Protein AF-0000000067801238 (afdb_homodimer)

Structure (mmCIF, N/CA/C/O backbone):
data_AF-0000000067801238-model_v1
#
loop_
_entity.id
_entity.type
_entity.pdbx_description
1 polymer 'Carboxylic ester hydrolase'
#
loop_
_atom_site.group_PDB
_atom_site.id
_atom_site.type_symbol
_atom_site.label_atom_id
_atom_site.label_alt_id
_atom_site.label_comp_id
_atom_site.label_asym_id
_atom_site.label_entity_id
_atom_site.label_seq_id
_atom_site.pdbx_PDB_ins_code
_atom_site.Cartn_x
_atom_site.Cartn_y
_atom_site.Cartn_z
_atom_site.occupancy
_atom_site.B_iso_or_equiv
_atom_site.auth_seq_id
_atom_site.auth_comp_id
_atom_site.auth_asym_id
_atom_site.auth_atom_id
_atom_site.pdbx_PDB_model_num
ATOM 1 N N . MET A 1 1 ? 82.5 -64.062 -6.27 1 19.23 1 MET A N 1
ATOM 2 C CA . MET A 1 1 ? 81.312 -64.812 -6.281 1 19.23 1 MET A CA 1
ATOM 3 C C . MET A 1 1 ? 80.125 -64 -6.797 1 19.23 1 MET A C 1
ATOM 5 O O . MET A 1 1 ? 80.188 -62.75 -6.797 1 19.23 1 MET A O 1
ATOM 9 N N . LEU A 1 2 ? 78.812 -64.688 -6.824 1 16.67 2 LEU A N 1
ATOM 10 C CA . LEU A 1 2 ? 77.562 -64.688 -7.535 1 16.67 2 LEU A CA 1
ATOM 11 C C . LEU A 1 2 ? 76.75 -63.438 -7.207 1 16.67 2 LEU A C 1
ATOM 13 O O . LEU A 1 2 ? 76.25 -63.281 -6.082 1 16.67 2 LEU A O 1
ATOM 17 N N . LYS A 1 3 ? 77.5 -62.25 -7.547 1 30.75 3 LYS A N 1
ATOM 18 C CA . LYS A 1 3 ? 77.062 -60.906 -7.906 1 30.75 3 LYS A CA 1
ATOM 19 C C . LYS A 1 3 ? 75.812 -60.938 -8.781 1 30.75 3 LYS A C 1
ATOM 21 O O . LYS A 1 3 ? 75.938 -60.969 -10.016 1 30.75 3 LYS A O 1
ATOM 26 N N . ASN A 1 4 ? 74.75 -62.094 -8.312 1 19.59 4 ASN A N 1
ATOM 27 C CA . ASN A 1 4 ? 73.562 -62.594 -9.023 1 19.59 4 ASN A CA 1
ATOM 28 C C . ASN A 1 4 ? 72.562 -61.469 -9.281 1 19.59 4 ASN A C 1
ATOM 30 O O . ASN A 1 4 ? 72.062 -60.875 -8.336 1 19.59 4 ASN A O 1
ATOM 34 N N . LEU A 1 5 ? 72.625 -60.719 -10.375 1 23.97 5 LEU A N 1
ATOM 35 C CA . LEU A 1 5 ? 71.875 -59.75 -11.156 1 23.97 5 LEU A CA 1
ATOM 36 C C . LEU A 1 5 ? 70.438 -60.219 -11.422 1 23.97 5 LEU A C 1
ATOM 38 O O . LEU A 1 5 ? 70.188 -60.844 -12.445 1 23.97 5 LEU A O 1
ATOM 42 N N . ASP A 1 6 ? 69.812 -61.156 -10.578 1 24.3 6 ASP A N 1
ATOM 43 C CA . ASP A 1 6 ? 68.562 -61.656 -11.102 1 24.3 6 ASP A CA 1
ATOM 44 C C . ASP A 1 6 ? 67.562 -60.5 -11.367 1 24.3 6 ASP A C 1
ATOM 46 O O . ASP A 1 6 ? 67.312 -59.688 -10.477 1 24.3 6 ASP A O 1
ATOM 50 N N . MET A 1 7 ? 67.5 -60.031 -12.633 1 26.06 7 MET A N 1
ATOM 51 C CA . MET A 1 7 ? 66.75 -59.062 -13.438 1 26.06 7 MET A CA 1
ATOM 52 C C . MET A 1 7 ? 65.25 -59.281 -13.258 1 26.06 7 MET A C 1
ATOM 54 O O . MET A 1 7 ? 64.688 -60.312 -13.633 1 26.06 7 MET A O 1
ATOM 58 N N . LEU A 1 8 ? 64.562 -58.875 -12.102 1 28.95 8 LEU A N 1
ATOM 59 C CA . LEU A 1 8 ? 63.156 -58.844 -11.789 1 28.95 8 LEU A CA 1
ATOM 60 C C . LEU A 1 8 ? 62.375 -58.219 -12.914 1 28.95 8 LEU A C 1
ATOM 62 O O . LEU A 1 8 ? 62.625 -57.062 -13.273 1 28.95 8 LEU A O 1
ATOM 66 N N . SER A 1 9 ? 61.844 -58.969 -13.938 1 27.66 9 SER A N 1
ATOM 67 C CA . SER A 1 9 ? 60.875 -58.656 -15.008 1 27.66 9 SER A CA 1
ATOM 68 C C . SER A 1 9 ? 59.625 -57.969 -14.469 1 27.66 9 SER A C 1
ATOM 70 O O . SER A 1 9 ? 58.875 -58.562 -13.688 1 27.66 9 SER A O 1
ATOM 72 N N . VAL A 1 10 ? 59.688 -56.719 -14.086 1 30.02 10 VAL A N 1
ATOM 73 C CA . VAL A 1 10 ? 58.531 -55.938 -13.711 1 30.02 10 VAL A CA 1
ATOM 74 C C . VAL A 1 10 ? 57.5 -55.969 -14.836 1 30.02 10 VAL A C 1
ATOM 76 O O . VAL A 1 10 ? 57.75 -55.5 -15.953 1 30.02 10 VAL A O 1
ATOM 79 N N . LEU A 1 11 ? 56.656 -57.031 -14.977 1 28.66 11 LEU A N 1
ATOM 80 C CA . LEU A 1 11 ? 55.438 -57.094 -15.805 1 28.66 11 LEU A CA 1
ATOM 81 C C . LEU A 1 11 ? 54.594 -55.844 -15.633 1 28.66 11 LEU A C 1
ATOM 83 O O . LEU A 1 11 ? 54.125 -55.531 -14.531 1 28.66 11 LEU A O 1
ATOM 87 N N . LEU A 1 12 ? 54.875 -54.781 -16.391 1 29.22 12 LEU A N 1
ATOM 88 C CA . LEU A 1 12 ? 54 -53.625 -16.578 1 29.22 12 LEU A CA 1
ATOM 89 C C . LEU A 1 12 ? 52.562 -54.062 -16.922 1 29.22 12 LEU A C 1
ATOM 91 O O . LEU A 1 12 ? 52.344 -54.625 -18 1 29.22 12 LEU A O 1
ATOM 95 N N . LEU A 1 13 ? 51.812 -54.594 -15.961 1 32.09 13 LEU A N 1
ATOM 96 C CA . LEU A 1 13 ? 50.406 -54.75 -16.156 1 32.09 13 LEU A CA 1
ATOM 97 C C . LEU A 1 13 ? 49.781 -53.469 -16.688 1 32.09 13 LEU A C 1
ATOM 99 O O . LEU A 1 13 ? 49.75 -52.469 -15.992 1 32.09 13 LEU A O 1
ATOM 103 N N . VAL A 1 14 ? 49.906 -53.188 -18.031 1 33.5 14 VAL A N 1
ATOM 104 C CA . VAL A 1 14 ? 49.062 -52.219 -18.734 1 33.5 14 VAL A CA 1
ATOM 105 C C . VAL A 1 14 ? 47.594 -52.375 -18.344 1 33.5 14 VAL A C 1
ATOM 107 O O . VAL A 1 14 ? 47 -53.438 -18.609 1 33.5 14 VAL A O 1
ATOM 110 N N . SER A 1 15 ? 47.219 -51.875 -17.219 1 32.03 15 SER A N 1
ATOM 111 C CA . SER A 1 15 ? 45.812 -51.688 -16.891 1 32.03 15 SER A CA 1
ATOM 112 C C . SER A 1 15 ? 45.031 -51.125 -18.078 1 32.03 15 SER A C 1
ATOM 114 O O . SER A 1 15 ? 45.312 -50.031 -18.531 1 32.03 15 SER A O 1
ATOM 116 N N . LEU A 1 16 ? 44.625 -51.969 -19.062 1 32.84 16 LEU A N 1
ATOM 117 C CA . LEU A 1 16 ? 43.625 -51.562 -20.016 1 32.84 16 LEU A CA 1
ATOM 118 C C . LEU A 1 16 ? 42.469 -50.844 -19.312 1 32.84 16 LEU A C 1
ATOM 120 O O . LEU A 1 16 ? 41.688 -51.469 -18.594 1 32.84 16 LEU A O 1
ATOM 124 N N . CYS A 1 17 ? 42.688 -49.688 -18.844 1 35.16 17 CYS A N 1
ATOM 125 C CA . CYS A 1 17 ? 41.531 -48.812 -18.578 1 35.16 17 CYS A CA 1
ATOM 126 C C . CYS A 1 17 ? 40.531 -48.875 -19.719 1 35.16 17 CYS A C 1
ATOM 128 O O . CYS A 1 17 ? 40.781 -48.344 -20.797 1 35.16 17 CYS A O 1
ATOM 130 N N . GLY A 1 18 ? 39.812 -49.969 -19.891 1 33.16 18 GLY A N 1
ATOM 131 C CA . GLY A 1 18 ? 38.625 -49.938 -20.75 1 33.16 18 GLY A CA 1
ATOM 132 C C . GLY A 1 18 ? 37.844 -48.656 -20.656 1 33.16 18 GLY A C 1
ATOM 133 O O . GLY A 1 18 ? 37.281 -48.344 -19.609 1 33.16 18 GLY A O 1
ATOM 134 N N . VAL A 1 19 ? 38.312 -47.625 -21.297 1 37.31 19 VAL A N 1
ATOM 135 C CA . VAL A 1 19 ? 37.406 -46.531 -21.594 1 37.31 19 VAL A CA 1
ATOM 136 C C . VAL A 1 19 ? 36.031 -47.094 -22.047 1 37.31 19 VAL A C 1
ATOM 138 O O . VAL A 1 19 ? 35.938 -47.688 -23.125 1 37.31 19 VAL A O 1
ATOM 141 N N . VAL A 1 20 ? 35.281 -47.594 -21.156 1 35.72 20 VAL A N 1
ATOM 142 C CA . VAL A 1 20 ? 33.875 -47.719 -21.516 1 35.72 20 VAL A CA 1
ATOM 143 C C . VAL A 1 20 ? 33.406 -46.438 -22.219 1 35.72 20 VAL A C 1
ATOM 145 O O . VAL A 1 20 ? 33.219 -45.406 -21.594 1 35.72 20 VAL A O 1
ATOM 148 N N . LEU A 1 21 ? 33.969 -46.188 -23.375 1 36 21 LEU A N 1
ATOM 149 C CA . LEU A 1 21 ? 33.219 -45.25 -24.219 1 36 21 LEU A CA 1
ATOM 150 C C . LEU A 1 21 ? 31.719 -45.469 -24.062 1 36 21 LEU A C 1
ATOM 152 O O . LEU A 1 21 ? 31.234 -46.594 -24.156 1 36 21 LEU A O 1
ATOM 156 N N . GLY A 1 22 ? 31.062 -44.75 -23.25 1 39.97 22 GLY A N 1
ATOM 157 C CA . GLY A 1 22 ? 29.609 -44.688 -23.266 1 39.97 22 GLY A CA 1
ATOM 158 C C . GLY A 1 22 ? 29 -45 -24.625 1 39.97 22 GLY A C 1
ATOM 159 O O . GLY A 1 22 ? 29.266 -44.312 -25.594 1 39.97 22 GLY A O 1
ATOM 160 N N . GLN A 1 23 ? 28.922 -46.25 -24.984 1 40.56 23 GLN A N 1
ATOM 161 C CA . GLN A 1 23 ? 28.219 -46.656 -26.203 1 40.56 23 GLN A CA 1
ATOM 162 C C . GLN A 1 23 ? 27 -45.75 -26.438 1 40.56 23 GLN A C 1
ATOM 164 O O . GLN A 1 23 ? 26.125 -45.656 -25.578 1 40.56 23 GLN A O 1
ATOM 169 N N . TYR A 1 24 ? 27.094 -44.781 -27.297 1 49.38 24 TYR A N 1
ATOM 170 C CA . TYR A 1 24 ? 25.953 -44.094 -27.859 1 49.38 24 TYR A CA 1
ATOM 171 C C . TYR A 1 24 ? 24.781 -45.031 -28.062 1 49.38 24 TYR A C 1
ATOM 173 O O . TYR A 1 24 ? 24.969 -46.188 -28.484 1 49.38 24 TYR A O 1
ATOM 181 N N . ARG A 1 25 ? 23.703 -44.844 -27.25 1 54.94 25 ARG A N 1
ATOM 182 C CA . ARG A 1 25 ? 22.484 -45.625 -27.484 1 54.94 25 ARG A CA 1
ATOM 183 C C . ARG A 1 25 ? 22.156 -45.688 -28.984 1 54.94 25 ARG A C 1
ATOM 185 O O . ARG A 1 25 ? 21.625 -44.719 -29.547 1 54.94 25 ARG A O 1
ATOM 192 N N . VAL A 1 26 ? 22.734 -46.469 -29.891 1 57.53 26 VAL A N 1
ATOM 193 C CA . VAL A 1 26 ? 22.453 -46.625 -31.312 1 57.53 26 VAL A CA 1
ATOM 194 C C . VAL A 1 26 ? 20.984 -47 -31.516 1 57.53 26 VAL A C 1
ATOM 196 O O . VAL A 1 26 ? 20.297 -46.438 -32.375 1 57.53 26 VAL A O 1
ATOM 199 N N . ASP A 1 27 ? 20.359 -47.969 -30.656 1 74.56 27 ASP A N 1
ATOM 200 C CA . ASP A 1 27 ? 18.953 -48.375 -30.703 1 74.56 27 ASP A CA 1
ATOM 201 C C . ASP A 1 27 ? 18.281 -48.156 -29.344 1 74.56 27 ASP A C 1
ATOM 203 O O . ASP A 1 27 ? 18.5 -48.938 -28.406 1 74.56 27 ASP A O 1
ATOM 207 N N . PRO A 1 28 ? 17.453 -46.906 -29.281 1 89.81 28 PRO A N 1
ATOM 208 C CA . PRO A 1 28 ? 16.875 -46.656 -27.969 1 89.81 28 PRO A CA 1
ATOM 209 C C . PRO A 1 28 ? 15.82 -47.688 -27.578 1 89.81 28 PRO A C 1
ATOM 211 O O . PRO A 1 28 ? 14.633 -47.5 -27.844 1 89.81 28 PRO A O 1
ATOM 214 N N . LEU A 1 29 ? 16.203 -48.844 -27.125 1 93.88 29 LEU A N 1
ATOM 215 C CA . LEU A 1 29 ? 15.359 -49.906 -26.578 1 93.88 29 LEU A CA 1
ATOM 216 C C . LEU A 1 29 ? 15.609 -50.062 -25.078 1 93.88 29 LEU A C 1
ATOM 218 O O . LEU A 1 29 ? 16.75 -50.219 -24.656 1 93.88 29 LEU A O 1
ATOM 222 N N . VAL A 1 30 ? 14.555 -49.969 -24.344 1 95.06 30 VAL A N 1
ATOM 223 C CA . VAL A 1 30 ? 14.703 -50.094 -22.891 1 95.06 30 VAL A CA 1
ATOM 224 C C . VAL A 1 30 ? 13.789 -51.188 -22.375 1 95.06 30 VAL A C 1
ATOM 226 O O . VAL A 1 30 ? 12.734 -51.469 -22.969 1 95.06 30 VAL A O 1
ATOM 229 N N . SER A 1 31 ? 14.172 -51.844 -21.312 1 94.75 31 SER A N 1
ATOM 230 C CA . SER A 1 31 ? 13.383 -52.844 -20.641 1 94.75 31 SER A CA 1
ATOM 231 C C . SER A 1 31 ? 12.805 -52.312 -19.328 1 94.75 31 SER A C 1
ATOM 233 O O . SER A 1 31 ? 13.516 -52.219 -18.328 1 94.75 31 SER A O 1
ATOM 235 N N . THR A 1 32 ? 11.492 -52.062 -19.375 1 95.25 32 THR A N 1
ATOM 236 C CA . THR A 1 32 ? 10.82 -51.562 -18.188 1 95.25 32 THR A CA 1
ATOM 237 C C . THR A 1 32 ? 10.07 -52.688 -17.469 1 95.25 32 THR A C 1
ATOM 239 O O . THR A 1 32 ? 10.047 -53.812 -17.922 1 95.25 32 THR A O 1
ATOM 242 N N . ASN A 1 33 ? 9.484 -52.312 -16.266 1 93 33 ASN A N 1
ATOM 243 C CA . ASN A 1 33 ? 8.617 -53.25 -15.555 1 93 33 ASN A CA 1
ATOM 244 C C . ASN A 1 33 ? 7.328 -53.531 -16.328 1 93 33 ASN A C 1
ATOM 246 O O . ASN A 1 33 ? 6.609 -54.469 -16.016 1 93 33 ASN A O 1
ATOM 250 N N . ARG A 1 34 ? 7.133 -52.75 -17.359 1 94 34 ARG A N 1
ATOM 251 C CA . ARG A 1 34 ? 5.891 -52.844 -18.109 1 94 34 ARG A CA 1
ATOM 252 C C . ARG A 1 34 ? 6.148 -53.406 -19.516 1 94 34 ARG A C 1
ATOM 254 O O . ARG A 1 34 ? 5.254 -53.406 -20.359 1 94 34 ARG A O 1
ATOM 261 N N . GLY A 1 35 ? 7.379 -53.781 -19.734 1 96.12 35 GLY A N 1
ATOM 262 C CA . GLY A 1 35 ? 7.719 -54.344 -21.047 1 96.12 35 GLY A CA 1
ATOM 263 C C . GLY A 1 35 ? 8.781 -53.531 -21.766 1 96.12 35 GLY A C 1
ATOM 264 O O . GLY A 1 35 ? 9.359 -52.594 -21.188 1 96.12 35 GLY A O 1
ATOM 265 N N . LEU A 1 36 ? 8.992 -53.969 -23.016 1 97.19 36 LEU A N 1
ATOM 266 C CA . LEU A 1 36 ? 10.008 -53.312 -23.844 1 97.19 36 LEU A CA 1
ATOM 267 C C . LEU A 1 36 ? 9.43 -52.094 -24.547 1 97.19 36 LEU A C 1
ATOM 269 O O . LEU A 1 36 ? 8.312 -52.125 -25.062 1 97.19 36 LEU A O 1
ATOM 273 N N . ILE A 1 37 ? 10.25 -51.031 -24.516 1 97.75 37 ILE A N 1
ATOM 274 C CA . ILE A 1 37 ? 9.844 -49.781 -25.156 1 97.75 37 ILE A CA 1
ATOM 275 C C . ILE A 1 37 ? 10.961 -49.312 -26.078 1 97.75 37 ILE A C 1
ATOM 277 O O . ILE A 1 37 ? 12.109 -49.188 -25.672 1 97.75 37 ILE A O 1
ATOM 281 N N . ARG A 1 38 ? 10.609 -49.125 -27.359 1 97.62 38 ARG A N 1
ATOM 282 C CA . ARG A 1 38 ? 11.555 -48.594 -28.328 1 97.62 38 ARG A CA 1
ATOM 283 C C . ARG A 1 38 ? 11.281 -47.125 -28.625 1 97.62 38 ARG A C 1
ATOM 285 O O . ARG A 1 38 ? 10.141 -46.75 -28.875 1 97.62 38 ARG A O 1
ATOM 292 N N . GLY A 1 39 ? 12.359 -46.344 -28.5 1 97.19 39 GLY A N 1
ATOM 293 C CA . GLY A 1 39 ? 12.242 -44.938 -28.781 1 97.19 39 GLY A CA 1
ATOM 294 C C . GLY A 1 39 ? 12.906 -44.531 -30.078 1 97.19 39 GLY A C 1
ATOM 295 O O . GLY A 1 39 ? 13.117 -45.344 -30.969 1 97.19 39 GLY A O 1
ATOM 296 N N . LEU A 1 40 ? 13.047 -43.188 -30.234 1 96.06 40 LEU A N 1
ATOM 297 C CA . LEU A 1 40 ? 13.688 -42.562 -31.391 1 96.06 40 LEU A CA 1
ATOM 298 C C . LEU A 1 40 ? 14.961 -41.844 -30.969 1 96.06 40 LEU A C 1
ATOM 300 O O . LEU A 1 40 ? 15.055 -41.375 -29.828 1 96.06 40 LEU A O 1
ATOM 304 N N . LEU A 1 41 ? 15.883 -41.812 -31.875 1 94.69 41 LEU A N 1
ATOM 305 C CA . LEU A 1 41 ? 17.062 -40.969 -31.672 1 94.69 41 LEU A CA 1
ATOM 306 C C . LEU A 1 41 ? 16.859 -39.594 -32.312 1 94.69 41 LEU A C 1
ATOM 308 O O . LEU A 1 41 ? 16.484 -39.5 -33.5 1 94.69 41 LEU A O 1
ATOM 312 N N . SER A 1 42 ? 17.047 -38.625 -31.516 1 92.19 42 SER A N 1
ATOM 313 C CA . SER A 1 42 ? 16.922 -37.281 -32.031 1 92.19 42 SER A CA 1
ATOM 314 C C . SER A 1 42 ? 18.141 -36.875 -32.875 1 92.19 42 SER A C 1
ATOM 316 O O . SER A 1 42 ? 19.188 -37.5 -32.781 1 92.19 42 SER A O 1
ATOM 318 N N . ASN A 1 43 ? 17.969 -35.781 -33.688 1 88.69 43 ASN A N 1
ATOM 319 C CA . ASN A 1 43 ? 19.094 -35.25 -34.469 1 88.69 43 ASN A CA 1
ATOM 320 C C . ASN A 1 43 ? 20.172 -34.688 -33.562 1 88.69 43 ASN A C 1
ATOM 322 O O . ASN A 1 43 ? 21.344 -34.656 -33.938 1 88.69 43 ASN A O 1
ATOM 326 N N . GLU A 1 44 ? 19.797 -34.281 -32.406 1 88.25 44 GLU A N 1
ATOM 327 C CA . GLU A 1 44 ? 20.719 -33.656 -31.453 1 88.25 44 GLU A CA 1
ATOM 328 C C . GLU A 1 44 ? 21.422 -34.688 -30.594 1 88.25 44 GLU A C 1
ATOM 330 O O . GLU A 1 44 ? 22.312 -34.375 -29.812 1 88.25 44 GLU A O 1
ATOM 335 N N . GLY A 1 45 ? 21.047 -35.969 -30.656 1 90.5 45 GLY A N 1
ATOM 336 C CA . GLY A 1 45 ? 21.828 -37.031 -30.047 1 90.5 45 GLY A CA 1
ATOM 337 C C . GLY A 1 45 ? 21.172 -37.594 -28.797 1 90.5 45 GLY A C 1
ATOM 338 O O . GLY A 1 45 ? 21.734 -38.469 -28.141 1 90.5 45 GLY A O 1
ATOM 339 N N . TYR A 1 46 ? 20.016 -37.125 -28.438 1 94.81 46 TYR A N 1
ATOM 340 C CA . TYR A 1 46 ? 19.328 -37.688 -27.281 1 94.81 46 TYR A CA 1
ATOM 341 C C . TYR A 1 46 ? 18.219 -38.625 -27.719 1 94.81 46 TYR A C 1
ATOM 343 O O . TYR A 1 46 ? 17.75 -38.531 -28.859 1 94.81 46 TYR A O 1
ATOM 351 N N . ALA A 1 47 ? 17.812 -39.594 -26.891 1 96.81 47 ALA A N 1
ATOM 352 C CA . ALA A 1 47 ? 16.719 -40.5 -27.172 1 96.81 47 ALA A CA 1
ATOM 353 C C . ALA A 1 47 ? 15.383 -39.906 -26.734 1 96.81 47 ALA A C 1
ATOM 355 O O . ALA A 1 47 ? 15.312 -39.219 -25.719 1 96.81 47 ALA A O 1
ATOM 356 N N . LYS A 1 48 ? 14.398 -40.125 -27.516 1 97.06 48 LYS A N 1
ATOM 357 C CA . LYS A 1 48 ? 13.039 -39.719 -27.172 1 97.06 48 LYS A CA 1
ATOM 358 C C . LYS A 1 48 ? 12.086 -40.906 -27.219 1 97.06 48 LYS A C 1
ATOM 360 O O . LYS A 1 48 ? 12.094 -41.688 -28.172 1 97.06 48 LYS A O 1
ATOM 365 N N . PHE A 1 49 ? 11.375 -41.156 -26.156 1 98 49 PHE A N 1
ATOM 366 C CA . PHE A 1 49 ? 10.281 -42.125 -26.062 1 98 49 PHE A CA 1
ATOM 367 C C . PHE A 1 49 ? 8.945 -41.406 -25.906 1 98 49 PHE A C 1
ATOM 369 O O . PHE A 1 49 ? 8.664 -40.812 -24.875 1 98 49 PHE A O 1
ATOM 376 N N . LEU A 1 50 ? 8.117 -41.469 -26.984 1 97.94 50 LEU A N 1
ATOM 377 C CA . LEU A 1 50 ? 6.93 -40.625 -27.047 1 97.94 50 LEU A CA 1
ATOM 378 C C . LEU A 1 50 ? 5.664 -41.469 -26.906 1 97.94 50 LEU A C 1
ATOM 380 O O . LEU A 1 50 ? 5.578 -42.562 -27.438 1 97.94 50 LEU A O 1
ATOM 384 N N . GLY A 1 51 ? 4.707 -40.906 -26.094 1 98.19 51 GLY A N 1
ATOM 385 C CA . GLY A 1 51 ? 3.363 -41.469 -26.047 1 98.19 51 GLY A CA 1
ATOM 386 C C . GLY A 1 51 ? 3.285 -42.781 -25.281 1 98.19 51 GLY A C 1
ATOM 387 O O . GLY A 1 51 ? 2.475 -43.656 -25.625 1 98.19 51 GLY A O 1
ATOM 388 N N . ILE A 1 52 ? 4.105 -43 -24.297 1 98.56 52 ILE A N 1
ATOM 389 C CA . ILE A 1 52 ? 4.07 -44.219 -23.5 1 98.56 52 ILE A CA 1
ATOM 390 C C . ILE A 1 52 ? 2.826 -44.219 -22.625 1 98.56 52 ILE A C 1
ATOM 392 O O . ILE A 1 52 ? 2.674 -43.375 -21.75 1 98.56 52 ILE A O 1
ATOM 396 N N . PRO A 1 53 ? 1.912 -45.156 -22.781 1 98.44 53 PRO A N 1
ATOM 397 C CA . PRO A 1 53 ? 0.734 -45.188 -21.906 1 98.44 53 PRO A CA 1
ATOM 398 C C . PRO A 1 53 ? 1.072 -45.562 -20.469 1 98.44 53 PRO A C 1
ATOM 400 O O . PRO A 1 53 ? 1.693 -46.625 -20.234 1 98.44 53 PRO A O 1
ATOM 403 N N . TYR A 1 54 ? 0.719 -44.812 -19.516 1 98.44 54 TYR A N 1
ATOM 404 C CA . TYR A 1 54 ? 0.972 -45.125 -18.125 1 98.44 54 TYR A CA 1
ATOM 405 C C . TYR A 1 54 ? -0.302 -45.594 -17.422 1 98.44 54 TYR A C 1
ATOM 407 O O . TYR A 1 54 ? -0.244 -46.188 -16.359 1 98.44 54 TYR A O 1
ATOM 415 N N . ALA A 1 55 ? -1.462 -45.25 -17.969 1 98.62 55 ALA A N 1
ATOM 416 C CA . ALA A 1 55 ? -2.758 -45.625 -17.391 1 98.62 55 ALA A CA 1
ATOM 417 C C . ALA A 1 55 ? -3.811 -45.781 -18.484 1 98.62 55 ALA A C 1
ATOM 419 O O . ALA A 1 55 ? -3.561 -45.469 -19.656 1 98.62 55 ALA A O 1
ATOM 420 N N . VAL A 1 56 ? -4.961 -46.344 -18.078 1 98.31 56 VAL A N 1
ATOM 421 C CA . VAL A 1 56 ? -6.074 -46.562 -18.984 1 98.31 56 VAL A CA 1
ATOM 422 C C . VAL A 1 56 ? -7.348 -45.938 -18.406 1 98.31 56 VAL A C 1
ATOM 424 O O . VAL A 1 56 ? -7.625 -46.094 -17.219 1 98.31 56 VAL A O 1
ATOM 427 N N . VAL A 1 57 ? -8.008 -45.25 -19.266 1 98.06 57 VAL A N 1
ATOM 428 C CA . VAL A 1 57 ? -9.297 -44.688 -18.891 1 98.06 57 VAL A CA 1
ATOM 429 C C . VAL A 1 57 ? -10.383 -45.75 -19.031 1 98.06 57 VAL A C 1
ATOM 431 O O . VAL A 1 57 ? -10.398 -46.531 -20 1 98.06 57 VAL A O 1
ATOM 434 N N . ASP A 1 58 ? -11.227 -45.875 -18.016 1 96.31 58 ASP A N 1
ATOM 435 C CA . ASP A 1 58 ? -12.406 -46.75 -18.141 1 96.31 58 ASP A CA 1
ATOM 436 C C . ASP A 1 58 ? -13.422 -46.125 -19.125 1 96.31 58 ASP A C 1
ATOM 438 O O . ASP A 1 58 ? -14.055 -45.125 -18.812 1 96.31 58 ASP A O 1
ATOM 442 N N . LYS A 1 59 ? -13.664 -46.781 -20.188 1 93.94 59 LYS A N 1
ATOM 443 C CA . LYS A 1 59 ? -14.523 -46.219 -21.219 1 93.94 59 LYS A CA 1
ATOM 444 C C . LYS A 1 59 ? -15.977 -46.156 -20.766 1 93.94 59 LYS A C 1
ATOM 446 O O . LYS A 1 59 ? -16.766 -45.375 -21.281 1 93.94 59 LYS A O 1
ATOM 451 N N . ASN A 1 60 ? -16.312 -47 -19.812 1 94.19 60 ASN A N 1
ATOM 452 C CA . ASN A 1 60 ? -17.672 -47 -19.297 1 94.19 60 ASN A CA 1
ATOM 453 C C . ASN A 1 60 ? -17.875 -45.844 -18.312 1 94.19 60 ASN A C 1
ATOM 455 O O . ASN A 1 60 ? -19.016 -45.5 -18.016 1 94.19 60 ASN A O 1
ATOM 459 N N . ASN A 1 61 ? -16.875 -45.312 -17.844 1 95.5 61 ASN A N 1
ATOM 460 C CA . ASN A 1 61 ? -16.891 -44.156 -16.984 1 95.5 61 ASN A CA 1
ATOM 461 C C . ASN A 1 61 ? -15.648 -43.281 -17.172 1 95.5 61 ASN A C 1
ATOM 463 O O . ASN A 1 61 ? -14.82 -43.188 -16.266 1 95.5 61 ASN A O 1
ATOM 467 N N . PRO A 1 62 ? -15.57 -42.562 -18.266 1 97.81 62 PRO A N 1
ATOM 468 C CA . PRO A 1 62 ? -14.367 -41.781 -18.562 1 97.81 62 PRO A CA 1
ATOM 469 C C . PRO A 1 62 ? -14.188 -40.625 -17.594 1 97.81 62 PRO A C 1
ATOM 471 O O . PRO A 1 62 ? -13.133 -39.969 -17.594 1 97.81 62 PRO A O 1
ATOM 474 N N . PHE A 1 63 ? -15.156 -40.344 -16.75 1 97.62 63 PHE A N 1
ATOM 475 C CA . PHE A 1 63 ? -15.125 -39.25 -15.789 1 97.62 63 PHE A CA 1
ATOM 476 C C . PHE A 1 63 ? -14.617 -39.719 -14.438 1 97.62 63 PHE A C 1
ATOM 478 O O . PHE A 1 63 ? -14.398 -38.906 -13.531 1 97.62 63 PHE A O 1
ATOM 485 N N . GLY A 1 64 ? -14.422 -40.969 -14.266 1 96.56 64 GLY A N 1
ATOM 486 C CA . GLY A 1 64 ? -14.031 -41.594 -13.008 1 96.56 64 GLY A CA 1
ATOM 487 C C . GLY A 1 64 ? -12.578 -42.031 -12.969 1 96.56 64 GLY A C 1
ATOM 488 O O . GLY A 1 64 ? -11.789 -41.625 -13.836 1 96.56 64 GLY A O 1
ATOM 489 N N . PRO A 1 65 ? -12.234 -42.781 -12 1 96.62 65 PRO A N 1
ATOM 490 C CA . PRO A 1 65 ? -10.828 -43.156 -11.812 1 96.62 65 PRO A CA 1
ATOM 491 C C . PRO A 1 65 ? -10.266 -43.969 -12.969 1 96.62 65 PRO A C 1
ATOM 493 O O . PRO A 1 65 ? -10.969 -44.844 -13.516 1 96.62 65 PRO A O 1
ATOM 496 N N . SER A 1 66 ? -9.07 -43.688 -13.336 1 97.94 66 SER A N 1
ATOM 497 C CA . SER A 1 66 ? -8.305 -44.531 -14.25 1 97.94 66 SER A CA 1
ATOM 498 C C . SER A 1 66 ? -7.508 -45.594 -13.5 1 97.94 66 SER A C 1
ATOM 500 O O . SER A 1 66 ? -7.453 -45.562 -12.266 1 97.94 66 SER A O 1
ATOM 502 N N . VAL A 1 67 ? -6.969 -46.531 -14.266 1 97.38 67 VAL A N 1
ATOM 503 C CA . VAL A 1 67 ? -6.176 -47.594 -13.656 1 97.38 67 VAL A CA 1
ATOM 504 C C . VAL A 1 67 ? -4.82 -47.688 -14.352 1 97.38 67 VAL A C 1
ATOM 506 O O . VAL A 1 67 ? -4.691 -47.312 -15.523 1 97.38 67 VAL A O 1
ATOM 509 N N . PRO A 1 68 ? -3.779 -48.188 -13.664 1 98.06 68 PRO A N 1
ATOM 510 C CA . PRO A 1 68 ? -2.467 -48.344 -14.297 1 98.06 68 PRO A CA 1
ATOM 511 C C . PRO A 1 68 ? -2.518 -49.188 -15.57 1 98.06 68 PRO A C 1
ATOM 513 O O . PRO A 1 68 ? -3.262 -50.156 -15.633 1 98.06 68 PRO A O 1
ATOM 516 N N . HIS A 1 69 ? -1.785 -48.75 -16.547 1 97.94 69 HIS A N 1
ATOM 517 C CA . HIS A 1 69 ? -1.666 -49.562 -17.766 1 97.94 69 HIS A CA 1
ATOM 518 C C . HIS A 1 69 ? -1.069 -50.938 -17.453 1 97.94 69 HIS A C 1
ATOM 520 O O . HIS A 1 69 ? -0.121 -51.031 -16.672 1 97.94 69 HIS A O 1
ATOM 526 N N . PRO A 1 70 ? -1.536 -51.969 -18.078 1 95.81 70 PRO A N 1
ATOM 527 C CA . PRO A 1 70 ? -1.1 -53.344 -17.719 1 95.81 70 PRO A CA 1
ATOM 528 C C . PRO A 1 70 ? 0.288 -53.656 -18.266 1 95.81 70 PRO A C 1
ATOM 530 O O . PRO A 1 70 ? 0.905 -54.656 -17.828 1 95.81 70 PRO A O 1
ATOM 533 N N . GLY A 1 71 ? 0.817 -52.938 -19.172 1 96.56 71 GLY A N 1
ATOM 534 C CA . GLY A 1 71 ? 2.115 -53.219 -19.766 1 96.56 71 GLY A CA 1
ATOM 535 C C . GLY A 1 71 ? 2.021 -53.719 -21.188 1 96.56 71 GLY A C 1
ATOM 536 O O . GLY A 1 71 ? 0.958 -53.656 -21.797 1 96.56 71 GLY A O 1
ATOM 537 N N . PHE A 1 72 ? 3.225 -54.125 -21.688 1 96.94 72 PHE A N 1
ATOM 538 C CA . PHE A 1 72 ? 3.32 -54.531 -23.078 1 96.94 72 PHE A CA 1
ATOM 539 C C . PHE A 1 72 ? 3.832 -55.938 -23.203 1 96.94 72 PHE A C 1
ATOM 541 O O . PHE A 1 72 ? 4.855 -56.312 -22.625 1 96.94 72 PHE A O 1
ATOM 548 N N . ASP A 1 73 ? 3.188 -56.75 -23.969 1 95.12 73 ASP A N 1
ATOM 549 C CA . ASP A 1 73 ? 3.678 -58.062 -24.297 1 95.12 73 ASP A CA 1
ATOM 550 C C . ASP A 1 73 ? 4.738 -58.031 -25.391 1 95.12 73 ASP A C 1
ATOM 552 O O . ASP A 1 73 ? 5.691 -58.812 -25.375 1 95.12 73 ASP A O 1
ATOM 556 N N . GLU A 1 74 ? 4.512 -57.125 -26.344 1 96.44 74 GLU A N 1
ATOM 557 C CA . GLU A 1 74 ? 5.457 -56.844 -27.422 1 96.44 74 GLU A CA 1
ATOM 558 C C . GLU A 1 74 ? 6.133 -55.5 -27.25 1 96.44 74 GLU A C 1
ATOM 560 O O . GLU A 1 74 ? 5.793 -54.75 -26.328 1 96.44 74 GLU A O 1
ATOM 565 N N . ILE A 1 75 ? 7.125 -55.344 -28.109 1 96.88 75 ILE A N 1
ATOM 566 C CA . ILE A 1 75 ? 7.832 -54.062 -28.062 1 96.88 75 ILE A CA 1
ATOM 567 C C . ILE A 1 75 ? 6.863 -52.906 -28.359 1 96.88 75 ILE A C 1
ATOM 569 O O . ILE A 1 75 ? 6.18 -52.938 -29.391 1 96.88 75 ILE A O 1
ATOM 573 N N . PHE A 1 76 ? 6.711 -52 -27.438 1 97.69 76 PHE A N 1
ATOM 574 C CA . PHE A 1 76 ? 5.93 -50.781 -27.688 1 97.69 76 PHE A CA 1
ATOM 575 C C . PHE A 1 76 ? 6.762 -49.75 -28.438 1 97.69 76 PHE A C 1
ATOM 577 O O . PHE A 1 76 ? 7.809 -49.312 -27.953 1 97.69 76 PHE A O 1
ATOM 584 N N . GLU A 1 77 ? 6.32 -49.312 -29.625 1 97.56 77 GLU A N 1
ATOM 585 C CA . GLU A 1 77 ? 6.984 -48.281 -30.391 1 97.56 77 GLU A CA 1
ATOM 586 C C . GLU A 1 77 ? 6.551 -46.875 -29.922 1 97.56 77 GLU A C 1
ATOM 588 O O . GLU A 1 77 ? 5.488 -46.406 -30.312 1 97.56 77 GLU A O 1
ATOM 593 N N . ALA A 1 78 ? 7.375 -46.281 -29.172 1 97.75 78 ALA A N 1
ATOM 594 C CA . ALA A 1 78 ? 7.105 -44.969 -28.578 1 97.75 78 ALA A CA 1
ATOM 595 C C . ALA A 1 78 ? 7.531 -43.844 -29.516 1 97.75 78 ALA A C 1
ATOM 597 O O . ALA A 1 78 ? 8.445 -43.094 -29.203 1 97.75 78 ALA A O 1
ATOM 598 N N . TYR A 1 79 ? 6.734 -43.594 -30.578 1 96.81 79 TYR A N 1
ATOM 599 C CA . TYR A 1 79 ? 7.188 -42.719 -31.656 1 96.81 79 TYR A CA 1
ATOM 600 C C . TYR A 1 79 ? 6.336 -41.469 -31.75 1 96.81 79 TYR A C 1
ATOM 602 O O . TYR A 1 79 ? 6.73 -40.5 -32.406 1 96.81 79 TYR A O 1
ATOM 610 N N . GLU A 1 80 ? 5.152 -41.562 -31.156 1 96.12 80 GLU A N 1
ATOM 611 C CA . GLU A 1 80 ? 4.234 -40.438 -31.328 1 96.12 80 GLU A CA 1
ATOM 612 C C . GLU A 1 80 ? 3.537 -40.094 -30.016 1 96.12 80 GLU A C 1
ATOM 614 O O . GLU A 1 80 ? 3.1 -41 -29.281 1 96.12 80 GLU A O 1
ATOM 619 N N . SER A 1 81 ? 3.523 -38.781 -29.797 1 95.62 81 SER A N 1
ATOM 620 C CA . SER A 1 81 ? 2.773 -38.281 -28.656 1 95.62 81 SER A CA 1
ATOM 621 C C . SER A 1 81 ? 1.313 -38.031 -29.016 1 95.62 81 SER A C 1
ATOM 623 O O . SER A 1 81 ? 0.943 -38.094 -30.188 1 95.62 81 SER A O 1
ATOM 625 N N . ASN A 1 82 ? 0.46 -37.812 -28.031 1 96.31 82 ASN A N 1
ATOM 626 C CA . ASN A 1 82 ? -0.944 -37.469 -28.234 1 96.31 82 ASN A CA 1
ATOM 627 C C . ASN A 1 82 ? -1.429 -36.469 -27.203 1 96.31 82 ASN A C 1
ATOM 629 O O . ASN A 1 82 ? -0.621 -35.812 -26.531 1 96.31 82 ASN A O 1
ATOM 633 N N . ALA A 1 83 ? -2.744 -36.156 -27.25 1 97.31 83 ALA A N 1
ATOM 634 C CA . ALA A 1 83 ? -3.371 -35.219 -26.328 1 97.31 83 ALA A CA 1
ATOM 635 C C . ALA A 1 83 ? -4.734 -35.719 -25.859 1 97.31 83 ALA A C 1
ATOM 637 O O . ALA A 1 83 ? -5.363 -36.531 -26.531 1 97.31 83 ALA A O 1
ATOM 638 N N . CYS A 1 84 ? -5.094 -35.312 -24.719 1 98.12 84 CYS A N 1
ATOM 639 C CA . CYS A 1 84 ? -6.441 -35.594 -24.25 1 98.12 84 CYS A CA 1
ATOM 640 C C . CYS A 1 84 ? -7.469 -34.719 -24.953 1 98.12 84 CYS A C 1
ATOM 642 O O . CYS A 1 84 ? -7.121 -33.688 -25.516 1 98.12 84 CYS A O 1
ATOM 644 N N . PRO A 1 85 ? -8.75 -35.094 -24.859 1 97.56 85 PRO A N 1
ATOM 645 C CA . PRO A 1 85 ? -9.781 -34.312 -25.531 1 97.56 85 PRO A CA 1
ATOM 646 C C . PRO A 1 85 ? -9.836 -32.875 -25.047 1 97.56 85 PRO A C 1
ATOM 648 O O . PRO A 1 85 ? -9.898 -32.625 -23.844 1 97.56 85 PRO A O 1
ATOM 651 N N . GLN A 1 86 ? -9.766 -31.938 -25.984 1 95.62 86 GLN A N 1
ATOM 652 C CA . GLN A 1 86 ? -9.766 -30.5 -25.719 1 95.62 86 GLN A CA 1
ATOM 653 C C . GLN A 1 86 ? -10.148 -29.719 -26.969 1 95.62 86 GLN A C 1
ATOM 655 O O . GLN A 1 86 ? -10.266 -30.281 -28.062 1 95.62 86 GLN A O 1
ATOM 660 N N . ILE A 1 87 ? -10.391 -28.422 -26.75 1 91.94 87 ILE A N 1
ATOM 661 C CA . ILE A 1 87 ? -10.664 -27.531 -27.875 1 91.94 87 ILE A CA 1
ATOM 662 C C . ILE A 1 87 ? -9.445 -26.641 -28.141 1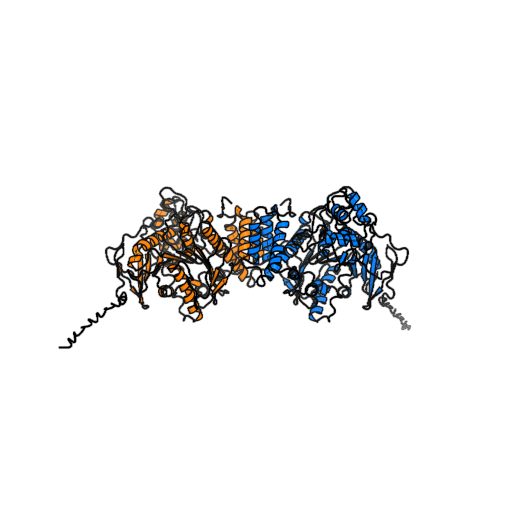 91.94 87 ILE A C 1
ATOM 664 O O . ILE A 1 87 ? -8.961 -25.953 -27.234 1 91.94 87 ILE A O 1
ATOM 668 N N . THR A 1 88 ? -8.844 -26.75 -29.188 1 84.06 88 THR A N 1
ATOM 669 C CA . THR A 1 88 ? -7.773 -25.875 -29.625 1 84.06 88 THR A CA 1
ATOM 670 C C . THR A 1 88 ? -8.164 -25.141 -30.906 1 84.06 88 THR A C 1
ATOM 672 O O . THR A 1 88 ? -8.641 -25.75 -31.859 1 84.06 88 THR A O 1
ATOM 675 N N . PHE A 1 89 ? -7.969 -23.859 -30.922 1 73.19 89 PHE A N 1
ATOM 676 C CA . PHE A 1 89 ? -8.305 -23.047 -32.062 1 73.19 89 PHE A CA 1
ATOM 677 C C . PHE A 1 89 ? -9.688 -23.406 -32.625 1 73.19 89 PHE A C 1
ATOM 679 O O . PHE A 1 89 ? -9.844 -23.688 -33.812 1 73.19 89 PHE A O 1
ATOM 686 N N . GLU A 1 90 ? -10.539 -23.672 -31.766 1 75.62 90 GLU A N 1
ATOM 687 C CA . GLU A 1 90 ? -11.961 -23.859 -32.031 1 75.62 90 GLU A CA 1
ATOM 688 C C . GLU A 1 90 ? -12.242 -25.234 -32.594 1 75.62 90 GLU A C 1
ATOM 690 O O . GLU A 1 90 ? -13.312 -25.484 -33.156 1 75.62 90 GLU A O 1
ATOM 695 N N . SER A 1 91 ? -11.297 -26.047 -32.594 1 90.12 91 SER A N 1
ATOM 696 C CA . SER A 1 91 ? -11.531 -27.422 -33.031 1 90.12 91 SER A CA 1
ATOM 697 C C . SER A 1 91 ? -11.18 -28.438 -31.953 1 90.12 91 SER A C 1
ATOM 699 O O . SER A 1 91 ? -10.18 -28.281 -31.25 1 90.12 91 SER A O 1
ATOM 701 N N . PRO A 1 92 ? -12.031 -29.406 -31.859 1 93.94 92 PRO A N 1
ATOM 702 C CA . PRO A 1 92 ? -11.719 -30.453 -30.891 1 93.94 92 PRO A CA 1
ATOM 703 C C . PRO A 1 92 ? -10.594 -31.375 -31.359 1 93.94 92 PRO A C 1
ATOM 705 O O . PRO A 1 92 ? -10.531 -31.719 -32.531 1 93.94 92 PRO A O 1
ATOM 708 N N . ILE A 1 93 ? -9.688 -31.719 -30.516 1 95.44 93 ILE A N 1
ATOM 709 C CA . ILE A 1 93 ? -8.594 -32.625 -30.812 1 95.44 93 ILE A CA 1
ATOM 710 C C . ILE A 1 93 ? -8.445 -33.625 -29.672 1 95.44 93 ILE A C 1
ATOM 712 O O . ILE A 1 93 ? -9.109 -33.531 -28.641 1 95.44 93 ILE A O 1
ATOM 716 N N . GLY A 1 94 ? -7.582 -34.656 -29.922 1 96.75 94 GLY A N 1
ATOM 717 C CA . GLY A 1 94 ? -7.184 -35.594 -28.875 1 96.75 94 GLY A CA 1
ATOM 718 C C . GLY A 1 94 ? -8.031 -36.844 -28.828 1 96.75 94 GLY A C 1
ATOM 719 O O . GLY A 1 94 ? -8.953 -37 -29.625 1 96.75 94 GLY A O 1
ATOM 720 N N . THR A 1 95 ? -7.668 -37.656 -27.906 1 97.56 95 THR A N 1
ATOM 721 C CA . THR A 1 95 ? -8.328 -38.938 -27.688 1 97.56 95 THR A CA 1
ATOM 722 C C . THR A 1 95 ? -8.477 -39.25 -26.203 1 97.56 95 THR A C 1
ATOM 724 O O . THR A 1 95 ? -7.727 -38.688 -25.375 1 97.56 95 THR A O 1
ATOM 727 N N . ILE A 1 96 ? -9.469 -40.031 -25.922 1 97.69 96 ILE A N 1
ATOM 728 C CA . ILE A 1 96 ? -9.68 -40.375 -24.516 1 97.69 96 ILE A CA 1
ATOM 729 C C . ILE A 1 96 ? -8.594 -41.344 -24.047 1 97.69 96 ILE A C 1
ATOM 731 O O . ILE A 1 96 ? -8.305 -41.406 -22.859 1 97.69 96 ILE A O 1
ATOM 735 N N . ASP A 1 97 ? -7.996 -42.094 -25 1 97.44 97 ASP A N 1
ATOM 736 C CA . ASP A 1 97 ? -6.82 -42.906 -24.688 1 97.44 97 ASP A CA 1
ATOM 737 C C . ASP A 1 97 ? -5.555 -42.062 -24.688 1 97.44 97 ASP A C 1
ATOM 739 O O . ASP A 1 97 ? -4.629 -42.312 -25.469 1 97.44 97 ASP A O 1
ATOM 743 N N . CYS A 1 98 ? -5.488 -41.156 -23.812 1 98.19 98 CYS A N 1
ATOM 744 C CA . CYS A 1 98 ? -4.488 -40.094 -23.891 1 98.19 98 CYS A CA 1
ATOM 745 C C . CYS A 1 98 ? -3.559 -40.125 -22.672 1 98.19 98 CYS A C 1
ATOM 747 O O . CYS A 1 98 ? -2.656 -39.312 -22.547 1 98.19 98 CYS A O 1
ATOM 749 N N . LEU A 1 99 ? -3.773 -41.031 -21.719 1 98.81 99 LEU A N 1
ATOM 750 C CA . LEU A 1 99 ? -2.949 -41.062 -20.5 1 98.81 99 LEU A CA 1
ATOM 751 C C . LEU A 1 99 ? -1.562 -41.625 -20.812 1 98.81 99 LEU A C 1
ATOM 753 O O . LEU A 1 99 ? -1.265 -42.781 -20.469 1 98.81 99 LEU A O 1
ATOM 757 N N . THR A 1 100 ? -0.771 -40.781 -21.422 1 98.75 100 THR A N 1
ATOM 758 C CA . THR A 1 100 ? 0.561 -41.125 -21.891 1 98.75 100 THR A CA 1
ATOM 759 C C . THR A 1 100 ? 1.603 -40.156 -21.391 1 98.75 100 THR A C 1
ATOM 761 O O . THR A 1 100 ? 1.254 -39.062 -20.891 1 98.75 100 THR A O 1
ATOM 764 N N . LEU A 1 101 ? 2.867 -40.531 -21.406 1 98.62 101 LEU A N 1
ATOM 765 C CA . LEU A 1 101 ? 3.979 -39.656 -21.078 1 98.62 101 LEU A CA 1
ATOM 766 C C . LEU A 1 101 ? 5.105 -39.781 -22.094 1 98.62 101 LEU A C 1
ATOM 768 O O . LEU A 1 101 ? 5.109 -40.719 -22.906 1 98.62 101 LEU A O 1
ATOM 772 N N . ASN A 1 102 ? 5.918 -38.781 -22.172 1 98.62 102 ASN A N 1
ATOM 773 C CA . ASN A 1 102 ? 7.129 -38.75 -22.984 1 98.62 102 ASN A CA 1
ATOM 774 C C . ASN A 1 102 ? 8.383 -38.719 -22.125 1 98.62 102 ASN A C 1
ATOM 776 O O . ASN A 1 102 ? 8.414 -38.062 -21.078 1 98.62 102 ASN A O 1
ATOM 780 N N . VAL A 1 103 ? 9.398 -39.469 -22.562 1 98.5 103 VAL A N 1
ATOM 781 C CA . VAL A 1 103 ? 10.68 -39.469 -21.859 1 98.5 103 VAL A CA 1
ATOM 782 C C . VAL A 1 103 ? 11.789 -39.031 -22.812 1 98.5 103 VAL A C 1
ATOM 784 O O . VAL A 1 103 ? 11.953 -39.594 -23.891 1 98.5 103 VAL A O 1
ATOM 787 N N . TYR A 1 104 ? 12.523 -38.031 -22.438 1 98.12 104 TYR A N 1
ATOM 788 C CA . TYR A 1 104 ? 13.68 -37.531 -23.156 1 98.12 104 TYR A CA 1
ATOM 789 C C . TYR A 1 104 ? 14.969 -37.812 -22.391 1 98.12 104 TYR A C 1
ATOM 791 O O . TYR A 1 104 ? 15.133 -37.375 -21.25 1 98.12 104 TYR A O 1
ATOM 799 N N . VAL A 1 105 ? 15.922 -38.5 -23.047 1 97.81 105 VAL A N 1
ATOM 800 C CA . VAL A 1 105 ? 17.047 -39.062 -22.328 1 97.81 105 VAL A CA 1
ATOM 801 C C . VAL A 1 105 ? 18.359 -38.625 -22.984 1 97.81 105 VAL A C 1
ATOM 803 O O . VAL A 1 105 ? 18.625 -39 -24.141 1 97.81 105 VAL A O 1
ATOM 806 N N . PRO A 1 106 ? 19.156 -37.906 -22.219 1 96.31 106 PRO A N 1
ATOM 807 C CA . PRO A 1 106 ? 20.484 -37.625 -22.766 1 96.31 106 PRO A CA 1
ATOM 808 C C . PRO A 1 106 ? 21.297 -38.906 -23.031 1 96.31 106 PRO A C 1
ATOM 810 O O . PRO A 1 106 ? 21.078 -39.906 -22.375 1 96.31 106 PRO A O 1
ATOM 813 N N . SER A 1 107 ? 22.281 -38.75 -23.891 1 92.31 107 SER A N 1
ATOM 814 C CA . SER A 1 107 ? 23.078 -39.906 -24.281 1 92.31 107 SER A CA 1
ATOM 815 C C . SER A 1 107 ? 23.969 -40.375 -23.141 1 92.31 107 SER A C 1
ATOM 817 O O . SER A 1 107 ? 24.406 -41.531 -23.109 1 92.31 107 SER A O 1
ATOM 819 N N . THR A 1 108 ? 24.141 -39.562 -22.188 1 93.06 108 THR A N 1
ATOM 820 C CA . THR A 1 108 ? 25.031 -39.875 -21.094 1 93.06 108 THR A CA 1
ATOM 821 C C . THR A 1 108 ? 24.328 -40.75 -20.031 1 93.06 108 THR A C 1
ATOM 823 O O . THR A 1 108 ? 24.984 -41.312 -19.156 1 93.06 108 THR A O 1
ATOM 826 N N . ALA A 1 109 ? 23.016 -40.875 -20.125 1 93.75 109 ALA A N 1
ATOM 827 C CA . ALA A 1 109 ? 22.266 -41.625 -19.125 1 93.75 109 ALA A CA 1
ATOM 828 C C . ALA A 1 109 ? 22.406 -43.125 -19.312 1 93.75 109 ALA A C 1
ATOM 830 O O . ALA A 1 109 ? 22.172 -43.625 -20.406 1 93.75 109 ALA A O 1
ATOM 831 N N . THR A 1 110 ? 22.844 -43.781 -18.219 1 88.69 110 THR A N 1
ATOM 832 C CA . THR A 1 110 ? 22.938 -45.25 -18.203 1 88.69 110 THR A CA 1
ATOM 833 C C . THR A 1 110 ? 22.547 -45.812 -16.844 1 88.69 110 THR A C 1
ATOM 835 O O . THR A 1 110 ? 22.281 -45.062 -15.906 1 88.69 110 THR A O 1
ATOM 838 N N . SER A 1 111 ? 22.469 -47.125 -16.812 1 85 111 SER A N 1
ATOM 839 C CA . SER A 1 111 ? 22.172 -47.781 -15.531 1 85 111 SER A CA 1
ATOM 840 C C . SER A 1 111 ? 23.281 -47.5 -14.508 1 85 111 SER A C 1
ATOM 842 O O . SER A 1 111 ? 23.016 -47.5 -13.305 1 85 111 SER A O 1
ATOM 844 N N . GLN A 1 112 ? 24.438 -47.281 -14.984 1 88.62 112 GLN A N 1
ATOM 845 C CA . GLN A 1 112 ? 25.562 -47.062 -14.094 1 88.62 112 GLN A CA 1
ATOM 846 C C . GLN A 1 112 ? 25.719 -45.562 -13.805 1 88.62 112 GLN A C 1
ATOM 848 O O . GLN A 1 112 ? 26.391 -45.188 -12.844 1 88.62 112 GLN A O 1
ATOM 853 N N . HIS A 1 113 ? 25.172 -44.781 -14.664 1 92.81 113 HIS A N 1
ATOM 854 C CA . HIS A 1 113 ? 25.172 -43.344 -14.516 1 92.81 113 HIS A CA 1
ATOM 855 C C . HIS A 1 113 ? 23.766 -42.781 -14.562 1 92.81 113 HIS A C 1
ATOM 857 O O . HIS A 1 113 ? 23.375 -42.125 -15.547 1 92.81 113 HIS A O 1
ATOM 863 N N . GLN A 1 114 ? 23.062 -42.875 -13.469 1 96.88 114 GLN A N 1
ATOM 864 C CA . GLN A 1 114 ? 21.672 -42.438 -13.43 1 96.88 114 GLN A CA 1
ATOM 865 C C . GLN A 1 114 ? 21.578 -40.938 -13.281 1 96.88 114 GLN A C 1
ATOM 867 O O . GLN A 1 114 ? 22.359 -40.312 -12.547 1 96.88 114 GLN A O 1
ATOM 872 N N . LEU A 1 115 ? 20.734 -40.375 -14.008 1 98.38 115 LEU A N 1
ATOM 873 C CA . LEU A 1 115 ? 20.562 -38.938 -14 1 98.38 115 LEU A CA 1
ATOM 874 C C . LEU A 1 115 ? 19.312 -38.531 -13.227 1 98.38 115 LEU A C 1
ATOM 876 O O . LEU A 1 115 ? 18.344 -39.312 -13.164 1 98.38 115 LEU A O 1
ATOM 880 N N . PRO A 1 116 ? 19.344 -37.344 -12.57 1 98.56 116 PRO A N 1
ATOM 881 C CA . PRO A 1 116 ? 18.109 -36.812 -12 1 98.56 116 PRO A CA 1
ATOM 882 C C . PRO A 1 116 ? 17 -36.656 -13.039 1 98.56 116 PRO A C 1
ATOM 884 O O . PRO A 1 116 ? 17.281 -36.469 -14.227 1 98.56 116 PRO A O 1
ATOM 887 N N . VAL A 1 117 ? 15.727 -36.75 -12.617 1 98.81 117 VAL A N 1
ATOM 888 C CA . VAL A 1 117 ? 14.562 -36.75 -13.5 1 98.81 117 VAL A CA 1
ATOM 889 C C . VAL A 1 117 ? 13.711 -35.5 -13.219 1 98.81 117 VAL A C 1
ATOM 891 O O . VAL A 1 117 ? 13.383 -35.219 -12.062 1 98.81 117 VAL A O 1
ATOM 894 N N . MET A 1 118 ? 13.398 -34.719 -14.234 1 98.94 118 MET A N 1
ATOM 895 C CA . MET A 1 118 ? 12.469 -33.625 -14.148 1 98.94 118 MET A CA 1
ATOM 896 C C . MET A 1 118 ? 11.164 -33.938 -14.875 1 98.94 118 MET A C 1
ATOM 898 O O . MET A 1 118 ? 11.18 -34.281 -16.062 1 98.94 118 MET A O 1
ATOM 902 N N . VAL A 1 119 ? 10.086 -33.812 -14.156 1 98.88 119 VAL A N 1
ATOM 903 C CA . VAL A 1 119 ? 8.773 -34.125 -14.711 1 98.88 119 VAL A CA 1
ATOM 904 C C . VAL A 1 119 ? 7.977 -32.844 -14.93 1 98.88 119 VAL A C 1
ATOM 906 O O . VAL A 1 119 ? 7.66 -32.125 -13.977 1 98.88 119 VAL A O 1
ATOM 909 N N . TRP A 1 120 ? 7.594 -32.594 -16.156 1 98.81 120 TRP A N 1
ATOM 910 C CA . TRP A 1 120 ? 6.844 -31.391 -16.531 1 98.81 120 TRP A CA 1
ATOM 911 C C . TRP A 1 120 ? 5.34 -31.656 -16.484 1 98.81 120 TRP A C 1
ATOM 913 O O . TRP A 1 120 ? 4.848 -32.594 -17.141 1 98.81 120 TRP A O 1
ATOM 923 N N . ILE A 1 121 ? 4.68 -30.859 -15.703 1 98.56 121 ILE A N 1
ATOM 924 C CA . ILE A 1 121 ? 3.219 -30.828 -15.703 1 98.56 121 ILE A CA 1
ATOM 925 C C . ILE A 1 121 ? 2.736 -29.562 -16.406 1 98.56 121 ILE A C 1
ATOM 927 O O . ILE A 1 121 ? 2.924 -28.453 -15.883 1 98.56 121 ILE A O 1
ATOM 931 N N . HIS A 1 122 ? 2.111 -29.719 -17.531 1 97.25 122 HIS A N 1
ATOM 932 C CA . HIS A 1 122 ? 1.808 -28.594 -18.406 1 97.25 122 HIS A CA 1
ATOM 933 C C . HIS A 1 122 ? 0.673 -27.75 -17.828 1 97.25 122 HIS A C 1
ATOM 935 O O . HIS A 1 122 ? -0.143 -28.25 -17.047 1 97.25 122 HIS A O 1
ATOM 941 N N . GLY A 1 123 ? 0.687 -26.5 -18.25 1 94.94 123 GLY A N 1
ATOM 942 C CA . GLY A 1 123 ? -0.43 -25.609 -17.953 1 94.94 123 GLY A CA 1
ATOM 943 C C . GLY A 1 123 ? -1.556 -25.703 -18.953 1 94.94 123 GLY A C 1
ATOM 944 O O . GLY A 1 123 ? -1.64 -26.672 -19.719 1 94.94 123 GLY A O 1
ATOM 945 N N . GLY A 1 124 ? -2.48 -24.703 -18.797 1 91.56 124 GLY A N 1
ATOM 946 C CA . GLY A 1 124 ? -3.598 -24.672 -19.734 1 91.56 124 GLY A CA 1
ATOM 947 C C . GLY A 1 124 ? -4.945 -24.609 -19.047 1 91.56 124 GLY A C 1
ATOM 948 O O . GLY A 1 124 ? -5.93 -25.156 -19.531 1 91.56 124 GLY A O 1
ATOM 949 N N . TYR A 1 125 ? -5.008 -24.031 -17.906 1 89.69 125 TYR A N 1
ATOM 950 C CA . TYR A 1 125 ? -6.223 -23.75 -17.156 1 89.69 125 TYR A CA 1
ATOM 951 C C . TYR A 1 125 ? -7.008 -25.016 -16.859 1 89.69 125 TYR A C 1
ATOM 953 O O . TYR A 1 125 ? -8.227 -24.984 -16.719 1 89.69 125 TYR A O 1
ATOM 961 N N . PHE A 1 126 ? -6.375 -26.141 -17.016 1 92.88 126 PHE A N 1
ATOM 962 C CA . PHE A 1 126 ? -6.965 -27.438 -16.781 1 92.88 126 PHE A CA 1
ATOM 963 C C . PHE A 1 126 ? -7.914 -27.828 -17.906 1 92.88 126 PHE A C 1
ATOM 965 O O . PHE A 1 126 ? -8.695 -28.766 -17.766 1 92.88 126 PHE A O 1
ATOM 972 N N . ILE A 1 127 ? -7.879 -27.078 -19.078 1 91.75 127 ILE A N 1
ATOM 973 C CA . ILE A 1 127 ? -8.805 -27.391 -20.172 1 91.75 127 ILE A CA 1
ATOM 974 C C . ILE A 1 127 ? -8.031 -27.594 -21.469 1 91.75 127 ILE A C 1
ATOM 976 O O . ILE A 1 127 ? -8.586 -28.094 -22.453 1 91.75 127 ILE A O 1
ATOM 980 N N . LEU A 1 128 ? -6.805 -27.219 -21.422 1 92.44 128 LEU A N 1
ATOM 981 C CA . LEU A 1 128 ? -6 -27.391 -22.625 1 92.44 128 LEU A CA 1
ATOM 982 C C . LEU A 1 128 ? -4.555 -27.719 -22.281 1 92.44 128 LEU A C 1
ATOM 984 O O . LEU A 1 128 ? -4.152 -27.578 -21.109 1 92.44 128 LEU A O 1
ATOM 988 N N . GLY A 1 129 ? -3.846 -28.219 -23.281 1 94.44 129 GLY A N 1
ATOM 989 C CA . GLY A 1 129 ? -2.441 -28.562 -23.109 1 94.44 129 GLY A CA 1
ATOM 990 C C . GLY A 1 129 ? -2.154 -30.031 -23.297 1 94.44 129 GLY A C 1
ATOM 991 O O . GLY A 1 129 ? -3.076 -30.844 -23.359 1 94.44 129 GLY A O 1
ATOM 992 N N . SER A 1 130 ? -0.895 -30.312 -23.438 1 96.88 130 SER A N 1
ATOM 993 C CA . SER A 1 130 ? -0.392 -31.672 -23.562 1 96.88 130 SER A CA 1
ATOM 994 C C . SER A 1 130 ? 1.09 -31.75 -23.219 1 96.88 130 SER A C 1
ATOM 996 O O . SER A 1 130 ? 1.749 -30.719 -23.047 1 96.88 130 SER A O 1
ATOM 998 N N . GLY A 1 131 ? 1.511 -32.938 -23.062 1 95 131 GLY A N 1
ATOM 999 C CA . GLY A 1 131 ? 2.908 -33.156 -22.719 1 95 131 GLY A CA 1
ATOM 1000 C C . GLY A 1 131 ? 3.869 -32.594 -23.766 1 95 131 GLY A C 1
ATOM 1001 O O . GLY A 1 131 ? 5.016 -32.281 -23.438 1 95 131 GLY A O 1
ATOM 1002 N N . ASP A 1 132 ? 3.434 -32.5 -24.984 1 92.5 132 ASP A N 1
ATOM 1003 C CA . ASP A 1 132 ? 4.34 -32.031 -26.047 1 92.5 132 ASP A CA 1
ATOM 1004 C C . ASP A 1 132 ? 4.035 -30.609 -26.453 1 92.5 132 ASP A C 1
ATOM 1006 O O . ASP A 1 132 ? 4.648 -30.078 -27.391 1 92.5 132 ASP A O 1
ATOM 1010 N N . SER A 1 133 ? 3.158 -29.953 -25.766 1 88.19 133 SER A N 1
ATOM 1011 C CA . SER A 1 133 ? 2.678 -28.641 -26.219 1 88.19 133 SER A CA 1
ATOM 1012 C C . SER A 1 133 ? 3.691 -27.547 -25.906 1 88.19 133 SER A C 1
ATOM 1014 O O . SER A 1 133 ? 3.682 -26.484 -26.547 1 88.19 133 SER A O 1
ATOM 1016 N N . VAL A 1 134 ? 4.602 -27.75 -25.016 1 85.69 134 VAL A N 1
ATOM 1017 C CA . VAL A 1 134 ? 5.5 -26.688 -24.578 1 85.69 134 VAL A CA 1
ATOM 1018 C C . VAL A 1 134 ? 6.727 -26.641 -25.484 1 85.69 134 VAL A C 1
ATOM 1020 O O . VAL A 1 134 ? 7.461 -25.641 -25.484 1 85.69 134 VAL A O 1
ATOM 1023 N N . GLY A 1 135 ? 7.035 -27.641 -26.203 1 90.88 135 GLY A N 1
ATOM 1024 C CA . GLY A 1 135 ? 8.203 -27.688 -27.078 1 90.88 135 GLY A CA 1
ATOM 1025 C C . GLY A 1 135 ? 9.266 -28.656 -26.609 1 90.88 135 GLY A C 1
ATOM 1026 O O . GLY A 1 135 ? 9.055 -29.391 -25.641 1 90.88 135 GLY A O 1
ATOM 1027 N N . SER A 1 136 ? 10.391 -28.609 -27.312 1 94.12 136 SER A N 1
ATOM 1028 C CA . SER A 1 136 ? 11.492 -29.531 -27.047 1 94.12 136 SER A CA 1
ATOM 1029 C C . SER A 1 136 ? 12.219 -29.156 -25.75 1 94.12 136 SER A C 1
ATOM 1031 O O . SER A 1 136 ? 12.531 -27.984 -25.531 1 94.12 136 SER A O 1
ATOM 1033 N N . PRO A 1 137 ? 12.469 -30.172 -24.906 1 97.06 137 PRO A N 1
ATOM 1034 C CA . PRO A 1 137 ? 13.203 -29.875 -23.672 1 97.06 137 PRO A CA 1
ATOM 1035 C C . PRO A 1 137 ? 14.711 -29.891 -23.859 1 97.06 137 PRO A C 1
ATOM 1037 O O . PRO A 1 137 ? 15.461 -30.094 -22.906 1 97.06 137 PRO A O 1
ATOM 1040 N N . GLU A 1 138 ? 15.234 -29.672 -25.062 1 95.19 138 GLU A N 1
ATOM 1041 C CA . GLU A 1 138 ? 16.656 -29.797 -25.406 1 95.19 138 GLU A CA 1
ATOM 1042 C C . GLU A 1 138 ? 17.516 -28.891 -24.531 1 95.19 138 GLU A C 1
ATOM 1044 O O . GLU A 1 138 ? 18.625 -29.266 -24.156 1 95.19 138 GLU A O 1
ATOM 1049 N N . PHE A 1 139 ? 17.047 -27.641 -24.203 1 96.94 139 PHE A N 1
ATOM 1050 C CA . PHE A 1 139 ? 17.812 -26.719 -23.375 1 96.94 139 PHE A CA 1
ATOM 1051 C C . PHE A 1 139 ? 18.141 -27.344 -22.031 1 96.94 139 PHE A C 1
ATOM 1053 O O . PHE A 1 139 ? 19.234 -27.156 -21.5 1 96.94 139 PHE A O 1
ATOM 1060 N N . LEU A 1 140 ? 17.203 -28.078 -21.453 1 98.38 140 LEU A N 1
ATOM 1061 C CA . LEU A 1 140 ? 17.359 -28.719 -20.156 1 98.38 140 LEU A CA 1
ATOM 1062 C C . LEU A 1 140 ? 18.25 -29.953 -20.266 1 98.38 140 LEU A C 1
ATOM 1064 O O . LEU A 1 140 ? 19.078 -30.203 -19.375 1 98.38 140 LEU A O 1
ATOM 1068 N N . LEU A 1 141 ? 18.125 -30.703 -21.328 1 97.88 141 LEU A N 1
ATOM 1069 C CA . LEU A 1 141 ? 18.844 -31.969 -21.516 1 97.88 141 LEU A CA 1
ATOM 1070 C C . LEU A 1 141 ? 20.344 -31.734 -21.562 1 97.88 141 LEU A C 1
ATOM 1072 O O . LEU A 1 141 ? 21.125 -32.594 -21.172 1 97.88 141 LEU A O 1
ATOM 1076 N N . LYS A 1 142 ? 20.703 -30.547 -21.969 1 96.25 142 LYS A N 1
ATOM 1077 C CA . LYS A 1 142 ? 22.109 -30.203 -22.078 1 96.25 142 LYS A CA 1
ATOM 1078 C C . LYS A 1 142 ? 22.766 -30.125 -20.688 1 96.25 142 LYS A C 1
ATOM 1080 O O . LYS A 1 142 ? 23.984 -30.125 -20.578 1 96.25 142 LYS A O 1
ATOM 1085 N N . ASN A 1 143 ? 21.938 -30.141 -19.688 1 97.5 143 ASN A N 1
ATOM 1086 C CA . ASN A 1 143 ? 22.422 -30.047 -18.328 1 97.5 143 ASN A CA 1
ATOM 1087 C C . ASN A 1 143 ? 22.328 -31.375 -17.594 1 97.5 143 ASN A C 1
ATOM 1089 O O . ASN A 1 143 ? 22.188 -31.406 -16.359 1 97.5 143 ASN A O 1
ATOM 1093 N N . GLU A 1 144 ? 22.312 -32.469 -18.234 1 96.88 144 GLU A N 1
ATOM 1094 C CA . GLU A 1 144 ? 22.438 -33.844 -17.703 1 96.88 144 GLU A CA 1
ATOM 1095 C C . GLU A 1 144 ? 21.266 -34.156 -16.781 1 96.88 144 GLU A C 1
ATOM 1097 O O . GLU A 1 144 ? 21.469 -34.594 -15.641 1 96.88 144 GLU A O 1
ATOM 1102 N N . VAL A 1 145 ? 20.109 -33.969 -17.297 1 98.69 145 VAL A N 1
ATOM 1103 C CA . VAL A 1 145 ? 18.875 -34.438 -16.656 1 98.69 145 VAL A CA 1
ATOM 1104 C C . VAL A 1 145 ? 18 -35.156 -17.672 1 98.69 145 VAL A C 1
ATOM 1106 O O . VAL A 1 145 ? 18.094 -34.906 -18.875 1 98.69 145 VAL A O 1
ATOM 1109 N N . ILE A 1 146 ? 17.203 -36.062 -17.172 1 98.62 146 ILE A N 1
ATOM 1110 C CA . ILE A 1 146 ? 16.125 -36.656 -17.969 1 98.62 146 ILE A CA 1
ATOM 1111 C C . ILE A 1 146 ? 14.844 -35.844 -17.781 1 98.62 146 ILE A C 1
ATOM 1113 O O . ILE A 1 146 ? 14.523 -35.438 -16.672 1 98.62 146 ILE A O 1
ATOM 1117 N N . VAL A 1 147 ? 14.148 -35.562 -18.891 1 98.75 147 VAL A N 1
ATOM 1118 C CA . VAL A 1 147 ? 12.891 -34.844 -18.797 1 98.75 147 VAL A CA 1
ATOM 1119 C C . VAL A 1 147 ? 11.734 -35.75 -19.188 1 98.75 147 VAL A C 1
ATOM 1121 O O . VAL A 1 147 ? 11.812 -36.469 -20.188 1 98.75 147 VAL A O 1
ATOM 1124 N N . VAL A 1 148 ? 10.727 -35.781 -18.359 1 98.88 148 VAL A N 1
ATOM 1125 C CA . VAL A 1 148 ? 9.484 -36.5 -18.625 1 98.88 148 VAL A CA 1
ATOM 1126 C C . VAL A 1 148 ? 8.328 -35.5 -18.719 1 98.88 148 VAL A C 1
ATOM 1128 O O . VAL A 1 148 ? 8.227 -34.594 -17.891 1 98.88 148 VAL A O 1
ATOM 1131 N N . THR A 1 149 ? 7.508 -35.562 -19.75 1 98.69 149 THR A N 1
ATOM 1132 C CA . THR A 1 149 ? 6.285 -34.781 -19.844 1 98.69 149 THR A CA 1
ATOM 1133 C C . THR A 1 149 ? 5.059 -35.688 -19.828 1 98.69 149 THR A C 1
ATOM 1135 O O . THR A 1 149 ? 5.102 -36.812 -20.328 1 98.69 149 THR A O 1
ATOM 1138 N N . ILE A 1 150 ? 3.936 -35.219 -19.281 1 98.75 150 ILE A N 1
ATOM 1139 C CA . ILE A 1 150 ? 2.812 -36.125 -19.094 1 98.75 150 ILE A CA 1
ATOM 1140 C C . ILE A 1 150 ? 1.533 -35.469 -19.625 1 98.75 150 ILE A C 1
ATOM 1142 O O . ILE A 1 150 ? 1.396 -34.25 -19.625 1 98.75 150 ILE A O 1
ATOM 1146 N N . ASN A 1 151 ? 0.639 -36.312 -20.094 1 98.62 151 ASN A N 1
ATOM 1147 C CA . ASN A 1 151 ? -0.759 -35.969 -20.328 1 98.62 151 ASN A CA 1
ATOM 1148 C C . ASN A 1 151 ? -1.64 -36.344 -19.141 1 98.62 151 ASN A C 1
ATOM 1150 O O . ASN A 1 151 ? -1.287 -37.25 -18.375 1 98.62 151 ASN A O 1
ATOM 1154 N N . PHE A 1 152 ? -2.691 -35.75 -19.016 1 98.69 152 PHE A N 1
ATOM 1155 C CA . PHE A 1 152 ? -3.76 -36.062 -18.078 1 98.69 152 PHE A CA 1
ATOM 1156 C C . PHE A 1 152 ? -5.102 -35.562 -18.594 1 98.69 152 PHE A C 1
ATOM 1158 O O . PHE A 1 152 ? -5.148 -34.688 -19.469 1 98.69 152 PHE A O 1
ATOM 1165 N N . ARG A 1 153 ? -6.172 -36.094 -18.109 1 98.5 153 ARG A N 1
ATOM 1166 C CA . ARG A 1 153 ? -7.484 -35.688 -18.609 1 98.5 153 ARG A CA 1
ATOM 1167 C C . ARG A 1 153 ? -7.785 -34.219 -18.234 1 98.5 153 ARG A C 1
ATOM 1169 O O . ARG A 1 153 ? -7.375 -33.75 -17.172 1 98.5 153 ARG A O 1
ATOM 1176 N N . LEU A 1 154 ? -8.547 -33.562 -19.094 1 96.56 154 LEU A N 1
ATOM 1177 C CA . LEU A 1 154 ? -8.836 -32.156 -18.984 1 96.56 154 LEU A CA 1
ATOM 1178 C C . LEU A 1 154 ? -10.336 -31.906 -18.938 1 96.56 154 LEU A C 1
ATOM 1180 O O . LEU A 1 154 ? -11.133 -32.812 -19.188 1 96.56 154 LEU A O 1
ATOM 1184 N N . GLY A 1 155 ? -10.672 -30.703 -18.547 1 94.06 155 GLY A N 1
ATOM 1185 C CA . GLY A 1 155 ? -12.055 -30.25 -18.641 1 94.06 155 GLY A CA 1
ATOM 1186 C C . GLY A 1 155 ? -13.031 -31.188 -17.953 1 94.06 155 GLY A C 1
ATOM 1187 O O . GLY A 1 155 ? -12.812 -31.594 -16.812 1 94.06 155 GLY A O 1
ATOM 1188 N N . VAL A 1 156 ? -14.031 -31.578 -18.688 1 94.5 156 VAL A N 1
ATOM 1189 C CA . VAL A 1 156 ? -15.133 -32.344 -18.125 1 94.5 156 VAL A CA 1
ATOM 1190 C C . VAL A 1 156 ? -14.656 -33.75 -17.797 1 94.5 156 VAL A C 1
ATOM 1192 O O . VAL A 1 156 ? -15.203 -34.406 -16.891 1 94.5 156 VAL A O 1
ATOM 1195 N N . PHE A 1 157 ? -13.625 -34.188 -18.469 1 97.12 157 PHE A N 1
ATOM 1196 C CA . PHE A 1 157 ? -13.148 -35.531 -18.219 1 97.12 157 PHE A CA 1
ATOM 1197 C C . PHE A 1 157 ? -12.234 -35.594 -17 1 97.12 157 PHE A C 1
ATOM 1199 O O . PHE A 1 157 ? -12.172 -36.594 -16.297 1 97.12 157 PHE A O 1
ATOM 1206 N N . GLY A 1 158 ? -11.555 -34.5 -16.766 1 96.94 158 GLY A N 1
ATOM 1207 C CA . GLY A 1 158 ? -10.539 -34.531 -15.719 1 96.94 158 GLY A CA 1
ATOM 1208 C C . GLY A 1 158 ? -10.969 -33.781 -14.461 1 96.94 158 GLY A C 1
ATOM 1209 O O . GLY A 1 158 ? -10.453 -34.062 -13.375 1 96.94 158 GLY A O 1
ATOM 1210 N N . PHE A 1 159 ? -11.984 -32.875 -14.602 1 95.88 159 PHE A N 1
ATOM 1211 C CA . PHE A 1 159 ? -12.164 -31.969 -13.484 1 95.88 159 PHE A CA 1
ATOM 1212 C C . PHE A 1 159 ? -13.641 -31.703 -13.219 1 95.88 159 PHE A C 1
ATOM 1214 O O . PHE A 1 159 ? -14 -30.672 -12.656 1 95.88 159 PHE A O 1
ATOM 1221 N N . MET A 1 160 ? -14.492 -32.562 -13.695 1 94.81 160 MET A N 1
ATOM 1222 C CA . MET A 1 160 ? -15.859 -32.594 -13.18 1 94.81 160 MET A CA 1
ATOM 1223 C C . MET A 1 160 ? -15.883 -33.062 -11.734 1 94.81 160 MET A C 1
ATOM 1225 O O . MET A 1 160 ? -15.398 -34.156 -11.43 1 94.81 160 MET A O 1
ATOM 1229 N N . CYS A 1 161 ? -16.328 -32.25 -10.883 1 94.25 161 CYS A N 1
ATOM 1230 C CA . CYS A 1 161 ? -16.359 -32.562 -9.453 1 94.25 161 CYS A CA 1
ATOM 1231 C C . CYS A 1 161 ? -17.797 -32.688 -8.953 1 94.25 161 CYS A C 1
ATOM 1233 O O . CYS A 1 161 ? -18.562 -31.734 -9.023 1 94.25 161 CYS A O 1
ATOM 1235 N N . LEU A 1 162 ? -18.109 -33.875 -8.43 1 95.81 162 LEU A N 1
ATOM 1236 C CA . LEU A 1 162 ? -19.469 -34.125 -7.965 1 95.81 162 LEU A CA 1
ATOM 1237 C C . LEU A 1 162 ? -19.453 -34.688 -6.547 1 95.81 162 LEU A C 1
ATOM 1239 O O . LEU A 1 162 ? -18.438 -35.219 -6.094 1 95.81 162 LEU A O 1
ATOM 1243 N N . ASP A 1 163 ? -20.547 -34.438 -5.879 1 95.06 163 ASP A N 1
ATOM 1244 C CA . ASP A 1 163 ? -20.828 -35.188 -4.66 1 95.06 163 ASP A CA 1
ATOM 1245 C C . ASP A 1 163 ? -21.438 -36.562 -4.984 1 95.06 163 ASP A C 1
ATOM 1247 O O . ASP A 1 163 ? -22.594 -36.812 -4.668 1 95.06 163 ASP A O 1
ATOM 1251 N N . HIS A 1 164 ? -20.625 -37.344 -5.598 1 95 164 HIS A N 1
ATOM 1252 C CA . HIS A 1 164 ? -21.031 -38.625 -6.09 1 95 164 HIS A CA 1
ATOM 1253 C C . HIS A 1 164 ? -19.859 -39.625 -6.07 1 95 164 HIS A C 1
ATOM 1255 O O . HIS A 1 164 ? -18.766 -39.312 -6.516 1 95 164 HIS A O 1
ATOM 1261 N N . PRO A 1 165 ? -20.031 -40.812 -5.625 1 93.81 165 PRO A N 1
ATOM 1262 C CA . PRO A 1 165 ? -18.922 -41.75 -5.453 1 93.81 165 PRO A CA 1
ATOM 1263 C C . PRO A 1 165 ? -18.266 -42.156 -6.773 1 93.81 165 PRO A C 1
ATOM 1265 O O . PRO A 1 165 ? -17.078 -42.469 -6.812 1 93.81 165 PRO A O 1
ATOM 1268 N N . GLU A 1 166 ? -19 -42.156 -7.852 1 91.56 166 GLU A N 1
ATOM 1269 C CA . GLU A 1 166 ? -18.469 -42.562 -9.148 1 91.56 166 GLU A CA 1
ATOM 1270 C C . GLU A 1 166 ? -17.562 -41.5 -9.734 1 91.56 166 GLU A C 1
ATOM 1272 O O . GLU A 1 166 ? -16.672 -41.781 -10.547 1 91.56 166 GLU A O 1
ATOM 1277 N N . VAL A 1 167 ? -17.844 -40.281 -9.391 1 94.81 167 VAL A N 1
ATOM 1278 C CA . VAL A 1 167 ? -17.109 -39.125 -9.898 1 94.81 167 VAL A CA 1
ATOM 1279 C C . VAL A 1 167 ? -16.922 -38.094 -8.781 1 94.81 167 VAL A C 1
ATOM 1281 O O . VAL A 1 167 ? -17.547 -37.031 -8.797 1 94.81 167 VAL A O 1
ATOM 1284 N N . SER A 1 168 ? -16 -38.406 -7.891 1 92.69 168 SER A N 1
ATOM 1285 C CA . SER A 1 168 ? -15.805 -37.562 -6.715 1 92.69 168 SER A CA 1
ATOM 1286 C C . SER A 1 168 ? -15.047 -36.281 -7.066 1 92.69 168 SER A C 1
ATOM 1288 O O . SER A 1 168 ? -15.133 -35.281 -6.348 1 92.69 168 SER A O 1
ATOM 1290 N N . GLY A 1 169 ? -14.258 -36.406 -8.211 1 94.5 169 GLY A N 1
ATOM 1291 C CA . GLY A 1 169 ? -13.555 -35.219 -8.648 1 94.5 169 GLY A CA 1
ATOM 1292 C C . GLY A 1 169 ? -12.062 -35.438 -8.836 1 94.5 169 GLY A C 1
ATOM 1293 O O . GLY A 1 169 ? -11.539 -36.5 -8.484 1 94.5 169 GLY A O 1
ATOM 1294 N N . ASN A 1 170 ? -11.414 -34.469 -9.484 1 97.25 170 ASN A N 1
ATOM 1295 C CA . ASN A 1 170 ? -9.977 -34.281 -9.602 1 97.25 170 ASN A CA 1
ATOM 1296 C C . ASN A 1 170 ? -9.328 -35.469 -10.32 1 97.25 170 ASN A C 1
ATOM 1298 O O . ASN A 1 170 ? -8.234 -35.906 -9.953 1 97.25 170 ASN A O 1
ATOM 1302 N N . GLN A 1 171 ? -10.039 -35.938 -11.281 1 98 171 GLN A N 1
ATOM 1303 C CA . GLN A 1 171 ? -9.484 -37.094 -12 1 98 171 GLN A CA 1
ATOM 1304 C C . GLN A 1 171 ? -8.195 -36.719 -12.727 1 98 171 GLN A C 1
ATOM 1306 O O . GLN A 1 171 ? -7.281 -37.531 -12.852 1 98 171 GLN A O 1
ATOM 1311 N N . GLY A 1 172 ? -8.141 -35.469 -13.281 1 98.25 172 GLY A N 1
ATOM 1312 C CA . GLY A 1 172 ? -6.898 -35 -13.883 1 98.25 172 GLY A CA 1
ATOM 1313 C C . GLY A 1 172 ? -5.715 -35.062 -12.938 1 98.25 172 GLY A C 1
ATOM 1314 O O . GLY A 1 172 ? -4.621 -35.469 -13.328 1 98.25 172 GLY A O 1
ATOM 1315 N N . LEU A 1 173 ? -5.898 -34.688 -11.695 1 98.31 173 LEU A N 1
ATOM 1316 C CA . LEU A 1 173 ? -4.844 -34.75 -10.688 1 98.31 173 LEU A CA 1
ATOM 1317 C C . LEU A 1 173 ? -4.531 -36.188 -10.32 1 98.31 173 LEU A C 1
ATOM 1319 O O . LEU A 1 173 ? -3.371 -36.531 -10.094 1 98.31 173 LEU A O 1
ATOM 1323 N N . LYS A 1 174 ? -5.559 -36.969 -10.219 1 98.38 174 LYS A N 1
ATOM 1324 C CA . LYS A 1 174 ? -5.367 -38.406 -9.922 1 98.38 174 LYS A CA 1
ATOM 1325 C C . LYS A 1 174 ? -4.633 -39.094 -11.062 1 98.38 174 LYS A C 1
ATOM 1327 O O . LYS A 1 174 ? -3.854 -40.031 -10.82 1 98.38 174 LYS A O 1
ATOM 1332 N N . ASP A 1 175 ? -4.906 -38.688 -12.312 1 98.81 175 ASP A N 1
ATOM 1333 C CA . ASP A 1 175 ? -4.109 -39.156 -13.438 1 98.81 175 ASP A CA 1
ATOM 1334 C C . ASP A 1 175 ? -2.633 -38.812 -13.242 1 98.81 175 ASP A C 1
ATOM 1336 O O . ASP A 1 175 ? -1.758 -39.625 -13.531 1 98.81 175 ASP A O 1
ATOM 1340 N N . GLN A 1 176 ? -2.332 -37.625 -12.82 1 98.81 176 GLN A N 1
ATOM 1341 C CA . GLN A 1 176 ? -0.958 -37.219 -12.562 1 98.81 176 GLN A CA 1
ATOM 1342 C C . GLN A 1 176 ? -0.303 -38.125 -11.508 1 98.81 176 GLN A C 1
ATOM 1344 O O . GLN A 1 176 ? 0.883 -38.438 -11.609 1 98.81 176 GLN A O 1
ATOM 1349 N N . VAL A 1 177 ? -1.063 -38.5 -10.453 1 98.5 177 VAL A N 1
ATOM 1350 C CA . VAL A 1 177 ? -0.563 -39.438 -9.445 1 98.5 177 VAL A CA 1
ATOM 1351 C C . VAL A 1 177 ? -0.121 -40.719 -10.102 1 98.5 177 VAL A C 1
ATOM 1353 O O . VAL A 1 177 ? 0.97 -41.219 -9.828 1 98.5 177 VAL A O 1
ATOM 1356 N N . LEU A 1 178 ? -0.933 -41.25 -10.977 1 98.69 178 LEU A N 1
ATOM 1357 C CA . LEU A 1 178 ? -0.614 -42.5 -11.656 1 98.69 178 LEU A CA 1
ATOM 1358 C C . LEU A 1 178 ? 0.618 -42.344 -12.539 1 98.69 178 LEU A C 1
ATOM 1360 O O . LEU A 1 178 ? 1.439 -43.25 -12.641 1 98.69 178 LEU A O 1
ATOM 1364 N N . ALA A 1 179 ? 0.707 -41.188 -13.219 1 98.88 179 ALA A N 1
ATOM 1365 C CA . ALA A 1 179 ? 1.895 -40.938 -14.023 1 98.88 179 ALA A CA 1
ATOM 1366 C C . ALA A 1 179 ? 3.154 -40.938 -13.164 1 98.88 179 ALA A C 1
ATOM 1368 O O . ALA A 1 179 ? 4.164 -41.531 -13.523 1 98.88 179 ALA A O 1
ATOM 1369 N N . LEU A 1 180 ? 3.098 -40.281 -12.062 1 98.75 180 LEU A N 1
ATOM 1370 C CA . LEU A 1 180 ? 4.242 -40.156 -11.164 1 98.75 180 LEU A CA 1
ATOM 1371 C C . LEU A 1 180 ? 4.602 -41.531 -10.586 1 98.75 180 LEU A C 1
ATOM 1373 O O . LEU A 1 180 ? 5.781 -41.844 -10.43 1 98.75 180 LEU A O 1
ATOM 1377 N N . ARG A 1 181 ? 3.6 -42.344 -10.266 1 98.5 181 ARG A N 1
ATOM 1378 C CA . ARG A 1 181 ? 3.859 -43.719 -9.82 1 98.5 181 ARG A CA 1
ATOM 1379 C C . ARG A 1 181 ? 4.566 -44.5 -10.906 1 98.5 181 ARG A C 1
ATOM 1381 O O . ARG A 1 181 ? 5.523 -45.219 -10.625 1 98.5 181 ARG A O 1
ATOM 1388 N N . TRP A 1 182 ? 4.074 -44.375 -12.094 1 98.69 182 TRP A N 1
ATOM 1389 C CA . TRP A 1 182 ? 4.703 -45.062 -13.219 1 98.69 182 TRP A CA 1
ATOM 1390 C C . TRP A 1 182 ? 6.168 -44.656 -13.352 1 98.69 182 TRP A C 1
ATOM 1392 O O . TRP A 1 182 ? 7.035 -45.5 -13.578 1 98.69 182 TRP A O 1
ATOM 1402 N N . ILE A 1 183 ? 6.457 -43.406 -13.273 1 98.75 183 ILE A N 1
ATOM 1403 C CA . ILE A 1 183 ? 7.812 -42.875 -13.383 1 98.75 183 ILE A CA 1
ATOM 1404 C C . ILE A 1 183 ? 8.688 -43.469 -12.273 1 98.75 183 ILE A C 1
ATOM 1406 O O . ILE A 1 183 ? 9.789 -43.938 -12.531 1 98.75 183 ILE A O 1
ATOM 1410 N N . ASN A 1 184 ? 8.211 -43.469 -11.086 1 98.25 184 ASN A N 1
ATOM 1411 C CA . ASN A 1 184 ? 8.953 -44.031 -9.961 1 98.25 184 ASN A CA 1
ATOM 1412 C C . ASN A 1 184 ? 9.305 -45.5 -10.203 1 98.25 184 ASN A C 1
ATOM 1414 O O . ASN A 1 184 ? 10.406 -45.938 -9.859 1 98.25 184 ASN A O 1
ATOM 1418 N N . GLU A 1 185 ? 8.461 -46.156 -10.852 1 97.75 185 GLU A N 1
ATOM 1419 C CA . GLU A 1 185 ? 8.602 -47.594 -11.016 1 97.75 185 GLU A CA 1
ATOM 1420 C C . GLU A 1 185 ? 9.484 -47.938 -12.219 1 97.75 185 GLU A C 1
ATOM 1422 O O . GLU A 1 185 ? 10.086 -49.031 -12.273 1 97.75 185 GLU A O 1
ATOM 1427 N N . ASN A 1 186 ? 9.594 -47.031 -13.172 1 98 186 ASN A N 1
ATOM 1428 C CA . ASN A 1 186 ? 10.117 -47.469 -14.461 1 98 186 ASN A CA 1
ATOM 1429 C C . ASN A 1 186 ? 11.297 -46.625 -14.922 1 98 186 ASN A C 1
ATOM 1431 O O . ASN A 1 186 ? 12.023 -47 -15.836 1 98 186 ASN A O 1
ATOM 1435 N N . ILE A 1 187 ? 11.57 -45.531 -14.297 1 98.12 187 ILE A N 1
ATOM 1436 C CA . ILE A 1 187 ? 12.461 -44.531 -14.883 1 98.12 187 ILE A CA 1
ATOM 1437 C C . ILE A 1 187 ? 13.891 -45.031 -14.875 1 98.12 187 ILE A C 1
ATOM 1439 O O . ILE A 1 187 ? 14.734 -44.562 -15.648 1 98.12 187 ILE A O 1
ATOM 1443 N N . GLU A 1 188 ? 14.188 -45.969 -14.008 1 97.44 188 GLU A N 1
ATOM 1444 C CA . GLU A 1 188 ? 15.523 -46.562 -13.953 1 97.44 188 GLU A CA 1
ATOM 1445 C C . GLU A 1 188 ? 15.898 -47.188 -15.289 1 97.44 188 GLU A C 1
ATOM 1447 O O . GLU A 1 188 ? 17.062 -47.188 -15.68 1 97.44 188 GLU A O 1
ATOM 1452 N N . ALA A 1 189 ? 14.945 -47.781 -15.961 1 96.56 189 ALA A N 1
ATOM 1453 C CA . ALA A 1 189 ? 15.18 -48.438 -17.25 1 96.56 189 ALA A CA 1
ATOM 1454 C C . ALA A 1 189 ? 15.656 -47.406 -18.297 1 96.56 189 ALA A C 1
ATOM 1456 O O . ALA A 1 189 ? 16.297 -47.781 -19.266 1 96.56 189 ALA A O 1
ATOM 1457 N N . PHE A 1 190 ? 15.422 -46.188 -18.062 1 97.25 190 PHE A N 1
ATOM 1458 C CA . PHE A 1 190 ? 15.805 -45.125 -18.984 1 97.25 190 PHE A CA 1
ATOM 1459 C C . PHE A 1 190 ? 17.078 -44.438 -18.531 1 97.25 190 PHE A C 1
ATOM 1461 O O . PHE A 1 190 ? 17.531 -43.469 -19.141 1 97.25 190 PHE A O 1
ATOM 1468 N N . GLY A 1 191 ? 17.609 -44.906 -17.375 1 97 191 GLY A N 1
ATOM 1469 C CA . GLY A 1 191 ? 18.797 -44.281 -16.812 1 97 191 GLY A CA 1
ATOM 1470 C C . GLY A 1 191 ? 18.484 -43.188 -15.828 1 97 191 GLY A C 1
ATOM 1471 O O . GLY A 1 191 ? 19.344 -42.375 -15.484 1 97 191 GLY A O 1
ATOM 1472 N N . GLY A 1 192 ? 17.25 -43.125 -15.43 1 98.25 192 GLY A N 1
ATOM 1473 C CA . GLY A 1 192 ? 16.844 -42.125 -14.453 1 98.25 192 GLY A CA 1
ATOM 1474 C C . GLY A 1 192 ? 16.969 -42.594 -13.023 1 98.25 192 GLY A C 1
ATOM 1475 O O . GLY A 1 192 ? 16.859 -43.781 -12.75 1 98.25 192 GLY A O 1
ATOM 1476 N N . ASP A 1 193 ? 17.234 -41.688 -12.102 1 98.19 193 ASP A N 1
ATOM 1477 C CA . ASP A 1 193 ? 17.281 -41.969 -10.664 1 98.19 193 ASP A CA 1
ATOM 1478 C C . ASP A 1 193 ? 15.922 -41.75 -10.016 1 98.19 193 ASP A C 1
ATOM 1480 O O . ASP A 1 193 ? 15.492 -40.594 -9.852 1 98.19 193 ASP A O 1
ATOM 1484 N N . PRO A 1 194 ? 15.211 -42.75 -9.602 1 97 194 PRO A N 1
ATOM 1485 C CA . PRO A 1 194 ? 13.867 -42.562 -9.039 1 97 194 PRO A CA 1
ATOM 1486 C C . PRO A 1 194 ? 13.891 -41.844 -7.691 1 97 194 PRO A C 1
ATOM 1488 O O . PRO A 1 194 ? 12.836 -41.469 -7.176 1 97 194 PRO A O 1
ATOM 1491 N N . THR A 1 195 ? 15.039 -41.625 -7.078 1 96.62 195 THR A N 1
ATOM 1492 C CA . THR A 1 195 ? 15.141 -40.906 -5.801 1 96.62 195 THR A CA 1
ATOM 1493 C C . THR A 1 195 ? 15.445 -39.438 -6.012 1 96.62 195 THR A C 1
ATOM 1495 O O . THR A 1 195 ? 15.594 -38.688 -5.051 1 96.62 195 THR A O 1
ATOM 1498 N N . GLN A 1 196 ? 15.547 -39 -7.25 1 97.5 196 GLN A N 1
ATOM 1499 C CA . GLN A 1 196 ? 15.805 -37.625 -7.609 1 97.5 196 GLN A CA 1
ATOM 1500 C C . GLN A 1 196 ? 14.805 -37.125 -8.656 1 97.5 196 GLN A C 1
ATOM 1502 O O . GLN A 1 196 ? 15.195 -36.75 -9.758 1 97.5 196 GLN A O 1
ATOM 1507 N N . ILE A 1 197 ? 13.57 -37.094 -8.219 1 98.44 197 ILE A N 1
ATOM 1508 C CA . ILE A 1 197 ? 12.508 -36.625 -9.102 1 98.44 197 ILE A CA 1
ATOM 1509 C C . ILE A 1 197 ? 12.086 -35.219 -8.711 1 98.44 197 ILE A C 1
ATOM 1511 O O . ILE A 1 197 ? 11.742 -34.969 -7.555 1 98.44 197 ILE A O 1
ATOM 1515 N N . THR A 1 198 ? 12.203 -34.281 -9.609 1 98.69 198 THR A N 1
ATOM 1516 C CA . THR A 1 198 ? 11.719 -32.906 -9.477 1 98.69 198 THR A CA 1
ATOM 1517 C C . THR A 1 198 ? 10.531 -32.656 -10.406 1 98.69 198 THR A C 1
ATOM 1519 O O . THR A 1 198 ? 10.648 -32.812 -11.625 1 98.69 198 THR A O 1
ATOM 1522 N N . VAL A 1 199 ? 9.414 -32.312 -9.828 1 98.69 199 VAL A N 1
ATOM 1523 C CA . VAL A 1 199 ? 8.289 -31.891 -10.656 1 98.69 199 VAL A CA 1
ATOM 1524 C C . VAL A 1 199 ? 8.336 -30.375 -10.875 1 98.69 199 VAL A C 1
ATOM 1526 O O . VAL A 1 199 ? 8.703 -29.625 -9.977 1 98.69 199 VAL A O 1
ATOM 1529 N N . PHE A 1 200 ? 8.086 -29.906 -12.102 1 98.69 200 PHE A N 1
ATOM 1530 C CA . PHE A 1 200 ? 7.992 -28.484 -12.391 1 98.69 200 PHE A CA 1
ATOM 1531 C C . PHE A 1 200 ? 6.867 -28.203 -13.383 1 98.69 200 PHE A C 1
ATOM 1533 O O . PHE A 1 200 ? 6.5 -29.078 -14.18 1 98.69 200 PHE A O 1
ATOM 1540 N N . GLY A 1 201 ? 6.199 -27.109 -13.234 1 98.12 201 GLY A N 1
ATOM 1541 C CA . GLY A 1 201 ? 5.043 -26.75 -14.039 1 98.12 201 GLY A CA 1
ATOM 1542 C C . GLY A 1 201 ? 4.68 -25.281 -13.93 1 98.12 201 GLY A C 1
ATOM 1543 O O . GLY A 1 201 ? 5.152 -24.578 -13.031 1 98.12 201 GLY A O 1
ATOM 1544 N N . GLU A 1 202 ? 3.932 -24.797 -14.875 1 96.56 202 GLU A N 1
ATOM 1545 C CA . GLU A 1 202 ? 3.541 -23.406 -15 1 96.56 202 GLU A CA 1
ATOM 1546 C C . GLU A 1 202 ? 2.023 -23.25 -15 1 96.56 202 GLU A C 1
ATOM 1548 O O . GLU A 1 202 ? 1.31 -24.094 -15.539 1 96.56 202 GLU A O 1
ATOM 1553 N N . SER A 1 203 ? 1.535 -22.172 -14.359 1 94.38 203 SER A N 1
ATOM 1554 C CA . SER A 1 203 ? 0.105 -21.891 -14.289 1 94.38 203 SER A CA 1
ATOM 1555 C C . SER A 1 203 ? -0.659 -23.062 -13.68 1 94.38 203 SER A C 1
ATOM 1557 O O . SER A 1 203 ? -0.317 -23.531 -12.594 1 94.38 203 SER A O 1
ATOM 1559 N N . SER A 1 204 ? -1.619 -23.656 -14.453 1 94.25 204 SER A N 1
ATOM 1560 C CA . SER A 1 204 ? -2.373 -24.781 -13.906 1 94.25 204 SER A CA 1
ATOM 1561 C C . SER A 1 204 ? -1.462 -25.969 -13.617 1 94.25 204 SER A C 1
ATOM 1563 O O . SER A 1 204 ? -1.724 -26.75 -12.695 1 94.25 204 SER A O 1
ATOM 1565 N N . GLY A 1 205 ? -0.354 -26.109 -14.352 1 97.25 205 GLY A N 1
ATOM 1566 C CA . GLY A 1 205 ? 0.637 -27.109 -14.008 1 97.25 205 GLY A CA 1
ATOM 1567 C C . GLY A 1 205 ? 1.31 -26.859 -12.672 1 97.25 205 GLY A C 1
ATOM 1568 O O . GLY A 1 205 ? 1.512 -27.781 -11.883 1 97.25 205 GLY A O 1
ATOM 1569 N N . GLY A 1 206 ? 1.688 -25.578 -12.484 1 97.25 206 GLY A N 1
ATOM 1570 C CA . GLY A 1 206 ? 2.211 -25.203 -11.188 1 97.25 206 GLY A CA 1
ATOM 1571 C C . GLY A 1 206 ? 1.199 -25.359 -10.062 1 97.25 206 GLY A C 1
ATOM 1572 O O . GLY A 1 206 ? 1.545 -25.797 -8.969 1 97.25 206 GLY A O 1
ATOM 1573 N N . MET A 1 207 ? 0.01 -25.031 -10.32 1 96.12 207 MET A N 1
ATOM 1574 C CA . MET A 1 207 ? -1.06 -25.188 -9.336 1 96.12 207 MET A CA 1
ATOM 1575 C C . MET A 1 207 ? -1.254 -26.672 -8.992 1 96.12 207 MET A C 1
ATOM 1577 O O . MET A 1 207 ? -1.479 -27.016 -7.832 1 96.12 207 MET A O 1
ATOM 1581 N N . SER A 1 208 ? -1.163 -27.5 -9.984 1 97.12 208 SER A N 1
ATOM 1582 C CA . SER A 1 208 ? -1.234 -28.938 -9.758 1 97.12 208 SER A CA 1
ATOM 1583 C C . SER A 1 208 ? -0.156 -29.391 -8.789 1 97.12 208 SER A C 1
ATOM 1585 O O . SER A 1 208 ? -0.434 -30.156 -7.859 1 97.12 208 SER A O 1
ATOM 1587 N N . ILE A 1 209 ? 0.982 -28.922 -9 1 96.88 209 ILE A N 1
ATOM 1588 C CA . ILE A 1 209 ? 2.107 -29.312 -8.156 1 96.88 209 ILE A CA 1
ATOM 1589 C C . ILE A 1 209 ? 1.854 -28.859 -6.723 1 96.88 209 ILE A C 1
ATOM 1591 O O . ILE A 1 209 ? 2.088 -29.625 -5.777 1 96.88 209 ILE A O 1
ATOM 1595 N N . ASN A 1 210 ? 1.423 -27.656 -6.656 1 94.44 210 ASN A N 1
ATOM 1596 C CA . ASN A 1 210 ? 1.08 -27.141 -5.332 1 94.44 210 ASN A CA 1
ATOM 1597 C C . ASN A 1 210 ? 0.031 -28.016 -4.652 1 94.44 210 ASN A C 1
ATOM 1599 O O . ASN A 1 210 ? 0.156 -28.344 -3.471 1 94.44 210 ASN A O 1
ATOM 1603 N N . LEU A 1 211 ? -0.971 -28.438 -5.32 1 94.31 211 LEU A N 1
ATOM 1604 C CA . LEU A 1 211 ? -2.021 -29.297 -4.789 1 94.31 211 LEU A CA 1
ATOM 1605 C C . LEU A 1 211 ? -1.473 -30.688 -4.461 1 94.31 211 LEU A C 1
ATOM 1607 O O . LEU A 1 211 ? -1.893 -31.297 -3.482 1 94.31 211 LEU A O 1
ATOM 1611 N N . HIS A 1 212 ? -0.557 -31.188 -5.242 1 95.25 212 HIS A N 1
ATOM 1612 C CA . HIS A 1 212 ? 0.098 -32.438 -4.945 1 95.25 212 HIS A CA 1
ATOM 1613 C C . HIS A 1 212 ? 0.823 -32.406 -3.605 1 95.25 212 HIS A C 1
ATOM 1615 O O . HIS A 1 212 ? 0.786 -33.344 -2.834 1 95.25 212 HIS A O 1
ATOM 1621 N N . LEU A 1 213 ? 1.457 -31.281 -3.328 1 93.44 213 LEU A N 1
ATOM 1622 C CA . LEU A 1 213 ? 2.178 -31.109 -2.07 1 93.44 213 LEU A CA 1
ATOM 1623 C C . LEU A 1 213 ? 1.223 -31.172 -0.883 1 93.44 213 LEU A C 1
ATOM 1625 O O . LEU A 1 213 ? 1.628 -31.531 0.225 1 93.44 213 LEU A O 1
ATOM 1629 N N . LEU A 1 214 ? -0.027 -30.906 -1.15 1 91.44 214 LEU A N 1
ATOM 1630 C CA . LEU A 1 214 ? -1.015 -30.797 -0.081 1 91.44 214 LEU A CA 1
ATOM 1631 C C . LEU A 1 214 ? -1.979 -31.984 -0.116 1 91.44 214 LEU A C 1
ATOM 1633 O O . LEU A 1 214 ? -2.857 -32.094 0.742 1 91.44 214 LEU A O 1
ATOM 1637 N N . SER A 1 215 ? -1.801 -32.844 -1.032 1 92.44 215 SER A N 1
ATOM 1638 C CA . SER A 1 215 ? -2.742 -33.938 -1.27 1 92.44 215 SER A CA 1
ATOM 1639 C C . SER A 1 215 ? -2.625 -35.031 -0.195 1 92.44 215 SER A C 1
ATOM 1641 O O . SER A 1 215 ? -1.682 -35 0.6 1 92.44 215 SER A O 1
ATOM 1643 N N . LEU A 1 216 ? -3.555 -35.938 -0.211 1 88.5 216 LEU A N 1
ATOM 1644 C CA . LEU A 1 216 ? -3.604 -37.062 0.716 1 88.5 216 LEU A CA 1
ATOM 1645 C C . LEU A 1 216 ? -2.73 -38.188 0.222 1 88.5 216 LEU A C 1
ATOM 1647 O O . LEU A 1 216 ? -2.588 -39.219 0.906 1 88.5 216 LEU A O 1
ATOM 1651 N N . TYR A 1 217 ? -2.137 -38 -0.886 1 91.69 217 TYR A N 1
ATOM 1652 C CA . TYR A 1 217 ? -1.367 -39.094 -1.486 1 91.69 217 TYR A CA 1
ATOM 1653 C C . TYR A 1 217 ? 0.048 -39.125 -0.922 1 91.69 217 TYR A C 1
ATOM 1655 O O . TYR A 1 217 ? 0.492 -38.188 -0.272 1 91.69 217 TYR A O 1
ATOM 1663 N N . GLU A 1 218 ? 0.725 -40.25 -1.138 1 89.69 218 GLU A N 1
ATOM 1664 C CA . GLU A 1 218 ? 2.107 -40.438 -0.717 1 89.69 218 GLU A CA 1
ATOM 1665 C C . GLU A 1 218 ? 3.051 -39.469 -1.433 1 89.69 218 GLU A C 1
ATOM 1667 O O . GLU A 1 218 ? 2.711 -38.938 -2.488 1 89.69 218 GLU A O 1
ATOM 1672 N N . PRO A 1 219 ? 4.223 -39.219 -0.851 1 92.06 219 PRO A N 1
ATOM 1673 C CA . PRO A 1 219 ? 5.215 -38.438 -1.585 1 92.06 219 PRO A CA 1
ATOM 1674 C C . PRO A 1 219 ? 5.727 -39.156 -2.836 1 92.06 219 PRO A C 1
ATOM 1676 O O . PRO A 1 219 ? 6.125 -40.312 -2.77 1 92.06 219 PRO A O 1
ATOM 1679 N N . LEU A 1 220 ? 5.664 -38.5 -3.93 1 94.94 220 LEU A N 1
ATOM 1680 C CA . LEU A 1 220 ? 6.012 -39.125 -5.199 1 94.94 220 LEU A CA 1
ATOM 1681 C C . LEU A 1 220 ? 7.18 -38.406 -5.859 1 94.94 220 LEU A C 1
ATOM 1683 O O . LEU A 1 220 ? 7.664 -38.812 -6.914 1 94.94 220 LEU A O 1
ATOM 1687 N N . PHE A 1 221 ? 7.648 -37.375 -5.254 1 96.38 221 PHE A N 1
ATOM 1688 C CA . PHE A 1 221 ? 8.789 -36.594 -5.73 1 96.38 221 PHE A CA 1
ATOM 1689 C C . PHE A 1 221 ? 9.508 -35.906 -4.57 1 96.38 221 PHE A C 1
ATOM 1691 O O . PHE A 1 221 ? 8.953 -35.812 -3.475 1 96.38 221 PHE A O 1
ATOM 1698 N N . GLN A 1 222 ? 10.719 -35.469 -4.797 1 95.56 222 GLN A N 1
ATOM 1699 C CA . GLN A 1 222 ? 11.562 -34.938 -3.744 1 95.56 222 GLN A CA 1
ATOM 1700 C C . GLN A 1 222 ? 11.656 -33.406 -3.854 1 95.56 222 GLN A C 1
ATOM 1702 O O . GLN A 1 222 ? 11.914 -32.719 -2.861 1 95.56 222 GLN A O 1
ATOM 1707 N N . LYS A 1 223 ? 11.477 -32.875 -5.066 1 97.62 223 LYS A N 1
ATOM 1708 C CA . LYS A 1 223 ? 11.617 -31.453 -5.297 1 97.62 223 LYS A CA 1
ATOM 1709 C C . LYS A 1 223 ? 10.531 -30.922 -6.23 1 97.62 223 LYS A C 1
ATOM 1711 O O . LYS A 1 223 ? 9.984 -31.688 -7.039 1 97.62 223 LYS A O 1
ATOM 1716 N N . ALA A 1 224 ? 10.18 -29.641 -6.035 1 97.75 224 ALA A N 1
ATOM 1717 C CA . ALA A 1 224 ? 9.109 -29.047 -6.836 1 97.75 224 ALA A CA 1
ATOM 1718 C C . ALA A 1 224 ? 9.469 -27.625 -7.273 1 97.75 224 ALA A C 1
ATOM 1720 O O . ALA A 1 224 ? 10.039 -26.859 -6.496 1 97.75 224 ALA A O 1
ATOM 1721 N N . ILE A 1 225 ? 9.234 -27.297 -8.523 1 98.69 225 ILE A N 1
ATOM 1722 C CA . ILE A 1 225 ? 9.312 -25.938 -9.047 1 98.69 225 ILE A CA 1
ATOM 1723 C C . ILE A 1 225 ? 7.934 -25.484 -9.508 1 98.69 225 ILE A C 1
ATOM 1725 O O . ILE A 1 225 ? 7.379 -26.031 -10.469 1 98.69 225 ILE A O 1
ATOM 1729 N N . ILE A 1 226 ? 7.426 -24.5 -8.82 1 98.19 226 ILE A N 1
ATOM 1730 C CA . ILE A 1 226 ? 6.086 -23.984 -9.078 1 98.19 226 ILE A CA 1
ATOM 1731 C C . ILE A 1 226 ? 6.18 -22.641 -9.781 1 98.19 226 ILE A C 1
ATOM 1733 O O . ILE A 1 226 ? 6.547 -21.641 -9.164 1 98.19 226 ILE A O 1
ATOM 1737 N N . GLN A 1 227 ? 5.816 -22.625 -11.055 1 98.25 227 GLN A N 1
ATOM 1738 C CA . GLN A 1 227 ? 5.902 -21.422 -11.875 1 98.25 227 GLN A CA 1
ATOM 1739 C C . GLN A 1 227 ? 4.527 -20.797 -12.078 1 98.25 227 GLN A C 1
ATOM 1741 O O . GLN A 1 227 ? 3.684 -21.344 -12.789 1 98.25 227 GLN A O 1
ATOM 1746 N N . SER A 1 228 ? 4.312 -19.656 -11.438 1 96.69 228 SER A N 1
ATOM 1747 C CA . SER A 1 228 ? 3.049 -18.938 -11.539 1 96.69 228 SER A CA 1
ATOM 1748 C C . SER A 1 228 ? 1.863 -19.844 -11.227 1 96.69 228 SER A C 1
ATOM 1750 O O . SER A 1 228 ? 0.896 -19.891 -11.992 1 96.69 228 SER A O 1
ATOM 1752 N N . GLY A 1 229 ? 1.985 -20.609 -10.109 1 95.62 229 GLY A N 1
ATOM 1753 C CA . GLY A 1 229 ? 0.965 -21.609 -9.875 1 95.62 229 GLY A CA 1
ATOM 1754 C C . GLY A 1 229 ? 0.583 -21.75 -8.414 1 95.62 229 GLY A C 1
ATOM 1755 O O . GLY A 1 229 ? 0.632 -22.844 -7.852 1 95.62 229 GLY A O 1
ATOM 1756 N N . PRO A 1 230 ? 0.18 -20.656 -7.867 1 93.12 230 PRO A N 1
ATOM 1757 C CA . PRO A 1 230 ? -0.276 -20.797 -6.484 1 93.12 230 PRO A CA 1
ATOM 1758 C C . PRO A 1 230 ? -1.628 -21.5 -6.375 1 93.12 230 PRO A C 1
ATOM 1760 O O . PRO A 1 230 ? -2.564 -21.156 -7.105 1 93.12 230 PRO A O 1
ATOM 1763 N N . ALA A 1 231 ? -1.792 -22.391 -5.398 1 90.81 231 ALA A N 1
ATOM 1764 C CA . ALA A 1 231 ? -2.996 -23.203 -5.262 1 90.81 231 ALA A CA 1
ATOM 1765 C C . ALA A 1 231 ? -4.133 -22.406 -4.637 1 90.81 231 ALA A C 1
ATOM 1767 O O . ALA A 1 231 ? -5.289 -22.828 -4.66 1 90.81 231 ALA A O 1
ATOM 1768 N N . VAL A 1 232 ? -3.814 -21.219 -4.121 1 88.25 232 VAL A N 1
ATOM 1769 C CA . VAL A 1 232 ? -4.848 -20.453 -3.422 1 88.25 232 VAL A CA 1
ATOM 1770 C C . VAL A 1 232 ? -5.277 -19.266 -4.27 1 88.25 232 VAL A C 1
ATOM 1772 O O . VAL A 1 232 ? -5.902 -18.328 -3.762 1 88.25 232 VAL A O 1
ATOM 1775 N N . SER A 1 233 ? -4.902 -19.281 -5.477 1 88.56 233 SER A N 1
ATOM 1776 C CA . SER A 1 233 ? -5.473 -18.281 -6.375 1 88.56 233 SER A CA 1
ATOM 1777 C C . SER A 1 233 ? -6.996 -18.344 -6.375 1 88.56 233 SER A C 1
ATOM 1779 O O . SER A 1 233 ? -7.578 -19.438 -6.289 1 88.56 233 SER A O 1
ATOM 1781 N N . PRO A 1 234 ? -7.703 -17.234 -6.492 1 80.88 234 PRO A N 1
ATOM 1782 C CA . PRO A 1 234 ? -9.164 -17.203 -6.363 1 80.88 234 PRO A CA 1
ATOM 1783 C C . PRO A 1 234 ? -9.867 -18.031 -7.438 1 80.88 234 PRO A C 1
ATOM 1785 O O . PRO A 1 234 ? -11.023 -18.406 -7.266 1 80.88 234 PRO A O 1
ATOM 1788 N N . TRP A 1 235 ? -9.219 -18.484 -8.445 1 73.69 235 TRP A N 1
ATOM 1789 C CA . TRP A 1 235 ? -9.914 -19.156 -9.523 1 73.69 235 TRP A CA 1
ATOM 1790 C C . TRP A 1 235 ? -9.617 -20.656 -9.516 1 73.69 235 TRP A C 1
ATOM 1792 O O . TRP A 1 235 ? -10.141 -21.406 -10.344 1 73.69 235 TRP A O 1
ATOM 1802 N N . VAL A 1 236 ? -8.875 -21.188 -8.664 1 76.25 236 VAL A N 1
ATOM 1803 C CA . VAL A 1 236 ? -8.336 -22.531 -8.82 1 76.25 236 VAL A CA 1
ATOM 1804 C C . VAL A 1 236 ? -9.234 -23.531 -8.102 1 76.25 236 VAL A C 1
ATOM 1806 O O . VAL A 1 236 ? -9.414 -24.672 -8.562 1 76.25 236 VAL A O 1
ATOM 1809 N N . LEU A 1 237 ? -9.828 -23.328 -6.996 1 80.88 237 LEU A N 1
ATOM 1810 C CA . LEU A 1 237 ? -10.516 -24.344 -6.219 1 80.88 237 LEU A CA 1
ATOM 1811 C C . LEU A 1 237 ? -12 -24.031 -6.094 1 80.88 237 LEU A C 1
ATOM 1813 O O . LEU A 1 237 ? -12.375 -22.953 -5.645 1 80.88 237 LEU A O 1
ATOM 1817 N N . GLY A 1 238 ? -12.703 -25.062 -6.68 1 80.69 238 GLY A N 1
ATOM 1818 C CA . GLY A 1 238 ? -14.156 -24.938 -6.602 1 80.69 238 GLY A CA 1
ATOM 1819 C C . GLY A 1 238 ? -14.789 -25.938 -5.668 1 80.69 238 GLY A C 1
ATOM 1820 O O . GLY A 1 238 ? -14.102 -26.578 -4.863 1 80.69 238 GLY A O 1
ATOM 1821 N N . GLU A 1 239 ? -16.062 -25.969 -5.695 1 84.62 239 GLU A N 1
ATOM 1822 C CA . GLU A 1 239 ? -16.875 -26.922 -4.961 1 84.62 239 GLU A CA 1
ATOM 1823 C C . GLU A 1 239 ? -17.594 -27.891 -5.91 1 84.62 239 GLU A C 1
ATOM 1825 O O . GLU A 1 239 ? -17.797 -27.562 -7.082 1 84.62 239 GLU A O 1
ATOM 1830 N N . PRO A 1 240 ? -17.891 -29.094 -5.344 1 92.12 240 PRO A N 1
ATOM 1831 C CA . PRO A 1 240 ? -18.641 -30.016 -6.191 1 92.12 240 PRO A CA 1
ATOM 1832 C C . PRO A 1 240 ? -19.953 -29.406 -6.695 1 92.12 240 PRO A C 1
ATOM 1834 O O . PRO A 1 240 ? -20.625 -28.688 -5.957 1 92.12 240 PRO A O 1
ATOM 1837 N N . ASP A 1 241 ? -20.25 -29.688 -7.957 1 92.19 241 ASP A N 1
ATOM 1838 C CA . ASP A 1 241 ? -21.484 -29.219 -8.594 1 92.19 241 ASP A CA 1
ATOM 1839 C C . ASP A 1 241 ? -22.203 -30.359 -9.312 1 92.19 241 ASP A C 1
ATOM 1841 O O . ASP A 1 241 ? -21.906 -30.656 -10.469 1 92.19 241 ASP A O 1
ATOM 1845 N N . ASN A 1 242 ? -23.234 -30.781 -8.734 1 94.44 242 ASN A N 1
ATOM 1846 C CA . ASN A 1 242 ? -23.953 -31.938 -9.227 1 94.44 242 ASN A CA 1
ATOM 1847 C C . ASN A 1 242 ? -24.797 -31.609 -10.453 1 94.44 242 ASN A C 1
ATOM 1849 O O . ASN A 1 242 ? -25.297 -32.5 -11.141 1 94.44 242 ASN A O 1
ATOM 1853 N N . THR A 1 243 ? -24.859 -30.375 -10.805 1 93.56 243 THR A N 1
ATOM 1854 C CA . THR A 1 243 ? -25.688 -30 -11.938 1 93.56 243 THR A CA 1
ATOM 1855 C C . THR A 1 243 ? -24.938 -30.156 -13.25 1 93.56 243 THR A C 1
ATOM 1857 O O . THR A 1 243 ? -25.547 -30.156 -14.328 1 93.56 243 THR A O 1
ATOM 1860 N N . VAL A 1 244 ? -23.656 -30.344 -13.211 1 93.94 244 VAL A N 1
ATOM 1861 C CA . VAL A 1 244 ? -22.828 -30.297 -14.406 1 93.94 244 VAL A CA 1
ATOM 1862 C C . VAL A 1 244 ? -23.203 -31.438 -15.344 1 93.94 244 VAL A C 1
ATOM 1864 O O . VAL A 1 244 ? -23.5 -31.219 -16.516 1 93.94 244 VAL A O 1
ATOM 1867 N N . PRO A 1 245 ? -23.266 -32.656 -14.906 1 96.19 245 PRO A N 1
ATOM 1868 C CA . PRO A 1 245 ? -23.609 -33.75 -15.828 1 96.19 245 PRO A CA 1
ATOM 1869 C C . PRO A 1 245 ? -25.047 -33.656 -16.344 1 96.19 245 PRO A C 1
ATOM 1871 O O . PRO A 1 245 ? -25.328 -34.031 -17.484 1 96.19 245 PRO A O 1
ATOM 1874 N N . ILE A 1 246 ? -25.922 -33.094 -15.5 1 96.62 246 ILE A N 1
ATOM 1875 C CA . ILE A 1 246 ? -27.312 -32.906 -15.891 1 96.62 246 ILE A CA 1
ATOM 1876 C C . ILE A 1 246 ? -27.406 -31.875 -17.016 1 96.62 246 ILE A C 1
ATOM 1878 O O . ILE A 1 246 ? -28.094 -32.094 -18.016 1 96.62 246 ILE A O 1
ATOM 1882 N N . ARG A 1 247 ? -26.656 -30.828 -16.875 1 95.06 247 ARG A N 1
ATOM 1883 C CA . ARG A 1 247 ? -26.641 -29.766 -17.875 1 95.06 247 ARG A CA 1
ATOM 1884 C C . ARG A 1 247 ? -26.047 -30.281 -19.188 1 95.06 247 ARG A C 1
ATOM 1886 O O . ARG A 1 247 ? -26.531 -29.953 -20.266 1 95.06 247 ARG A O 1
ATOM 1893 N N . LEU A 1 248 ? -25.031 -31.016 -19.109 1 96.06 248 LEU A N 1
ATOM 1894 C CA . LEU A 1 248 ? -24.391 -31.562 -20.312 1 96.06 248 LEU A CA 1
ATOM 1895 C C . LEU A 1 248 ? -25.344 -32.531 -21.016 1 96.06 248 LEU A C 1
ATOM 1897 O O . LEU A 1 248 ? -25.484 -32.469 -22.25 1 96.06 248 LEU A O 1
ATOM 1901 N N . ALA A 1 249 ? -25.953 -33.406 -20.281 1 97.94 249 ALA A N 1
ATOM 1902 C CA . ALA A 1 249 ? -26.906 -34.375 -20.859 1 97.94 249 ALA A CA 1
ATOM 1903 C C . ALA A 1 249 ? -28.062 -33.625 -21.547 1 97.94 249 ALA A C 1
ATOM 1905 O O . ALA A 1 249 ? -28.438 -33.969 -22.672 1 97.94 249 ALA A O 1
ATOM 1906 N N . ARG A 1 250 ? -28.5 -32.625 -20.828 1 97.44 250 ARG A N 1
ATOM 1907 C CA . ARG A 1 250 ? -29.578 -31.828 -21.375 1 97.44 250 ARG A CA 1
ATOM 1908 C C . ARG A 1 250 ? -29.172 -31.156 -22.672 1 97.44 250 ARG A C 1
ATOM 1910 O O . ARG A 1 250 ? -29.953 -31.094 -23.625 1 97.44 250 ARG A O 1
ATOM 1917 N N . GLY A 1 251 ? -28 -30.688 -22.719 1 96.62 251 GLY A N 1
ATOM 1918 C CA . GLY A 1 251 ? -27.484 -30.047 -23.922 1 96.62 251 GLY A CA 1
ATOM 1919 C C . GLY A 1 251 ? -27.422 -30.984 -25.125 1 96.62 251 GLY A C 1
ATOM 1920 O O . GLY A 1 251 ? -27.391 -30.531 -26.266 1 96.62 251 GLY A O 1
ATOM 1921 N N . LEU A 1 252 ? -27.438 -32.281 -24.906 1 97.19 252 LEU A N 1
ATOM 1922 C CA . LEU A 1 252 ? -27.391 -33.281 -25.953 1 97.19 252 LEU A CA 1
ATOM 1923 C C . LEU A 1 252 ? -28.75 -33.938 -26.188 1 97.19 252 LEU A C 1
ATOM 1925 O O . LEU A 1 252 ? -28.875 -34.906 -26.938 1 97.19 252 LEU A O 1
ATOM 1929 N N . GLY A 1 253 ? -29.75 -33.438 -25.484 1 96.75 253 GLY A N 1
ATOM 1930 C CA . GLY A 1 253 ? -31.125 -33.844 -25.719 1 96.75 253 GLY A CA 1
ATOM 1931 C C . GLY A 1 253 ? -31.547 -34.969 -24.797 1 96.75 253 GLY A C 1
ATOM 1932 O O . GLY A 1 253 ? -32.594 -35.625 -25.031 1 96.75 253 GLY A O 1
ATOM 1933 N N . PHE A 1 254 ? -30.766 -35.281 -23.859 1 97.81 254 PHE A N 1
ATOM 1934 C CA . PHE A 1 254 ? -31.109 -36.312 -22.891 1 97.81 254 PHE A CA 1
ATOM 1935 C C . PHE A 1 254 ? -31.562 -35.719 -21.578 1 97.81 254 PHE A C 1
ATOM 1937 O O . PHE A 1 254 ? -30.75 -35.125 -20.844 1 97.81 254 PHE A O 1
ATOM 1944 N N . PHE A 1 255 ? -32.812 -35.844 -21.203 1 97.38 255 PHE A N 1
ATOM 1945 C CA . PHE A 1 255 ? -33.375 -35.188 -20.031 1 97.38 255 PHE A CA 1
ATOM 1946 C C . PHE A 1 255 ? -33.5 -36.156 -18.859 1 97.38 255 PHE A C 1
ATOM 1948 O O . PHE A 1 255 ? -34.188 -37.188 -18.953 1 97.38 255 PHE A O 1
ATOM 1955 N N . THR A 1 256 ? -32.75 -35.906 -17.828 1 97.38 256 THR A N 1
ATOM 1956 C CA . THR A 1 256 ? -32.781 -36.656 -16.594 1 97.38 256 THR A CA 1
ATOM 1957 C C . THR A 1 256 ? -32.375 -35.781 -15.406 1 97.38 256 THR A C 1
ATOM 1959 O O . THR A 1 256 ? -31.75 -34.75 -15.586 1 97.38 256 THR A O 1
ATOM 1962 N N . GLU A 1 257 ? -32.844 -36.188 -14.227 1 96.06 257 GLU A N 1
ATOM 1963 C CA . GLU A 1 257 ? -32.406 -35.531 -12.992 1 96.06 257 GLU A CA 1
ATOM 1964 C C . GLU A 1 257 ? -31.531 -36.438 -12.164 1 96.06 257 GLU A C 1
ATOM 1966 O O . GLU A 1 257 ? -31.016 -36.062 -11.125 1 96.06 257 GLU A O 1
ATOM 1971 N N . ASP A 1 258 ? -31.328 -37.594 -12.68 1 96.75 258 ASP A N 1
ATOM 1972 C CA . ASP A 1 258 ? -30.484 -38.594 -12.016 1 96.75 258 ASP A CA 1
ATOM 1973 C C . ASP A 1 258 ? -29.031 -38.469 -12.5 1 96.75 258 ASP A C 1
ATOM 1975 O O . ASP A 1 258 ? -28.766 -38.625 -13.688 1 96.75 258 ASP A O 1
ATOM 1979 N N . ILE A 1 259 ? -28.172 -38.25 -11.562 1 96.75 259 ILE A N 1
ATOM 1980 C CA . ILE A 1 259 ? -26.766 -38 -11.875 1 96.75 259 ILE A CA 1
ATOM 1981 C C . ILE A 1 259 ? -26.156 -39.25 -12.531 1 96.75 259 ILE A C 1
ATOM 1983 O O . ILE A 1 259 ? -25.422 -39.156 -13.516 1 96.75 259 ILE A O 1
ATOM 1987 N N . SER A 1 260 ? -26.469 -40.406 -12.039 1 96.38 260 SER A N 1
ATOM 1988 C CA . SER A 1 260 ? -25.906 -41.656 -12.562 1 96.38 260 SER A CA 1
ATOM 1989 C C . SER A 1 260 ? -26.375 -41.906 -13.992 1 96.38 260 SER A C 1
ATOM 1991 O O . SER A 1 260 ? -25.594 -42.344 -14.836 1 96.38 260 SER A O 1
ATOM 1993 N N . GLU A 1 261 ? -27.609 -41.562 -14.242 1 97.19 261 GLU A N 1
ATOM 1994 C CA . GLU A 1 261 ? -28.141 -41.719 -15.594 1 97.19 261 GLU A CA 1
ATOM 1995 C C . GLU A 1 261 ? -27.453 -40.75 -16.562 1 97.19 261 GLU A C 1
ATOM 1997 O O . GLU A 1 261 ? -27.125 -41.125 -17.688 1 97.19 261 GLU A O 1
ATOM 2002 N N . ALA A 1 262 ? -27.297 -39.594 -16.078 1 97.81 262 ALA A N 1
ATOM 2003 C CA . ALA A 1 262 ? -26.609 -38.594 -16.891 1 97.81 262 ALA A CA 1
ATOM 2004 C C . ALA A 1 262 ? -25.188 -39.062 -17.219 1 97.81 262 ALA A C 1
ATOM 2006 O O . ALA A 1 262 ? -24.75 -38.969 -18.375 1 97.81 262 ALA A O 1
ATOM 2007 N N . LEU A 1 263 ? -24.5 -39.531 -16.234 1 97.38 263 LEU A N 1
ATOM 2008 C CA . LEU A 1 263 ? -23.125 -39.969 -16.406 1 97.38 263 LEU A CA 1
ATOM 2009 C C . LEU A 1 263 ? -23.047 -41.125 -17.391 1 97.38 263 LEU A C 1
ATOM 2011 O O . LEU A 1 263 ? -22.156 -41.156 -18.234 1 97.38 263 LEU A O 1
ATOM 2015 N N . THR A 1 264 ? -23.906 -42.031 -17.266 1 97.31 264 THR A N 1
ATOM 2016 C CA . THR A 1 264 ? -23.938 -43.188 -18.172 1 97.31 264 THR A CA 1
ATOM 2017 C C . THR A 1 264 ? -24.172 -42.75 -19.609 1 97.31 264 THR A C 1
ATOM 2019 O O . THR A 1 264 ? -23.5 -43.188 -20.531 1 97.31 264 THR A O 1
ATOM 2022 N N . PHE A 1 265 ? -25.125 -41.938 -19.766 1 97.81 265 PHE A N 1
ATOM 2023 C CA . PHE A 1 265 ? -25.406 -41.406 -21.078 1 97.81 265 PHE A CA 1
ATOM 2024 C C . PHE A 1 265 ? -24.188 -40.688 -21.656 1 97.81 265 PHE A C 1
ATOM 2026 O O . PHE A 1 265 ? -23.797 -40.938 -22.797 1 97.81 265 PHE A O 1
ATOM 2033 N N . LEU A 1 266 ? -23.594 -39.812 -20.891 1 97.94 266 LEU A N 1
ATOM 2034 C CA . LEU A 1 266 ? -22.469 -39 -21.328 1 97.94 266 LEU A CA 1
ATOM 2035 C C . LEU A 1 266 ? -21.281 -39.906 -21.688 1 97.94 266 LEU A C 1
ATOM 2037 O O . LEU A 1 266 ? -20.484 -39.562 -22.562 1 97.94 266 LEU A O 1
ATOM 2041 N N . SER A 1 267 ? -21.109 -41.031 -21.016 1 97.44 267 SER A N 1
ATOM 2042 C CA . SER A 1 267 ? -20 -41.906 -21.281 1 97.44 267 SER A CA 1
ATOM 2043 C C . SER A 1 267 ? -20.094 -42.5 -22.688 1 97.44 267 SER A C 1
ATOM 2045 O O . SER A 1 267 ? -19.094 -42.969 -23.234 1 97.44 267 SER A O 1
ATOM 2047 N N . SER A 1 268 ? -21.25 -42.438 -23.219 1 97 268 SER A N 1
ATOM 2048 C CA . SER A 1 268 ? -21.469 -43.031 -24.547 1 97 268 SER A CA 1
ATOM 2049 C C . SER A 1 268 ? -21.25 -41.969 -25.641 1 97 268 SER A C 1
ATOM 2051 O O . SER A 1 268 ? -21.25 -42.312 -26.828 1 97 268 SER A O 1
ATOM 2053 N N . ILE A 1 269 ? -21.094 -40.75 -25.266 1 97.38 269 ILE A N 1
ATOM 2054 C CA . ILE A 1 269 ? -21 -39.656 -26.219 1 97.38 269 ILE A CA 1
ATOM 2055 C C . ILE A 1 269 ? -19.547 -39.531 -26.719 1 97.38 269 ILE A C 1
ATOM 2057 O O . ILE A 1 269 ? -18.609 -39.719 -25.953 1 97.38 269 ILE A O 1
ATOM 2061 N N . ASN A 1 270 ? -19.438 -39.219 -28 1 97.19 270 ASN A N 1
ATOM 2062 C CA . ASN A 1 270 ? -18.125 -38.906 -28.562 1 97.19 270 ASN A CA 1
ATOM 2063 C C . ASN A 1 270 ? -17.406 -37.844 -27.766 1 97.19 270 ASN A C 1
ATOM 2065 O O . ASN A 1 270 ? -17.953 -36.781 -27.516 1 97.19 270 ASN A O 1
ATOM 2069 N N . PRO A 1 271 ? -16.141 -38.125 -27.406 1 97.31 271 PRO A N 1
ATOM 2070 C CA . PRO A 1 271 ? -15.406 -37.156 -26.562 1 97.31 271 PRO A CA 1
ATOM 2071 C C . PRO A 1 271 ? -15.312 -35.781 -27.203 1 97.31 271 PRO A C 1
ATOM 2073 O O . PRO A 1 271 ? -15.375 -34.781 -26.5 1 97.31 271 PRO A O 1
ATOM 2076 N N . HIS A 1 272 ? -15.164 -35.688 -28.469 1 97.56 272 HIS A N 1
ATOM 2077 C CA . HIS A 1 272 ? -15.055 -34.406 -29.156 1 97.56 272 HIS A CA 1
ATOM 2078 C C . HIS A 1 272 ? -16.344 -33.594 -29.031 1 97.56 272 HIS A C 1
ATOM 2080 O O . HIS A 1 272 ? -16.312 -32.375 -28.781 1 97.56 272 HIS A O 1
ATOM 2086 N N . LYS A 1 273 ? -17.406 -34.25 -29.156 1 96.25 273 LYS A N 1
ATOM 2087 C CA . LYS A 1 273 ? -18.703 -33.594 -29.016 1 96.25 273 LYS A CA 1
ATOM 2088 C C . LYS A 1 273 ? -18.891 -33.062 -27.594 1 96.25 273 LYS A C 1
ATOM 2090 O O . LYS A 1 273 ? -19.469 -32 -27.406 1 96.25 273 LYS A O 1
ATOM 2095 N N . LEU A 1 274 ? -18.469 -33.844 -26.703 1 95.81 274 LEU A N 1
ATOM 2096 C CA . LEU A 1 274 ? -18.656 -33.469 -25.312 1 95.81 274 LEU A CA 1
ATOM 2097 C C . LEU A 1 274 ? -17.812 -32.25 -24.953 1 95.81 274 LEU A C 1
ATOM 2099 O O . LEU A 1 274 ? -18.297 -31.344 -24.266 1 95.81 274 LEU A O 1
ATOM 2103 N N . VAL A 1 275 ? -16.547 -32.188 -25.406 1 95.06 275 VAL A N 1
ATOM 2104 C CA . VAL A 1 275 ? -15.695 -31.047 -25.078 1 95.06 275 VAL A CA 1
ATOM 2105 C C . VAL A 1 275 ? -16.219 -29.797 -25.812 1 95.06 275 VAL A C 1
ATOM 2107 O O . VAL A 1 275 ? -16.078 -28.688 -25.297 1 95.06 275 VAL A O 1
ATOM 2110 N N . GLU A 1 276 ? -16.734 -29.922 -26.969 1 93.62 276 GLU A N 1
ATOM 2111 C CA . GLU A 1 276 ? -17.344 -28.812 -27.688 1 93.62 276 GLU A CA 1
ATOM 2112 C C . GLU A 1 276 ? -18.562 -28.266 -26.953 1 93.62 276 GLU A C 1
ATOM 2114 O O . GLU A 1 276 ? -18.734 -27.047 -26.844 1 93.62 276 GLU A O 1
ATOM 2119 N N . LEU A 1 277 ? -19.359 -29.188 -26.531 1 93.44 277 LEU A N 1
ATOM 2120 C CA . LEU A 1 277 ? -20.562 -28.797 -25.812 1 93.44 277 LEU A CA 1
ATOM 2121 C C . LEU A 1 277 ? -20.203 -28.078 -24.516 1 93.44 277 LEU A C 1
ATOM 2123 O O . LEU A 1 277 ? -20.812 -27.047 -24.188 1 93.44 277 LEU A O 1
ATOM 2127 N N . ALA A 1 278 ? -19.297 -28.641 -23.75 1 91.94 278 ALA A N 1
ATOM 2128 C CA . ALA A 1 278 ? -18.891 -28.016 -22.5 1 91.94 278 ALA A CA 1
ATOM 2129 C C . ALA A 1 278 ? -18.375 -26.594 -22.734 1 91.94 278 ALA A C 1
ATOM 2131 O O . ALA A 1 278 ? -18.656 -25.688 -21.938 1 91.94 278 ALA A O 1
ATOM 2132 N N . HIS A 1 279 ? -17.594 -26.438 -23.781 1 88.25 279 HIS A N 1
ATOM 2133 C CA . HIS A 1 279 ? -17.109 -25.109 -24.156 1 88.25 279 HIS A CA 1
ATOM 2134 C C . HIS A 1 279 ? -18.25 -24.172 -24.516 1 88.25 279 HIS A C 1
ATOM 2136 O O . HIS A 1 279 ? -18.266 -23.016 -24.094 1 88.25 279 HIS A O 1
ATOM 2142 N N . GLY A 1 280 ? -19.156 -24.625 -25.234 1 85.44 280 GLY A N 1
ATOM 2143 C CA . GLY A 1 280 ? -20.312 -23.844 -25.656 1 85.44 280 GLY A CA 1
ATOM 2144 C C . GLY A 1 280 ? -21.188 -23.406 -24.5 1 85.44 280 GLY A C 1
ATOM 2145 O O . GLY A 1 280 ? -21.766 -22.328 -24.516 1 85.44 280 GLY A O 1
ATOM 2146 N N . LEU A 1 281 ? -21.25 -24.266 -23.469 1 85.81 281 LEU A N 1
ATOM 2147 C CA . LEU A 1 281 ? -22.062 -23.969 -22.297 1 85.81 281 LEU A CA 1
ATOM 2148 C C . LEU A 1 281 ? -21.297 -23.125 -21.297 1 85.81 281 LEU A C 1
ATOM 2150 O O . LEU A 1 281 ? -21.781 -22.875 -20.188 1 85.81 281 LEU A O 1
ATOM 2154 N N . LYS A 1 282 ? -20.047 -22.766 -21.609 1 79.88 282 LYS A N 1
ATOM 2155 C CA . LYS A 1 282 ? -19.188 -21.922 -20.812 1 79.88 282 LYS A CA 1
ATOM 2156 C C . LYS A 1 282 ? -18.875 -22.562 -19.453 1 79.88 282 LYS A C 1
ATOM 2158 O O . LYS A 1 282 ? -18.797 -21.875 -18.438 1 79.88 282 LYS A O 1
ATOM 2163 N N . LEU A 1 283 ? -18.844 -23.781 -19.453 1 75.5 283 LEU A N 1
ATOM 2164 C CA . LEU A 1 283 ? -18.5 -24.516 -18.234 1 75.5 283 LEU A CA 1
ATOM 2165 C C . LEU A 1 283 ? -17 -24.516 -18.016 1 75.5 283 LEU A C 1
ATOM 2167 O O . LEU A 1 283 ? -16.531 -24.875 -16.922 1 75.5 283 LEU A O 1
ATOM 2171 N N . THR A 1 284 ? -16.281 -23.938 -19.016 1 59.19 284 THR A N 1
ATOM 2172 C CA . THR A 1 284 ? -14.82 -23.969 -18.969 1 59.19 284 THR A CA 1
ATOM 2173 C C . THR A 1 284 ? -14.25 -22.562 -19.156 1 59.19 284 THR A C 1
ATOM 2175 O O . THR A 1 284 ? -13.055 -22.391 -19.375 1 59.19 284 THR A O 1
ATOM 2178 N N . ASN A 1 285 ? -15.039 -21.625 -18.984 1 59.34 285 ASN A N 1
ATOM 2179 C CA . ASN A 1 285 ? -14.562 -20.297 -19.359 1 59.34 285 ASN A CA 1
ATOM 2180 C C . ASN A 1 285 ? -13.938 -19.562 -18.172 1 59.34 285 ASN A C 1
ATOM 2182 O O . ASN A 1 285 ? -14.516 -19.516 -17.094 1 59.34 285 ASN A O 1
ATOM 2186 N N . PHE A 1 286 ? -12.68 -19.141 -18.344 1 57.19 286 PHE A N 1
ATOM 2187 C CA . PHE A 1 286 ? -11.938 -18.422 -17.312 1 57.19 286 PHE A CA 1
ATOM 2188 C C . PHE A 1 286 ? -12.008 -16.922 -17.531 1 57.19 286 PHE A C 1
ATOM 2190 O O . PHE A 1 286 ? -11.883 -16.141 -16.578 1 57.19 286 PHE A O 1
ATOM 2197 N N . MET A 1 287 ? -12.203 -16.469 -18.672 1 52.31 287 MET A N 1
ATOM 2198 C CA . MET A 1 287 ? -11.859 -15.07 -18.922 1 52.31 287 MET A CA 1
ATOM 2199 C C . MET A 1 287 ? -13.109 -14.203 -18.922 1 52.31 287 MET A C 1
ATOM 2201 O O . MET A 1 287 ? -13.031 -13 -19.172 1 52.31 287 MET A O 1
ATOM 2205 N N . THR A 1 288 ? -14.266 -14.867 -18.719 1 49.69 288 THR A N 1
ATOM 2206 C CA . THR A 1 288 ? -15.375 -13.922 -18.812 1 49.69 288 THR A CA 1
ATOM 2207 C C . THR A 1 288 ? -15.984 -13.664 -17.438 1 49.69 288 THR A C 1
ATOM 2209 O O . THR A 1 288 ? -15.938 -14.531 -16.562 1 49.69 288 THR A O 1
ATOM 2212 N N . LEU A 1 289 ? -16.203 -12.336 -17.109 1 48.34 289 LEU A N 1
ATOM 2213 C CA . LEU A 1 289 ? -16.812 -11.812 -15.898 1 48.34 289 LEU A CA 1
ATOM 2214 C C . LEU A 1 289 ? -18.047 -12.625 -15.516 1 48.34 289 LEU A C 1
ATOM 2216 O O . LEU A 1 289 ? -18.422 -12.688 -14.336 1 48.34 289 LEU A O 1
ATOM 2220 N N . GLU A 1 290 ? -18.703 -13.258 -16.516 1 49.25 290 GLU A N 1
ATOM 2221 C CA . GLU A 1 290 ? -20.078 -13.711 -16.312 1 49.25 290 GLU A CA 1
ATOM 2222 C C . GLU A 1 290 ? -20.125 -15.141 -15.781 1 49.25 290 GLU A C 1
ATOM 2224 O O . GLU A 1 290 ? -21.156 -15.594 -15.305 1 49.25 290 GLU A O 1
ATOM 2229 N N . SER A 1 291 ? -18.984 -15.875 -15.945 1 54.19 291 SER A N 1
ATOM 2230 C CA . SER A 1 291 ? -19.188 -17.266 -15.547 1 54.19 291 SER A CA 1
ATOM 2231 C C . SER A 1 291 ? -17.984 -17.812 -14.812 1 54.19 291 SER A C 1
ATOM 2233 O O . SER A 1 291 ? -16.844 -17.422 -15.086 1 54.19 291 SER A O 1
ATOM 2235 N N . THR A 1 292 ? -18.25 -18.406 -13.641 1 61.03 292 THR A N 1
ATOM 2236 C CA . THR A 1 292 ? -17.25 -19.156 -12.898 1 61.03 292 THR A CA 1
ATOM 2237 C C . THR A 1 292 ? -17.031 -20.531 -13.523 1 61.03 292 THR A C 1
ATOM 2239 O O . THR A 1 292 ? -17.984 -21.281 -13.727 1 61.03 292 THR A O 1
ATOM 2242 N N . PRO A 1 293 ? -15.789 -20.719 -13.945 1 67.44 293 PRO A N 1
ATOM 2243 C CA . PRO A 1 293 ? -15.562 -22.078 -14.453 1 67.44 293 PRO A CA 1
ATOM 2244 C C . PRO A 1 293 ? -15.938 -23.156 -13.438 1 67.44 293 PRO A C 1
ATOM 2246 O O . PRO A 1 293 ? -15.781 -22.953 -12.234 1 67.44 293 PRO A O 1
ATOM 2249 N N . VAL A 1 294 ? -16.531 -24.25 -14.094 1 76.56 294 VAL A N 1
ATOM 2250 C CA . VAL A 1 294 ? -17.016 -25.281 -13.172 1 76.56 294 VAL A CA 1
ATOM 2251 C C . VAL A 1 294 ? -16.172 -26.547 -13.336 1 76.56 294 VAL A C 1
ATOM 2253 O O . VAL A 1 294 ? -16.359 -27.531 -12.602 1 76.56 294 VAL A O 1
ATOM 2256 N N . THR A 1 295 ? -15.242 -26.578 -14.266 1 86.12 295 THR A N 1
ATOM 2257 C CA . THR A 1 295 ? -14.367 -27.734 -14.414 1 86.12 295 THR A CA 1
ATOM 2258 C C . THR A 1 295 ? -12.953 -27.406 -13.922 1 86.12 295 THR A C 1
ATOM 2260 O O . THR A 1 295 ? -12.023 -27.297 -14.727 1 86.12 295 THR A O 1
ATOM 2263 N N . LEU A 1 296 ? -12.836 -27.281 -12.664 1 88.44 296 LEU A N 1
ATOM 2264 C CA . LEU A 1 296 ? -11.617 -26.953 -11.938 1 88.44 296 LEU A CA 1
ATOM 2265 C C . LEU A 1 296 ? -11.367 -27.969 -10.82 1 88.44 296 LEU A C 1
ATOM 2267 O O . LEU A 1 296 ? -12.266 -28.734 -10.453 1 88.44 296 LEU A O 1
ATOM 2271 N N . PRO A 1 297 ? -10.102 -28 -10.367 1 93.69 297 PRO A N 1
ATOM 2272 C CA . PRO A 1 297 ? -9.922 -28.766 -9.125 1 93.69 297 PRO A CA 1
ATOM 2273 C C . PRO A 1 297 ? -10.883 -28.344 -8.023 1 93.69 297 PRO A C 1
ATOM 2275 O O . PRO A 1 297 ? -11.336 -27.188 -7.996 1 93.69 297 PRO A O 1
ATOM 2278 N N . CYS A 1 298 ? -11.234 -29.281 -7.195 1 92.5 298 CYS A N 1
ATOM 2279 C CA . CYS A 1 298 ? -12.219 -28.969 -6.168 1 92.5 298 CYS A CA 1
ATOM 2280 C C . CYS A 1 298 ? -11.844 -29.609 -4.836 1 92.5 298 CYS A C 1
ATOM 2282 O O . CYS A 1 298 ? -10.977 -30.484 -4.785 1 92.5 298 CYS A O 1
ATOM 2284 N N . VAL A 1 299 ? -12.367 -29.062 -3.82 1 92 299 VAL A N 1
ATOM 2285 C CA . VAL A 1 299 ? -12.375 -29.75 -2.533 1 92 299 VAL A CA 1
ATOM 2286 C C . VAL A 1 299 ? -13.438 -30.844 -2.535 1 92 299 VAL A C 1
ATOM 2288 O O . VAL A 1 299 ? -14.633 -30.547 -2.469 1 92 299 VAL A O 1
ATOM 2291 N N . GLU A 1 300 ? -12.992 -32.062 -2.543 1 94.94 300 GLU A N 1
ATOM 2292 C CA . GLU A 1 300 ? -13.906 -33.219 -2.668 1 94.94 300 GLU A CA 1
ATOM 2293 C C . GLU A 1 300 ? -14.656 -33.469 -1.364 1 94.94 300 GLU A C 1
ATOM 2295 O O . GLU A 1 300 ? -14.117 -33.25 -0.278 1 94.94 300 GLU A O 1
ATOM 2300 N N . LYS A 1 301 ? -15.898 -33.906 -1.555 1 94.12 301 LYS A N 1
ATOM 2301 C CA . LYS A 1 301 ? -16.641 -34.406 -0.387 1 94.12 301 LYS A CA 1
ATOM 2302 C C . LYS A 1 301 ? -16.109 -35.75 0.082 1 94.12 301 LYS A C 1
ATOM 2304 O O . LYS A 1 301 ? -15.789 -36.625 -0.736 1 94.12 301 LYS A O 1
ATOM 2309 N N . ASN A 1 302 ? -15.984 -35.812 1.38 1 92.38 302 ASN A N 1
ATOM 2310 C CA . ASN A 1 302 ? -15.5 -37.094 1.922 1 92.38 302 ASN A CA 1
ATOM 2311 C C . ASN A 1 302 ? -16.547 -38.188 1.8 1 92.38 302 ASN A C 1
ATOM 2313 O O . ASN A 1 302 ? -17.547 -38.156 2.52 1 92.38 302 ASN A O 1
ATOM 2317 N N . ILE A 1 303 ? -16.312 -39.062 0.905 1 93.25 303 ILE A N 1
ATOM 2318 C CA . ILE A 1 303 ? -17.188 -40.219 0.677 1 93.25 303 ILE A CA 1
ATOM 2319 C C . ILE A 1 303 ? -16.484 -41.5 1.071 1 93.25 303 ILE A C 1
ATOM 2321 O O . ILE A 1 303 ? -15.375 -41.781 0.597 1 93.25 303 ILE A O 1
ATOM 2325 N N . GLU A 1 304 ? -17.109 -42.375 1.838 1 93.12 304 GLU A N 1
ATOM 2326 C CA . GLU A 1 304 ? -16.516 -43.625 2.314 1 93.12 304 GLU A CA 1
ATOM 2327 C C . GLU A 1 304 ? -16.203 -44.562 1.152 1 93.12 304 GLU A C 1
ATOM 2329 O O . GLU A 1 304 ? -17.016 -44.719 0.239 1 93.12 304 GLU A O 1
ATOM 2334 N N . GLY A 1 305 ? -15.031 -45.094 1.175 1 92.62 305 GLY A N 1
ATOM 2335 C CA . GLY A 1 305 ? -14.641 -46.094 0.193 1 92.62 305 GLY A CA 1
ATOM 2336 C C . GLY A 1 305 ? -14.133 -45.5 -1.102 1 92.62 305 GLY A C 1
ATOM 2337 O O . GLY A 1 305 ? -13.781 -46.219 -2.033 1 92.62 305 GLY A O 1
ATOM 2338 N N . VAL A 1 306 ? -14.133 -44.219 -1.174 1 93.94 306 VAL A N 1
ATOM 2339 C CA . VAL A 1 306 ? -13.68 -43.531 -2.377 1 93.94 306 VAL A CA 1
ATOM 2340 C C . VAL A 1 306 ? -12.336 -42.844 -2.107 1 93.94 306 VAL A C 1
ATOM 2342 O O . VAL A 1 306 ? -12.125 -42.281 -1.034 1 93.94 306 VAL A O 1
ATOM 2345 N N . GLU A 1 307 ? -11.398 -42.969 -3.072 1 93.06 307 GLU A N 1
ATOM 2346 C CA . GLU A 1 307 ? -10.125 -42.25 -2.967 1 93.06 307 GLU A CA 1
ATOM 2347 C C . GLU A 1 307 ? -10.281 -40.781 -3.32 1 93.06 307 GLU A C 1
ATOM 2349 O O . GLU A 1 307 ? -10.883 -40.438 -4.344 1 93.06 307 GLU A O 1
ATOM 2354 N N . HIS A 1 308 ? -9.805 -39.938 -2.395 1 95.31 308 HIS A N 1
ATOM 2355 C CA . HIS A 1 308 ? -9.891 -38.469 -2.613 1 95.31 308 HIS A CA 1
ATOM 2356 C C . HIS A 1 308 ? -8.5 -37.875 -2.734 1 95.31 308 HIS A C 1
ATOM 2358 O O . HIS A 1 308 ? -7.551 -38.312 -2.1 1 95.31 308 HIS A O 1
ATOM 2364 N N . PHE A 1 309 ? -8.453 -36.844 -3.588 1 95.5 309 PHE A N 1
ATOM 2365 C CA . PHE A 1 309 ? -7.195 -36.125 -3.75 1 95.5 309 PHE A CA 1
ATOM 2366 C C . PHE A 1 309 ? -6.996 -35.125 -2.619 1 95.5 309 PHE A C 1
ATOM 2368 O O . PHE A 1 309 ? -5.93 -35.094 -2.002 1 95.5 309 PHE A O 1
ATOM 2375 N N . ILE A 1 310 ? -7.977 -34.281 -2.389 1 93.38 310 ILE A N 1
ATOM 2376 C CA . ILE A 1 310 ? -7.996 -33.312 -1.292 1 93.38 310 ILE A CA 1
ATOM 2377 C C . ILE A 1 310 ? -9.422 -33.156 -0.764 1 93.38 310 ILE A C 1
ATOM 2379 O O . ILE A 1 310 ? -10.383 -33.156 -1.54 1 93.38 310 ILE A O 1
ATOM 2383 N N . THR A 1 311 ? -9.578 -33 0.604 1 92.38 311 THR A N 1
ATOM 2384 C CA . THR A 1 311 ? -10.914 -32.875 1.183 1 92.38 311 THR A CA 1
ATOM 2385 C C . THR A 1 311 ? -11.016 -31.641 2.062 1 92.38 311 THR A C 1
ATOM 2387 O O . THR A 1 311 ? -12.016 -31.453 2.76 1 92.38 311 THR A O 1
ATOM 2390 N N . GLU A 1 312 ? -9.93 -30.859 2.049 1 88.88 312 GLU A N 1
ATOM 2391 C CA . GLU A 1 312 ? -9.891 -29.594 2.771 1 88.88 312 GLU A CA 1
ATOM 2392 C C . GLU A 1 312 ? -9.258 -28.5 1.926 1 88.88 312 GLU A C 1
ATOM 2394 O O . GLU A 1 312 ? -8.477 -28.781 1.016 1 88.88 312 GLU A O 1
ATOM 2399 N N . TYR A 1 313 ? -9.625 -27.281 2.246 1 87.38 313 TYR A N 1
ATOM 2400 C CA . TYR A 1 313 ? -8.984 -26.156 1.567 1 87.38 313 TYR A CA 1
ATOM 2401 C C . TYR A 1 313 ? -7.492 -26.109 1.887 1 87.38 313 TYR A C 1
ATOM 2403 O O . TYR A 1 313 ? -7.086 -26.375 3.018 1 87.38 313 TYR A O 1
ATOM 2411 N N . PRO A 1 314 ? -6.754 -25.641 0.92 1 87 314 PRO A N 1
ATOM 2412 C CA . PRO A 1 314 ? -5.293 -25.688 1.036 1 87 314 PRO A CA 1
ATOM 2413 C C . PRO A 1 314 ? -4.785 -25 2.299 1 87 314 PRO A C 1
ATOM 2415 O O . PRO A 1 314 ? -3.861 -25.5 2.951 1 87 314 PRO A O 1
ATOM 2418 N N . MET A 1 315 ? -5.359 -23.938 2.705 1 85.56 315 MET A N 1
ATOM 2419 C CA . MET A 1 315 ? -4.867 -23.156 3.838 1 85.56 315 MET A CA 1
ATOM 2420 C C . MET A 1 315 ? -5.172 -23.875 5.156 1 85.56 315 MET A C 1
ATOM 2422 O O . MET A 1 315 ? -4.621 -23.516 6.199 1 85.56 315 MET A O 1
ATOM 2426 N N . ASN A 1 316 ? -5.957 -24.938 5.062 1 85.75 316 ASN A N 1
ATOM 2427 C CA . ASN A 1 316 ? -6.359 -25.641 6.273 1 85.75 316 ASN A CA 1
ATOM 2428 C C . ASN A 1 316 ? -5.652 -26.984 6.391 1 85.75 316 ASN A C 1
ATOM 2430 O O . ASN A 1 316 ? -5.789 -27.672 7.406 1 85.75 316 ASN A O 1
ATOM 2434 N N . ILE A 1 317 ? -4.996 -27.328 5.414 1 86.06 317 ILE A N 1
ATOM 2435 C CA . ILE A 1 317 ? -4.402 -28.656 5.363 1 86.06 317 ILE A CA 1
ATOM 2436 C C . ILE A 1 317 ? -3.127 -28.688 6.203 1 86.06 317 ILE A C 1
ATOM 2438 O O . ILE A 1 317 ? -2.303 -27.781 6.121 1 86.06 317 ILE A O 1
ATOM 2442 N N . LYS A 1 318 ? -3.176 -29.75 7.055 1 80.06 318 LYS A N 1
ATOM 2443 C CA . LYS A 1 318 ? -1.963 -30.062 7.809 1 80.06 318 LYS A CA 1
ATOM 2444 C C . LYS A 1 318 ? -1.237 -31.266 7.223 1 80.06 318 LYS A C 1
ATOM 2446 O O . LYS A 1 318 ? -1.873 -32.25 6.82 1 80.06 318 LYS A O 1
ATOM 2451 N N . SER A 1 319 ? -0.135 -31 6.504 1 72.62 319 SER A N 1
ATOM 2452 C CA . SER A 1 319 ? 0.592 -32.094 5.867 1 72.62 319 SER A CA 1
ATOM 2453 C C . SER A 1 319 ? 1.977 -32.281 6.48 1 72.62 319 SER A C 1
ATOM 2455 O O . SER A 1 319 ? 2.705 -31.297 6.668 1 72.62 319 SER A O 1
ATOM 2457 N N . THR A 1 320 ? 2.244 -33.531 6.805 1 67.25 320 THR A N 1
ATOM 2458 C CA . THR A 1 320 ? 3.566 -33.812 7.352 1 67.25 320 THR A CA 1
ATOM 2459 C C . THR A 1 320 ? 4.527 -34.25 6.25 1 67.25 320 THR A C 1
ATOM 2461 O O . THR A 1 320 ? 5.727 -34.375 6.484 1 67.25 320 THR A O 1
ATOM 2464 N N . LYS A 1 321 ? 4.02 -34.469 5.105 1 75.5 321 LYS A N 1
ATOM 2465 C CA . LYS A 1 321 ? 4.883 -35 4.055 1 75.5 321 LYS A CA 1
ATOM 2466 C C . LYS A 1 321 ? 5.848 -33.938 3.535 1 75.5 321 LYS A C 1
ATOM 2468 O O . LYS A 1 321 ? 6.859 -34.281 2.916 1 75.5 321 LYS A O 1
ATOM 2473 N N . LEU A 1 322 ? 5.703 -32.781 3.861 1 80.5 322 LEU A N 1
ATOM 2474 C CA . LEU A 1 322 ? 6.441 -31.641 3.297 1 80.5 322 LEU A CA 1
ATOM 2475 C C . LEU A 1 322 ? 7.816 -31.531 3.938 1 80.5 322 LEU A C 1
ATOM 2477 O O . LEU A 1 322 ? 8.688 -30.828 3.416 1 80.5 322 LEU A O 1
ATOM 2481 N N . ARG A 1 323 ? 8.086 -32.219 4.887 1 80.12 323 ARG A N 1
ATOM 2482 C CA . ARG A 1 323 ? 9.312 -32.031 5.652 1 80.12 323 ARG A CA 1
ATOM 2483 C C . ARG A 1 323 ? 10.539 -32.375 4.805 1 80.12 323 ARG A C 1
ATOM 2485 O O . ARG A 1 323 ? 11.641 -31.875 5.086 1 80.12 323 ARG A O 1
ATOM 2492 N N . THR A 1 324 ? 10.367 -33.094 3.762 1 82.19 324 THR A N 1
ATOM 2493 C CA . THR A 1 324 ? 11.547 -33.5 2.996 1 82.19 324 THR A CA 1
ATOM 2494 C C . THR A 1 324 ? 11.531 -32.844 1.609 1 82.19 324 THR A C 1
ATOM 2496 O O . THR A 1 324 ? 12.422 -33.094 0.797 1 82.19 324 THR A O 1
ATOM 2499 N N . VAL A 1 325 ? 10.594 -32.062 1.311 1 90.5 325 VAL A N 1
ATOM 2500 C CA . VAL A 1 325 ? 10.461 -31.562 -0.051 1 90.5 325 VAL A CA 1
ATOM 2501 C C . VAL A 1 325 ? 11.07 -30.156 -0.143 1 90.5 325 VAL A C 1
ATOM 2503 O O . VAL A 1 325 ? 10.891 -29.344 0.757 1 90.5 325 VAL A O 1
ATOM 2506 N N . GLN A 1 326 ? 11.883 -29.922 -1.165 1 95.44 326 GLN A N 1
ATOM 2507 C CA . GLN A 1 326 ? 12.422 -28.609 -1.499 1 95.44 326 GLN A CA 1
ATOM 2508 C C . GLN A 1 326 ? 11.641 -27.969 -2.637 1 95.44 326 GLN A C 1
ATOM 2510 O O . GLN A 1 326 ? 11.219 -28.641 -3.574 1 95.44 326 GLN A O 1
ATOM 2515 N N . VAL A 1 327 ? 11.43 -26.625 -2.475 1 97.5 327 VAL A N 1
ATOM 2516 C CA . VAL A 1 327 ? 10.5 -26 -3.41 1 97.5 327 VAL A CA 1
ATOM 2517 C C . VAL A 1 327 ? 11.109 -24.719 -3.969 1 97.5 327 VAL A C 1
ATOM 2519 O O . VAL A 1 327 ? 11.742 -23.953 -3.236 1 97.5 327 VAL A O 1
ATOM 2522 N N . ILE A 1 328 ? 11.016 -24.5 -5.254 1 98.31 328 ILE A N 1
ATOM 2523 C CA . ILE A 1 328 ? 11.125 -23.188 -5.891 1 98.31 328 ILE A CA 1
ATOM 2524 C C . ILE A 1 328 ? 9.734 -22.688 -6.266 1 98.31 328 ILE A C 1
ATOM 2526 O O . ILE A 1 328 ? 8.938 -23.406 -6.859 1 98.31 328 ILE A O 1
ATOM 2530 N N . LEU A 1 329 ? 9.422 -21.5 -5.809 1 97.25 329 LEU A N 1
ATOM 2531 C CA . LEU A 1 329 ? 8.18 -20.828 -6.16 1 97.25 329 LEU A CA 1
ATOM 2532 C C . LEU A 1 329 ? 8.453 -19.469 -6.805 1 97.25 329 LEU A C 1
ATOM 2534 O O . LEU A 1 329 ? 9.305 -18.719 -6.336 1 97.25 329 LEU A O 1
ATOM 2538 N N . GLY A 1 330 ? 7.738 -19.188 -7.906 1 96.69 330 GLY A N 1
ATOM 2539 C CA . GLY A 1 330 ? 7.965 -17.875 -8.484 1 96.69 330 GLY A CA 1
ATOM 2540 C C . GLY A 1 330 ? 6.883 -17.453 -9.461 1 96.69 330 GLY A C 1
ATOM 2541 O O . GLY A 1 330 ? 5.918 -18.188 -9.68 1 96.69 330 GLY A O 1
ATOM 2542 N N . ASN A 1 331 ? 6.988 -16.156 -9.867 1 95.38 331 ASN A N 1
ATOM 2543 C CA . ASN A 1 331 ? 6.066 -15.484 -10.781 1 95.38 331 ASN A CA 1
ATOM 2544 C C . ASN A 1 331 ? 6.812 -14.609 -11.789 1 95.38 331 ASN A C 1
ATOM 2546 O O . ASN A 1 331 ? 8.031 -14.453 -11.703 1 95.38 331 ASN A O 1
ATOM 2550 N N . SER A 1 332 ? 6.008 -14.164 -12.781 1 96.19 332 SER A N 1
ATOM 2551 C CA . SER A 1 332 ? 6.531 -13.148 -13.688 1 96.19 332 SER A CA 1
ATOM 2552 C C . SER A 1 332 ? 6.316 -11.75 -13.125 1 96.19 332 SER A C 1
ATOM 2554 O O . SER A 1 332 ? 5.43 -11.539 -12.289 1 96.19 332 SER A O 1
ATOM 2556 N N . ALA A 1 333 ? 7.09 -10.859 -13.617 1 95.5 333 ALA A N 1
ATOM 2557 C CA . ALA A 1 333 ? 7.059 -9.5 -13.094 1 95.5 333 ALA A CA 1
ATOM 2558 C C . ALA A 1 333 ? 5.711 -8.836 -13.367 1 95.5 333 ALA A C 1
ATOM 2560 O O . ALA A 1 333 ? 5.234 -8.023 -12.562 1 95.5 333 ALA A O 1
ATOM 2561 N N . ASN A 1 334 ? 5.109 -9.117 -14.5 1 93.81 334 ASN A N 1
ATOM 2562 C CA . ASN A 1 334 ? 3.83 -8.555 -14.922 1 93.81 334 ASN A CA 1
ATOM 2563 C C . ASN A 1 334 ? 2.85 -9.641 -15.344 1 93.81 334 ASN A C 1
ATOM 2565 O O . ASN A 1 334 ? 2.383 -9.648 -16.484 1 93.81 334 ASN A O 1
ATOM 2569 N N . GLU A 1 335 ? 2.43 -10.422 -14.414 1 93.88 335 GLU A N 1
ATOM 2570 C CA . GLU A 1 335 ? 1.689 -11.656 -14.641 1 93.88 335 GLU A CA 1
ATOM 2571 C C . GLU A 1 335 ? 0.487 -11.422 -15.547 1 93.88 335 GLU A C 1
ATOM 2573 O O . GLU A 1 335 ? 0.261 -12.18 -16.5 1 93.88 335 GLU A O 1
ATOM 2578 N N . MET A 1 336 ? -0.275 -10.344 -15.367 1 89.5 336 MET A N 1
ATOM 2579 C CA . MET A 1 336 ? -1.613 -10.281 -15.945 1 89.5 336 MET A CA 1
ATOM 2580 C C . MET A 1 336 ? -1.675 -9.25 -17.062 1 89.5 336 MET A C 1
ATOM 2582 O O . MET A 1 336 ? -2.76 -8.906 -17.547 1 89.5 336 MET A O 1
ATOM 2586 N N . HIS A 1 337 ? -0.594 -8.789 -17.531 1 85.06 337 HIS A N 1
ATOM 2587 C CA . HIS A 1 337 ? -0.606 -7.789 -18.594 1 85.06 337 HIS A CA 1
ATOM 2588 C C . HIS A 1 337 ? -1.218 -8.352 -19.875 1 85.06 337 HIS A C 1
ATOM 2590 O O . HIS A 1 337 ? -1.711 -7.602 -20.719 1 85.06 337 HIS A O 1
ATOM 2596 N N . MET A 1 338 ? -1.308 -9.578 -20 1 73.75 338 MET A N 1
ATOM 2597 C CA . MET A 1 338 ? -1.846 -10.242 -21.188 1 73.75 338 MET A CA 1
ATOM 2598 C C . MET A 1 338 ? -3.355 -10.039 -21.281 1 73.75 338 MET A C 1
ATOM 2600 O O . MET A 1 338 ? -3.945 -10.234 -22.344 1 73.75 338 MET A O 1
ATOM 2604 N N . GLY A 1 339 ? -3.873 -9.555 -20.188 1 75.75 339 GLY A N 1
ATOM 2605 C CA . GLY A 1 339 ? -5.301 -9.289 -20.188 1 75.75 339 GLY A CA 1
ATOM 2606 C C . GLY A 1 339 ? -5.711 -8.211 -21.172 1 75.75 339 GLY A C 1
ATOM 2607 O O . GLY A 1 339 ? -6.867 -8.156 -21.594 1 75.75 339 GLY A O 1
ATOM 2608 N N . TYR A 1 340 ? -4.773 -7.395 -21.547 1 71.19 340 TYR A N 1
ATOM 2609 C CA . TYR A 1 340 ? -5.086 -6.289 -22.453 1 71.19 340 TYR A CA 1
ATOM 2610 C C . TYR A 1 340 ? -5.211 -6.777 -23.891 1 71.19 340 TYR A C 1
ATOM 2612 O O . TYR A 1 340 ? -5.613 -6.02 -24.781 1 71.19 340 TYR A O 1
ATOM 2620 N N . ALA A 1 341 ? -4.836 -8.07 -24.125 1 71.5 341 ALA A N 1
ATOM 2621 C CA . ALA A 1 341 ? -5.082 -8.656 -25.453 1 71.5 341 ALA A CA 1
ATOM 2622 C C . ALA A 1 341 ? -6.574 -8.711 -25.75 1 71.5 341 ALA A C 1
ATOM 2624 O O . ALA A 1 341 ? -6.977 -8.695 -26.922 1 71.5 341 ALA A O 1
ATOM 2625 N N . ILE A 1 342 ? -7.395 -8.711 -24.719 1 70.69 342 ILE A N 1
ATOM 2626 C CA . ILE A 1 342 ? -8.812 -8.906 -24.984 1 70.69 342 ILE A CA 1
ATOM 2627 C C . ILE A 1 342 ? -9.617 -7.832 -24.25 1 70.69 342 ILE A C 1
ATOM 2629 O O . ILE A 1 342 ? -10.844 -7.762 -24.391 1 70.69 342 ILE A O 1
ATOM 2633 N N . ASN A 1 343 ? -8.977 -7.023 -23.422 1 74.62 343 ASN A N 1
ATOM 2634 C CA . ASN A 1 343 ? -9.688 -6.016 -22.641 1 74.62 343 ASN A CA 1
ATOM 2635 C C . ASN A 1 343 ? -9.094 -4.625 -22.844 1 74.62 343 ASN A C 1
ATOM 2637 O O . ASN A 1 343 ? -7.875 -4.477 -22.953 1 74.62 343 ASN A O 1
ATOM 2641 N N . GLU A 1 344 ? -10.047 -3.764 -22.891 1 82.38 344 GLU A N 1
ATOM 2642 C CA . GLU A 1 344 ? -9.594 -2.393 -22.672 1 82.38 344 GLU A CA 1
ATOM 2643 C C . GLU A 1 344 ? -9.25 -2.15 -21.203 1 82.38 344 GLU A C 1
ATOM 2645 O O . GLU A 1 344 ? -9.617 -2.943 -20.344 1 82.38 344 GLU A O 1
ATOM 2650 N N . VAL A 1 345 ? -8.547 -1.106 -21 1 86.06 345 VAL A N 1
ATOM 2651 C CA . VAL A 1 345 ? -8.008 -0.839 -19.672 1 86.06 345 VAL A CA 1
ATOM 2652 C C . VAL A 1 345 ? -9.156 -0.737 -18.656 1 86.06 345 VAL A C 1
ATOM 2654 O O . VAL A 1 345 ? -9.094 -1.33 -17.578 1 86.06 345 VAL A O 1
ATOM 2657 N N . GLU A 1 346 ? -10.234 -0.049 -18.969 1 87.44 346 GLU A N 1
ATOM 2658 C CA . GLU A 1 346 ? -11.375 0.117 -18.078 1 87.44 346 GLU A CA 1
ATOM 2659 C C . GLU A 1 346 ? -12.047 -1.224 -17.781 1 87.44 346 GLU A C 1
ATOM 2661 O O . GLU A 1 346 ? -12.414 -1.5 -16.641 1 87.44 346 GLU A O 1
ATOM 2666 N N . GLY A 1 347 ? -12.203 -1.969 -18.781 1 86.81 347 GLY A N 1
ATOM 2667 C CA . GLY A 1 347 ? -12.797 -3.285 -18.609 1 86.81 347 GLY A CA 1
ATOM 2668 C C . GLY A 1 347 ? -11.953 -4.207 -17.75 1 86.81 347 GLY A C 1
ATOM 2669 O O . GLY A 1 347 ? -12.492 -4.973 -16.938 1 86.81 347 GLY A O 1
ATOM 2670 N N . PHE A 1 348 ? -10.695 -4.102 -17.922 1 88.06 348 PHE A N 1
ATOM 2671 C CA . PHE A 1 348 ? -9.789 -4.957 -17.156 1 88.06 348 PHE A CA 1
ATOM 2672 C C . PHE A 1 348 ? -9.805 -4.59 -15.68 1 88.06 348 PHE A C 1
ATOM 2674 O O . PHE A 1 348 ? -9.711 -5.465 -14.812 1 88.06 348 PHE A O 1
ATOM 2681 N N . LEU A 1 349 ? -9.922 -3.289 -15.383 1 91.56 349 LEU A N 1
ATOM 2682 C CA . LEU A 1 349 ? -10.078 -2.865 -13.992 1 91.56 349 LEU A CA 1
ATOM 2683 C C . LEU A 1 349 ? -11.336 -3.471 -13.383 1 91.56 349 LEU A C 1
ATOM 2685 O O . LEU A 1 349 ? -11.297 -4.027 -12.281 1 91.56 349 LEU A O 1
ATOM 2689 N N . GLU A 1 350 ? -12.406 -3.355 -14.078 1 88.75 350 GLU A N 1
ATOM 2690 C CA . GLU A 1 350 ? -13.672 -3.883 -13.57 1 88.75 350 GLU A CA 1
ATOM 2691 C C . GLU A 1 350 ? -13.602 -5.398 -13.391 1 88.75 350 GLU A C 1
ATOM 2693 O O . GLU A 1 350 ? -14.148 -5.934 -12.422 1 88.75 350 GLU A O 1
ATOM 2698 N N . TYR A 1 351 ? -12.992 -6.047 -14.328 1 84.81 351 TYR A N 1
ATOM 2699 C CA . TYR A 1 351 ? -12.773 -7.484 -14.227 1 84.81 351 TYR A CA 1
ATOM 2700 C C . TYR A 1 351 ? -12.039 -7.836 -12.938 1 84.81 351 TYR A C 1
ATOM 2702 O O . TYR A 1 351 ? -12.445 -8.75 -12.211 1 84.81 351 TYR A O 1
ATOM 2710 N N . SER A 1 352 ? -11.055 -7.129 -12.648 1 88.56 352 SER A N 1
ATOM 2711 C CA . SER A 1 352 ? -10.219 -7.387 -11.477 1 88.56 352 SER A CA 1
ATOM 2712 C C . SER A 1 352 ? -10.969 -7.105 -10.18 1 88.56 352 SER A C 1
ATOM 2714 O O . SER A 1 352 ? -10.859 -7.859 -9.219 1 88.56 352 SER A O 1
ATOM 2716 N N . LEU A 1 353 ? -11.727 -6.031 -10.211 1 90.62 353 LEU A N 1
ATOM 2717 C CA . LEU A 1 353 ? -12.484 -5.684 -9.016 1 90.62 353 LEU A CA 1
ATOM 2718 C C . LEU A 1 353 ? -13.617 -6.68 -8.773 1 90.62 353 LEU A C 1
ATOM 2720 O O . LEU A 1 353 ? -13.977 -6.949 -7.629 1 90.62 353 LEU A O 1
ATOM 2724 N N . ASN A 1 354 ? -14.125 -7.246 -9.797 1 87.12 354 ASN A N 1
ATOM 2725 C CA . ASN A 1 354 ? -15.211 -8.211 -9.672 1 87.12 354 ASN A CA 1
ATOM 2726 C C . ASN A 1 354 ? -14.742 -9.5 -8.992 1 87.12 354 ASN A C 1
ATOM 2728 O O . ASN A 1 354 ? -15.539 -10.188 -8.352 1 87.12 354 ASN A O 1
ATOM 2732 N N . VAL A 1 355 ? -13.508 -9.82 -9.164 1 85.44 355 VAL A N 1
ATOM 2733 C CA . VAL A 1 355 ? -12.969 -11 -8.5 1 85.44 355 VAL A CA 1
ATOM 2734 C C . VAL A 1 355 ? -13.07 -10.836 -6.984 1 85.44 355 VAL A C 1
ATOM 2736 O O . VAL A 1 355 ? -13.328 -11.805 -6.262 1 85.44 355 VAL A O 1
ATOM 2739 N N . ILE A 1 356 ? -12.922 -9.602 -6.523 1 88.81 356 ILE A N 1
ATOM 2740 C CA . ILE A 1 356 ? -13.016 -9.32 -5.094 1 88.81 356 ILE A CA 1
ATOM 2741 C C . ILE A 1 356 ? -14.422 -9.633 -4.594 1 88.81 356 ILE A C 1
ATOM 2743 O O . ILE A 1 356 ? -14.594 -10.219 -3.523 1 88.81 356 ILE A O 1
ATOM 2747 N N . ARG A 1 357 ? -15.359 -9.375 -5.414 1 85.62 357 ARG A N 1
ATOM 2748 C CA . ARG A 1 357 ? -16.75 -9.633 -5.074 1 85.62 357 ARG A CA 1
ATOM 2749 C C . ARG A 1 357 ? -17.016 -11.133 -4.957 1 85.62 357 ARG A C 1
ATOM 2751 O O . ARG A 1 357 ? -17.875 -11.555 -4.18 1 85.62 357 ARG A O 1
ATOM 2758 N N . THR A 1 358 ? -16.25 -11.875 -5.633 1 77.75 358 THR A N 1
ATOM 2759 C CA . THR A 1 358 ? -16.453 -13.32 -5.656 1 77.75 358 THR A CA 1
ATOM 2760 C C . THR A 1 358 ? -15.727 -13.992 -4.5 1 77.75 358 THR A C 1
ATOM 2762 O O . THR A 1 358 ? -16.219 -14.961 -3.92 1 77.75 358 THR A O 1
ATOM 2765 N N . VAL A 1 359 ? -14.617 -13.461 -4.156 1 82.44 359 VAL A N 1
ATOM 2766 C CA . VAL A 1 359 ? -13.75 -14.102 -3.174 1 82.44 359 VAL A CA 1
ATOM 2767 C C . VAL A 1 359 ? -14.156 -13.68 -1.767 1 82.44 359 VAL A C 1
ATOM 2769 O O . VAL A 1 359 ? -13.992 -14.438 -0.81 1 82.44 359 VAL A O 1
ATOM 2772 N N . PHE A 1 360 ? -14.719 -12.445 -1.658 1 87.38 360 PHE A N 1
ATOM 2773 C CA . PHE A 1 360 ? -15.109 -11.922 -0.355 1 87.38 360 PHE A CA 1
ATOM 2774 C C . PHE A 1 360 ? -16.625 -11.688 -0.295 1 87.38 360 PHE A C 1
ATOM 2776 O O . PHE A 1 360 ? -17.188 -11.07 -1.194 1 87.38 360 PHE A O 1
ATOM 2783 N N . ASP A 1 361 ? -17.234 -12.18 0.712 1 89.62 361 ASP A N 1
ATOM 2784 C CA . ASP A 1 361 ? -18.625 -11.836 1.005 1 89.62 361 ASP A CA 1
ATOM 2785 C C . ASP A 1 361 ? -18.703 -10.562 1.849 1 89.62 361 ASP A C 1
ATOM 2787 O O . ASP A 1 361 ? -18.953 -10.633 3.057 1 89.62 361 ASP A O 1
ATOM 2791 N N . LEU A 1 362 ? -18.594 -9.492 1.208 1 91.75 362 LEU A N 1
ATOM 2792 C CA . LEU A 1 362 ? -18.391 -8.227 1.899 1 91.75 362 LEU A CA 1
ATOM 2793 C C . LEU A 1 362 ? -19.734 -7.559 2.217 1 91.75 362 LEU A C 1
ATOM 2795 O O . LEU A 1 362 ? -19.781 -6.598 2.986 1 91.75 362 LEU A O 1
ATOM 2799 N N . GLY A 1 363 ? -20.859 -8.039 1.729 1 92.06 363 GLY A N 1
ATOM 2800 C CA . GLY A 1 363 ? -22.156 -7.445 2.01 1 92.06 363 GLY A CA 1
ATOM 2801 C C . GLY A 1 363 ? -22.188 -5.953 1.749 1 92.06 363 GLY A C 1
ATOM 2802 O O . GLY A 1 363 ? -21.812 -5.496 0.668 1 92.06 363 GLY A O 1
ATOM 2803 N N . ASP A 1 364 ? -22.516 -5.191 2.773 1 90.56 364 ASP A N 1
ATOM 2804 C CA . ASP A 1 364 ? -22.703 -3.748 2.654 1 90.56 364 ASP A CA 1
ATOM 2805 C C . ASP A 1 364 ? -21.359 -3.029 2.566 1 90.56 364 ASP A C 1
ATOM 2807 O O . ASP A 1 364 ? -21.281 -1.867 2.162 1 90.56 364 ASP A O 1
ATOM 2811 N N . ALA A 1 365 ? -20.312 -3.74 2.842 1 90.12 365 ALA A N 1
ATOM 2812 C CA . ALA A 1 365 ? -19 -3.113 2.883 1 90.12 365 ALA A CA 1
ATOM 2813 C C . ALA A 1 365 ? -18.297 -3.219 1.532 1 90.12 365 ALA A C 1
ATOM 2815 O O . ALA A 1 365 ? -17.156 -2.77 1.38 1 90.12 365 ALA A O 1
ATOM 2816 N N . VAL A 1 366 ? -18.984 -3.697 0.483 1 93.69 366 VAL A N 1
ATOM 2817 C CA . VAL A 1 366 ? -18.344 -4.035 -0.782 1 93.69 366 VAL A CA 1
ATOM 2818 C C . VAL A 1 366 ? -17.828 -2.766 -1.454 1 93.69 366 VAL A C 1
ATOM 2820 O O . VAL A 1 366 ? -16.688 -2.729 -1.938 1 93.69 366 VAL A O 1
ATOM 2823 N N . GLU A 1 367 ? -18.609 -1.762 -1.462 1 93.25 367 GLU A N 1
ATOM 2824 C CA . GLU A 1 367 ? -18.203 -0.541 -2.152 1 93.25 367 GLU A CA 1
ATOM 2825 C C . GLU A 1 367 ? -17.016 0.112 -1.46 1 93.25 367 GLU A C 1
ATOM 2827 O O . GLU A 1 367 ? -16.094 0.589 -2.123 1 93.25 367 GLU A O 1
ATOM 2832 N N . GLU A 1 368 ? -17.031 0.115 -0.174 1 93.31 368 GLU A N 1
ATOM 2833 C CA . GLU A 1 368 ? -15.922 0.678 0.591 1 93.31 368 GLU A CA 1
ATOM 2834 C C . GLU A 1 368 ? -14.641 -0.118 0.37 1 93.31 368 GLU A C 1
ATOM 2836 O O . GLU A 1 368 ? -13.562 0.462 0.218 1 93.31 368 GLU A O 1
ATOM 2841 N N . ALA A 1 369 ? -14.789 -1.378 0.388 1 95.25 369 ALA A N 1
ATOM 2842 C CA . ALA A 1 369 ? -13.625 -2.244 0.178 1 95.25 369 ALA A CA 1
ATOM 2843 C C . ALA A 1 369 ? -13.039 -2.041 -1.213 1 95.25 369 ALA A C 1
ATOM 2845 O O . ALA A 1 369 ? -11.812 -1.985 -1.373 1 95.25 369 ALA A O 1
ATOM 2846 N N . LEU A 1 370 ? -13.891 -1.917 -2.207 1 96.19 370 LEU A N 1
ATOM 2847 C CA . LEU A 1 370 ? -13.43 -1.701 -3.574 1 96.19 370 LEU A CA 1
ATOM 2848 C C . LEU A 1 370 ? -12.773 -0.332 -3.715 1 96.19 370 LEU A C 1
ATOM 2850 O O . LEU A 1 370 ? -11.789 -0.181 -4.445 1 96.19 370 LEU A O 1
ATOM 2854 N N . ASP A 1 371 ? -13.297 0.635 -3.039 1 95.06 371 ASP A N 1
ATOM 2855 C CA . ASP A 1 371 ? -12.695 1.968 -3.055 1 95.06 371 ASP A CA 1
ATOM 2856 C C . ASP A 1 371 ? -11.297 1.948 -2.449 1 95.06 371 ASP A C 1
ATOM 2858 O O . ASP A 1 371 ? -10.391 2.617 -2.949 1 95.06 371 ASP A O 1
ATOM 2862 N N . ASP A 1 372 ? -11.141 1.187 -1.335 1 95.94 372 ASP A N 1
ATOM 2863 C CA . ASP A 1 372 ? -9.828 1.054 -0.722 1 95.94 372 ASP A CA 1
ATOM 2864 C C . ASP A 1 372 ? -8.812 0.499 -1.718 1 95.94 372 ASP A C 1
ATOM 2866 O O . ASP A 1 372 ? -7.68 0.987 -1.798 1 95.94 372 ASP A O 1
ATOM 2870 N N . ILE A 1 373 ? -9.242 -0.46 -2.465 1 97.75 373 ILE A N 1
ATOM 2871 C CA . ILE A 1 373 ? -8.375 -1.103 -3.443 1 97.75 373 ILE A CA 1
ATOM 2872 C C . ILE A 1 373 ? -8.062 -0.129 -4.578 1 97.75 373 ILE A C 1
ATOM 2874 O O . ILE A 1 373 ? -6.906 0.028 -4.973 1 97.75 373 ILE A O 1
ATOM 2878 N N . LYS A 1 374 ? -9.07 0.547 -5.094 1 97.06 374 LYS A N 1
ATOM 2879 C CA . LYS A 1 374 ? -8.875 1.514 -6.168 1 97.06 374 LYS A CA 1
ATOM 2880 C C . LYS A 1 374 ? -7.945 2.645 -5.73 1 97.06 374 LYS A C 1
ATOM 2882 O O . LYS A 1 374 ? -7.051 3.045 -6.477 1 97.06 374 LYS A O 1
ATOM 2887 N N . HIS A 1 375 ? -8.188 3.15 -4.551 1 97.19 375 HIS A N 1
ATOM 2888 C CA . HIS A 1 375 ? -7.348 4.219 -4.023 1 97.19 375 HIS A CA 1
ATOM 2889 C C . HIS A 1 375 ? -5.891 3.781 -3.934 1 97.19 375 HIS A C 1
ATOM 2891 O O . HIS A 1 375 ? -4.98 4.566 -4.219 1 97.19 375 HIS A O 1
ATOM 2897 N N . PHE A 1 376 ? -5.645 2.609 -3.529 1 98.12 376 PHE A N 1
ATOM 2898 C CA . PHE A 1 376 ? -4.277 2.121 -3.398 1 98.12 376 PHE A CA 1
ATOM 2899 C C . PHE A 1 376 ? -3.576 2.107 -4.75 1 98.12 376 PHE A C 1
ATOM 2901 O O . PHE A 1 376 ? -2.436 2.559 -4.871 1 98.12 376 PHE A O 1
ATOM 2908 N N . TYR A 1 377 ? -4.258 1.635 -5.73 1 98.12 377 TYR A N 1
ATOM 2909 C CA . TYR A 1 377 ? -3.564 1.364 -6.984 1 98.12 377 TYR A CA 1
ATOM 2910 C C . TYR A 1 377 ? -3.602 2.58 -7.902 1 98.12 377 TYR A C 1
ATOM 2912 O O . TYR A 1 377 ? -2.631 2.865 -8.609 1 98.12 377 TYR A O 1
ATOM 2920 N N . ILE A 1 378 ? -4.785 3.342 -7.938 1 97.31 378 ILE A N 1
ATOM 2921 C CA . ILE A 1 378 ? -4.844 4.371 -8.969 1 97.31 378 ILE A CA 1
ATOM 2922 C C . ILE A 1 378 ? -5.383 5.672 -8.375 1 97.31 378 ILE A C 1
ATOM 2924 O O . ILE A 1 378 ? -5.57 6.656 -9.094 1 97.31 378 ILE A O 1
ATOM 2928 N N . GLY A 1 379 ? -5.586 5.652 -7.102 1 96.75 379 GLY A N 1
ATOM 2929 C CA . GLY A 1 379 ? -6.156 6.848 -6.5 1 96.75 379 GLY A CA 1
ATOM 2930 C C . GLY A 1 379 ? -7.5 7.227 -7.086 1 96.75 379 GLY A C 1
ATOM 2931 O O . GLY A 1 379 ? -8.414 6.398 -7.148 1 96.75 379 GLY A O 1
ATOM 2932 N N . ASP A 1 380 ? -7.555 8.453 -7.555 1 96.19 380 ASP A N 1
ATOM 2933 C CA . ASP A 1 380 ? -8.781 8.938 -8.18 1 96.19 380 ASP A CA 1
ATOM 2934 C C . ASP A 1 380 ? -8.609 9.086 -9.688 1 96.19 380 ASP A C 1
ATOM 2936 O O . ASP A 1 380 ? -9.438 9.711 -10.352 1 96.19 380 ASP A O 1
ATOM 2940 N N . GLU A 1 381 ? -7.496 8.539 -10.18 1 95.75 381 GLU A N 1
ATOM 2941 C CA . GLU A 1 381 ? -7.285 8.602 -11.625 1 95.75 381 GLU A CA 1
ATOM 2942 C C . GLU A 1 381 ? -8.328 7.781 -12.367 1 95.75 381 GLU A C 1
ATOM 2944 O O . GLU A 1 381 ? -8.836 6.785 -11.844 1 95.75 381 GLU A O 1
ATOM 2949 N N . LYS A 1 382 ? -8.547 8.219 -13.562 1 93.31 382 LYS A N 1
ATOM 2950 C CA . LYS A 1 382 ? -9.406 7.426 -14.438 1 93.31 382 LYS A CA 1
ATOM 2951 C C . LYS A 1 382 ? -8.641 6.258 -15.055 1 93.31 382 LYS A C 1
ATOM 2953 O O . LYS A 1 382 ? -7.453 6.387 -15.367 1 93.31 382 LYS A O 1
ATOM 2958 N N . ALA A 1 383 ? -9.367 5.113 -15.195 1 93.38 383 ALA A N 1
ATOM 2959 C CA . ALA A 1 383 ? -8.75 3.977 -15.875 1 93.38 383 ALA A CA 1
ATOM 2960 C C . ALA A 1 383 ? -8.43 4.316 -17.328 1 93.38 383 ALA A C 1
ATOM 2962 O O . ALA A 1 383 ? -9.281 4.824 -18.062 1 93.38 383 ALA A O 1
ATOM 2963 N N . GLY A 1 384 ? -7.215 4.152 -17.719 1 92.5 384 GLY A N 1
ATOM 2964 C CA . GLY A 1 384 ? -6.727 4.426 -19.062 1 92.5 384 GLY A CA 1
ATOM 2965 C C . GLY A 1 384 ? -5.258 4.086 -19.25 1 92.5 384 GLY A C 1
ATOM 2966 O O . GLY A 1 384 ? -4.688 3.328 -18.453 1 92.5 384 GLY A O 1
ATOM 2967 N N . GLU A 1 385 ? -4.66 4.594 -20.266 1 90.5 385 GLU A N 1
ATOM 2968 C CA . GLU A 1 385 ? -3.279 4.273 -20.609 1 90.5 385 GLU A CA 1
ATOM 2969 C C . GLU A 1 385 ? -2.318 4.672 -19.5 1 90.5 385 GLU A C 1
ATOM 2971 O O . GLU A 1 385 ? -1.334 3.973 -19.25 1 90.5 385 GLU A O 1
ATOM 2976 N N . SER A 1 386 ? -2.682 5.719 -18.797 1 91.94 386 SER A N 1
ATOM 2977 C CA . SER A 1 386 ? -1.782 6.242 -17.781 1 91.94 386 SER A CA 1
ATOM 2978 C C . SER A 1 386 ? -1.801 5.371 -16.531 1 91.94 386 SER A C 1
ATOM 2980 O O . SER A 1 386 ? -0.887 5.441 -15.703 1 91.94 386 SER A O 1
ATOM 2982 N N . THR A 1 387 ? -2.848 4.59 -16.344 1 94.62 387 THR A N 1
ATOM 2983 C CA . THR A 1 387 ? -2.967 3.754 -15.156 1 94.62 387 THR A CA 1
ATOM 2984 C C . THR A 1 387 ? -2.832 2.277 -15.516 1 94.62 387 THR A C 1
ATOM 2986 O O . THR A 1 387 ? -3.143 1.403 -14.711 1 94.62 387 THR A O 1
ATOM 2989 N N . LYS A 1 388 ? -2.395 1.986 -16.688 1 92.69 388 LYS A N 1
ATOM 2990 C CA . LYS A 1 388 ? -2.336 0.628 -17.219 1 92.69 388 LYS A CA 1
ATOM 2991 C C . LYS A 1 388 ? -1.428 -0.257 -16.359 1 92.69 388 LYS A C 1
ATOM 2993 O O . LYS A 1 388 ? -1.759 -1.413 -16.094 1 92.69 388 LYS A O 1
ATOM 2998 N N . VAL A 1 389 ? -0.319 0.199 -15.945 1 93.12 389 VAL A N 1
ATOM 2999 C CA . VAL A 1 389 ? 0.648 -0.565 -15.164 1 93.12 389 VAL A CA 1
ATOM 3000 C C . VAL A 1 389 ? 0.056 -0.911 -13.797 1 93.12 389 VAL A C 1
ATOM 3002 O O . VAL A 1 389 ? 0.144 -2.055 -13.352 1 93.12 389 VAL A O 1
ATOM 3005 N N . GLU A 1 390 ? -0.569 0.092 -13.18 1 95.94 390 GLU A N 1
ATOM 3006 C CA . GLU A 1 390 ? -1.15 -0.115 -11.852 1 95.94 390 GLU A CA 1
ATOM 3007 C C . GLU A 1 390 ? -2.311 -1.105 -11.906 1 95.94 390 GLU A C 1
ATOM 3009 O O . GLU A 1 390 ? -2.479 -1.922 -11 1 95.94 390 GLU A O 1
ATOM 3014 N N . ILE A 1 391 ? -3.076 -0.997 -12.945 1 95.06 391 ILE A N 1
ATOM 3015 C CA . ILE A 1 391 ? -4.207 -1.902 -13.102 1 95.06 391 ILE A CA 1
ATOM 3016 C C . ILE A 1 391 ? -3.705 -3.316 -13.383 1 95.06 391 ILE A C 1
ATOM 3018 O O . ILE A 1 391 ? -4.27 -4.293 -12.883 1 95.06 391 ILE A O 1
ATOM 3022 N N . THR A 1 392 ? -2.604 -3.494 -14.141 1 94.44 392 THR A N 1
ATOM 3023 C CA . THR A 1 392 ? -1.942 -4.781 -14.328 1 94.44 392 THR A CA 1
ATOM 3024 C C . THR A 1 392 ? -1.455 -5.34 -13 1 94.44 392 THR A C 1
ATOM 3026 O O . THR A 1 392 ? -1.626 -6.527 -12.719 1 94.44 392 THR A O 1
ATOM 3029 N N . ASN A 1 393 ? -0.87 -4.473 -12.203 1 96.38 393 ASN A N 1
ATOM 3030 C CA . ASN A 1 393 ? -0.403 -4.879 -10.883 1 96.38 393 ASN A CA 1
ATOM 3031 C C . ASN A 1 393 ? -1.549 -5.398 -10.016 1 96.38 393 ASN A C 1
ATOM 3033 O O . ASN A 1 393 ? -1.403 -6.41 -9.328 1 96.38 393 ASN A O 1
ATOM 3037 N N . LEU A 1 394 ? -2.654 -4.645 -10.055 1 96.75 394 LEU A N 1
ATOM 3038 C CA . LEU A 1 394 ? -3.822 -5.066 -9.289 1 96.75 394 LEU A CA 1
ATOM 3039 C C . LEU A 1 394 ? -4.234 -6.484 -9.656 1 96.75 394 LEU A C 1
ATOM 3041 O O . LEU A 1 394 ? -4.359 -7.348 -8.789 1 96.75 394 LEU A O 1
ATOM 3045 N N . ALA A 1 395 ? -4.387 -6.734 -10.891 1 93.38 395 ALA A N 1
ATOM 3046 C CA . ALA A 1 395 ? -4.793 -8.062 -11.359 1 93.38 395 ALA A CA 1
ATOM 3047 C C . ALA A 1 395 ? -3.748 -9.109 -11 1 93.38 395 ALA A C 1
ATOM 3049 O O . ALA A 1 395 ? -4.086 -10.188 -10.5 1 93.38 395 ALA A O 1
ATOM 3050 N N . SER A 1 396 ? -2.461 -8.82 -11.234 1 95.5 396 SER A N 1
ATOM 3051 C CA . SER A 1 396 ? -1.368 -9.742 -10.945 1 95.5 396 SER A CA 1
ATOM 3052 C C . SER A 1 396 ? -1.32 -10.094 -9.461 1 95.5 396 SER A C 1
ATOM 3054 O O . SER A 1 396 ? -1.032 -11.234 -9.094 1 95.5 396 SER A O 1
ATOM 3056 N N . ASP A 1 397 ? -1.579 -9.07 -8.648 1 96.75 397 ASP A N 1
ATOM 3057 C CA . ASP A 1 397 ? -1.495 -9.266 -7.203 1 96.75 397 ASP A CA 1
ATOM 3058 C C . ASP A 1 397 ? -2.619 -10.172 -6.703 1 96.75 397 ASP A C 1
ATOM 3060 O O . ASP A 1 397 ? -2.396 -11.031 -5.848 1 96.75 397 ASP A O 1
ATOM 3064 N N . ILE A 1 398 ? -3.793 -10.039 -7.254 1 93.06 398 ILE A N 1
ATOM 3065 C CA . ILE A 1 398 ? -4.953 -10.805 -6.809 1 93.06 398 ILE A CA 1
ATOM 3066 C C . ILE A 1 398 ? -4.816 -12.258 -7.254 1 93.06 398 ILE A C 1
ATOM 3068 O O . ILE A 1 398 ? -5.102 -13.18 -6.488 1 93.06 398 ILE A O 1
ATOM 3072 N N . TYR A 1 399 ? -4.27 -12.438 -8.367 1 91.06 399 TYR A N 1
ATOM 3073 C CA . TYR A 1 399 ? -4.336 -13.766 -8.969 1 91.06 399 TYR A CA 1
ATOM 3074 C C . TYR A 1 399 ? -3.059 -14.547 -8.695 1 91.06 399 TYR A C 1
ATOM 3076 O O . TYR A 1 399 ? -3.086 -15.781 -8.602 1 91.06 399 TYR A O 1
ATOM 3084 N N . PHE A 1 400 ? -1.943 -13.82 -8.555 1 95.06 400 PHE A N 1
ATOM 3085 C CA . PHE A 1 400 ? -0.713 -14.602 -8.578 1 95.06 400 PHE A CA 1
ATOM 3086 C C . PHE A 1 400 ? 0.235 -14.156 -7.469 1 95.06 400 PHE A C 1
ATOM 3088 O O . PHE A 1 400 ? 0.674 -14.977 -6.66 1 95.06 400 PHE A O 1
ATOM 3095 N N . ASN A 1 401 ? 0.502 -12.875 -7.387 1 97 401 ASN A N 1
ATOM 3096 C CA . ASN A 1 401 ? 1.573 -12.422 -6.504 1 97 401 ASN A CA 1
ATOM 3097 C C . ASN A 1 401 ? 1.244 -12.695 -5.039 1 97 401 ASN A C 1
ATOM 3099 O O . ASN A 1 401 ? 2.021 -13.336 -4.332 1 97 401 ASN A O 1
ATOM 3103 N N . HIS A 1 402 ? 0.11 -12.211 -4.59 1 96.38 402 HIS A N 1
ATOM 3104 C CA . HIS A 1 402 ? -0.236 -12.391 -3.186 1 96.38 402 HIS A CA 1
ATOM 3105 C C . HIS A 1 402 ? -0.519 -13.859 -2.871 1 96.38 402 HIS A C 1
ATOM 3107 O O . HIS A 1 402 ? -0.06 -14.375 -1.851 1 96.38 402 HIS A O 1
ATOM 3113 N N . PRO A 1 403 ? -1.226 -14.57 -3.748 1 94.38 403 PRO A N 1
ATOM 3114 C CA . PRO A 1 403 ? -1.406 -16 -3.508 1 94.38 403 PRO A CA 1
ATOM 3115 C C . PRO A 1 403 ? -0.082 -16.766 -3.434 1 94.38 403 PRO A C 1
ATOM 3117 O O . PRO A 1 403 ? 0.054 -17.703 -2.645 1 94.38 403 PRO A O 1
ATOM 3120 N N . THR A 1 404 ? 0.858 -16.406 -4.277 1 96.5 404 THR A N 1
ATOM 3121 C CA . THR A 1 404 ? 2.168 -17.047 -4.23 1 96.5 404 THR A CA 1
ATOM 3122 C C . THR A 1 404 ? 2.842 -16.812 -2.883 1 96.5 404 THR A C 1
ATOM 3124 O O . THR A 1 404 ? 3.404 -17.719 -2.287 1 96.5 404 THR A O 1
ATOM 3127 N N . GLU A 1 405 ? 2.76 -15.594 -2.441 1 95.25 405 GLU A N 1
ATOM 3128 C CA . GLU A 1 405 ? 3.312 -15.281 -1.126 1 95.25 405 GLU A CA 1
ATOM 3129 C C . GLU A 1 405 ? 2.621 -16.094 -0.031 1 95.25 405 GLU A C 1
ATOM 3131 O O . GLU A 1 405 ? 3.283 -16.656 0.844 1 95.25 405 GLU A O 1
ATOM 3136 N N . LYS A 1 406 ? 1.353 -16.172 -0.062 1 92.94 406 LYS A N 1
ATOM 3137 C CA . LYS A 1 406 ? 0.594 -16.906 0.945 1 92.94 406 LYS A CA 1
ATOM 3138 C C . LYS A 1 406 ? 0.95 -18.391 0.924 1 92.94 406 LYS A C 1
ATOM 3140 O O . LYS A 1 406 ? 1.045 -19.016 1.977 1 92.94 406 LYS A O 1
ATOM 3145 N N . MET A 1 407 ? 1.121 -18.875 -0.238 1 93.06 407 MET A N 1
ATOM 3146 C CA . MET A 1 407 ? 1.485 -20.281 -0.334 1 93.06 407 MET A CA 1
ATOM 3147 C C . MET A 1 407 ? 2.898 -20.516 0.191 1 93.06 407 MET A C 1
ATOM 3149 O O . MET A 1 407 ? 3.166 -21.531 0.828 1 93.06 407 MET A O 1
ATOM 3153 N N . ALA A 1 408 ? 3.807 -19.625 -0.151 1 94.94 408 ALA A N 1
ATOM 3154 C CA . ALA A 1 408 ? 5.156 -19.734 0.398 1 94.94 408 ALA A CA 1
ATOM 3155 C C . ALA A 1 408 ? 5.125 -19.766 1.924 1 94.94 408 ALA A C 1
ATOM 3157 O O . ALA A 1 408 ? 5.766 -20.609 2.551 1 94.94 408 ALA A O 1
ATOM 3158 N N . ASP A 1 409 ? 4.328 -18.875 2.52 1 92.25 409 ASP A N 1
ATOM 3159 C CA . ASP A 1 409 ? 4.176 -18.828 3.971 1 92.25 409 ASP A CA 1
ATOM 3160 C C . ASP A 1 409 ? 3.604 -20.141 4.504 1 92.25 409 ASP A C 1
ATOM 3162 O O . ASP A 1 409 ? 4.098 -20.688 5.496 1 92.25 409 ASP A O 1
ATOM 3166 N N . ARG A 1 410 ? 2.596 -20.562 3.846 1 90.56 410 ARG A N 1
ATOM 3167 C CA . ARG A 1 410 ? 1.898 -21.766 4.285 1 90.56 410 ARG A CA 1
ATOM 3168 C C . ARG A 1 410 ? 2.818 -22.969 4.23 1 90.56 410 ARG A C 1
ATOM 3170 O O . ARG A 1 410 ? 2.836 -23.797 5.156 1 90.56 410 ARG A O 1
ATOM 3177 N N . LEU A 1 411 ? 3.541 -23.125 3.16 1 92.38 411 LEU A N 1
ATOM 3178 C CA . LEU A 1 411 ? 4.445 -24.25 3.008 1 92.38 411 LEU A CA 1
ATOM 3179 C C . LEU A 1 411 ? 5.527 -24.234 4.078 1 92.38 411 LEU A C 1
ATOM 3181 O O . LEU A 1 411 ? 5.887 -25.281 4.629 1 92.38 411 LEU A O 1
ATOM 3185 N N . LEU A 1 412 ? 6.023 -23.078 4.383 1 91.62 412 LEU A N 1
ATOM 3186 C CA . LEU A 1 412 ? 6.988 -22.953 5.469 1 91.62 412 LEU A CA 1
ATOM 3187 C C . LEU A 1 412 ? 6.367 -23.359 6.797 1 91.62 412 LEU A C 1
ATOM 3189 O O . LEU A 1 412 ? 6.984 -24.094 7.582 1 91.62 412 LEU A O 1
ATOM 3193 N N . GLU A 1 413 ? 5.23 -22.891 7.008 1 89.38 413 GLU A N 1
ATOM 3194 C CA . GLU A 1 413 ? 4.527 -23.156 8.258 1 89.38 413 GLU A CA 1
ATOM 3195 C C . GLU A 1 413 ? 4.34 -24.656 8.477 1 89.38 413 GLU A C 1
ATOM 3197 O O . GLU A 1 413 ? 4.438 -25.141 9.609 1 89.38 413 GLU A O 1
ATOM 3202 N N . ILE A 1 414 ? 4.043 -25.297 7.461 1 88.25 414 ILE A N 1
ATOM 3203 C CA . ILE A 1 414 ? 3.709 -26.703 7.641 1 88.25 414 ILE A CA 1
ATOM 3204 C C . ILE A 1 414 ? 4.953 -27.562 7.426 1 88.25 414 ILE A C 1
ATOM 3206 O O . ILE A 1 414 ? 4.867 -28.781 7.367 1 88.25 414 ILE A O 1
ATOM 3210 N N . GLY A 1 415 ? 6.148 -26.938 7.191 1 87.06 415 GLY A N 1
ATOM 3211 C CA . GLY A 1 415 ? 7.387 -27.672 7.418 1 87.06 415 GLY A CA 1
ATOM 3212 C C . GLY A 1 415 ? 8.188 -27.891 6.148 1 87.06 415 GLY A C 1
ATOM 3213 O O . GLY A 1 415 ? 9.078 -28.75 6.117 1 87.06 415 GLY A O 1
ATOM 3214 N N . ALA A 1 416 ? 7.91 -27.25 5.043 1 87.94 416 ALA A N 1
ATOM 3215 C CA . ALA A 1 416 ? 8.781 -27.391 3.879 1 87.94 416 ALA A CA 1
ATOM 3216 C C . ALA A 1 416 ? 10.242 -27.141 4.25 1 87.94 416 ALA A C 1
ATOM 3218 O O . ALA A 1 416 ? 10.547 -26.25 5.035 1 87.94 416 ALA A O 1
ATOM 3219 N N . ARG A 1 417 ? 11.086 -27.969 3.699 1 86.62 417 ARG A N 1
ATOM 3220 C CA . ARG A 1 417 ? 12.5 -27.938 4.078 1 86.62 417 ARG A CA 1
ATOM 3221 C C . ARG A 1 417 ? 13.148 -26.625 3.65 1 86.62 417 ARG A C 1
ATOM 3223 O O . ARG A 1 417 ? 13.812 -25.953 4.449 1 86.62 417 ARG A O 1
ATOM 3230 N N . THR A 1 418 ? 13.055 -26.359 2.361 1 94.75 418 THR A N 1
ATOM 3231 C CA . THR A 1 418 ? 13.602 -25.141 1.785 1 94.75 418 THR A CA 1
ATOM 3232 C C . THR A 1 418 ? 12.672 -24.578 0.719 1 94.75 418 THR A C 1
ATOM 3234 O O . THR A 1 418 ? 12.086 -25.328 -0.064 1 94.75 418 THR A O 1
ATOM 3237 N N . ILE A 1 419 ? 12.539 -23.281 0.722 1 97.19 419 ILE A N 1
ATOM 3238 C CA . ILE A 1 419 ? 11.758 -22.609 -0.314 1 97.19 419 ILE A CA 1
ATOM 3239 C C . ILE A 1 419 ? 12.578 -21.469 -0.921 1 97.19 419 ILE A C 1
ATOM 3241 O O . ILE A 1 419 ? 13.062 -20.594 -0.201 1 97.19 419 ILE A O 1
ATOM 3245 N N . TYR A 1 420 ? 12.773 -21.516 -2.207 1 98.44 420 TYR A N 1
ATOM 3246 C CA . TYR A 1 420 ? 13.383 -20.438 -2.975 1 98.44 420 TYR A CA 1
ATOM 3247 C C . TYR A 1 420 ? 12.32 -19.656 -3.752 1 98.44 420 TYR A C 1
ATOM 3249 O O . TYR A 1 420 ? 11.398 -20.25 -4.312 1 98.44 420 TYR A O 1
ATOM 3257 N N . ARG A 1 421 ? 12.469 -18.328 -3.775 1 98.31 421 ARG A N 1
ATOM 3258 C CA . ARG A 1 421 ? 11.539 -17.484 -4.512 1 98.31 421 ARG A CA 1
ATOM 3259 C C . ARG A 1 421 ? 12.234 -16.797 -5.691 1 98.31 421 ARG A C 1
ATOM 3261 O O . ARG A 1 421 ? 13.398 -16.406 -5.59 1 98.31 421 ARG A O 1
ATOM 3268 N N . TYR A 1 422 ? 11.516 -16.594 -6.785 1 98.5 422 TYR A N 1
ATOM 3269 C CA . TYR A 1 422 ? 12.07 -15.844 -7.902 1 98.5 422 TYR A CA 1
ATOM 3270 C C . TYR A 1 422 ? 11.008 -14.969 -8.562 1 98.5 422 TYR A C 1
ATOM 3272 O O . TYR A 1 422 ? 9.812 -15.203 -8.383 1 98.5 422 TYR A O 1
ATOM 3280 N N . ILE A 1 423 ? 11.406 -13.969 -9.227 1 98.31 423 ILE A N 1
ATOM 3281 C CA . ILE A 1 423 ? 10.625 -13.172 -10.164 1 98.31 423 ILE A CA 1
ATOM 3282 C C . ILE A 1 423 ? 11.305 -13.156 -11.531 1 98.31 423 ILE A C 1
ATOM 3284 O O . ILE A 1 423 ? 12.484 -12.812 -11.641 1 98.31 423 ILE A O 1
ATOM 3288 N N . PHE A 1 424 ? 10.586 -13.625 -12.516 1 98.38 424 PHE A N 1
ATOM 3289 C CA . PHE A 1 424 ? 11.109 -13.547 -13.875 1 98.38 424 PHE A CA 1
ATOM 3290 C C . PHE A 1 424 ? 10.758 -12.203 -14.5 1 98.38 424 PHE A C 1
ATOM 3292 O O . PHE A 1 424 ? 9.586 -11.891 -14.711 1 98.38 424 PHE A O 1
ATOM 3299 N N . THR A 1 425 ? 11.742 -11.438 -14.844 1 97.31 425 THR A N 1
ATOM 3300 C CA . THR A 1 425 ? 11.562 -10.07 -15.312 1 97.31 425 THR A CA 1
ATOM 3301 C C . THR A 1 425 ? 12.109 -9.906 -16.734 1 97.31 425 THR A C 1
ATOM 3303 O O . THR A 1 425 ? 11.695 -9.008 -17.453 1 97.31 425 THR A O 1
ATOM 3306 N N . TYR A 1 426 ? 12.938 -10.781 -17.188 1 97.38 426 TYR A N 1
ATOM 3307 C CA . TYR A 1 426 ? 13.664 -10.656 -18.438 1 97.38 426 TYR A CA 1
ATOM 3308 C C . TYR A 1 426 ? 12.703 -10.555 -19.625 1 97.38 426 TYR A C 1
ATOM 3310 O O . TYR A 1 426 ? 11.727 -11.305 -19.703 1 97.38 426 TYR A O 1
ATOM 3318 N N . SER A 1 427 ? 12.953 -9.602 -20.406 1 94.81 427 SER A N 1
ATOM 3319 C CA . SER A 1 427 ? 12.172 -9.375 -21.609 1 94.81 427 SER A CA 1
ATOM 3320 C C . SER A 1 427 ? 13.047 -9.398 -22.859 1 94.81 427 SER A C 1
ATOM 3322 O O . SER A 1 427 ? 13.57 -8.367 -23.281 1 94.81 427 SER A O 1
ATOM 3324 N N . GLY A 1 428 ? 13.172 -10.578 -23.453 1 94.19 428 GLY A N 1
ATOM 3325 C CA . GLY A 1 428 ? 13.906 -10.758 -24.688 1 94.19 428 GLY A CA 1
ATOM 3326 C C . GLY A 1 428 ? 13.031 -11.188 -25.859 1 94.19 428 GLY A C 1
ATOM 3327 O O . GLY A 1 428 ? 11.852 -10.844 -25.906 1 94.19 428 GLY A O 1
ATOM 3328 N N . ASP A 1 429 ? 13.625 -11.859 -26.766 1 92.88 429 ASP A N 1
ATOM 3329 C CA . ASP A 1 429 ? 12.938 -12.188 -28 1 92.88 429 ASP A CA 1
ATOM 3330 C C . ASP A 1 429 ? 12.234 -13.539 -27.906 1 92.88 429 ASP A C 1
ATOM 3332 O O . ASP A 1 429 ? 11.656 -14.023 -28.875 1 92.88 429 ASP A O 1
ATOM 3336 N N . ARG A 1 430 ? 12.211 -14.125 -26.672 1 94.5 430 ARG A N 1
ATOM 3337 C CA . ARG A 1 430 ? 11.609 -15.445 -26.531 1 94.5 430 ARG A CA 1
ATOM 3338 C C . ARG A 1 430 ? 10.539 -15.453 -25.453 1 94.5 430 ARG A C 1
ATOM 3340 O O . ARG A 1 430 ? 10.242 -16.5 -24.859 1 94.5 430 ARG A O 1
ATOM 3347 N N . ASN A 1 431 ? 10.102 -14.25 -25.125 1 93.12 431 ASN A N 1
ATOM 3348 C CA . ASN A 1 431 ? 8.922 -14.164 -24.281 1 93.12 431 ASN A CA 1
ATOM 3349 C C . ASN A 1 431 ? 7.668 -14.664 -24.984 1 93.12 431 ASN A C 1
ATOM 3351 O O . ASN A 1 431 ? 6.98 -13.898 -25.656 1 93.12 431 ASN A O 1
ATOM 3355 N N . VAL A 1 432 ? 7.34 -15.883 -24.797 1 90.19 432 VAL A N 1
ATOM 3356 C CA . VAL A 1 432 ? 6.469 -16.656 -25.688 1 90.19 432 VAL A CA 1
ATOM 3357 C C . VAL A 1 432 ? 5.055 -16.078 -25.641 1 90.19 432 VAL A C 1
ATOM 3359 O O . VAL A 1 432 ? 4.398 -15.938 -26.672 1 90.19 432 VAL A O 1
ATOM 3362 N N . ILE A 1 433 ? 4.551 -15.75 -24.484 1 88.06 433 ILE A N 1
ATOM 3363 C CA . ILE A 1 433 ? 3.168 -15.297 -24.375 1 88.06 433 ILE A CA 1
ATOM 3364 C C . ILE A 1 433 ? 3.049 -13.867 -24.906 1 88.06 433 ILE A C 1
ATOM 3366 O O . ILE A 1 433 ? 2.074 -13.523 -25.578 1 88.06 433 ILE A O 1
ATOM 3370 N N . LYS A 1 434 ? 4.008 -12.977 -24.562 1 87.38 434 LYS A N 1
ATOM 3371 C CA . LYS A 1 434 ? 4.016 -11.633 -25.141 1 87.38 434 LYS A CA 1
ATOM 3372 C C . LYS A 1 434 ? 3.957 -11.695 -26.656 1 87.38 434 LYS A C 1
ATOM 3374 O O . LYS A 1 434 ? 3.23 -10.922 -27.297 1 87.38 434 LYS A O 1
ATOM 3379 N N . LEU A 1 435 ? 4.695 -12.617 -27.219 1 86.19 435 LEU A N 1
ATOM 3380 C CA . LEU A 1 435 ? 4.746 -12.766 -28.672 1 86.19 435 LEU A CA 1
ATOM 3381 C C . LEU A 1 435 ? 3.443 -13.352 -29.203 1 86.19 435 LEU A C 1
ATOM 3383 O O . LEU A 1 435 ? 2.881 -12.844 -30.172 1 86.19 435 LEU A O 1
ATOM 3387 N N . ARG A 1 436 ? 2.963 -14.383 -28.594 1 85.25 436 ARG A N 1
ATOM 3388 C CA . ARG A 1 436 ? 1.756 -15.078 -29.031 1 85.25 436 ARG A CA 1
ATOM 3389 C C . ARG A 1 436 ? 0.55 -14.141 -29.016 1 85.25 436 ARG A C 1
ATOM 3391 O O . ARG A 1 436 ? -0.285 -14.18 -29.922 1 85.25 436 ARG A O 1
ATOM 3398 N N . LEU A 1 437 ? 0.496 -13.336 -27.953 1 85.75 437 LEU A N 1
ATOM 3399 C CA . LEU A 1 437 ? -0.679 -12.492 -27.781 1 85.75 437 LEU A CA 1
ATOM 3400 C C . LEU A 1 437 ? -0.409 -11.078 -28.281 1 85.75 437 LEU A C 1
ATOM 3402 O O . LEU A 1 437 ? -1.288 -10.211 -28.219 1 85.75 437 LEU A O 1
ATOM 3406 N N . ASN A 1 438 ? 0.723 -10.812 -28.75 1 85.69 438 ASN A N 1
ATOM 3407 C CA . ASN A 1 438 ? 1.129 -9.523 -29.297 1 85.69 438 ASN A CA 1
ATOM 3408 C C . ASN A 1 438 ? 0.882 -8.383 -28.312 1 85.69 438 ASN A C 1
ATOM 3410 O O . ASN A 1 438 ? 0.21 -7.406 -28.641 1 85.69 438 ASN A O 1
ATOM 3414 N N . VAL A 1 439 ? 1.371 -8.594 -27.094 1 84.38 439 VAL A N 1
ATOM 3415 C CA . VAL A 1 439 ? 1.226 -7.555 -26.078 1 84.38 439 VAL A CA 1
ATOM 3416 C C . VAL A 1 439 ? 2.586 -6.93 -25.781 1 84.38 439 VAL A C 1
ATOM 3418 O O . VAL A 1 439 ? 3.607 -7.621 -25.766 1 84.38 439 VAL A O 1
ATOM 3421 N N . ASN A 1 440 ? 2.494 -5.586 -25.562 1 82.69 440 ASN A N 1
ATOM 3422 C CA . ASN A 1 440 ? 3.707 -4.836 -25.234 1 82.69 440 ASN A CA 1
ATOM 3423 C C . ASN A 1 440 ? 3.791 -4.5 -23.75 1 82.69 440 ASN A C 1
ATOM 3425 O O . ASN A 1 440 ? 3.299 -3.459 -23.328 1 82.69 440 ASN A O 1
ATOM 3429 N N . ALA A 1 441 ? 4.285 -5.355 -23.016 1 80.25 441 ALA A N 1
ATOM 3430 C CA . ALA A 1 441 ? 4.465 -5.141 -21.578 1 80.25 441 ALA A CA 1
ATOM 3431 C C . ALA A 1 441 ? 5.922 -4.816 -21.25 1 80.25 441 ALA A C 1
ATOM 3433 O O . ALA A 1 441 ? 6.836 -5.301 -21.922 1 80.25 441 ALA A O 1
ATOM 3434 N N . THR A 1 442 ? 5.992 -3.889 -20.25 1 79.69 442 THR A N 1
ATOM 3435 C CA . THR A 1 442 ? 7.324 -3.73 -19.672 1 79.69 442 THR A CA 1
ATOM 3436 C C . THR A 1 442 ? 7.684 -4.938 -18.812 1 79.69 442 THR A C 1
ATOM 3438 O O . THR A 1 442 ? 6.91 -5.34 -17.953 1 79.69 442 THR A O 1
ATOM 3441 N N . GLY A 1 443 ? 8.742 -5.719 -19.234 1 87.19 443 GLY A N 1
ATOM 3442 C CA . GLY A 1 443 ? 9.125 -6.918 -18.5 1 87.19 443 GLY A CA 1
ATOM 3443 C C . GLY A 1 443 ? 8.398 -8.164 -18.984 1 87.19 443 GLY A C 1
ATOM 3444 O O . GLY A 1 443 ? 7.863 -8.188 -20.094 1 87.19 443 GLY A O 1
ATOM 3445 N N . ALA A 1 444 ? 8.375 -9.164 -18.188 1 95.25 444 ALA A N 1
ATOM 3446 C CA . ALA A 1 444 ? 7.832 -10.461 -18.594 1 95.25 444 ALA A CA 1
ATOM 3447 C C . ALA A 1 444 ? 6.391 -10.625 -18.109 1 95.25 444 ALA A C 1
ATOM 3449 O O . ALA A 1 444 ? 6.035 -10.148 -17.031 1 95.25 444 ALA A O 1
ATOM 3450 N N . VAL A 1 445 ? 5.559 -11.258 -18.953 1 94.19 445 VAL A N 1
ATOM 3451 C CA . VAL A 1 445 ? 4.199 -11.617 -18.547 1 94.19 445 VAL A CA 1
ATOM 3452 C C . VAL A 1 445 ? 4.145 -13.102 -18.188 1 94.19 445 VAL A C 1
ATOM 3454 O O . VAL A 1 445 ? 5.168 -13.789 -18.203 1 94.19 445 VAL A O 1
ATOM 3457 N N . ARG A 1 446 ? 3.016 -13.523 -17.828 1 92.81 446 ARG A N 1
ATOM 3458 C CA . ARG A 1 446 ? 2.816 -14.898 -17.391 1 92.81 446 ARG A CA 1
ATOM 3459 C C . ARG A 1 446 ? 3.314 -15.891 -18.453 1 92.81 446 ARG A C 1
ATOM 3461 O O . ARG A 1 446 ? 3.025 -15.734 -19.641 1 92.81 446 ARG A O 1
ATOM 3468 N N . ALA A 1 447 ? 4.125 -16.859 -18.016 1 93.94 447 ALA A N 1
ATOM 3469 C CA . ALA A 1 447 ? 4.57 -18.016 -18.797 1 93.94 447 ALA A CA 1
ATOM 3470 C C . ALA A 1 447 ? 5.668 -17.625 -19.781 1 93.94 447 ALA A C 1
ATOM 3472 O O . ALA A 1 447 ? 6.168 -18.469 -20.531 1 93.94 447 ALA A O 1
ATOM 3473 N N . ASP A 1 448 ? 6.113 -16.406 -19.75 1 94.69 448 ASP A N 1
ATOM 3474 C CA . ASP A 1 448 ? 7.141 -15.977 -20.688 1 94.69 448 ASP A CA 1
ATOM 3475 C C . ASP A 1 448 ? 8.438 -16.766 -20.484 1 94.69 448 ASP A C 1
ATOM 3477 O O . ASP A 1 448 ? 9.18 -17 -21.438 1 94.69 448 ASP A O 1
ATOM 3481 N N . GLU A 1 449 ? 8.734 -17.172 -19.312 1 95.94 449 GLU A N 1
ATOM 3482 C CA . GLU A 1 449 ? 9.992 -17.859 -19.016 1 95.94 449 GLU A CA 1
ATOM 3483 C C . GLU A 1 449 ? 10.07 -19.203 -19.734 1 95.94 449 GLU A C 1
ATOM 3485 O O . GLU A 1 449 ? 11.156 -19.766 -19.875 1 95.94 449 GLU A O 1
ATOM 3490 N N . LEU A 1 450 ? 8.938 -19.703 -20.203 1 96.56 450 LEU A N 1
ATOM 3491 C CA . LEU A 1 450 ? 8.922 -21.016 -20.844 1 96.56 450 LEU A CA 1
ATOM 3492 C C . LEU A 1 450 ? 9.719 -20.984 -22.156 1 96.56 450 LEU A C 1
ATOM 3494 O O . LEU A 1 450 ? 10.281 -22 -22.562 1 96.56 450 LEU A O 1
ATOM 3498 N N . GLY A 1 451 ? 9.781 -19.797 -22.75 1 95.94 451 GLY A N 1
ATOM 3499 C CA . GLY A 1 451 ? 10.555 -19.656 -23.969 1 95.94 451 GLY A CA 1
ATOM 3500 C C . GLY A 1 451 ? 12.047 -19.781 -23.75 1 95.94 451 GLY A C 1
ATOM 3501 O O . GLY A 1 451 ? 12.82 -19.891 -24.703 1 95.94 451 GLY A O 1
ATOM 3502 N N . TYR A 1 452 ? 12.43 -19.828 -22.531 1 97.25 452 TYR A N 1
ATOM 3503 C CA . TYR A 1 452 ? 13.844 -19.938 -22.188 1 97.25 452 TYR A CA 1
ATOM 3504 C C . TYR A 1 452 ? 14.148 -21.281 -21.531 1 97.25 452 TYR A C 1
ATOM 3506 O O . TYR A 1 452 ? 15.312 -21.609 -21.281 1 97.25 452 TYR A O 1
ATOM 3514 N N . LEU A 1 453 ? 13.148 -22.031 -21.281 1 97.69 453 LEU A N 1
ATOM 3515 C CA . LEU A 1 453 ? 13.297 -23.375 -20.719 1 97.69 453 LEU A CA 1
ATOM 3516 C C . LEU A 1 453 ? 13.133 -24.438 -21.812 1 97.69 453 LEU A C 1
ATOM 3518 O O . LEU A 1 453 ? 13.734 -25.516 -21.734 1 97.69 453 LEU A O 1
ATOM 3522 N N . PHE A 1 454 ? 12.281 -24.156 -22.781 1 96.88 454 PHE A N 1
ATOM 3523 C CA . PHE A 1 454 ? 11.945 -25.094 -23.844 1 96.88 454 PHE A CA 1
ATOM 3524 C C . PHE A 1 454 ? 12.133 -24.438 -25.203 1 96.88 454 PHE A C 1
ATOM 3526 O O . PHE A 1 454 ? 11.945 -23.234 -25.359 1 96.88 454 PHE A O 1
ATOM 3533 N N . ASP A 1 455 ? 12.516 -25.219 -26.125 1 93.62 455 ASP A N 1
ATOM 3534 C CA . ASP A 1 455 ? 12.609 -24.766 -27.5 1 93.62 455 ASP A CA 1
ATOM 3535 C C . ASP A 1 455 ? 11.289 -24.969 -28.25 1 93.62 455 ASP A C 1
ATOM 3537 O O . ASP A 1 455 ? 11.055 -26.031 -28.812 1 93.62 455 ASP A O 1
ATOM 3541 N N . SER A 1 456 ? 10.508 -23.922 -28.25 1 87.69 456 SER A N 1
ATOM 3542 C CA . SER A 1 456 ? 9.172 -24 -28.828 1 87.69 456 SER A CA 1
ATOM 3543 C C . SER A 1 456 ? 9.219 -23.797 -30.328 1 87.69 456 SER A C 1
ATOM 3545 O O . SER A 1 456 ? 10 -22.969 -30.828 1 87.69 456 SER A O 1
ATOM 3547 N N . ASP A 1 457 ? 8.305 -24.484 -30.969 1 80.19 457 ASP A N 1
ATOM 3548 C CA . ASP A 1 457 ? 8.219 -24.375 -32.406 1 80.19 457 ASP A CA 1
ATOM 3549 C C . ASP A 1 457 ? 7.707 -23 -32.844 1 80.19 457 ASP A C 1
ATOM 3551 O O . ASP A 1 457 ? 7.926 -22.562 -33.969 1 80.19 457 ASP A O 1
ATOM 3555 N N . GLU A 1 458 ? 7.113 -22.438 -31.938 1 82.19 458 GLU A N 1
ATOM 3556 C CA . GLU A 1 458 ? 6.551 -21.125 -32.219 1 82.19 458 GLU A CA 1
ATOM 3557 C C . GLU A 1 458 ? 7.645 -20.062 -32.312 1 82.19 458 GLU A C 1
ATOM 3559 O O . GLU A 1 458 ? 7.434 -18.984 -32.875 1 82.19 458 GLU A O 1
ATOM 3564 N N . LEU A 1 459 ? 8.805 -20.391 -31.766 1 85.81 459 LEU A N 1
ATOM 3565 C CA . LEU A 1 459 ? 9.898 -19.438 -31.703 1 85.81 459 LEU A CA 1
ATOM 3566 C C . LEU A 1 459 ? 10.961 -19.75 -32.75 1 85.81 459 LEU A C 1
ATOM 3568 O O . LEU A 1 459 ? 11.906 -20.5 -32.469 1 85.81 459 LEU A O 1
ATOM 3572 N N . THR A 1 460 ? 10.891 -19.344 -33.969 1 78.12 460 THR A N 1
ATOM 3573 C CA . THR A 1 460 ? 11.68 -19.766 -35.125 1 78.12 460 THR A CA 1
ATOM 3574 C C . THR A 1 460 ? 12.898 -18.875 -35.312 1 78.12 460 THR A C 1
ATOM 3576 O O . THR A 1 460 ? 13.867 -19.25 -35.969 1 78.12 460 THR A O 1
ATOM 3579 N N . GLY A 1 461 ? 13.062 -17.844 -34.719 1 80.62 461 GLY A N 1
ATOM 3580 C CA . GLY A 1 461 ? 14.188 -16.953 -34.938 1 80.62 461 GLY A CA 1
ATOM 3581 C C . GLY A 1 461 ? 15.453 -17.375 -34.25 1 80.62 461 GLY A C 1
ATOM 3582 O O . GLY A 1 461 ? 15.43 -18.266 -33.406 1 80.62 461 GLY A O 1
ATOM 3583 N N . ASP A 1 462 ? 16.594 -16.844 -34.781 1 91.31 462 ASP A N 1
ATOM 3584 C CA . ASP A 1 462 ? 17.891 -17.094 -34.125 1 91.31 462 ASP A CA 1
ATOM 3585 C C . ASP A 1 462 ? 17.859 -16.656 -32.656 1 91.31 462 ASP A C 1
ATOM 3587 O O . ASP A 1 462 ? 17.203 -15.672 -32.312 1 91.31 462 ASP A O 1
ATOM 3591 N N . ILE A 1 463 ? 18.469 -17.484 -31.891 1 95.44 463 ILE A N 1
ATOM 3592 C CA . ILE A 1 463 ? 18.594 -17.125 -30.484 1 95.44 463 ILE A CA 1
ATOM 3593 C C . ILE A 1 463 ? 19.672 -16.047 -30.328 1 95.44 463 ILE A C 1
ATOM 3595 O O . ILE A 1 463 ? 20.828 -16.25 -30.703 1 95.44 463 ILE A O 1
ATOM 3599 N N . THR A 1 464 ? 19.297 -14.867 -29.797 1 96.5 464 THR A N 1
ATOM 3600 C CA . THR A 1 464 ? 20.266 -13.797 -29.562 1 96.5 464 THR A CA 1
ATOM 3601 C C . THR A 1 464 ? 21.234 -14.172 -28.453 1 96.5 464 THR A C 1
ATOM 3603 O O . THR A 1 464 ? 20.938 -15.031 -27.625 1 96.5 464 THR A O 1
ATOM 3606 N N . PRO A 1 465 ? 22.406 -13.508 -28.422 1 97.25 465 PRO A N 1
ATOM 3607 C CA . PRO A 1 465 ? 23.359 -13.781 -27.328 1 97.25 465 PRO A CA 1
ATOM 3608 C C . PRO A 1 465 ? 22.75 -13.531 -25.953 1 97.25 465 PRO A C 1
ATOM 3610 O O . PRO A 1 465 ? 23.016 -14.281 -25.016 1 97.25 465 PRO A O 1
ATOM 3613 N N . GLU A 1 466 ? 22 -12.484 -25.859 1 97.12 466 GLU A N 1
ATOM 3614 C CA . GLU A 1 466 ? 21.375 -12.172 -24.578 1 97.12 466 GLU A CA 1
ATOM 3615 C C . GLU A 1 466 ? 20.375 -13.25 -24.172 1 97.12 466 GLU A C 1
ATOM 3617 O O . GLU A 1 466 ? 20.328 -13.648 -23.016 1 97.12 466 GLU A O 1
ATOM 3622 N N . ASP A 1 467 ? 19.641 -13.719 -25.141 1 97.44 467 ASP A N 1
ATOM 3623 C CA . ASP A 1 467 ? 18.672 -14.781 -24.875 1 97.44 467 ASP A CA 1
ATOM 3624 C C . ASP A 1 467 ? 19.375 -16.094 -24.516 1 97.44 467 ASP A C 1
ATOM 3626 O O . ASP A 1 467 ? 18.891 -16.859 -23.688 1 97.44 467 ASP A O 1
ATOM 3630 N N . GLN A 1 468 ? 20.484 -16.312 -25.172 1 97.81 468 GLN A N 1
ATOM 3631 C CA . GLN A 1 468 ? 21.234 -17.516 -24.859 1 97.81 468 GLN A CA 1
ATOM 3632 C C . GLN A 1 468 ? 21.734 -17.5 -23.422 1 97.81 468 GLN A C 1
ATOM 3634 O O . GLN A 1 468 ? 21.719 -18.531 -22.734 1 97.81 468 GLN A O 1
ATOM 3639 N N . ILE A 1 469 ? 22.172 -16.344 -23.016 1 98.12 469 ILE A N 1
ATOM 3640 C CA . ILE A 1 469 ? 22.625 -16.219 -21.641 1 98.12 469 ILE A CA 1
ATOM 3641 C C . ILE A 1 469 ? 21.469 -16.547 -20.688 1 98.12 469 ILE A C 1
ATOM 3643 O O . ILE A 1 469 ? 21.656 -17.281 -19.719 1 98.12 469 ILE A O 1
ATOM 3647 N N . MET A 1 470 ? 20.328 -16.031 -20.938 1 98.06 470 MET A N 1
ATOM 3648 C CA . MET A 1 470 ? 19.172 -16.312 -20.094 1 98.06 470 MET A CA 1
ATOM 3649 C C . MET A 1 470 ? 18.812 -17.797 -20.141 1 98.06 470 MET A C 1
ATOM 3651 O O . MET A 1 470 ? 18.5 -18.391 -19.109 1 98.06 470 MET A O 1
ATOM 3655 N N . ILE A 1 471 ? 18.844 -18.422 -21.328 1 98.19 471 ILE A N 1
ATOM 3656 C CA . ILE A 1 471 ? 18.578 -19.844 -21.469 1 98.19 471 ILE A CA 1
ATOM 3657 C C . ILE A 1 471 ? 19.547 -20.641 -20.594 1 98.19 471 ILE A C 1
ATOM 3659 O O . ILE A 1 471 ? 19.141 -21.5 -19.812 1 98.19 471 ILE A O 1
ATOM 3663 N N . ASP A 1 472 ? 20.797 -20.266 -20.703 1 98.5 472 ASP A N 1
ATOM 3664 C CA . ASP A 1 472 ? 21.828 -20.984 -19.953 1 98.5 472 ASP A CA 1
ATOM 3665 C C . ASP A 1 472 ? 21.625 -20.797 -18.453 1 98.5 472 ASP A C 1
ATOM 3667 O O . ASP A 1 472 ? 21.75 -21.75 -17.672 1 98.5 472 ASP A O 1
ATOM 3671 N N . ARG A 1 473 ? 21.297 -19.625 -18.047 1 98.38 473 ARG A N 1
ATOM 3672 C CA . ARG A 1 473 ? 21.125 -19.312 -16.625 1 98.38 473 ARG A CA 1
ATOM 3673 C C . ARG A 1 473 ? 19.938 -20.078 -16.047 1 98.38 473 ARG A C 1
ATOM 3675 O O . ARG A 1 473 ? 20.078 -20.797 -15.07 1 98.38 473 ARG A O 1
ATOM 3682 N N . ILE A 1 474 ? 18.812 -19.906 -16.641 1 98.56 474 ILE A N 1
ATOM 3683 C CA . ILE A 1 474 ? 17.594 -20.438 -16.031 1 98.56 474 ILE A CA 1
ATOM 3684 C C . ILE A 1 474 ? 17.625 -21.969 -16.078 1 98.56 474 ILE A C 1
ATOM 3686 O O . ILE A 1 474 ? 17.203 -22.625 -15.133 1 98.56 474 ILE A O 1
ATOM 3690 N N . THR A 1 475 ? 18.141 -22.609 -17.125 1 98.69 475 THR A N 1
ATOM 3691 C CA . THR A 1 475 ? 18.219 -24.062 -17.203 1 98.69 475 THR A CA 1
ATOM 3692 C C . THR A 1 475 ? 19.234 -24.594 -16.188 1 98.69 475 THR A C 1
ATOM 3694 O O . THR A 1 475 ? 19.016 -25.641 -15.57 1 98.69 475 THR A O 1
ATOM 3697 N N . MET A 1 476 ? 20.297 -23.875 -16.016 1 98.62 476 MET A N 1
ATOM 3698 C CA . MET A 1 476 ? 21.25 -24.297 -15 1 98.62 476 MET A CA 1
ATOM 3699 C C . MET A 1 476 ? 20.656 -24.203 -13.602 1 98.62 476 MET A C 1
ATOM 3701 O O . MET A 1 476 ? 20.844 -25.109 -12.781 1 98.62 476 MET A O 1
ATOM 3705 N N . LEU A 1 477 ? 19.984 -23.109 -13.312 1 98.81 477 LEU A N 1
ATOM 3706 C CA . LEU A 1 477 ? 19.344 -22.953 -12.008 1 98.81 477 LEU A CA 1
ATOM 3707 C C . LEU A 1 477 ? 18.359 -24.094 -11.758 1 98.81 477 LEU A C 1
ATOM 3709 O O . LEU A 1 477 ? 18.375 -24.719 -10.688 1 98.81 477 LEU A O 1
ATOM 3713 N N . TRP A 1 478 ? 17.5 -24.375 -12.672 1 98.88 478 TRP A N 1
ATOM 3714 C CA . TRP A 1 478 ? 16.469 -25.406 -12.555 1 98.88 478 TRP A CA 1
ATOM 3715 C C . TRP A 1 478 ? 17.109 -26.781 -12.398 1 98.88 478 TRP A C 1
ATOM 3717 O O . TRP A 1 478 ? 16.703 -27.578 -11.547 1 98.88 478 TRP A O 1
ATOM 3727 N N . THR A 1 479 ? 18.156 -27.062 -13.172 1 98.81 479 THR A N 1
ATOM 3728 C CA . THR A 1 479 ? 18.75 -28.391 -13.148 1 98.81 479 THR A CA 1
ATOM 3729 C C . THR A 1 479 ? 19.672 -28.547 -11.945 1 98.81 479 THR A C 1
ATOM 3731 O O . THR A 1 479 ? 19.797 -29.641 -11.391 1 98.81 479 THR A O 1
ATOM 3734 N N . ASN A 1 480 ? 20.359 -27.484 -11.492 1 98.75 480 ASN A N 1
ATOM 3735 C CA . ASN A 1 480 ? 21.062 -27.531 -10.211 1 98.75 480 ASN A CA 1
ATOM 3736 C C . ASN A 1 480 ? 20.125 -27.891 -9.07 1 98.75 480 ASN A C 1
ATOM 3738 O O . ASN A 1 480 ? 20.469 -28.703 -8.203 1 98.75 480 ASN A O 1
ATOM 3742 N N . PHE A 1 481 ? 19.031 -27.266 -9.148 1 98.75 481 PHE A N 1
ATOM 3743 C CA . PHE A 1 481 ? 18.047 -27.578 -8.117 1 98.75 481 PHE A CA 1
ATOM 3744 C C . PHE A 1 481 ? 17.641 -29.047 -8.18 1 98.75 481 PHE A C 1
ATOM 3746 O O . PHE A 1 481 ? 17.5 -29.703 -7.145 1 98.75 481 PHE A O 1
ATOM 3753 N N . ALA A 1 482 ? 17.391 -29.531 -9.328 1 98.62 482 ALA A N 1
ATOM 3754 C CA . ALA A 1 482 ? 17.016 -30.938 -9.508 1 98.62 482 ALA A CA 1
ATOM 3755 C C . ALA A 1 482 ? 18.109 -31.875 -8.984 1 98.62 482 ALA A C 1
ATOM 3757 O O . ALA A 1 482 ? 17.812 -32.906 -8.391 1 98.62 482 ALA A O 1
ATOM 3758 N N . LYS A 1 483 ? 19.344 -31.516 -9.188 1 98.06 483 LYS A N 1
ATOM 3759 C CA . LYS A 1 483 ? 20.484 -32.344 -8.836 1 98.06 483 LYS A CA 1
ATOM 3760 C C . LYS A 1 483 ? 20.812 -32.25 -7.355 1 98.06 483 LYS A C 1
ATOM 3762 O O . LYS A 1 483 ? 21.094 -33.25 -6.699 1 98.06 483 LYS A O 1
ATOM 3767 N N . TYR A 1 484 ? 20.719 -30.969 -6.801 1 97.38 484 TYR A N 1
ATOM 3768 C CA . TYR A 1 484 ? 21.359 -30.719 -5.512 1 97.38 484 TYR A CA 1
ATOM 3769 C C . TYR A 1 484 ? 20.344 -30.188 -4.5 1 97.38 484 TYR A C 1
ATOM 3771 O O . TYR A 1 484 ? 20.656 -30.094 -3.307 1 97.38 484 TYR A O 1
ATOM 3779 N N . GLY A 1 485 ? 19.203 -29.875 -4.941 1 96.94 485 GLY A N 1
ATOM 3780 C CA . GLY A 1 485 ? 18.281 -29.188 -4.059 1 96.94 485 GLY A CA 1
ATOM 3781 C C . GLY A 1 485 ? 18.641 -27.734 -3.811 1 96.94 485 GLY A C 1
ATOM 3782 O O . GLY A 1 485 ? 17.906 -27 -3.156 1 96.94 485 GLY A O 1
ATOM 3783 N N . ASN A 1 486 ? 19.75 -27.359 -4.289 1 97.88 486 ASN A N 1
ATOM 3784 C CA . ASN A 1 486 ? 20.297 -26.016 -4.27 1 97.88 486 ASN A CA 1
ATOM 3785 C C . ASN A 1 486 ? 20.547 -25.484 -5.68 1 97.88 486 ASN A C 1
ATOM 3787 O O . ASN A 1 486 ? 21.422 -25.984 -6.387 1 97.88 486 ASN A O 1
ATOM 3791 N N . PRO A 1 487 ? 19.797 -24.391 -6.102 1 98.5 487 PRO A N 1
ATOM 3792 C CA . PRO A 1 487 ? 19.969 -23.906 -7.473 1 98.5 487 PRO A CA 1
ATOM 3793 C C . PRO A 1 487 ? 21.328 -23.25 -7.707 1 98.5 487 PRO A C 1
ATOM 3795 O O . PRO A 1 487 ? 21.75 -23.094 -8.852 1 98.5 487 PRO A O 1
ATOM 3798 N N . THR A 1 488 ? 21.969 -22.859 -6.633 1 98.44 488 THR A N 1
ATOM 3799 C CA . THR A 1 488 ? 23.281 -22.234 -6.738 1 98.44 488 THR A CA 1
ATOM 3800 C C . THR A 1 488 ? 24.266 -22.859 -5.758 1 98.44 488 THR A C 1
ATOM 3802 O O . THR A 1 488 ? 24.797 -22.188 -4.875 1 98.44 488 THR A O 1
ATOM 3805 N N . PRO A 1 489 ? 24.578 -24.109 -5.953 1 97.5 489 PRO A N 1
ATOM 3806 C CA . PRO A 1 489 ? 25.531 -24.766 -5.051 1 97.5 489 PRO A CA 1
ATOM 3807 C C . PRO A 1 489 ? 26.906 -24.078 -5.039 1 97.5 489 PRO A C 1
ATOM 3809 O O . PRO A 1 489 ? 27.625 -24.156 -4.043 1 97.5 489 PRO A O 1
ATOM 3812 N N . ALA A 1 490 ? 27.234 -23.469 -6.129 1 96.5 490 ALA A N 1
ATOM 3813 C CA . ALA A 1 490 ? 28.422 -22.625 -6.254 1 96.5 490 ALA A CA 1
ATOM 3814 C C . ALA A 1 490 ? 28.156 -21.438 -7.164 1 96.5 490 ALA A C 1
ATOM 3816 O O . ALA A 1 490 ? 27.281 -21.5 -8.039 1 96.5 490 ALA A O 1
ATOM 3817 N N . THR A 1 491 ? 28.859 -20.391 -6.922 1 96.62 491 THR A N 1
ATOM 3818 C CA . THR A 1 491 ? 28.734 -19.266 -7.828 1 96.62 491 THR A CA 1
ATOM 3819 C C . THR A 1 491 ? 29.672 -19.422 -9.031 1 96.62 491 THR A C 1
ATOM 3821 O O . THR A 1 491 ? 30.625 -20.203 -8.984 1 96.62 491 THR A O 1
ATOM 3824 N N . SER A 1 492 ? 29.359 -18.766 -10.109 1 96.94 492 SER A N 1
ATOM 3825 C CA . SER A 1 492 ? 30.125 -18.75 -11.352 1 96.94 492 SER A CA 1
ATOM 3826 C C . SER A 1 492 ? 29.906 -17.438 -12.109 1 96.94 492 SER A C 1
ATOM 3828 O O . SER A 1 492 ? 29.172 -16.562 -11.656 1 96.94 492 SER A O 1
ATOM 3830 N N . GLU A 1 493 ? 30.594 -17.297 -13.219 1 96.56 493 GLU A N 1
ATOM 3831 C CA . GLU A 1 493 ? 30.375 -16.141 -14.07 1 96.56 493 GLU A CA 1
ATOM 3832 C C . GLU A 1 493 ? 28.922 -16.094 -14.57 1 96.56 493 GLU A C 1
ATOM 3834 O O . GLU A 1 493 ? 28.328 -15.016 -14.664 1 96.56 493 GLU A O 1
ATOM 3839 N N . LEU A 1 494 ? 28.359 -17.234 -14.836 1 96.94 494 LEU A N 1
ATOM 3840 C CA . LEU A 1 494 ? 26.984 -17.328 -15.336 1 96.94 494 LEU A CA 1
ATOM 3841 C C . LEU A 1 494 ? 25.984 -17.094 -14.211 1 96.94 494 LEU A C 1
ATOM 3843 O O . LEU A 1 494 ? 24.938 -16.484 -14.422 1 96.94 494 LEU A O 1
ATOM 3847 N N . LEU A 1 495 ? 26.281 -17.625 -13.047 1 98.25 495 LEU A N 1
ATOM 3848 C CA . LEU A 1 495 ? 25.469 -17.453 -11.844 1 98.25 495 LEU A CA 1
ATOM 3849 C C . LEU A 1 495 ? 26.266 -16.75 -10.75 1 98.25 495 LEU A C 1
ATOM 3851 O O . LEU A 1 495 ? 26.719 -17.391 -9.797 1 98.25 495 LEU A O 1
ATOM 3855 N N . PRO A 1 496 ? 26.297 -15.414 -10.812 1 97.5 496 PRO A N 1
ATOM 3856 C CA . PRO A 1 496 ? 27.219 -14.68 -9.938 1 97.5 496 PRO A CA 1
ATOM 3857 C C . PRO A 1 496 ? 26.656 -14.453 -8.539 1 97.5 496 PRO A C 1
ATOM 3859 O O . PRO A 1 496 ? 27.328 -13.906 -7.676 1 97.5 496 PRO A O 1
ATOM 3862 N N . VAL A 1 497 ? 25.453 -14.875 -8.289 1 97.38 497 VAL A N 1
ATOM 3863 C CA . VAL A 1 497 ? 24.812 -14.594 -7.008 1 97.38 497 VAL A CA 1
ATOM 3864 C C . VAL A 1 497 ? 24.344 -15.891 -6.359 1 97.38 497 VAL A C 1
ATOM 3866 O O . VAL A 1 497 ? 23.859 -16.797 -7.043 1 97.38 497 VAL A O 1
ATOM 3869 N N . LYS A 1 498 ? 24.484 -15.953 -5.039 1 97.94 498 LYS A N 1
ATOM 3870 C CA . LYS A 1 498 ? 23.922 -17.078 -4.293 1 97.94 498 LYS A CA 1
ATOM 3871 C C . LYS A 1 498 ? 22.422 -16.875 -4.059 1 97.94 498 LYS A C 1
ATOM 3873 O O . LYS A 1 498 ? 22 -15.836 -3.557 1 97.94 498 LYS A O 1
ATOM 3878 N N . TRP A 1 499 ? 21.625 -17.812 -4.453 1 98.38 499 TRP A N 1
ATOM 3879 C CA . TRP A 1 499 ? 20.172 -17.797 -4.242 1 98.38 499 TRP A CA 1
ATOM 3880 C C . TRP A 1 499 ? 19.828 -18.281 -2.838 1 98.38 499 TRP A C 1
ATOM 3882 O O . TRP A 1 499 ? 19.828 -19.484 -2.572 1 98.38 499 TRP A O 1
ATOM 3892 N N . GLU A 1 500 ? 19.469 -17.391 -1.941 1 97.5 500 GLU A N 1
ATOM 3893 C CA . GLU A 1 500 ? 19.156 -17.719 -0.557 1 97.5 500 GLU A CA 1
ATOM 3894 C C . GLU A 1 500 ? 17.688 -18.094 -0.397 1 97.5 500 GLU A C 1
ATOM 3896 O O . GLU A 1 500 ? 16.812 -17.469 -1.004 1 97.5 500 GLU A O 1
ATOM 3901 N N . PRO A 1 501 ? 17.406 -19.141 0.389 1 97.81 501 PRO A N 1
ATOM 3902 C CA . PRO A 1 501 ? 16 -19.5 0.638 1 97.81 501 PRO A CA 1
ATOM 3903 C C . PRO A 1 501 ? 15.281 -18.5 1.541 1 97.81 501 PRO A C 1
ATOM 3905 O O . PRO A 1 501 ? 15.93 -17.734 2.254 1 97.81 501 PRO A O 1
ATOM 3908 N N . ILE A 1 502 ? 14 -18.547 1.493 1 97.69 502 ILE A N 1
ATOM 3909 C CA . ILE A 1 502 ? 13.211 -17.656 2.336 1 97.69 502 ILE A CA 1
ATOM 3910 C C . ILE A 1 502 ? 13.062 -18.25 3.73 1 97.69 502 ILE A C 1
ATOM 3912 O O . ILE A 1 502 ? 13.312 -19.453 3.928 1 97.69 502 ILE A O 1
ATOM 3916 N N . THR A 1 503 ? 12.703 -17.422 4.703 1 95.94 503 THR A N 1
ATOM 3917 C CA . THR A 1 503 ? 12.344 -17.828 6.062 1 95.94 503 THR A CA 1
ATOM 3918 C C . THR A 1 503 ? 10.984 -17.25 6.449 1 95.94 503 THR A C 1
ATOM 3920 O O . THR A 1 503 ? 10.32 -16.609 5.641 1 95.94 503 THR A O 1
ATOM 3923 N N . MET A 1 504 ? 10.609 -17.562 7.66 1 90.88 504 MET A N 1
ATOM 3924 C CA . MET A 1 504 ? 9.336 -17.062 8.156 1 90.88 504 MET A CA 1
ATOM 3925 C C . MET A 1 504 ? 9.375 -15.539 8.281 1 90.88 504 MET A C 1
ATOM 3927 O O . MET A 1 504 ? 8.328 -14.883 8.234 1 90.88 504 MET A O 1
ATOM 3931 N N . THR A 1 505 ? 10.539 -14.953 8.312 1 90.19 505 THR A N 1
ATOM 3932 C CA . THR A 1 505 ? 10.633 -13.523 8.594 1 90.19 505 THR A CA 1
ATOM 3933 C C . THR A 1 505 ? 11.195 -12.773 7.395 1 90.19 505 THR A C 1
ATOM 3935 O O . THR A 1 505 ? 10.945 -11.578 7.227 1 90.19 505 THR A O 1
ATOM 3938 N N . THR A 1 506 ? 12.023 -13.445 6.578 1 94.31 506 THR A N 1
ATOM 3939 C CA . THR A 1 506 ? 12.648 -12.812 5.426 1 94.31 506 THR A CA 1
ATOM 3940 C C . THR A 1 506 ? 12.32 -13.562 4.141 1 94.31 506 THR A C 1
ATOM 3942 O O . THR A 1 506 ? 12.32 -14.797 4.125 1 94.31 506 THR A O 1
ATOM 3945 N N . GLN A 1 507 ? 12.039 -12.812 3.074 1 95.75 507 GLN A N 1
ATOM 3946 C CA . GLN A 1 507 ? 11.625 -13.445 1.83 1 95.75 507 GLN A CA 1
ATOM 3947 C C . GLN A 1 507 ? 12.438 -12.93 0.647 1 95.75 507 GLN A C 1
ATOM 3949 O O . GLN A 1 507 ? 11.875 -12.414 -0.32 1 95.75 507 GLN A O 1
ATOM 3954 N N . PRO A 1 508 ? 13.766 -13.148 0.711 1 97.75 508 PRO A N 1
ATOM 3955 C CA . PRO A 1 508 ? 14.539 -12.766 -0.473 1 97.75 508 PRO A CA 1
ATOM 3956 C C . PRO A 1 508 ? 14.086 -13.492 -1.736 1 97.75 508 PRO A C 1
ATOM 3958 O O . PRO A 1 508 ? 13.445 -14.547 -1.652 1 97.75 508 PRO A O 1
ATOM 3961 N N . TYR A 1 509 ? 14.344 -12.938 -2.906 1 98.25 509 TYR A N 1
ATOM 3962 C CA . TYR A 1 509 ? 13.992 -13.578 -4.168 1 98.25 509 TYR A CA 1
ATOM 3963 C C . TYR A 1 509 ? 15.055 -13.305 -5.23 1 98.25 509 TYR A C 1
ATOM 3965 O O . TYR A 1 509 ? 15.719 -12.266 -5.203 1 98.25 509 TYR A O 1
ATOM 3973 N N . LEU A 1 510 ? 15.219 -14.25 -6.078 1 98.62 510 LEU A N 1
ATOM 3974 C CA . LEU A 1 510 ? 16.094 -14.062 -7.23 1 98.62 510 LEU A CA 1
ATOM 3975 C C . LEU A 1 510 ? 15.359 -13.344 -8.359 1 98.62 510 LEU A C 1
ATOM 3977 O O . LEU A 1 510 ? 14.328 -13.812 -8.828 1 98.62 510 LEU A O 1
ATOM 3981 N N . ASN A 1 511 ? 15.836 -12.211 -8.734 1 98.25 511 ASN A N 1
ATOM 3982 C CA . ASN A 1 511 ? 15.32 -11.492 -9.898 1 98.25 511 ASN A CA 1
ATOM 3983 C C . ASN A 1 511 ? 16.047 -11.914 -11.18 1 98.25 511 ASN A C 1
ATOM 3985 O O . ASN A 1 511 ? 17.219 -11.594 -11.375 1 98.25 511 ASN A O 1
ATOM 3989 N N . LEU A 1 512 ? 15.305 -12.68 -11.984 1 98.25 512 LEU A N 1
ATOM 3990 C CA . LEU A 1 512 ? 15.852 -13.148 -13.25 1 98.25 512 LEU A CA 1
ATOM 3991 C C . LEU A 1 512 ? 15.648 -12.117 -14.352 1 98.25 512 LEU A C 1
ATOM 3993 O O . LEU A 1 512 ? 14.672 -12.203 -15.109 1 98.25 512 LEU A O 1
ATOM 3997 N N . ASP A 1 513 ? 16.516 -11.242 -14.484 1 97.44 513 ASP A N 1
ATOM 3998 C CA . ASP A 1 513 ? 16.578 -10.211 -15.516 1 97.44 513 ASP A CA 1
ATOM 3999 C C . ASP A 1 513 ? 17.922 -10.266 -16.266 1 97.44 513 ASP A C 1
ATOM 4001 O O . ASP A 1 513 ? 18.641 -11.258 -16.188 1 97.44 513 ASP A O 1
ATOM 4005 N N . SER A 1 514 ? 18.125 -9.258 -17.109 1 96.31 514 SER A N 1
ATOM 4006 C CA . SER A 1 514 ? 19.422 -9.242 -17.797 1 96.31 514 SER A CA 1
ATOM 4007 C C . SER A 1 514 ? 20.562 -9.43 -16.812 1 96.31 514 SER A C 1
ATOM 4009 O O . SER A 1 514 ? 21.516 -10.164 -17.094 1 96.31 514 SER A O 1
ATOM 4011 N N . ASP A 1 515 ? 20.453 -8.758 -15.703 1 95.5 515 ASP A N 1
ATOM 4012 C CA . ASP A 1 515 ? 21.344 -9.008 -14.57 1 95.5 515 ASP A CA 1
ATOM 4013 C C . ASP A 1 515 ? 20.641 -9.852 -13.508 1 95.5 515 ASP A C 1
ATOM 4015 O O . ASP A 1 515 ? 19.469 -9.633 -13.219 1 95.5 515 ASP A O 1
ATOM 4019 N N . LEU A 1 516 ? 21.391 -10.836 -13.016 1 97.06 516 LEU A N 1
ATOM 4020 C CA . LEU A 1 516 ? 20.875 -11.68 -11.945 1 97.06 516 LEU A CA 1
ATOM 4021 C C . LEU A 1 516 ? 21.141 -11.039 -10.578 1 97.06 516 LEU A C 1
ATOM 4023 O O . LEU A 1 516 ? 22.281 -10.781 -10.211 1 97.06 516 LEU A O 1
ATOM 4027 N N . THR A 1 517 ? 20.047 -10.734 -9.828 1 97.62 517 THR A N 1
ATOM 4028 C CA . THR A 1 517 ? 20.234 -10.102 -8.523 1 97.62 517 THR A CA 1
ATOM 4029 C C . THR A 1 517 ? 19.375 -10.797 -7.469 1 97.62 517 THR A C 1
ATOM 4031 O O . THR A 1 517 ? 18.328 -11.367 -7.785 1 97.62 517 THR A O 1
ATOM 4034 N N . LEU A 1 518 ? 19.891 -10.859 -6.199 1 97.88 518 LEU A N 1
ATOM 4035 C CA . LEU A 1 518 ? 19.078 -11.258 -5.047 1 97.88 518 LEU A CA 1
ATOM 4036 C C . LEU A 1 518 ? 18.469 -10.039 -4.363 1 97.88 518 LEU A C 1
ATOM 4038 O O . LEU A 1 518 ? 19.203 -9.188 -3.838 1 97.88 518 LEU A O 1
ATOM 4042 N N . GLU A 1 519 ? 17.188 -9.969 -4.371 1 96.81 519 GLU A N 1
ATOM 4043 C CA . GLU A 1 519 ? 16.5 -8.82 -3.787 1 96.81 519 GLU A CA 1
ATOM 4044 C C . GLU A 1 519 ? 15.75 -9.219 -2.518 1 96.81 519 GLU A C 1
ATOM 4046 O O . GLU A 1 519 ? 15.617 -10.406 -2.215 1 96.81 519 GLU A O 1
ATOM 4051 N N . ALA A 1 520 ? 15.336 -8.266 -1.748 1 95.44 520 ALA A N 1
ATOM 4052 C CA . ALA A 1 520 ? 14.969 -8.492 -0.351 1 95.44 520 ALA A CA 1
ATOM 4053 C C . ALA A 1 520 ? 13.57 -9.078 -0.236 1 95.44 520 ALA A C 1
ATOM 4055 O O . ALA A 1 520 ? 13.344 -10.023 0.52 1 95.44 520 ALA A O 1
ATOM 4056 N N . ARG A 1 521 ? 12.555 -8.477 -0.874 1 95.75 521 ARG A N 1
ATOM 4057 C CA . ARG A 1 521 ? 11.164 -8.906 -0.778 1 95.75 521 ARG A CA 1
ATOM 4058 C C . ARG A 1 521 ? 10.367 -8.461 -2.002 1 95.75 521 ARG A C 1
ATOM 4060 O O . ARG A 1 521 ? 10.328 -7.273 -2.322 1 95.75 521 ARG A O 1
ATOM 4067 N N . PRO A 1 522 ? 9.742 -9.422 -2.648 1 95.94 522 PRO A N 1
ATOM 4068 C CA . PRO A 1 522 ? 9.031 -9.039 -3.871 1 95.94 522 PRO A CA 1
ATOM 4069 C C . PRO A 1 522 ? 7.789 -8.195 -3.596 1 95.94 522 PRO A C 1
ATOM 4071 O O . PRO A 1 522 ? 7 -8.516 -2.707 1 95.94 522 PRO A O 1
ATOM 4074 N N . PHE A 1 523 ? 7.613 -7.117 -4.41 1 97.12 523 PHE A N 1
ATOM 4075 C CA . PHE A 1 523 ? 6.402 -6.309 -4.426 1 97.12 523 PHE A CA 1
ATOM 4076 C C . PHE A 1 523 ? 5.973 -5.949 -3.008 1 97.12 523 PHE A C 1
ATOM 4078 O O . PHE A 1 523 ? 4.789 -6.023 -2.674 1 97.12 523 PHE A O 1
ATOM 4085 N N . HIS A 1 524 ? 6.934 -5.605 -2.104 1 97.06 524 HIS A N 1
ATOM 4086 C CA . HIS A 1 524 ? 6.73 -5.578 -0.66 1 97.06 524 HIS A CA 1
ATOM 4087 C C . HIS A 1 524 ? 5.57 -4.66 -0.284 1 97.06 524 HIS A C 1
ATOM 4089 O O . HIS A 1 524 ? 4.738 -5.016 0.551 1 97.06 524 HIS A O 1
ATOM 4095 N N . ALA A 1 525 ? 5.426 -3.459 -0.901 1 98 525 ALA A N 1
ATOM 4096 C CA . ALA A 1 525 ? 4.359 -2.527 -0.535 1 98 525 ALA A CA 1
ATOM 4097 C C . ALA A 1 525 ? 2.99 -3.094 -0.895 1 98 525 ALA A C 1
ATOM 4099 O O . ALA A 1 525 ? 2.07 -3.08 -0.073 1 98 525 ALA A O 1
ATOM 4100 N N . ARG A 1 526 ? 2.852 -3.59 -2.109 1 98.31 526 ARG A N 1
ATOM 4101 C CA . ARG A 1 526 ? 1.578 -4.125 -2.58 1 98.31 526 ARG A CA 1
ATOM 4102 C C . ARG A 1 526 ? 1.188 -5.375 -1.799 1 98.31 526 ARG A C 1
ATOM 4104 O O . ARG A 1 526 ? 0.019 -5.559 -1.455 1 98.31 526 ARG A O 1
ATOM 4111 N N . MET A 1 527 ? 2.16 -6.273 -1.471 1 97.75 527 MET A N 1
ATOM 4112 C CA . MET A 1 527 ? 1.889 -7.469 -0.675 1 97.75 527 MET A CA 1
ATOM 4113 C C . MET A 1 527 ? 1.462 -7.094 0.74 1 97.75 527 MET A C 1
ATOM 4115 O O . MET A 1 527 ? 0.549 -7.703 1.299 1 97.75 527 MET A O 1
ATOM 4119 N N . ALA A 1 528 ? 2.129 -6.074 1.314 1 97.88 528 ALA A N 1
ATOM 4120 C CA . ALA A 1 528 ? 1.757 -5.625 2.654 1 97.88 528 ALA A CA 1
ATOM 4121 C C . ALA A 1 528 ? 0.331 -5.082 2.674 1 97.88 528 ALA A C 1
ATOM 4123 O O . ALA A 1 528 ? -0.417 -5.32 3.625 1 97.88 528 ALA A O 1
ATOM 4124 N N . PHE A 1 529 ? -0.061 -4.293 1.654 1 98.25 529 PHE A N 1
ATOM 4125 C CA . PHE A 1 529 ? -1.429 -3.805 1.534 1 98.25 529 PHE A CA 1
ATOM 4126 C C . PHE A 1 529 ? -2.42 -4.961 1.541 1 98.25 529 PHE A C 1
ATOM 4128 O O . PHE A 1 529 ? -3.404 -4.941 2.283 1 98.25 529 PHE A O 1
ATOM 4135 N N . TRP A 1 530 ? -2.146 -5.98 0.721 1 97.31 530 TRP A N 1
ATOM 4136 C CA . TRP A 1 530 ? -3.062 -7.113 0.617 1 97.31 530 TRP A CA 1
ATOM 4137 C C . TRP A 1 530 ? -3.072 -7.926 1.906 1 97.31 530 TRP A C 1
ATOM 4139 O O . TRP A 1 530 ? -4.102 -8.484 2.289 1 97.31 530 TRP A O 1
ATOM 4149 N N . ASP A 1 531 ? -1.925 -8.062 2.623 1 96 531 ASP A N 1
ATOM 4150 C CA . ASP A 1 531 ? -1.894 -8.758 3.91 1 96 531 ASP A CA 1
ATOM 4151 C C . ASP A 1 531 ? -2.863 -8.109 4.898 1 96 531 ASP A C 1
ATOM 4153 O O . ASP A 1 531 ? -3.658 -8.805 5.539 1 96 531 ASP A O 1
ATOM 4157 N N . ILE A 1 532 ? -2.828 -6.812 4.965 1 96.44 532 ILE A N 1
ATOM 4158 C CA . ILE A 1 532 ? -3.68 -6.121 5.922 1 96.44 532 ILE A CA 1
ATOM 4159 C C . ILE A 1 532 ? -5.129 -6.137 5.434 1 96.44 532 ILE A C 1
ATOM 4161 O O . ILE A 1 532 ? -6.059 -6.23 6.234 1 96.44 532 ILE A O 1
ATOM 4165 N N . PHE A 1 533 ? -5.359 -5.977 4.156 1 96.56 533 PHE A N 1
ATOM 4166 C CA . PHE A 1 533 ? -6.707 -6.059 3.605 1 96.56 533 PHE A CA 1
ATOM 4167 C C . PHE A 1 533 ? -7.352 -7.398 3.951 1 96.56 533 PHE A C 1
ATOM 4169 O O . PHE A 1 533 ? -8.508 -7.445 4.383 1 96.56 533 PHE A O 1
ATOM 4176 N N . ARG A 1 534 ? -6.582 -8.453 3.768 1 93.06 534 ARG A N 1
ATOM 4177 C CA . ARG A 1 534 ? -7.094 -9.781 4.07 1 93.06 534 ARG A CA 1
ATOM 4178 C C . ARG A 1 534 ? -7.355 -9.945 5.562 1 93.06 534 ARG A C 1
ATOM 4180 O O . ARG A 1 534 ? -8.328 -10.594 5.961 1 93.06 534 ARG A O 1
ATOM 4187 N N . LYS A 1 535 ? -6.484 -9.445 6.41 1 92.94 535 LYS A N 1
ATOM 4188 C CA . LYS A 1 535 ? -6.707 -9.484 7.852 1 92.94 535 LYS A CA 1
ATOM 4189 C C . LYS A 1 535 ? -7.992 -8.75 8.227 1 92.94 535 LYS A C 1
ATOM 4191 O O . LYS A 1 535 ? -8.766 -9.227 9.055 1 92.94 535 LYS A O 1
ATOM 4196 N N . LEU A 1 536 ? -8.164 -7.578 7.613 1 94.31 536 LEU A N 1
ATOM 4197 C CA . LEU A 1 536 ? -9.336 -6.758 7.887 1 94.31 536 LEU A CA 1
ATOM 4198 C C . LEU A 1 536 ? -10.617 -7.496 7.512 1 94.31 536 LEU A C 1
ATOM 4200 O O . LEU A 1 536 ? -11.625 -7.41 8.227 1 94.31 536 LEU A O 1
ATOM 4204 N N . HIS A 1 537 ? -10.555 -8.25 6.43 1 92.75 537 HIS A N 1
ATOM 4205 C CA . HIS A 1 537 ? -11.75 -8.891 5.898 1 92.75 537 HIS A CA 1
ATOM 4206 C C . HIS A 1 537 ? -11.68 -10.406 6.062 1 92.75 537 HIS A C 1
ATOM 4208 O O . HIS A 1 537 ? -12.242 -11.148 5.25 1 92.75 537 HIS A O 1
ATOM 4214 N N . ARG A 1 538 ? -10.938 -10.922 6.977 1 88.44 538 ARG A N 1
ATOM 4215 C CA . ARG A 1 538 ? -10.656 -12.344 7.16 1 88.44 538 ARG A CA 1
ATOM 4216 C C . ARG A 1 538 ? -11.953 -13.133 7.34 1 88.44 538 ARG A C 1
ATOM 4218 O O . ARG A 1 538 ? -12.062 -14.266 6.875 1 88.44 538 ARG A O 1
ATOM 4225 N N . ASN A 1 539 ? -12.945 -12.516 7.957 1 86.81 539 ASN A N 1
ATOM 4226 C CA . ASN A 1 539 ? -14.195 -13.219 8.227 1 86.81 539 ASN A CA 1
ATOM 4227 C C . ASN A 1 539 ? -15.102 -13.242 6.996 1 86.81 539 ASN A C 1
ATOM 4229 O O . ASN A 1 539 ? -16.078 -13.984 6.957 1 86.81 539 ASN A O 1
ATOM 4233 N N . GLU A 1 540 ? -14.703 -12.508 6.016 1 87.06 540 GLU A N 1
ATOM 4234 C CA . GLU A 1 540 ? -15.531 -12.398 4.82 1 87.06 540 GLU A CA 1
ATOM 4235 C C . GLU A 1 540 ? -14.953 -13.219 3.67 1 87.06 540 GLU A C 1
ATOM 4237 O O . GLU A 1 540 ? -15.578 -13.352 2.617 1 87.06 540 GLU A O 1
ATOM 4242 N N . HIS A 1 541 ? -13.766 -13.773 3.871 1 83.38 541 HIS A N 1
ATOM 4243 C CA . HIS A 1 541 ? -13.141 -14.562 2.812 1 83.38 541 HIS A CA 1
ATOM 4244 C C . HIS A 1 541 ? -13.82 -15.922 2.67 1 83.38 541 HIS A C 1
ATOM 4246 O O . HIS A 1 541 ? -13.945 -16.672 3.648 1 83.38 541 HIS A O 1
ATOM 4252 N N . ARG A 1 542 ? -14.203 -16.203 1.569 1 73.62 542 ARG A N 1
ATOM 4253 C CA . ARG A 1 542 ? -15.016 -17.391 1.329 1 73.62 542 ARG A CA 1
ATOM 4254 C C . ARG A 1 542 ? -14.219 -18.656 1.595 1 73.62 542 ARG A C 1
ATOM 4256 O O . ARG A 1 542 ? -14.781 -19.672 2.033 1 73.62 542 ARG A O 1
ATOM 4263 N N . TRP A 1 543 ? -12.984 -18.641 1.355 1 63.22 543 TRP A N 1
ATOM 4264 C CA . TRP A 1 543 ? -12.234 -19.891 1.435 1 63.22 543 TRP A CA 1
ATOM 4265 C C . TRP A 1 543 ? -11.266 -19.875 2.607 1 63.22 543 TRP A C 1
ATOM 4267 O O . TRP A 1 543 ? -10.555 -20.859 2.854 1 63.22 543 TRP A O 1
ATOM 4277 N N . ASN A 1 544 ? -10.938 -18.594 3.254 1 56.16 544 ASN A N 1
ATOM 4278 C CA . ASN A 1 544 ? -9.953 -18.531 4.324 1 56.16 544 ASN A CA 1
ATOM 4279 C C . ASN A 1 544 ? -10.547 -18.938 5.664 1 56.16 544 ASN A C 1
ATOM 4281 O O . ASN A 1 544 ? -10.789 -18.109 6.531 1 56.16 544 ASN A O 1
ATOM 4285 N N . GLN A 1 545 ? -11.453 -19.766 5.797 1 48.38 545 GLN A N 1
ATOM 4286 C CA . GLN A 1 545 ? -11.742 -20.047 7.199 1 48.38 545 GLN A CA 1
ATOM 4287 C C . GLN A 1 545 ? -10.469 -20.359 7.969 1 48.38 545 GLN A C 1
ATOM 4289 O O . GLN A 1 545 ? -9.812 -21.359 7.711 1 48.38 545 GLN A O 1
ATOM 4294 N N . ILE A 1 546 ? -9.609 -19.297 8.109 1 42.47 546 ILE A N 1
ATOM 4295 C CA . ILE A 1 546 ? -8.656 -19.609 9.164 1 42.47 546 ILE A CA 1
ATOM 4296 C C . ILE A 1 546 ? -9.406 -20.125 10.391 1 42.47 546 ILE A C 1
ATOM 4298 O O . ILE A 1 546 ? -10.219 -19.406 10.977 1 42.47 546 ILE A O 1
ATOM 4302 N N . SER A 1 547 ? -9.719 -21.344 10.547 1 34.88 547 SER A N 1
ATOM 4303 C CA . SER A 1 547 ? -10.172 -21.797 11.852 1 34.88 547 SER A CA 1
ATOM 4304 C C . SER A 1 547 ? -9.562 -20.953 12.969 1 34.88 547 SER A C 1
ATOM 4306 O O . SER A 1 547 ? -10.289 -20.406 13.805 1 34.88 547 SER A O 1
ATOM 4308 N N . GLY A 1 548 ? -8.547 -21.562 13.789 1 31.38 548 GLY A N 1
ATOM 4309 C CA . GLY A 1 548 ? -8.102 -21.422 15.164 1 31.38 548 GLY A CA 1
ATOM 4310 C C . GLY A 1 548 ? -7.293 -20.156 15.406 1 31.38 548 GLY A C 1
ATOM 4311 O O . GLY A 1 548 ? -6.715 -19.984 16.484 1 31.38 548 GLY A O 1
ATOM 4312 N N . MET A 1 549 ? -6.766 -19.172 14.5 1 27.98 549 MET A N 1
ATOM 4313 C CA . MET A 1 549 ? -5.984 -18.328 15.398 1 27.98 549 MET A CA 1
ATOM 4314 C C . MET A 1 549 ? -6.879 -17.312 16.109 1 27.98 549 MET A C 1
ATOM 4316 O O . MET A 1 549 ? -7.805 -16.766 15.5 1 27.98 549 MET A O 1
ATOM 4320 N N . MET B 1 1 ? -34.188 91.938 -41.031 1 23.02 1 MET B N 1
ATOM 4321 C CA . MET B 1 1 ? -34.406 91.75 -39.594 1 23.02 1 MET B CA 1
ATOM 4322 C C . MET B 1 1 ? -33.375 90.812 -39 1 23.02 1 MET B C 1
ATOM 4324 O O . MET B 1 1 ? -33.031 89.75 -39.594 1 23.02 1 MET B O 1
ATOM 4328 N N . LEU B 1 2 ? -32.531 91.438 -38 1 18.38 2 LEU B N 1
ATOM 4329 C CA . LEU B 1 2 ? -31.328 91.25 -37.188 1 18.38 2 LEU B CA 1
ATOM 4330 C C . LEU B 1 2 ? -31.375 89.875 -36.469 1 18.38 2 LEU B C 1
ATOM 4332 O O . LEU B 1 2 ? -32.312 89.625 -35.719 1 18.38 2 LEU B O 1
ATOM 4336 N N . LYS B 1 3 ? -30.766 88.938 -37.344 1 31.44 3 LYS B N 1
ATOM 4337 C CA . LYS B 1 3 ? -30.078 87.625 -37.344 1 31.44 3 LYS B CA 1
ATOM 4338 C C . LYS B 1 3 ? -29.281 87.438 -36.094 1 31.44 3 LYS B C 1
ATOM 4340 O O . LYS B 1 3 ? -28.188 88 -35.938 1 31.44 3 LYS B O 1
ATOM 4345 N N . ASN B 1 4 ? -30.203 87.562 -34.719 1 21.45 4 ASN B N 1
ATOM 4346 C CA . ASN B 1 4 ? -29.891 87.5 -33.281 1 21.45 4 ASN B CA 1
ATOM 4347 C C . ASN B 1 4 ? -29.031 86.312 -32.969 1 21.45 4 ASN B C 1
ATOM 4349 O O . ASN B 1 4 ? -29.453 85.188 -33.125 1 21.45 4 ASN B O 1
ATOM 4353 N N . LEU B 1 5 ? -27.734 86.312 -33.219 1 26.61 5 LEU B N 1
ATOM 4354 C CA . LEU B 1 5 ? -26.547 85.5 -32.938 1 26.61 5 LEU B CA 1
ATOM 4355 C C . LEU B 1 5 ? -26.453 85.188 -31.453 1 26.61 5 LEU B C 1
ATOM 4357 O O . LEU B 1 5 ? -26.047 86.062 -30.656 1 26.61 5 LEU B O 1
ATOM 4361 N N . ASP B 1 6 ? -27.609 84.75 -30.797 1 26.19 6 ASP B N 1
ATOM 4362 C CA . ASP B 1 6 ? -27.578 84.438 -29.359 1 26.19 6 ASP B CA 1
ATOM 4363 C C . ASP B 1 6 ? -26.422 83.5 -29.016 1 26.19 6 ASP B C 1
ATOM 4365 O O . ASP B 1 6 ? -26.312 82.375 -29.609 1 26.19 6 ASP B O 1
ATOM 4369 N N . MET B 1 7 ? -25.25 84 -28.656 1 27.53 7 MET B N 1
ATOM 4370 C CA . MET B 1 7 ? -23.953 83.562 -28.172 1 27.53 7 MET B CA 1
ATOM 4371 C C . MET B 1 7 ? -24.125 82.562 -27 1 27.53 7 MET B C 1
ATOM 4373 O O . MET B 1 7 ? -24.641 83 -25.953 1 27.53 7 MET B O 1
ATOM 4377 N N . LEU B 1 8 ? -24.453 81.25 -27.234 1 29.36 8 LEU B N 1
ATOM 4378 C CA . LEU B 1 8 ? -24.484 80.062 -26.359 1 29.36 8 LEU B CA 1
ATOM 4379 C C . LEU B 1 8 ? -23.219 80 -25.516 1 29.36 8 LEU B C 1
ATOM 4381 O O . LEU B 1 8 ? -22.109 79.812 -26.047 1 29.36 8 LEU B O 1
ATOM 4385 N N . SER B 1 9 ? -23.062 80.75 -24.406 1 28.66 9 SER B N 1
ATOM 4386 C CA . SER B 1 9 ? -22.031 80.562 -23.375 1 28.66 9 SER B CA 1
ATOM 4387 C C . SER B 1 9 ? -22.016 79.125 -22.844 1 28.66 9 SER B C 1
ATOM 4389 O O . SER B 1 9 ? -23 78.688 -22.25 1 28.66 9 SER B O 1
ATOM 4391 N N . VAL B 1 10 ? -21.516 78.188 -23.578 1 31.2 10 VAL B N 1
ATOM 4392 C CA . VAL B 1 10 ? -21.297 76.812 -23.109 1 31.2 10 VAL B CA 1
ATOM 4393 C C . VAL B 1 10 ? -20.453 76.812 -21.844 1 31.2 10 VAL B C 1
ATOM 4395 O O . VAL B 1 10 ? -19.312 77.312 -21.859 1 31.2 10 VAL B O 1
ATOM 4398 N N . LEU B 1 11 ? -21.047 77.062 -20.656 1 30.14 11 LEU B N 1
ATOM 4399 C CA . LEU B 1 11 ? -20.438 76.812 -19.344 1 30.14 11 LEU B CA 1
ATOM 4400 C C . LEU B 1 11 ? -19.781 75.438 -19.312 1 30.14 11 LEU B C 1
ATOM 4402 O O . LEU B 1 11 ? -20.453 74.375 -19.438 1 30.14 11 LEU B O 1
ATOM 4406 N N . LEU B 1 12 ? -18.547 75.25 -19.781 1 31.27 12 LEU B N 1
ATOM 4407 C CA . LEU B 1 12 ? -17.672 74.125 -19.531 1 31.27 12 LEU B CA 1
ATOM 4408 C C . LEU B 1 12 ? -17.609 73.812 -18.047 1 31.27 12 LEU B C 1
ATOM 4410 O O . LEU B 1 12 ? -17.078 74.562 -17.25 1 31.27 12 LEU B O 1
ATOM 4414 N N . LEU B 1 13 ? -18.672 73.25 -17.484 1 34.03 13 LEU B N 1
ATOM 4415 C CA . LEU B 1 13 ? -18.531 72.625 -16.172 1 34.03 13 LEU B CA 1
ATOM 4416 C C . LEU B 1 13 ? -17.344 71.688 -16.125 1 34.03 13 LEU B C 1
ATOM 4418 O O . LEU B 1 13 ? -17.344 70.625 -16.781 1 34.03 13 LEU B O 1
ATOM 4422 N N . VAL B 1 14 ? -16.094 72.188 -16.016 1 34.28 14 VAL B N 1
ATOM 4423 C CA . VAL B 1 14 ? -14.93 71.375 -15.602 1 34.28 14 VAL B CA 1
ATOM 4424 C C . VAL B 1 14 ? -15.273 70.562 -14.359 1 34.28 14 VAL B C 1
ATOM 4426 O O . VAL B 1 14 ? -15.555 71.125 -13.297 1 34.28 14 VAL B O 1
ATOM 4429 N N . SER B 1 15 ? -15.945 69.5 -14.523 1 33.16 15 SER B N 1
ATOM 4430 C CA . SER B 1 15 ? -16.016 68.438 -13.484 1 33.16 15 SER B CA 1
ATOM 4431 C C . SER B 1 15 ? -14.641 68.188 -12.867 1 33.16 15 SER B C 1
ATOM 4433 O O . SER B 1 15 ? -13.719 67.75 -13.555 1 33.16 15 SER B O 1
ATOM 4435 N N . LEU B 1 16 ? -14.203 69 -11.906 1 33.19 16 LEU B N 1
ATOM 4436 C CA . LEU B 1 16 ? -13.086 68.625 -11.039 1 33.19 16 LEU B CA 1
ATOM 4437 C C . LEU B 1 16 ? -13.219 67.188 -10.547 1 33.19 16 LEU B C 1
ATOM 4439 O O . LEU B 1 16 ? -14.07 66.938 -9.703 1 33.19 16 LEU B O 1
ATOM 4443 N N . CYS B 1 17 ? -13.086 66.25 -11.398 1 35.53 17 CYS B N 1
ATOM 4444 C CA . CYS B 1 17 ? -12.781 64.938 -10.883 1 35.53 17 CYS B CA 1
ATOM 4445 C C . CYS B 1 17 ? -11.695 65 -9.812 1 35.53 17 CYS B C 1
ATOM 4447 O O . CYS B 1 17 ? -10.531 65.25 -10.109 1 35.53 17 CYS B O 1
ATOM 4449 N N . GLY B 1 18 ? -12 65.438 -8.609 1 32.88 18 GLY B N 1
ATOM 4450 C CA . GLY B 1 18 ? -11.102 65.25 -7.484 1 32.88 18 GLY B CA 1
ATOM 4451 C C . GLY B 1 18 ? -10.461 63.875 -7.477 1 32.88 18 GLY B C 1
ATOM 4452 O O . GLY B 1 18 ? -11.156 62.875 -7.316 1 32.88 18 GLY B O 1
ATOM 4453 N N . VAL B 1 19 ? -9.484 63.656 -8.266 1 37.78 19 VAL B N 1
ATOM 4454 C CA . VAL B 1 19 ? -8.586 62.531 -7.969 1 37.78 19 VAL B CA 1
ATOM 4455 C C . VAL B 1 19 ? -8.281 62.5 -6.473 1 37.78 19 VAL B C 1
ATOM 4457 O O . VAL B 1 19 ? -7.629 63.406 -5.941 1 37.78 19 VAL B O 1
ATOM 4460 N N . VAL B 1 20 ? -9.188 62.031 -5.695 1 35.91 20 VAL B N 1
ATOM 4461 C CA . VAL B 1 20 ? -8.742 61.594 -4.379 1 35.91 20 VAL B CA 1
ATOM 4462 C C . VAL B 1 20 ? -7.438 60.812 -4.512 1 35.91 20 VAL B C 1
ATOM 4464 O O . VAL B 1 20 ? -7.438 59.656 -4.949 1 35.91 20 VAL B O 1
ATOM 4467 N N . LEU B 1 21 ? -6.41 61.438 -4.969 1 36.31 21 LEU B N 1
ATOM 4468 C CA . LEU B 1 21 ? -5.125 60.812 -4.664 1 36.31 21 LEU B CA 1
ATOM 4469 C C . LEU B 1 21 ? -5.141 60.188 -3.277 1 36.31 21 LEU B C 1
ATOM 4471 O O . LEU B 1 21 ? -5.512 60.844 -2.297 1 36.31 21 LEU B O 1
ATOM 4475 N N . GLY B 1 22 ? -5.383 58.938 -3.158 1 40.5 22 GLY B N 1
ATOM 4476 C CA . GLY B 1 22 ? -5.133 58.219 -1.918 1 40.5 22 GLY B CA 1
ATOM 4477 C C . GLY B 1 22 ? -4.008 58.812 -1.097 1 40.5 22 GLY B C 1
ATOM 4478 O O . GLY B 1 22 ? -2.867 58.906 -1.558 1 40.5 22 GLY B O 1
ATOM 4479 N N . GLN B 1 23 ? -4.258 59.844 -0.385 1 40.78 23 GLN B N 1
ATOM 4480 C CA . GLN B 1 23 ? -3.277 60.406 0.544 1 40.78 23 GLN B CA 1
ATOM 4481 C C . GLN B 1 23 ? -2.455 59.281 1.195 1 40.78 23 GLN B C 1
ATOM 4483 O O . GLN B 1 23 ? -3.01 58.375 1.822 1 40.78 23 GLN B O 1
ATOM 4488 N N . TYR B 1 24 ? -1.282 59.031 0.707 1 49.56 24 TYR B N 1
ATOM 4489 C CA . TYR B 1 24 ? -0.277 58.25 1.411 1 49.56 24 TYR B CA 1
ATOM 4490 C C . TYR B 1 24 ? -0.327 58.5 2.91 1 49.56 24 TYR B C 1
ATOM 4492 O O . TYR B 1 24 ? -0.521 59.656 3.338 1 49.56 24 TYR B O 1
ATOM 4500 N N . ARG B 1 25 ? -0.773 57.469 3.695 1 55.16 25 ARG B N 1
ATOM 4501 C CA . ARG B 1 25 ? -0.698 57.594 5.148 1 55.16 25 ARG B CA 1
ATOM 4502 C C . ARG B 1 25 ? 0.636 58.219 5.574 1 55.16 25 ARG B C 1
ATOM 4504 O O . ARG B 1 25 ? 1.652 57.5 5.617 1 55.16 25 ARG B O 1
ATOM 4511 N N . VAL B 1 26 ? 0.963 59.531 5.539 1 57.25 26 VAL B N 1
ATOM 4512 C CA . VAL B 1 26 ? 2.197 60.188 5.965 1 57.25 26 VAL B CA 1
ATOM 4513 C C . VAL B 1 26 ? 2.455 59.875 7.441 1 57.25 26 VAL B C 1
ATOM 4515 O O . VAL B 1 26 ? 3.588 59.594 7.836 1 57.25 26 VAL B O 1
ATOM 4518 N N . ASP B 1 27 ? 1.374 59.875 8.398 1 74.19 27 ASP B N 1
ATOM 4519 C CA . ASP B 1 27 ? 1.494 59.531 9.812 1 74.19 27 ASP B CA 1
ATOM 4520 C C . ASP B 1 27 ? 0.536 58.406 10.188 1 74.19 27 ASP B C 1
ATOM 4522 O O . ASP B 1 27 ? -0.673 58.625 10.297 1 74.19 27 ASP B O 1
ATOM 4526 N N . PRO B 1 28 ? 1.19 57.125 10.305 1 89.69 28 PRO B N 1
ATOM 4527 C CA . PRO B 1 28 ? 0.269 56.031 10.586 1 89.69 28 PRO B CA 1
ATOM 4528 C C . PRO B 1 28 ? -0.351 56.094 11.984 1 89.69 28 PRO B C 1
ATOM 4530 O O . PRO B 1 28 ? 0.177 55.531 12.938 1 89.69 28 PRO B O 1
ATOM 4533 N N . LEU B 1 29 ? -1.334 56.938 12.172 1 93.81 29 LEU B N 1
ATOM 4534 C CA . LEU B 1 29 ? -2.143 57.062 13.383 1 93.81 29 LEU B CA 1
ATOM 4535 C C . LEU B 1 29 ? -3.57 56.594 13.133 1 93.81 29 LEU B C 1
ATOM 4537 O O . LEU B 1 29 ? -4.219 57.031 12.18 1 93.81 29 LEU B O 1
ATOM 4541 N N . VAL B 1 30 ? -3.98 55.656 13.922 1 95 30 VAL B N 1
ATOM 4542 C CA . VAL B 1 30 ? -5.328 55.125 13.734 1 95 30 VAL B CA 1
ATOM 4543 C C . VAL B 1 30 ? -6.121 55.281 15.031 1 95 30 VAL B C 1
ATOM 4545 O O . VAL B 1 30 ? -5.547 55.281 16.125 1 95 30 VAL B O 1
ATOM 4548 N N . SER B 1 31 ? -7.406 55.438 14.93 1 94.69 31 SER B N 1
ATOM 4549 C CA . SER B 1 31 ? -8.328 55.5 16.062 1 94.69 31 SER B CA 1
ATOM 4550 C C . SER B 1 31 ? -9.117 54.188 16.203 1 94.69 31 SER B C 1
ATOM 4552 O O . SER B 1 31 ? -10.07 53.969 15.453 1 94.69 31 SER B O 1
ATOM 4554 N N . THR B 1 32 ? -8.742 53.406 17.219 1 95.19 32 THR B N 1
ATOM 4555 C CA . THR B 1 32 ? -9.422 52.156 17.453 1 95.19 32 THR B CA 1
ATOM 4556 C C . THR B 1 32 ? -10.43 52.281 18.594 1 95.19 32 THR B C 1
ATOM 4558 O O . THR B 1 32 ? -10.547 53.344 19.219 1 95.19 32 THR B O 1
ATOM 4561 N N . ASN B 1 33 ? -11.195 51.188 18.844 1 92.75 33 ASN B N 1
ATOM 4562 C CA . ASN B 1 33 ? -12.094 51.125 20 1 92.75 33 ASN B CA 1
ATOM 4563 C C . ASN B 1 33 ? -11.32 51.094 21.312 1 92.75 33 ASN B C 1
ATOM 4565 O O . ASN B 1 33 ? -11.898 51.312 22.375 1 92.75 33 ASN B O 1
ATOM 4569 N N . ARG B 1 34 ? -10.023 50.906 21.172 1 93.94 34 ARG B N 1
ATOM 4570 C CA . ARG B 1 34 ? -9.188 50.781 22.359 1 93.94 34 ARG B CA 1
ATOM 4571 C C . ARG B 1 34 ? -8.281 52 22.531 1 93.94 34 ARG B C 1
ATOM 4573 O O . ARG B 1 34 ? -7.387 52 23.375 1 93.94 34 ARG B O 1
ATOM 4580 N N . GLY B 1 35 ? -8.477 52.969 21.672 1 96.12 35 GLY B N 1
ATOM 4581 C CA . GLY B 1 35 ? -7.652 54.156 21.75 1 96.12 35 GLY B CA 1
ATOM 4582 C C . GLY B 1 35 ? -6.844 54.406 20.484 1 96.12 35 GLY B C 1
ATOM 4583 O O . GLY B 1 35 ? -7.02 53.719 19.484 1 96.12 35 GLY B O 1
ATOM 4584 N N . LEU B 1 36 ? -5.988 55.438 20.609 1 97.12 36 LEU B N 1
ATOM 4585 C CA . LEU B 1 36 ? -5.148 55.812 19.469 1 97.12 36 LEU B CA 1
ATOM 4586 C C . LEU B 1 36 ? -3.873 54.969 19.438 1 97.12 36 LEU B C 1
ATOM 4588 O O . LEU B 1 36 ? -3.248 54.75 20.469 1 97.12 36 LEU B O 1
ATOM 4592 N N . ILE B 1 37 ? -3.572 54.562 18.203 1 97.75 37 ILE B N 1
ATOM 4593 C CA . ILE B 1 37 ? -2.371 53.75 18 1 97.75 37 ILE B CA 1
ATOM 4594 C C . ILE B 1 37 ? -1.538 54.375 16.859 1 97.75 37 ILE B C 1
ATOM 4596 O O . ILE B 1 37 ? -2.047 54.594 15.766 1 97.75 37 ILE B O 1
ATOM 4600 N N . ARG B 1 38 ? -0.275 54.688 17.188 1 97.62 38 ARG B N 1
ATOM 4601 C CA . ARG B 1 38 ? 0.651 55.188 16.188 1 97.62 38 ARG B CA 1
ATOM 4602 C C . ARG B 1 38 ? 1.629 54.125 15.727 1 97.62 38 ARG B C 1
ATOM 4604 O O . ARG B 1 38 ? 2.23 53.438 16.562 1 97.62 38 ARG B O 1
ATOM 4611 N N . GLY B 1 39 ? 1.675 53.969 14.406 1 97.12 39 GLY B N 1
ATOM 4612 C CA . GLY B 1 39 ? 2.588 53 13.844 1 97.12 39 GLY B CA 1
ATOM 4613 C C . GLY B 1 39 ? 3.791 53.625 13.164 1 97.12 39 GLY B C 1
ATOM 4614 O O . GLY B 1 39 ? 4.148 54.781 13.461 1 97.12 39 GLY B O 1
ATOM 4615 N N . LEU B 1 40 ? 4.5 52.781 12.414 1 96 40 LEU B N 1
ATOM 4616 C CA . LEU B 1 40 ? 5.676 53.188 11.633 1 96 40 LEU B CA 1
ATOM 4617 C C . LEU B 1 40 ? 5.414 53.031 10.141 1 96 40 LEU B C 1
ATOM 4619 O O . LEU B 1 40 ? 4.621 52.188 9.734 1 96 40 LEU B O 1
ATOM 4623 N N . LEU B 1 41 ? 6.066 53.844 9.391 1 94.62 41 LEU B N 1
ATOM 4624 C CA . LEU B 1 41 ? 6.062 53.688 7.945 1 94.62 41 LEU B CA 1
ATOM 4625 C C . LEU B 1 41 ? 7.281 52.875 7.492 1 94.62 41 LEU B C 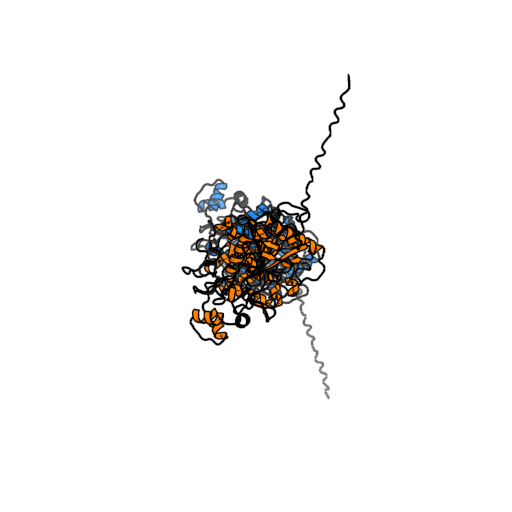1
ATOM 4627 O O . LEU B 1 41 ? 8.414 53.219 7.859 1 94.62 41 LEU B O 1
ATOM 4631 N N . SER B 1 42 ? 7.004 51.844 6.777 1 92 42 SER B N 1
ATOM 4632 C CA . SER B 1 42 ? 8.109 51.031 6.27 1 92 42 SER B CA 1
ATOM 4633 C C . SER B 1 42 ? 8.797 51.719 5.094 1 92 42 SER B C 1
ATOM 4635 O O . SER B 1 42 ? 8.227 52.625 4.477 1 92 42 SER B O 1
ATOM 4637 N N . ASN B 1 43 ? 10.047 51.25 4.762 1 88.56 43 ASN B N 1
ATOM 4638 C CA . ASN B 1 43 ? 10.758 51.75 3.594 1 88.56 43 ASN B CA 1
ATOM 4639 C C . ASN B 1 43 ? 10.039 51.375 2.299 1 88.56 43 ASN B C 1
ATOM 4641 O O . ASN B 1 43 ? 10.172 52.062 1.291 1 88.56 43 ASN B O 1
ATOM 4645 N N . GLU B 1 44 ? 9.281 50.344 2.34 1 88.06 44 GLU B N 1
ATOM 4646 C CA . GLU B 1 44 ? 8.578 49.844 1.166 1 88.06 44 GLU B CA 1
ATOM 4647 C C . GLU B 1 44 ? 7.227 50.531 0.99 1 88.06 44 GLU B C 1
ATOM 4649 O O . GLU B 1 44 ? 6.535 50.312 -0.007 1 88.06 44 GLU B O 1
ATOM 4654 N N . GLY B 1 45 ? 6.773 51.312 1.939 1 90.25 45 GLY B N 1
ATOM 4655 C CA . GLY B 1 45 ? 5.609 52.156 1.75 1 90.25 45 GLY B CA 1
ATOM 4656 C C . GLY B 1 45 ? 4.375 51.656 2.48 1 90.25 45 GLY B C 1
ATOM 4657 O O . GLY B 1 45 ? 3.297 52.25 2.361 1 90.25 45 GLY B O 1
ATOM 4658 N N . TYR B 1 46 ? 4.488 50.594 3.219 1 94.69 46 TYR B N 1
ATOM 4659 C CA . TYR B 1 46 ? 3.34 50.156 4.004 1 94.69 46 TYR B CA 1
ATOM 4660 C C . TYR B 1 46 ? 3.498 50.562 5.469 1 94.69 46 TYR B C 1
ATOM 4662 O O . TYR B 1 46 ? 4.609 50.844 5.93 1 94.69 46 TYR B O 1
ATOM 4670 N N . ALA B 1 47 ? 2.404 50.688 6.219 1 96.69 47 ALA B N 1
ATOM 4671 C CA . ALA B 1 47 ? 2.416 51 7.645 1 96.69 47 ALA B CA 1
ATOM 4672 C C . ALA B 1 47 ? 2.537 49.719 8.484 1 96.69 47 ALA B C 1
ATOM 4674 O O . ALA B 1 47 ? 1.992 48.688 8.117 1 96.69 47 ALA B O 1
ATOM 4675 N N . LYS B 1 48 ? 3.287 49.812 9.508 1 96.94 48 LYS B N 1
ATOM 4676 C CA . LYS B 1 48 ? 3.404 48.719 10.461 1 96.94 48 LYS B CA 1
ATOM 4677 C C . LYS B 1 48 ? 3.08 49.188 11.875 1 96.94 48 LYS B C 1
ATOM 4679 O O . LYS B 1 48 ? 3.566 50.219 12.32 1 96.94 48 LYS B O 1
ATOM 4684 N N . PHE B 1 49 ? 2.188 48.531 12.531 1 98 49 PHE B N 1
ATOM 4685 C CA . PHE B 1 49 ? 1.852 48.688 13.938 1 98 49 PHE B CA 1
ATOM 4686 C C . PHE B 1 49 ? 2.291 47.469 14.742 1 98 49 PHE B C 1
ATOM 4688 O O . PHE B 1 49 ? 1.703 46.406 14.625 1 98 49 PHE B O 1
ATOM 4695 N N . LEU B 1 50 ? 3.348 47.656 15.57 1 97.94 50 LEU B N 1
ATOM 4696 C CA . LEU B 1 50 ? 4 46.5 16.203 1 97.94 50 LEU B CA 1
ATOM 4697 C C . LEU B 1 50 ? 3.705 46.469 17.703 1 97.94 50 LEU B C 1
ATOM 4699 O O . LEU B 1 50 ? 3.678 47.531 18.359 1 97.94 50 LEU B O 1
ATOM 4703 N N . GLY B 1 51 ? 3.434 45.25 18.203 1 98.19 51 GLY B N 1
ATOM 4704 C CA . GLY B 1 51 ? 3.375 45 19.641 1 98.19 51 GLY B CA 1
ATOM 4705 C C . GLY B 1 51 ? 2.125 45.594 20.297 1 98.19 51 GLY B C 1
ATOM 4706 O O . GLY B 1 51 ? 2.158 46 21.438 1 98.19 51 GLY B O 1
ATOM 4707 N N . ILE B 1 52 ? 1.023 45.656 19.609 1 98.56 52 ILE B N 1
ATOM 4708 C CA . ILE B 1 52 ? -0.222 46.156 20.172 1 98.56 52 ILE B CA 1
ATOM 4709 C C . ILE B 1 52 ? -0.773 45.156 21.188 1 98.56 52 ILE B C 1
ATOM 4711 O O . ILE B 1 52 ? -1.108 44.031 20.828 1 98.56 52 ILE B O 1
ATOM 4715 N N . PRO B 1 53 ? -0.902 45.5 22.453 1 98.44 53 PRO B N 1
ATOM 4716 C CA . PRO B 1 53 ? -1.463 44.562 23.422 1 98.44 53 PRO B CA 1
ATOM 4717 C C . PRO B 1 53 ? -2.953 44.312 23.203 1 98.44 53 PRO B C 1
ATOM 4719 O O . PRO B 1 53 ? -3.744 45.25 23.156 1 98.44 53 PRO B O 1
ATOM 4722 N N . TYR B 1 54 ? -3.367 43.125 23.062 1 98.44 54 TYR B N 1
ATOM 4723 C CA . TYR B 1 54 ? -4.773 42.781 22.875 1 98.44 54 TYR B CA 1
ATOM 4724 C C . TYR B 1 54 ? -5.367 42.188 24.156 1 98.44 54 TYR B C 1
ATOM 4726 O O . TYR B 1 54 ? -6.59 42.156 24.328 1 98.44 54 TYR B O 1
ATOM 4734 N N . ALA B 1 55 ? -4.535 41.688 25.047 1 98.62 55 ALA B N 1
ATOM 4735 C CA . ALA B 1 55 ? -4.965 41.094 26.297 1 98.62 55 ALA B CA 1
ATOM 4736 C C . ALA B 1 55 ? -3.902 41.25 27.391 1 98.62 55 ALA B C 1
ATOM 4738 O O . ALA B 1 55 ? -2.783 41.688 27.109 1 98.62 55 ALA B O 1
ATOM 4739 N N . VAL B 1 56 ? -4.32 40.938 28.641 1 98.31 56 VAL B N 1
ATOM 4740 C CA . VAL B 1 56 ? -3.426 41.031 29.781 1 98.31 56 VAL B CA 1
ATOM 4741 C C . VAL B 1 56 ? -3.416 39.719 30.547 1 98.31 56 VAL B C 1
ATOM 4743 O O . VAL B 1 56 ? -4.469 39.094 30.75 1 98.31 56 VAL B O 1
ATOM 4746 N N . VAL B 1 57 ? -2.238 39.312 30.844 1 98.06 57 VAL B N 1
ATOM 4747 C CA . VAL B 1 57 ? -2.072 38.094 31.672 1 98.06 57 VAL B CA 1
ATOM 4748 C C . VAL B 1 57 ? -2.246 38.469 33.156 1 98.06 57 VAL B C 1
ATOM 4750 O O . VAL B 1 57 ? -1.74 39.5 33.594 1 98.06 57 VAL B O 1
ATOM 4753 N N . ASP B 1 58 ? -3.037 37.688 33.875 1 96.44 58 ASP B N 1
ATOM 4754 C CA . ASP B 1 58 ? -3.102 37.844 35.312 1 96.44 58 ASP B CA 1
ATOM 4755 C C . ASP B 1 58 ? -1.799 37.406 35.969 1 96.44 58 ASP B C 1
ATOM 4757 O O . ASP B 1 58 ? -1.497 36.188 36.031 1 96.44 58 ASP B O 1
ATOM 4761 N N . LYS B 1 59 ? -1.104 38.25 36.562 1 94.19 59 LYS B N 1
ATOM 4762 C CA . LYS B 1 59 ? 0.21 37.938 37.125 1 94.19 59 LYS B CA 1
ATOM 4763 C C . LYS B 1 59 ? 0.093 37.031 38.344 1 94.19 59 LYS B C 1
ATOM 4765 O O . LYS B 1 59 ? 1.043 36.312 38.688 1 94.19 59 LYS B O 1
ATOM 4770 N N . ASN B 1 60 ? -1.06 37.031 38.969 1 94.31 60 ASN B N 1
ATOM 4771 C CA . ASN B 1 60 ? -1.274 36.156 40.094 1 94.31 60 ASN B CA 1
ATOM 4772 C C . ASN B 1 60 ? -1.566 34.719 39.656 1 94.31 60 ASN B C 1
ATOM 4774 O O . ASN B 1 60 ? -1.466 33.781 40.438 1 94.31 60 ASN B O 1
ATOM 4778 N N . ASN B 1 61 ? -1.919 34.594 38.469 1 95.5 61 ASN B N 1
ATOM 4779 C CA . ASN B 1 61 ? -2.129 33.281 37.844 1 95.5 61 ASN B CA 1
ATOM 4780 C C . ASN B 1 61 ? -1.798 33.312 36.375 1 95.5 61 ASN B C 1
ATOM 4782 O O . ASN B 1 61 ? -2.688 33.188 35.531 1 95.5 61 ASN B O 1
ATOM 4786 N N . PRO B 1 62 ? -0.529 33.344 36.031 1 97.81 62 PRO B N 1
ATOM 4787 C CA . PRO B 1 62 ? -0.136 33.438 34.625 1 97.81 62 PRO B CA 1
ATOM 4788 C C . PRO B 1 62 ? -0.47 32.188 33.812 1 97.81 62 PRO B C 1
ATOM 4790 O O . PRO B 1 62 ? -0.383 32.188 32.594 1 97.81 62 PRO B O 1
ATOM 4793 N N . PHE B 1 63 ? -0.902 31.125 34.469 1 97.62 63 PHE B N 1
ATOM 4794 C CA . PHE B 1 63 ? -1.247 29.859 33.812 1 97.62 63 PHE B CA 1
ATOM 4795 C C . PHE B 1 63 ? -2.738 29.797 33.531 1 97.62 63 PHE B C 1
ATOM 4797 O O . PHE B 1 63 ? -3.205 28.859 32.875 1 97.62 63 PHE B O 1
ATOM 4804 N N . GLY B 1 64 ? -3.5 30.75 33.938 1 96.56 64 GLY B N 1
ATOM 4805 C CA . GLY B 1 64 ? -4.949 30.766 33.812 1 96.56 64 GLY B CA 1
ATOM 4806 C C . GLY B 1 64 ? -5.43 31.734 32.75 1 96.56 64 GLY B C 1
ATOM 4807 O O . GLY B 1 64 ? -4.637 32.25 31.938 1 96.56 64 GLY B O 1
ATOM 4808 N N . PRO B 1 65 ? -6.691 32 32.75 1 96.62 65 PRO B N 1
ATOM 4809 C CA . PRO B 1 65 ? -7.277 32.812 31.688 1 96.62 65 PRO B CA 1
ATOM 4810 C C . PRO B 1 65 ? -6.742 34.25 31.688 1 96.62 65 PRO B C 1
ATOM 4812 O O . PRO B 1 65 ? -6.527 34.844 32.75 1 96.62 65 PRO B O 1
ATOM 4815 N N . SER B 1 66 ? -6.504 34.781 30.531 1 97.94 66 SER B N 1
ATOM 4816 C CA . SER B 1 66 ? -6.223 36.188 30.344 1 97.94 66 SER B CA 1
ATOM 4817 C C . SER B 1 66 ? -7.504 37 30.109 1 97.94 66 SER B C 1
ATOM 4819 O O . SER B 1 66 ? -8.578 36.406 29.953 1 97.94 66 SER B O 1
ATOM 4821 N N . VAL B 1 67 ? -7.363 38.312 30.172 1 97.38 67 VAL B N 1
ATOM 4822 C CA . VAL B 1 67 ? -8.523 39.156 29.953 1 97.38 67 VAL B CA 1
ATOM 4823 C C . VAL B 1 67 ? -8.203 40.188 28.875 1 97.38 67 VAL B C 1
ATOM 4825 O O . VAL B 1 67 ? -7.035 40.562 28.672 1 97.38 67 VAL B O 1
ATOM 4828 N N . PRO B 1 68 ? -9.219 40.719 28.156 1 98.06 68 PRO B N 1
ATOM 4829 C CA . PRO B 1 68 ? -8.969 41.75 27.125 1 98.06 68 PRO B CA 1
ATOM 4830 C C . PRO B 1 68 ? -8.242 42.969 27.688 1 98.06 68 PRO B C 1
ATOM 4832 O O . PRO B 1 68 ? -8.508 43.375 28.812 1 98.06 68 PRO B O 1
ATOM 4835 N N . HIS B 1 69 ? -7.324 43.469 26.922 1 97.94 69 HIS B N 1
ATOM 4836 C CA . HIS B 1 69 ? -6.66 44.688 27.312 1 97.94 69 HIS B CA 1
ATOM 4837 C C . HIS B 1 69 ? -7.656 45.844 27.438 1 97.94 69 HIS B C 1
ATOM 4839 O O . HIS B 1 69 ? -8.555 46 26.594 1 97.94 69 HIS B O 1
ATOM 4845 N N . PRO B 1 70 ? -7.523 46.719 28.406 1 95.75 70 PRO B N 1
ATOM 4846 C CA . PRO B 1 70 ? -8.531 47.75 28.656 1 95.75 70 PRO B CA 1
ATOM 4847 C C . PRO B 1 70 ? -8.453 48.906 27.656 1 95.75 70 PRO B C 1
ATOM 4849 O O . PRO B 1 70 ? -9.383 49.688 27.562 1 95.75 70 PRO B O 1
ATOM 4852 N N . GLY B 1 71 ? -7.414 49.031 26.906 1 96.5 71 GLY B N 1
ATOM 4853 C CA . GLY B 1 71 ? -7.258 50.125 25.969 1 96.5 71 GLY B CA 1
ATOM 4854 C C . GLY B 1 71 ? -6.23 51.156 26.406 1 96.5 71 GLY B C 1
ATOM 4855 O O . GLY B 1 71 ? -5.48 50.906 27.359 1 96.5 71 GLY B O 1
ATOM 4856 N N . PHE B 1 72 ? -6.195 52.25 25.594 1 96.88 72 PHE B N 1
ATOM 4857 C CA . PHE B 1 72 ? -5.172 53.25 25.812 1 96.88 72 PHE B CA 1
ATOM 4858 C C . PHE B 1 72 ? -5.805 54.625 26.078 1 96.88 72 PHE B C 1
ATOM 4860 O O . PHE B 1 72 ? -6.66 55.062 25.312 1 96.88 72 PHE B O 1
ATOM 4867 N N . ASP B 1 73 ? -5.379 55.281 27.094 1 94.94 73 ASP B N 1
ATOM 4868 C CA . ASP B 1 73 ? -5.805 56.656 27.344 1 94.94 73 ASP B CA 1
ATOM 4869 C C . ASP B 1 73 ? -5.016 57.625 26.484 1 94.94 73 ASP B C 1
ATOM 4871 O O . ASP B 1 73 ? -5.559 58.625 26.016 1 94.94 73 ASP B O 1
ATOM 4875 N N . GLU B 1 74 ? -3.736 57.312 26.312 1 96.38 74 GLU B N 1
ATOM 4876 C CA . GLU B 1 74 ? -2.842 58.094 25.438 1 96.38 74 GLU B CA 1
ATOM 4877 C C . GLU B 1 74 ? -2.496 57.312 24.188 1 96.38 74 GLU B C 1
ATOM 4879 O O . GLU B 1 74 ? -2.898 56.156 24.031 1 96.38 74 GLU B O 1
ATOM 4884 N N . ILE B 1 75 ? -1.839 58.031 23.312 1 96.81 75 ILE B N 1
ATOM 4885 C CA . ILE B 1 75 ? -1.43 57.406 22.078 1 96.81 75 ILE B CA 1
ATOM 4886 C C . ILE B 1 75 ? -0.475 56.25 22.375 1 96.81 75 ILE B C 1
ATOM 4888 O O . ILE B 1 75 ? 0.531 56.438 23.062 1 96.81 75 ILE B O 1
ATOM 4892 N N . PHE B 1 76 ? -0.826 55.031 21.984 1 97.62 76 PHE B N 1
ATOM 4893 C CA . PHE B 1 76 ? 0.086 53.906 22.094 1 97.62 76 PHE B CA 1
ATOM 4894 C C . PHE B 1 76 ? 1.064 53.875 20.922 1 97.62 76 PHE B C 1
ATOM 4896 O O . PHE B 1 76 ? 0.653 53.812 19.766 1 97.62 76 PHE B O 1
ATOM 4903 N N . GLU B 1 77 ? 2.381 53.938 21.188 1 97.56 77 GLU B N 1
ATOM 4904 C CA . GLU B 1 77 ? 3.412 53.844 20.156 1 97.56 77 GLU B CA 1
ATOM 4905 C C . GLU B 1 77 ? 3.715 52.406 19.812 1 97.56 77 GLU B C 1
ATOM 4907 O O . GLU B 1 77 ? 4.473 51.719 20.531 1 97.56 77 GLU B O 1
ATOM 4912 N N . ALA B 1 78 ? 3.188 51.969 18.75 1 97.75 78 ALA B N 1
ATOM 4913 C CA . ALA B 1 78 ? 3.311 50.562 18.312 1 97.75 78 ALA B CA 1
ATOM 4914 C C . ALA B 1 78 ? 4.57 50.375 17.469 1 97.75 78 ALA B C 1
ATOM 4916 O O . ALA B 1 78 ? 4.484 50.094 16.281 1 97.75 78 ALA B O 1
ATOM 4917 N N . TYR B 1 79 ? 5.754 50.344 18.109 1 96.81 79 TYR B N 1
ATOM 4918 C CA . TYR B 1 79 ? 7.016 50.438 17.375 1 96.81 79 TYR B CA 1
ATOM 4919 C C . TYR B 1 79 ? 7.824 49.156 17.516 1 96.81 79 TYR B C 1
ATOM 4921 O O . TYR B 1 79 ? 8.766 48.906 16.75 1 96.81 79 TYR B O 1
ATOM 4929 N N . GLU B 1 80 ? 7.457 48.375 18.547 1 96.06 80 GLU B N 1
ATOM 4930 C CA . GLU B 1 80 ? 8.281 47.219 18.812 1 96.06 80 GLU B CA 1
ATOM 4931 C C . GLU B 1 80 ? 7.426 46 19.141 1 96.06 80 GLU B C 1
ATOM 4933 O O . GLU B 1 80 ? 6.457 46.094 19.906 1 96.06 80 GLU B O 1
ATOM 4938 N N . SER B 1 81 ? 7.824 44.906 18.5 1 95.5 81 SER B N 1
ATOM 4939 C CA . SER B 1 81 ? 7.195 43.625 18.828 1 95.5 81 SER B CA 1
ATOM 4940 C C . SER B 1 81 ? 7.891 42.969 20 1 95.5 81 SER B C 1
ATOM 4942 O O . SER B 1 81 ? 8.961 43.375 20.422 1 95.5 81 SER B O 1
ATOM 4944 N N . ASN B 1 82 ? 7.285 41.938 20.547 1 96.31 82 ASN B N 1
ATOM 4945 C CA . ASN B 1 82 ? 7.875 41.125 21.625 1 96.31 82 ASN B CA 1
ATOM 4946 C C . ASN B 1 82 ? 7.531 39.656 21.469 1 96.31 82 ASN B C 1
ATOM 4948 O O . ASN B 1 82 ? 7.098 39.219 20.391 1 96.31 82 ASN B O 1
ATOM 4952 N N . ALA B 1 83 ? 7.934 38.844 22.469 1 97.25 83 ALA B N 1
ATOM 4953 C CA . ALA B 1 83 ? 7.684 37.406 22.484 1 97.25 83 ALA B CA 1
ATOM 4954 C C . ALA B 1 83 ? 7.285 36.906 23.875 1 97.25 83 ALA B C 1
ATOM 4956 O O . ALA B 1 83 ? 7.609 37.562 24.875 1 97.25 83 ALA B O 1
ATOM 4957 N N . CYS B 1 84 ? 6.551 35.875 23.891 1 98.12 84 CYS B N 1
ATOM 4958 C CA . CYS B 1 84 ? 6.246 35.25 25.172 1 98.12 84 CYS B CA 1
ATOM 4959 C C . CYS B 1 84 ? 7.445 34.469 25.688 1 98.12 84 CYS B C 1
ATOM 4961 O O . CYS B 1 84 ? 8.352 34.125 24.922 1 98.12 84 CYS B O 1
ATOM 4963 N N . PRO B 1 85 ? 7.418 34.125 26.984 1 97.5 85 PRO B N 1
ATOM 4964 C CA . PRO B 1 85 ? 8.555 33.375 27.547 1 97.5 85 PRO B CA 1
ATOM 4965 C C . PRO B 1 85 ? 8.797 32.062 26.859 1 97.5 85 PRO B C 1
ATOM 4967 O O . PRO B 1 85 ? 7.863 31.266 26.688 1 97.5 85 PRO B O 1
ATOM 4970 N N . GLN B 1 86 ? 10.031 31.859 26.422 1 95.62 86 GLN B N 1
ATOM 4971 C CA . GLN B 1 86 ? 10.453 30.656 25.688 1 95.62 86 GLN B CA 1
ATOM 4972 C C . GLN B 1 86 ? 11.969 30.5 25.734 1 95.62 86 GLN B C 1
ATOM 4974 O O . GLN B 1 86 ? 12.68 31.391 26.203 1 95.62 86 GLN B O 1
ATOM 4979 N N . ILE B 1 87 ? 12.406 29.312 25.297 1 91.88 87 ILE B N 1
ATOM 4980 C CA . ILE B 1 87 ? 13.844 29.078 25.188 1 91.88 87 ILE B CA 1
ATOM 4981 C C . ILE B 1 87 ? 14.258 29.109 23.719 1 91.88 87 ILE B C 1
ATOM 4983 O O . ILE B 1 87 ? 13.695 28.375 22.891 1 91.88 87 ILE B O 1
ATOM 4987 N N . THR B 1 88 ? 15.008 29.969 23.328 1 84 88 THR B N 1
ATOM 4988 C CA . THR B 1 88 ? 15.602 30.016 22 1 84 88 THR B CA 1
ATOM 4989 C C . THR B 1 88 ? 17.125 29.922 22.078 1 84 88 THR B C 1
ATOM 4991 O O . THR B 1 88 ? 17.75 30.625 22.875 1 84 88 THR B O 1
ATOM 4994 N N . PHE B 1 89 ? 17.672 29.062 21.281 1 73.06 89 PHE B N 1
ATOM 4995 C CA . PHE B 1 89 ? 19.125 28.859 21.266 1 73.06 89 PHE B CA 1
ATOM 4996 C C . PHE B 1 89 ? 19.672 28.75 22.688 1 73.06 89 PHE B C 1
ATOM 4998 O O . PHE B 1 89 ? 20.609 29.469 23.047 1 73.06 89 PHE B O 1
ATOM 5005 N N . GLU B 1 90 ? 18.969 28.156 23.484 1 75.56 90 GLU B N 1
ATOM 5006 C CA . GLU B 1 90 ? 19.359 27.75 24.828 1 75.56 90 GLU B CA 1
ATOM 5007 C C . GLU B 1 90 ? 19.281 28.938 25.797 1 75.56 90 GLU B C 1
ATOM 5009 O O . GLU B 1 90 ? 19.859 28.891 26.891 1 75.56 90 GLU B O 1
ATOM 5014 N N . SER B 1 91 ? 18.734 29.969 25.391 1 90.06 91 SER B N 1
ATOM 5015 C CA . SER B 1 91 ? 18.547 31.094 26.297 1 90.06 91 SER B CA 1
ATOM 5016 C C . SER B 1 91 ? 17.078 31.484 26.406 1 90.06 91 SER B C 1
ATOM 5018 O O . SER B 1 91 ? 16.359 31.484 25.391 1 90.06 91 SER B O 1
ATOM 5020 N N . PRO B 1 92 ? 16.703 31.766 27.609 1 93.94 92 PRO B N 1
ATOM 5021 C CA . PRO B 1 92 ? 15.32 32.219 27.766 1 93.94 92 PRO B CA 1
ATOM 5022 C C . PRO B 1 92 ? 15.109 33.656 27.281 1 93.94 92 PRO B C 1
ATOM 5024 O O . PRO B 1 92 ? 15.969 34.5 27.484 1 93.94 92 PRO B O 1
ATOM 5027 N N . ILE B 1 93 ? 14.055 33.906 26.594 1 95.44 93 ILE B N 1
ATOM 5028 C CA . ILE B 1 93 ? 13.695 35.25 26.109 1 95.44 93 ILE B CA 1
ATOM 5029 C C . ILE B 1 93 ? 12.211 35.5 26.375 1 95.44 93 ILE B C 1
ATOM 5031 O O . ILE B 1 93 ? 11.484 34.625 26.812 1 95.44 93 ILE B O 1
ATOM 5035 N N . GLY B 1 94 ? 11.82 36.781 26.156 1 96.75 94 GLY B N 1
ATOM 5036 C CA . GLY B 1 94 ? 10.414 37.156 26.172 1 96.75 94 GLY B CA 1
ATOM 5037 C C . GLY B 1 94 ? 9.945 37.688 27.516 1 96.75 94 GLY B C 1
ATOM 5038 O O . GLY B 1 94 ? 10.727 37.75 28.469 1 96.75 94 GLY B O 1
ATOM 5039 N N . THR B 1 95 ? 8.695 38 27.531 1 97.56 95 THR B N 1
ATOM 5040 C CA . THR B 1 95 ? 8.039 38.562 28.719 1 97.56 95 THR B CA 1
ATOM 5041 C C . THR B 1 95 ? 6.633 37.969 28.875 1 97.56 95 THR B C 1
ATOM 5043 O O . THR B 1 95 ? 6.031 37.531 27.891 1 97.56 95 THR B O 1
ATOM 5046 N N . ILE B 1 96 ? 6.195 37.969 30.094 1 97.69 96 ILE B N 1
ATOM 5047 C CA . ILE B 1 96 ? 4.855 37.438 30.328 1 97.69 96 ILE B CA 1
ATOM 5048 C C . ILE B 1 96 ? 3.814 38.438 29.812 1 97.69 96 ILE B C 1
ATOM 5050 O O . ILE B 1 96 ? 2.684 38.062 29.516 1 97.69 96 ILE B O 1
ATOM 5054 N N . ASP B 1 97 ? 4.203 39.75 29.75 1 97.44 97 ASP B N 1
ATOM 5055 C CA . ASP B 1 97 ? 3.352 40.719 29.094 1 97.44 97 ASP B CA 1
ATOM 5056 C C . ASP B 1 97 ? 3.516 40.688 27.578 1 97.44 97 ASP B C 1
ATOM 5058 O O . ASP B 1 97 ? 3.914 41.656 26.953 1 97.44 97 ASP B O 1
ATOM 5062 N N . CYS B 1 98 ? 3.15 39.625 27 1 98.19 98 CYS B N 1
ATOM 5063 C CA . CYS B 1 98 ? 3.52 39.344 25.625 1 98.19 98 CYS B CA 1
ATOM 5064 C C . CYS B 1 98 ? 2.281 39.219 24.75 1 98.19 98 CYS B C 1
ATOM 5066 O O . CYS B 1 98 ? 2.391 38.938 23.547 1 98.19 98 CYS B O 1
ATOM 5068 N N . LEU B 1 99 ? 1.061 39.312 25.297 1 98.81 99 LEU B N 1
ATOM 5069 C CA . LEU B 1 99 ? -0.146 39.125 24.5 1 98.81 99 LEU B CA 1
ATOM 5070 C C . LEU B 1 99 ? -0.386 40.312 23.594 1 98.81 99 LEU B C 1
ATOM 5072 O O . LEU B 1 99 ? -1.255 41.156 23.875 1 98.81 99 LEU B O 1
ATOM 5076 N N . THR B 1 100 ? 0.394 40.344 22.547 1 98.75 100 THR B N 1
ATOM 5077 C CA . THR B 1 100 ? 0.404 41.469 21.594 1 98.75 100 THR B CA 1
ATOM 5078 C C . THR B 1 100 ? 0.235 40.969 20.172 1 98.75 100 THR B C 1
ATOM 5080 O O . THR B 1 100 ? 0.343 39.781 19.906 1 98.75 100 THR B O 1
ATOM 5083 N N . LEU B 1 101 ? -0.14 41.844 19.25 1 98.62 101 LEU B N 1
ATOM 5084 C CA . LEU B 1 101 ? -0.223 41.531 17.828 1 98.62 101 LEU B CA 1
ATOM 5085 C C . LEU B 1 101 ? 0.399 42.656 17 1 98.62 101 LEU B C 1
ATOM 5087 O O . LEU B 1 101 ? 0.675 43.719 17.5 1 98.62 101 LEU B O 1
ATOM 5091 N N . ASN B 1 102 ? 0.767 42.344 15.812 1 98.62 102 ASN B N 1
ATOM 5092 C CA . ASN B 1 102 ? 1.278 43.25 14.805 1 98.62 102 ASN B CA 1
ATOM 5093 C C . ASN B 1 102 ? 0.319 43.375 13.625 1 98.62 102 ASN B C 1
ATOM 5095 O O . ASN B 1 102 ? -0.286 42.406 13.195 1 98.62 102 ASN B O 1
ATOM 5099 N N . VAL B 1 103 ? 0.186 44.625 13.133 1 98.44 103 VAL B N 1
ATOM 5100 C CA . VAL B 1 103 ? -0.654 44.844 11.969 1 98.44 103 VAL B CA 1
ATOM 5101 C C . VAL B 1 103 ? 0.177 45.5 10.859 1 98.44 103 VAL B C 1
ATOM 5103 O O . VAL B 1 103 ? 0.826 46.531 11.086 1 98.44 103 VAL B O 1
ATOM 5106 N N . TYR B 1 104 ? 0.165 44.938 9.719 1 98.06 104 TYR B N 1
ATOM 5107 C CA . TYR B 1 104 ? 0.825 45.438 8.523 1 98.06 104 TYR B CA 1
ATOM 5108 C C . TYR B 1 104 ? -0.197 45.875 7.48 1 98.06 104 TYR B C 1
ATOM 5110 O O . TYR B 1 104 ? -1.021 45.062 7.039 1 98.06 104 TYR B O 1
ATOM 5118 N N . VAL B 1 105 ? -0.11 47.125 7.039 1 97.75 105 VAL B N 1
ATOM 5119 C CA . VAL B 1 105 ? -1.199 47.719 6.273 1 97.75 105 VAL B CA 1
ATOM 5120 C C . VAL B 1 105 ? -0.653 48.344 4.984 1 97.75 105 VAL B C 1
ATOM 5122 O O . VAL B 1 105 ? 0.123 49.281 5.02 1 97.75 105 VAL B O 1
ATOM 5125 N N . PRO B 1 106 ? -1.139 47.781 3.881 1 96.25 106 PRO B N 1
ATOM 5126 C CA . PRO B 1 106 ? -0.776 48.438 2.627 1 96.25 106 PRO B CA 1
ATOM 5127 C C . PRO B 1 106 ? -1.263 49.906 2.566 1 96.25 106 PRO B C 1
ATOM 5129 O O . PRO B 1 106 ? -2.266 50.25 3.197 1 96.25 106 PRO B O 1
ATOM 5132 N N . SER B 1 107 ? -0.621 50.656 1.704 1 92.12 107 SER B N 1
ATOM 5133 C CA . SER B 1 107 ? -0.942 52.062 1.6 1 92.12 107 SER B CA 1
ATOM 5134 C C . SER B 1 107 ? -2.314 52.281 0.969 1 92.12 107 SER B C 1
ATOM 5136 O O . SER B 1 107 ? -2.936 53.344 1.157 1 92.12 107 SER B O 1
ATOM 5138 N N . THR B 1 108 ? -2.807 51.312 0.355 1 92.88 108 THR B N 1
ATOM 5139 C CA . THR B 1 108 ? -4.07 51.438 -0.365 1 92.88 108 THR B CA 1
ATOM 5140 C C . THR B 1 108 ? -5.25 51.219 0.58 1 92.88 108 THR B C 1
ATOM 5142 O O . THR B 1 108 ? -6.395 51.531 0.226 1 92.88 108 THR B O 1
ATOM 5145 N N . ALA B 1 109 ? -5 50.75 1.795 1 93.56 109 ALA B N 1
ATOM 5146 C CA . ALA B 1 109 ? -6.074 50.469 2.738 1 93.56 109 ALA B CA 1
ATOM 5147 C C . ALA B 1 109 ? -6.621 51.75 3.361 1 93.56 109 ALA B C 1
ATOM 5149 O O . ALA B 1 109 ? -5.855 52.562 3.885 1 93.56 109 ALA B O 1
ATOM 5150 N N . THR B 1 110 ? -7.961 51.938 3.24 1 88.25 110 THR B N 1
ATOM 5151 C CA . THR B 1 110 ? -8.656 53.062 3.857 1 88.25 110 THR B CA 1
ATOM 5152 C C . THR B 1 110 ? -10.031 52.625 4.363 1 88.25 110 THR B C 1
ATOM 5154 O O . THR B 1 110 ? -10.453 51.5 4.156 1 88.25 110 THR B O 1
ATOM 5157 N N . SER B 1 111 ? -10.664 53.562 5.07 1 84.5 111 SER B N 1
ATOM 5158 C CA . SER B 1 111 ? -12.023 53.281 5.535 1 84.5 111 SER B CA 1
ATOM 5159 C C . SER B 1 111 ? -12.977 53.094 4.367 1 84.5 111 SER B C 1
ATOM 5161 O O . SER B 1 111 ? -13.977 52.375 4.488 1 84.5 111 SER B O 1
ATOM 5163 N N . GLN B 1 112 ? -12.672 53.688 3.289 1 88.19 112 GLN B N 1
ATOM 5164 C CA . GLN B 1 112 ? -13.531 53.594 2.115 1 88.19 112 GLN B CA 1
ATOM 5165 C C . GLN B 1 112 ? -13.133 52.438 1.229 1 88.19 112 GLN B C 1
ATOM 5167 O O . GLN B 1 112 ? -13.914 51.969 0.391 1 88.19 112 GLN B O 1
ATOM 5172 N N . HIS B 1 113 ? -11.93 52 1.395 1 92.56 113 HIS B N 1
ATOM 5173 C CA . HIS B 1 113 ? -11.398 50.875 0.675 1 92.56 113 HIS B CA 1
ATOM 5174 C C . HIS B 1 113 ? -10.852 49.812 1.639 1 92.56 113 HIS B C 1
ATOM 5176 O O . HIS B 1 113 ? -9.633 49.625 1.737 1 92.56 113 HIS B O 1
ATOM 5182 N N . GLN B 1 114 ? -11.734 49.062 2.209 1 96.75 114 GLN B N 1
ATOM 5183 C CA . GLN B 1 114 ? -11.32 48.062 3.205 1 96.75 114 GLN B CA 1
ATOM 5184 C C . GLN B 1 114 ? -10.742 46.812 2.543 1 96.75 114 GLN B C 1
ATOM 5186 O O . GLN B 1 114 ? -11.234 46.375 1.505 1 96.75 114 GLN B O 1
ATOM 5191 N N . LEU B 1 115 ? -9.703 46.375 3.053 1 98.31 115 LEU B N 1
ATOM 5192 C CA . LEU B 1 115 ? -9.016 45.219 2.498 1 98.31 115 LEU B CA 1
ATOM 5193 C C . LEU B 1 115 ? -9.281 43.969 3.336 1 98.31 115 LEU B C 1
ATOM 5195 O O . LEU B 1 115 ? -9.523 44.062 4.543 1 98.31 115 LEU B O 1
ATOM 5199 N N . PRO B 1 116 ? -9.328 42.781 2.676 1 98.56 116 PRO B N 1
ATOM 5200 C CA . PRO B 1 116 ? -9.359 41.531 3.451 1 98.56 116 PRO B CA 1
ATOM 5201 C C . PRO B 1 116 ? -8.188 41.406 4.426 1 98.56 116 PRO B C 1
ATOM 5203 O O . PRO B 1 116 ? -7.117 41.969 4.18 1 98.56 116 PRO B O 1
ATOM 5206 N N . VAL B 1 117 ? -8.367 40.688 5.535 1 98.81 117 VAL B N 1
ATOM 5207 C CA . VAL B 1 117 ? -7.391 40.562 6.613 1 98.81 117 VAL B CA 1
ATOM 5208 C C . VAL B 1 117 ? -6.918 39.125 6.73 1 98.81 117 VAL B C 1
ATOM 5210 O O . VAL B 1 117 ? -7.73 38.219 6.777 1 98.81 117 VAL B O 1
ATOM 5213 N N . MET B 1 118 ? -5.621 38.906 6.703 1 98.94 118 MET B N 1
ATOM 5214 C CA . MET B 1 118 ? -5.02 37.594 6.957 1 98.94 118 MET B CA 1
ATOM 5215 C C . MET B 1 118 ? -4.297 37.594 8.297 1 98.94 118 MET B C 1
ATOM 5217 O O . MET B 1 118 ? -3.436 38.438 8.555 1 98.94 118 MET B O 1
ATOM 5221 N N . VAL B 1 119 ? -4.672 36.656 9.133 1 98.88 119 VAL B N 1
ATOM 5222 C CA . VAL B 1 119 ? -4.102 36.562 10.469 1 98.88 119 VAL B CA 1
ATOM 5223 C C . VAL B 1 119 ? -3.182 35.344 10.555 1 98.88 119 VAL B C 1
ATOM 5225 O O . VAL B 1 119 ? -3.629 34.188 10.406 1 98.88 119 VAL B O 1
ATOM 5228 N N . TRP B 1 120 ? -1.93 35.562 10.852 1 98.75 120 TRP B N 1
ATOM 5229 C CA . TRP B 1 120 ? -0.92 34.5 10.953 1 98.75 120 TRP B CA 1
ATOM 5230 C C . TRP B 1 120 ? -0.812 34 12.383 1 98.75 120 TRP B C 1
ATOM 5232 O O . TRP B 1 120 ? -0.585 34.75 13.312 1 98.75 120 TRP B O 1
ATOM 5242 N N . ILE B 1 121 ? -1.01 32.719 12.516 1 98.56 121 ILE B N 1
ATOM 5243 C CA . ILE B 1 121 ? -0.731 32.031 13.766 1 98.56 121 ILE B CA 1
ATOM 5244 C C . ILE B 1 121 ? 0.543 31.188 13.617 1 98.56 121 ILE B C 1
ATOM 5246 O O . ILE B 1 121 ? 0.569 30.203 12.883 1 98.56 121 ILE B O 1
ATOM 5250 N N . HIS B 1 122 ? 1.576 31.578 14.336 1 97.25 122 HIS B N 1
ATOM 5251 C CA . HIS B 1 122 ? 2.902 31.016 14.117 1 97.25 122 HIS B CA 1
ATOM 5252 C C . HIS B 1 122 ? 2.986 29.578 14.648 1 97.25 122 HIS B C 1
ATOM 5254 O O . HIS B 1 122 ? 2.227 29.203 15.547 1 97.25 122 HIS B O 1
ATOM 5260 N N . GLY B 1 123 ? 3.922 28.875 14.055 1 94.94 123 GLY B N 1
ATOM 5261 C CA . GLY B 1 123 ? 4.254 27.562 14.57 1 94.94 123 GLY B CA 1
ATOM 5262 C C . GLY B 1 123 ? 5.301 27.594 15.672 1 94.94 123 GLY B C 1
ATOM 5263 O O . GLY B 1 123 ? 5.543 28.656 16.266 1 94.94 123 GLY B O 1
ATOM 5264 N N . GLY B 1 124 ? 5.781 26.359 15.992 1 91.56 124 GLY B N 1
ATOM 5265 C CA . GLY B 1 124 ? 6.809 26.266 17.016 1 91.56 124 GLY B CA 1
ATOM 5266 C C . GLY B 1 124 ? 6.48 25.266 18.109 1 91.56 124 GLY B C 1
ATOM 5267 O O . GLY B 1 124 ? 6.828 25.469 19.266 1 91.56 124 GLY B O 1
ATOM 5268 N N . TYR B 1 125 ? 5.754 24.266 17.797 1 89.69 125 TYR B N 1
ATOM 5269 C CA . TYR B 1 125 ? 5.453 23.109 18.656 1 89.69 125 TYR B CA 1
ATOM 5270 C C . TYR B 1 125 ? 4.758 23.562 19.938 1 89.69 125 TYR B C 1
ATOM 5272 O O . TYR B 1 125 ? 4.867 22.891 20.969 1 89.69 125 TYR B O 1
ATOM 5280 N N . PHE B 1 126 ? 4.266 24.766 19.938 1 92.88 126 PHE B N 1
ATOM 5281 C CA . PHE B 1 126 ? 3.555 25.344 21.078 1 92.88 126 PHE B CA 1
ATOM 5282 C C . PHE B 1 126 ? 4.527 25.75 22.172 1 92.88 126 PHE B C 1
ATOM 5284 O O . PHE B 1 126 ? 4.117 26.016 23.312 1 92.88 126 PHE B O 1
ATOM 5291 N N . ILE B 1 127 ? 5.902 25.781 21.859 1 91.81 127 ILE B N 1
ATOM 5292 C CA . ILE B 1 127 ? 6.859 26.109 22.906 1 91.81 127 ILE B CA 1
ATOM 5293 C C . ILE B 1 127 ? 7.766 27.25 22.438 1 91.81 127 ILE B C 1
ATOM 5295 O O . ILE B 1 127 ? 8.5 27.844 23.234 1 91.81 127 ILE B O 1
ATOM 5299 N N . LEU B 1 128 ? 7.684 27.5 21.188 1 92.44 128 LEU B N 1
ATOM 5300 C CA . LEU B 1 128 ? 8.508 28.594 20.656 1 92.44 128 LEU B CA 1
ATOM 5301 C C . LEU B 1 128 ? 7.793 29.328 19.531 1 92.44 128 LEU B C 1
ATOM 5303 O O . LEU B 1 128 ? 6.766 28.859 19.047 1 92.44 128 LEU B O 1
ATOM 5307 N N . GLY B 1 129 ? 8.328 30.5 19.234 1 94.5 129 GLY B N 1
ATOM 5308 C CA . GLY B 1 129 ? 7.777 31.328 18.156 1 94.5 129 GLY B CA 1
ATOM 5309 C C . GLY B 1 129 ? 7.203 32.625 18.641 1 94.5 129 GLY B C 1
ATOM 5310 O O . GLY B 1 129 ? 7.027 32.844 19.859 1 94.5 129 GLY B O 1
ATOM 5311 N N . SER B 1 130 ? 6.973 33.5 17.719 1 96.88 130 SER B N 1
ATOM 5312 C CA . SER B 1 130 ? 6.367 34.812 17.953 1 96.88 130 SER B CA 1
ATOM 5313 C C . SER B 1 130 ? 5.758 35.375 16.672 1 96.88 130 SER B C 1
ATOM 5315 O O . SER B 1 130 ? 5.965 34.844 15.586 1 96.88 130 SER B O 1
ATOM 5317 N N . GLY B 1 131 ? 5.016 36.375 16.875 1 95 131 GLY B N 1
ATOM 5318 C CA . GLY B 1 131 ? 4.367 37 15.734 1 95 131 GLY B CA 1
ATOM 5319 C C . GLY B 1 131 ? 5.352 37.562 14.711 1 95 131 GLY B C 1
ATOM 5320 O O . GLY B 1 131 ? 5.02 37.688 13.531 1 95 131 GLY B O 1
ATOM 5321 N N . ASP B 1 132 ? 6.547 37.875 15.141 1 92.44 132 ASP B N 1
ATOM 5322 C CA . ASP B 1 132 ? 7.512 38.469 14.227 1 92.44 132 ASP B CA 1
ATOM 5323 C C . ASP B 1 132 ? 8.586 37.469 13.82 1 92.44 132 ASP B C 1
ATOM 5325 O O . ASP B 1 132 ? 9.531 37.812 13.109 1 92.44 132 ASP B O 1
ATOM 5329 N N . SER B 1 133 ? 8.438 36.219 14.195 1 88 133 SER B N 1
ATOM 5330 C CA . SER B 1 133 ? 9.508 35.25 14.008 1 88 133 SER B CA 1
ATOM 5331 C C . SER B 1 133 ? 9.562 34.75 12.562 1 88 133 SER B C 1
ATOM 5333 O O . SER B 1 133 ? 10.602 34.281 12.109 1 88 133 SER B O 1
ATOM 5335 N N . VAL B 1 134 ? 8.531 34.875 11.805 1 85.5 134 VAL B N 1
ATOM 5336 C CA . VAL B 1 134 ? 8.469 34.312 10.469 1 85.5 134 VAL B CA 1
ATOM 5337 C C . VAL B 1 134 ? 9.062 35.281 9.453 1 85.5 134 VAL B C 1
ATOM 5339 O O . VAL B 1 134 ? 9.398 34.875 8.336 1 85.5 134 VAL B O 1
ATOM 5342 N N . GLY B 1 135 ? 9.188 36.531 9.734 1 90.75 135 GLY B N 1
ATOM 5343 C CA . GLY B 1 135 ? 9.727 37.5 8.812 1 90.75 135 GLY B CA 1
ATOM 5344 C C . GLY B 1 135 ? 8.68 38.5 8.312 1 90.75 135 GLY B C 1
ATOM 5345 O O . GLY B 1 135 ? 7.539 38.469 8.781 1 90.75 135 GLY B O 1
ATOM 5346 N N . SER B 1 136 ? 9.117 39.312 7.375 1 94 136 SER B N 1
ATOM 5347 C CA . SER B 1 136 ? 8.266 40.375 6.844 1 94 136 SER B CA 1
ATOM 5348 C C . SER B 1 136 ? 7.188 39.812 5.926 1 94 136 SER B C 1
ATOM 5350 O O . SER B 1 136 ? 7.477 38.969 5.066 1 94 136 SER B O 1
ATOM 5352 N N . PRO B 1 137 ? 5.938 40.25 6.129 1 97 137 PRO B N 1
ATOM 5353 C CA . PRO B 1 137 ? 4.863 39.781 5.254 1 97 137 PRO B CA 1
ATOM 5354 C C . PRO B 1 137 ? 4.758 40.594 3.957 1 97 137 PRO B C 1
ATOM 5356 O O . PRO B 1 137 ? 3.693 40.625 3.334 1 97 137 PRO B O 1
ATOM 5359 N N . GLU B 1 138 ? 5.797 41.25 3.494 1 95.06 138 GLU B N 1
ATOM 5360 C CA . GLU B 1 138 ? 5.797 42.156 2.352 1 95.06 138 GLU B CA 1
ATOM 5361 C C . GLU B 1 138 ? 5.293 41.469 1.092 1 95.06 138 GLU B C 1
ATOM 5363 O O . GLU B 1 138 ? 4.609 42.062 0.268 1 95.06 138 GLU B O 1
ATOM 5368 N N . PHE B 1 139 ? 5.668 40.156 0.868 1 96.94 139 PHE B N 1
ATOM 5369 C CA . PHE B 1 139 ? 5.234 39.438 -0.318 1 96.94 139 PHE B CA 1
ATOM 5370 C C . PHE B 1 139 ? 3.713 39.375 -0.401 1 96.94 139 PHE B C 1
ATOM 5372 O O . PHE B 1 139 ? 3.143 39.469 -1.488 1 96.94 139 PHE B O 1
ATOM 5379 N N . LEU B 1 140 ? 3.037 39.219 0.729 1 98.31 140 LEU B N 1
ATOM 5380 C CA . LEU B 1 140 ? 1.582 39.125 0.79 1 98.31 140 LEU B CA 1
ATOM 5381 C C . LEU B 1 140 ? 0.949 40.5 0.629 1 98.31 140 LEU B C 1
ATOM 5383 O O . LEU B 1 140 ? -0.083 40.656 -0.031 1 98.31 140 LEU B O 1
ATOM 5387 N N . LEU B 1 141 ? 1.57 41.531 1.191 1 97.88 141 LEU B N 1
ATOM 5388 C CA . LEU B 1 141 ? 1.03 42.906 1.197 1 97.88 141 LEU B CA 1
ATOM 5389 C C . LEU B 1 141 ? 0.906 43.438 -0.223 1 97.88 141 LEU B C 1
ATOM 5391 O O . LEU B 1 141 ? 0.033 44.25 -0.504 1 97.88 141 LEU B O 1
ATOM 5395 N N . LYS B 1 142 ? 1.733 42.906 -1.08 1 96.19 142 LYS B N 1
ATOM 5396 C CA . LYS B 1 142 ? 1.726 43.344 -2.473 1 96.19 142 LYS B CA 1
ATOM 5397 C C . LYS B 1 142 ? 0.439 42.938 -3.176 1 96.19 142 LYS B C 1
ATOM 5399 O O . LYS B 1 142 ? 0.116 43.438 -4.25 1 96.19 142 LYS B O 1
ATOM 5404 N N . ASN B 1 143 ? -0.291 42.062 -2.521 1 97.5 143 ASN B N 1
ATOM 5405 C CA . ASN B 1 143 ? -1.524 41.562 -3.107 1 97.5 143 ASN B CA 1
ATOM 5406 C C . ASN B 1 143 ? -2.756 42.156 -2.428 1 97.5 143 ASN B C 1
ATOM 5408 O O . ASN B 1 143 ? -3.812 41.5 -2.393 1 97.5 143 ASN B O 1
ATOM 5412 N N . GLU B 1 144 ? -2.697 43.281 -1.842 1 96.88 144 GLU B N 1
ATOM 5413 C CA . GLU B 1 144 ? -3.805 44.094 -1.329 1 96.88 144 GLU B CA 1
ATOM 5414 C C . GLU B 1 144 ? -4.547 43.344 -0.216 1 96.88 144 GLU B C 1
ATOM 5416 O O . GLU B 1 144 ? -5.77 43.188 -0.27 1 96.88 144 GLU B O 1
ATOM 5421 N N . VAL B 1 145 ? -3.797 42.906 0.741 1 98.62 145 VAL B N 1
ATOM 5422 C CA . VAL B 1 145 ? -4.344 42.375 1.979 1 98.62 145 VAL B CA 1
ATOM 5423 C C . VAL B 1 145 ? -3.631 43 3.178 1 98.62 145 VAL B C 1
ATOM 5425 O O . VAL B 1 145 ? -2.488 43.438 3.062 1 98.62 145 VAL B O 1
ATOM 5428 N N . ILE B 1 146 ? -4.34 43.094 4.289 1 98.56 146 ILE B N 1
ATOM 5429 C CA . ILE B 1 146 ? -3.732 43.406 5.578 1 98.56 146 ILE B CA 1
ATOM 5430 C C . ILE B 1 146 ? -3.297 42.125 6.281 1 98.56 146 ILE B C 1
ATOM 5432 O O . ILE B 1 146 ? -4.016 41.125 6.262 1 98.56 146 ILE B O 1
ATOM 5436 N N . VAL B 1 147 ? -2.078 42.125 6.824 1 98.75 147 VAL B N 1
ATOM 5437 C CA . VAL B 1 147 ? -1.594 40.969 7.559 1 98.75 147 VAL B CA 1
ATOM 5438 C C . VAL B 1 147 ? -1.477 41.281 9.039 1 98.75 147 VAL B C 1
ATOM 5440 O O . VAL B 1 147 ? -0.949 42.344 9.406 1 98.75 147 VAL B O 1
ATOM 5443 N N . VAL B 1 148 ? -2.041 40.469 9.867 1 98.88 148 VAL B N 1
ATOM 5444 C CA . VAL B 1 148 ? -1.902 40.531 11.312 1 98.88 148 VAL B CA 1
ATOM 5445 C C . VAL B 1 148 ? -1.165 39.312 11.836 1 98.88 148 VAL B C 1
ATOM 5447 O O . VAL B 1 148 ? -1.445 38.188 11.422 1 98.88 148 VAL B O 1
ATOM 5450 N N . THR B 1 149 ? -0.154 39.469 12.656 1 98.69 149 THR B N 1
ATOM 5451 C CA . THR B 1 149 ? 0.52 38.375 13.352 1 98.69 149 THR B CA 1
ATOM 5452 C C . THR B 1 149 ? 0.307 38.469 14.859 1 98.69 149 THR B C 1
ATOM 5454 O O . THR B 1 149 ? 0.219 39.594 15.406 1 98.69 149 THR B O 1
ATOM 5457 N N . ILE B 1 150 ? 0.253 37.344 15.562 1 98.75 150 ILE B N 1
ATOM 5458 C CA . ILE B 1 150 ? -0.129 37.406 16.969 1 98.75 150 ILE B CA 1
ATOM 5459 C C . ILE B 1 150 ? 0.856 36.625 17.812 1 98.75 150 ILE B C 1
ATOM 5461 O O . ILE B 1 150 ? 1.427 35.625 17.344 1 98.75 150 ILE B O 1
ATOM 5465 N N . ASN B 1 151 ? 1.044 37.031 19.031 1 98.62 151 ASN B N 1
ATOM 5466 C CA . ASN B 1 151 ? 1.654 36.25 20.094 1 98.62 151 ASN B CA 1
ATOM 5467 C C . ASN B 1 151 ? 0.601 35.562 20.953 1 98.62 151 ASN B C 1
ATOM 5469 O O . ASN B 1 151 ? -0.545 36 21.016 1 98.62 151 ASN B O 1
ATOM 5473 N N . PHE B 1 152 ? 0.953 34.562 21.562 1 98.69 152 PHE B N 1
ATOM 5474 C CA . PHE B 1 152 ? 0.178 33.844 22.578 1 98.69 152 PHE B CA 1
ATOM 5475 C C . PHE B 1 152 ? 1.097 33.094 23.531 1 98.69 152 PHE B C 1
ATOM 5477 O O . PHE B 1 152 ? 2.26 32.844 23.203 1 98.69 152 PHE B O 1
ATOM 5484 N N . ARG B 1 153 ? 0.635 32.781 24.688 1 98.5 153 ARG B N 1
ATOM 5485 C CA . ARG B 1 153 ? 1.479 32.094 25.672 1 98.5 153 ARG B CA 1
ATOM 5486 C C . ARG B 1 153 ? 1.87 30.703 25.203 1 98.5 153 ARG B C 1
ATOM 5488 O O . ARG B 1 153 ? 1.087 30.031 24.531 1 98.5 153 ARG B O 1
ATOM 5495 N N . LEU B 1 154 ? 3.051 30.281 25.609 1 96.56 154 LEU B N 1
ATOM 5496 C CA . LEU B 1 154 ? 3.662 29.047 25.156 1 96.56 154 LEU B CA 1
ATOM 5497 C C . LEU B 1 154 ? 3.994 28.141 26.344 1 96.56 154 LEU B C 1
ATOM 5499 O O . LEU B 1 154 ? 3.936 28.578 27.5 1 96.56 154 LEU B O 1
ATOM 5503 N N . GLY B 1 155 ? 4.281 26.906 26.016 1 94.06 155 GLY B N 1
ATOM 5504 C CA . GLY B 1 155 ? 4.801 25.969 27 1 94.06 155 GLY B CA 1
ATOM 5505 C C . GLY B 1 155 ? 3.945 25.891 28.25 1 94.06 155 GLY B C 1
ATOM 5506 O O . GLY B 1 155 ? 2.725 25.734 28.172 1 94.06 155 GLY B O 1
ATOM 5507 N N . VAL B 1 156 ? 4.59 26.078 29.375 1 94.44 156 VAL B N 1
ATOM 5508 C CA . VAL B 1 156 ? 3.936 25.859 30.656 1 94.44 156 VAL B CA 1
ATOM 5509 C C . VAL B 1 156 ? 2.914 26.969 30.906 1 94.44 156 VAL B C 1
ATOM 5511 O O . VAL B 1 156 ? 1.93 26.766 31.625 1 94.44 156 VAL B O 1
ATOM 5514 N N . PHE B 1 157 ? 3.113 28.094 30.266 1 97.12 157 PHE B N 1
ATOM 5515 C CA . PHE B 1 157 ? 2.193 29.203 30.5 1 97.12 157 PHE B CA 1
ATOM 5516 C C . PHE B 1 157 ? 0.953 29.062 29.625 1 97.12 157 PHE B C 1
ATOM 5518 O O . PHE B 1 157 ? -0.135 29.5 30 1 97.12 157 PHE B O 1
ATOM 5525 N N . GLY B 1 158 ? 1.118 28.469 28.5 1 97 158 GLY B N 1
ATOM 5526 C CA . GLY B 1 158 ? 0.026 28.438 27.547 1 97 158 GLY B CA 1
ATOM 5527 C C . GLY B 1 158 ? -0.656 27.094 27.453 1 97 158 GLY B C 1
ATOM 5528 O O . GLY B 1 158 ? -1.816 27 27.047 1 97 158 GLY B O 1
ATOM 5529 N N . PHE B 1 159 ? 0.059 26.016 27.906 1 95.81 159 PHE B N 1
ATOM 5530 C CA . PHE B 1 159 ? -0.464 24.703 27.516 1 95.81 159 PHE B CA 1
ATOM 5531 C C . PHE B 1 159 ? -0.308 23.703 28.656 1 95.81 159 PHE B C 1
ATOM 5533 O O . PHE B 1 159 ? -0.248 22.5 28.438 1 95.81 159 PHE B O 1
ATOM 5540 N N . MET B 1 160 ? -0.136 24.188 29.859 1 94.81 160 MET B N 1
ATOM 5541 C CA . MET B 1 160 ? -0.351 23.328 31.016 1 94.81 160 MET B CA 1
ATOM 5542 C C . MET B 1 160 ? -1.825 22.969 31.172 1 94.81 160 MET B C 1
ATOM 5544 O O . MET B 1 160 ? -2.678 23.844 31.266 1 94.81 160 MET B O 1
ATOM 5548 N N . CYS B 1 161 ? -2.119 21.75 31.094 1 94.31 161 CYS B N 1
ATOM 5549 C CA . CYS B 1 161 ? -3.496 21.266 31.156 1 94.31 161 CYS B CA 1
ATOM 5550 C C . CYS B 1 161 ? -3.736 20.453 32.406 1 94.31 161 CYS B C 1
ATOM 5552 O O . CYS B 1 161 ? -3.098 19.422 32.625 1 94.31 161 CYS B O 1
ATOM 5554 N N . LEU B 1 162 ? -4.668 20.922 33.219 1 95.81 162 LEU B N 1
ATOM 5555 C CA . LEU B 1 162 ? -4.957 20.281 34.5 1 95.81 162 LEU B CA 1
ATOM 5556 C C . LEU B 1 162 ? -6.453 20.016 34.656 1 95.81 162 LEU B C 1
ATOM 5558 O O . LEU B 1 162 ? -7.27 20.656 33.969 1 95.81 162 LEU B O 1
ATOM 5562 N N . ASP B 1 163 ? -6.723 19 35.406 1 95 163 ASP B N 1
ATOM 5563 C CA . ASP B 1 163 ? -8.078 18.828 35.938 1 95 163 ASP B CA 1
ATOM 5564 C C . ASP B 1 163 ? -8.32 19.719 37.156 1 95 163 ASP B C 1
ATOM 5566 O O . ASP B 1 163 ? -8.508 19.234 38.25 1 95 163 ASP B O 1
ATOM 5570 N N . HIS B 1 164 ? -8.273 20.984 36.875 1 94.88 164 HIS B N 1
ATOM 5571 C CA . HIS B 1 164 ? -8.367 22 37.906 1 94.88 164 HIS B CA 1
ATOM 5572 C C . HIS B 1 164 ? -9.047 23.266 37.375 1 94.88 164 HIS B C 1
ATOM 5574 O O . HIS B 1 164 ? -8.695 23.75 36.281 1 94.88 164 HIS B O 1
ATOM 5580 N N . PRO B 1 165 ? -9.953 23.859 38.031 1 93.75 165 PRO B N 1
ATOM 5581 C CA . PRO B 1 165 ? -10.742 24.969 37.531 1 93.75 165 PRO B CA 1
ATOM 5582 C C . PRO B 1 165 ? -9.891 26.219 37.25 1 93.75 165 PRO B C 1
ATOM 5584 O O . PRO B 1 165 ? -10.211 27.016 36.375 1 93.75 165 PRO B O 1
ATOM 5587 N N . GLU B 1 166 ? -8.82 26.406 37.969 1 91.38 166 GLU B N 1
ATOM 5588 C CA . GLU B 1 166 ? -7.977 27.594 37.812 1 91.38 166 GLU B CA 1
ATOM 5589 C C . GLU B 1 166 ? -7.129 27.484 36.562 1 91.38 166 GLU B C 1
ATOM 5591 O O . GLU B 1 166 ? -6.703 28.5 36 1 91.38 166 GLU B O 1
ATOM 5596 N N . VAL B 1 167 ? -6.824 26.297 36.188 1 94.75 167 VAL B N 1
ATOM 5597 C CA . VAL B 1 167 ? -5.977 26.016 35.031 1 94.75 167 VAL B CA 1
ATOM 5598 C C . VAL B 1 167 ? -6.516 24.797 34.281 1 94.75 167 VAL B C 1
ATOM 5600 O O . VAL B 1 167 ? -5.91 23.719 34.312 1 94.75 167 VAL B O 1
ATOM 5603 N N . SER B 1 168 ? -7.578 25.016 33.562 1 92.69 168 SER B N 1
ATOM 5604 C CA . SER B 1 168 ? -8.25 23.906 32.875 1 92.69 168 SER B CA 1
ATOM 5605 C C . SER B 1 168 ? -7.496 23.469 31.625 1 92.69 168 SER B C 1
ATOM 5607 O O . SER B 1 168 ? -7.641 22.344 31.156 1 92.69 168 SER B O 1
ATOM 5609 N N . GLY B 1 169 ? -6.719 24.5 31.078 1 94.56 169 GLY B N 1
ATOM 5610 C CA . GLY B 1 169 ? -5.91 24.141 29.922 1 94.56 169 GLY B CA 1
ATOM 5611 C C . GLY B 1 169 ? -6.117 25.078 28.75 1 94.56 169 GLY B C 1
ATOM 5612 O O . GLY B 1 169 ? -6.996 25.938 28.781 1 94.56 169 GLY B O 1
ATOM 5613 N N . ASN B 1 170 ? -5.207 24.969 27.766 1 97.25 170 ASN B N 1
ATOM 5614 C CA . ASN B 1 170 ? -5.285 25.562 26.438 1 97.25 170 ASN B CA 1
ATOM 5615 C C . ASN B 1 170 ? -5.312 27.078 26.516 1 97.25 170 ASN B C 1
ATOM 5617 O O . ASN B 1 170 ? -6.035 27.734 25.75 1 97.25 170 ASN B O 1
ATOM 5621 N N . GLN B 1 171 ? -4.582 27.594 27.453 1 98 171 GLN B N 1
ATOM 5622 C CA . GLN B 1 171 ? -4.578 29.047 27.578 1 98 171 GLN B CA 1
ATOM 5623 C C . GLN B 1 171 ? -3.996 29.703 26.328 1 98 171 GLN B C 1
ATOM 5625 O O . GLN B 1 171 ? -4.426 30.797 25.938 1 98 171 GLN B O 1
ATOM 5630 N N . GLY B 1 172 ? -2.951 29.078 25.719 1 98.25 172 GLY B N 1
ATOM 5631 C CA . GLY B 1 172 ? -2.436 29.594 24.469 1 98.25 172 GLY B CA 1
ATOM 5632 C C . GLY B 1 172 ? -3.498 29.734 23.391 1 98.25 172 GLY B C 1
ATOM 5633 O O . GLY B 1 172 ? -3.541 30.719 22.672 1 98.25 172 GLY B O 1
ATOM 5634 N N . LEU B 1 173 ? -4.355 28.734 23.25 1 98.31 173 LEU B N 1
ATOM 5635 C CA . LEU B 1 173 ? -5.449 28.781 22.281 1 98.31 173 LEU B CA 1
ATOM 5636 C C . LEU B 1 173 ? -6.488 29.828 22.688 1 98.31 173 LEU B C 1
ATOM 5638 O O . LEU B 1 173 ? -7.059 30.5 21.828 1 98.31 173 LEU B O 1
ATOM 5642 N N . LYS B 1 174 ? -6.773 29.891 23.969 1 98.38 174 LYS B N 1
ATOM 5643 C CA . LYS B 1 174 ? -7.711 30.891 24.469 1 98.38 174 LYS B CA 1
ATOM 5644 C C . LYS B 1 174 ? -7.172 32.312 24.266 1 98.38 174 LYS B C 1
ATOM 5646 O O . LYS B 1 174 ? -7.941 33.25 24.016 1 98.38 174 LYS B O 1
ATOM 5651 N N . ASP B 1 175 ? -5.832 32.469 24.391 1 98.81 175 ASP B N 1
ATOM 5652 C CA . ASP B 1 175 ? -5.215 33.75 24.016 1 98.81 175 ASP B CA 1
ATOM 5653 C C . ASP B 1 175 ? -5.484 34.062 22.562 1 98.81 175 ASP B C 1
ATOM 5655 O O . ASP B 1 175 ? -5.77 35.219 22.219 1 98.81 175 ASP B O 1
ATOM 5659 N N . GLN B 1 176 ? -5.371 33.125 21.688 1 98.81 176 GLN B N 1
ATOM 5660 C CA . GLN B 1 176 ? -5.648 33.312 20.266 1 98.81 176 GLN B CA 1
ATOM 5661 C C . GLN B 1 176 ? -7.09 33.781 20.047 1 98.81 176 GLN B C 1
ATOM 5663 O O . GLN B 1 176 ? -7.359 34.625 19.188 1 98.81 176 GLN B O 1
ATOM 5668 N N . VAL B 1 177 ? -8.055 33.219 20.812 1 98.5 177 VAL B N 1
ATOM 5669 C CA . VAL B 1 177 ? -9.445 33.625 20.75 1 98.5 177 VAL B CA 1
ATOM 5670 C C . VAL B 1 177 ? -9.547 35.125 21.062 1 98.5 177 VAL B C 1
ATOM 5672 O O . VAL B 1 177 ? -10.219 35.875 20.328 1 98.5 177 VAL B O 1
ATOM 5675 N N . LEU B 1 178 ? -8.875 35.562 22.078 1 98.69 178 LEU B N 1
ATOM 5676 C CA . LEU B 1 178 ? -8.914 36.969 22.469 1 98.69 178 LEU B CA 1
ATOM 5677 C C . LEU B 1 178 ? -8.297 37.844 21.391 1 98.69 178 LEU B C 1
ATOM 5679 O O . LEU B 1 178 ? -8.773 38.938 21.125 1 98.69 178 LEU B O 1
ATOM 5683 N N . ALA B 1 179 ? -7.199 37.375 20.812 1 98.88 179 ALA B N 1
ATOM 5684 C CA . ALA B 1 179 ? -6.582 38.125 19.719 1 98.88 179 ALA B CA 1
ATOM 5685 C C . ALA B 1 179 ? -7.555 38.281 18.547 1 98.88 179 ALA B C 1
ATOM 5687 O O . ALA B 1 179 ? -7.691 39.375 17.984 1 98.88 179 ALA B O 1
ATOM 5688 N N . LEU B 1 180 ? -8.211 37.219 18.188 1 98.75 180 LEU B N 1
ATOM 5689 C CA . LEU B 1 180 ? -9.148 37.25 17.078 1 98.75 180 LEU B CA 1
ATOM 5690 C C . LEU B 1 180 ? -10.344 38.156 17.391 1 98.75 180 LEU B C 1
ATOM 5692 O O . LEU B 1 180 ? -10.836 38.844 16.5 1 98.75 180 LEU B O 1
ATOM 5696 N N . ARG B 1 181 ? -10.82 38.125 18.625 1 98.5 181 ARG B N 1
ATOM 5697 C CA . ARG B 1 181 ? -11.883 39.031 19.031 1 98.5 181 ARG B CA 1
ATOM 5698 C C . ARG B 1 181 ? -11.43 40.469 18.891 1 98.5 181 ARG B C 1
ATOM 5700 O O . ARG B 1 181 ? -12.172 41.312 18.391 1 98.5 181 ARG B O 1
ATOM 5707 N N . TRP B 1 182 ? -10.234 40.75 19.344 1 98.69 182 TRP B N 1
ATOM 5708 C CA . TRP B 1 182 ? -9.688 42.094 19.219 1 98.69 182 TRP B CA 1
ATOM 5709 C C . TRP B 1 182 ? -9.641 42.531 17.75 1 98.69 182 TRP B C 1
ATOM 5711 O O . TRP B 1 182 ? -9.984 43.656 17.438 1 98.69 182 TRP B O 1
ATOM 5721 N N . ILE B 1 183 ? -9.188 41.688 16.891 1 98.75 183 ILE B N 1
ATOM 5722 C CA . ILE B 1 183 ? -9.086 41.969 15.461 1 98.75 183 ILE B CA 1
ATOM 5723 C C . ILE B 1 183 ? -10.477 42.25 14.891 1 98.75 183 ILE B C 1
ATOM 5725 O O . ILE B 1 183 ? -10.664 43.25 14.188 1 98.75 183 ILE B O 1
ATOM 5729 N N . ASN B 1 184 ? -11.43 41.469 15.219 1 98.19 184 ASN B N 1
ATOM 5730 C CA . ASN B 1 184 ? -12.805 41.688 14.766 1 98.19 184 ASN B CA 1
ATOM 5731 C C . ASN B 1 184 ? -13.32 43.062 15.18 1 98.19 184 ASN B C 1
ATOM 5733 O O . ASN B 1 184 ? -14.023 43.719 14.422 1 98.19 184 ASN B O 1
ATOM 5737 N N . GLU B 1 185 ? -12.922 43.5 16.297 1 97.69 185 GLU B N 1
ATOM 5738 C CA . GLU B 1 185 ? -13.461 44.719 16.891 1 97.69 185 GLU B CA 1
ATOM 5739 C C . GLU B 1 185 ? -12.727 45.938 16.375 1 97.69 185 GLU B C 1
ATOM 5741 O O . GLU B 1 185 ? -13.281 47.062 16.375 1 97.69 185 GLU B O 1
ATOM 5746 N N . ASN B 1 186 ? -11.492 45.781 15.914 1 97.94 186 ASN B N 1
ATOM 5747 C CA . ASN B 1 186 ? -10.672 46.969 15.781 1 97.94 186 ASN B CA 1
ATOM 5748 C C . ASN B 1 186 ? -10.086 47.094 14.383 1 97.94 186 ASN B C 1
ATOM 5750 O O . ASN B 1 186 ? -9.594 48.156 14 1 97.94 186 ASN B O 1
ATOM 5754 N N . ILE B 1 187 ? -10.164 46.125 13.555 1 98.06 187 ILE B N 1
ATOM 5755 C CA . ILE B 1 187 ? -9.359 46.062 12.336 1 98.06 187 ILE B CA 1
ATOM 5756 C C . ILE B 1 187 ? -9.852 47.094 11.344 1 98.06 187 ILE B C 1
ATOM 5758 O O . ILE B 1 187 ? -9.109 47.531 10.453 1 98.06 187 ILE B O 1
ATOM 5762 N N . GLU B 1 188 ? -11.102 47.5 11.477 1 97.38 188 GLU B N 1
ATOM 5763 C CA . GLU B 1 188 ? -11.648 48.531 10.602 1 97.38 188 GLU B CA 1
ATOM 5764 C C . GLU B 1 188 ? -10.852 49.844 10.695 1 97.38 188 GLU B C 1
ATOM 5766 O O . GLU B 1 188 ? -10.719 50.562 9.703 1 97.38 188 GLU B O 1
ATOM 5771 N N . ALA B 1 189 ? -10.359 50.156 11.859 1 96.5 189 ALA B N 1
ATOM 5772 C CA . ALA B 1 189 ? -9.578 51.375 12.078 1 96.5 189 ALA B CA 1
ATOM 5773 C C . ALA B 1 189 ? -8.289 51.344 11.25 1 96.5 189 ALA B C 1
ATOM 5775 O O . ALA B 1 189 ? -7.727 52.406 10.953 1 96.5 189 ALA B O 1
ATOM 5776 N N . PHE B 1 190 ? -7.895 50.219 10.836 1 97.19 190 PHE B N 1
ATOM 5777 C CA . PHE B 1 190 ? -6.668 50.062 10.062 1 97.19 190 PHE B CA 1
ATOM 5778 C C . PHE B 1 190 ? -6.977 49.906 8.578 1 97.19 190 PHE B C 1
ATOM 5780 O O . PHE B 1 190 ? -6.074 49.688 7.77 1 97.19 190 PHE B O 1
ATOM 5787 N N . GLY B 1 191 ? -8.289 49.938 8.258 1 96.88 191 GLY B N 1
ATOM 5788 C CA . GLY B 1 191 ? -8.703 49.75 6.875 1 96.88 191 GLY B CA 1
ATOM 5789 C C . GLY B 1 191 ? -9.008 48.312 6.531 1 96.88 191 GLY B C 1
ATOM 5790 O O . GLY B 1 191 ? -9.094 47.938 5.355 1 96.88 191 GLY B O 1
ATOM 5791 N N . GLY B 1 192 ? -9.094 47.5 7.527 1 98.19 192 GLY B N 1
ATOM 5792 C CA . GLY B 1 192 ? -9.422 46.094 7.316 1 98.19 192 GLY B CA 1
ATOM 5793 C C . GLY B 1 192 ? -10.914 45.812 7.324 1 98.19 192 GLY B C 1
ATOM 5794 O O . GLY B 1 192 ? -11.672 46.5 7.988 1 98.19 192 GLY B O 1
ATOM 5795 N N . ASP B 1 193 ? -11.344 44.812 6.586 1 98.12 193 ASP B N 1
ATOM 5796 C CA . ASP B 1 193 ? -12.727 44.344 6.566 1 98.12 193 ASP B CA 1
ATOM 5797 C C . ASP B 1 193 ? -12.945 43.219 7.586 1 98.12 193 ASP B C 1
ATOM 5799 O O . ASP B 1 193 ? -12.484 42.094 7.391 1 98.12 193 ASP B O 1
ATOM 5803 N N . PRO B 1 194 ? -13.641 43.438 8.672 1 96.94 194 PRO B N 1
ATOM 5804 C CA . PRO B 1 194 ? -13.82 42.438 9.703 1 96.94 194 PRO B CA 1
ATOM 5805 C C . PRO B 1 194 ? -14.672 41.25 9.234 1 96.94 194 PRO B C 1
ATOM 5807 O O . PRO B 1 194 ? -14.758 40.219 9.922 1 96.94 194 PRO B O 1
ATOM 5810 N N . THR B 1 195 ? -15.297 41.312 8.062 1 96.62 195 THR B N 1
ATOM 5811 C CA . THR B 1 195 ? -16.109 40.219 7.539 1 96.62 195 THR B CA 1
ATOM 5812 C C . THR B 1 195 ? -15.297 39.344 6.57 1 96.62 195 THR B C 1
ATOM 5814 O O . THR B 1 195 ? -15.82 38.375 6.004 1 96.62 195 THR B O 1
ATOM 5817 N N . GLN B 1 196 ? -14.055 39.688 6.367 1 97.44 196 GLN B N 1
ATOM 5818 C CA . GLN B 1 196 ? -13.148 38.938 5.496 1 97.44 196 GLN B CA 1
ATOM 5819 C C . GLN B 1 196 ? -11.836 38.625 6.207 1 97.44 196 GLN B C 1
ATOM 5821 O O . GLN B 1 196 ? -10.766 39.062 5.77 1 97.44 196 GLN B O 1
ATOM 5826 N N . ILE B 1 197 ? -11.969 37.812 7.227 1 98.44 197 ILE B N 1
ATOM 5827 C CA . ILE B 1 197 ? -10.805 37.406 8 1 98.44 197 ILE B CA 1
ATOM 5828 C C . ILE B 1 197 ? -10.422 35.969 7.652 1 98.44 197 ILE B C 1
ATOM 5830 O O . ILE B 1 197 ? -11.25 35.062 7.738 1 98.44 197 ILE B O 1
ATOM 5834 N N . THR B 1 198 ? -9.227 35.75 7.152 1 98.69 198 THR B N 1
ATOM 5835 C CA . THR B 1 198 ? -8.625 34.469 6.902 1 98.69 198 THR B CA 1
ATOM 5836 C C . THR B 1 198 ? -7.496 34.188 7.891 1 98.69 198 THR B C 1
ATOM 5838 O O . THR B 1 198 ? -6.531 34.938 7.961 1 98.69 198 THR B O 1
ATOM 5841 N N . VAL B 1 199 ? -7.633 33.125 8.641 1 98.69 199 VAL B N 1
ATOM 5842 C CA . VAL B 1 199 ? -6.52 32.719 9.484 1 98.69 199 VAL B CA 1
ATOM 5843 C C . VAL B 1 199 ? -5.645 31.719 8.719 1 98.69 199 VAL B C 1
ATOM 5845 O O . VAL B 1 199 ? -6.152 30.875 7.965 1 98.69 199 VAL B O 1
ATOM 5848 N N . PHE B 1 200 ? -4.32 31.828 8.812 1 98.62 200 PHE B N 1
ATOM 5849 C CA . PHE B 1 200 ? -3.396 30.875 8.227 1 98.62 200 PHE B CA 1
ATOM 5850 C C . PHE B 1 200 ? -2.211 30.625 9.148 1 98.62 200 PHE B C 1
ATOM 5852 O O . PHE B 1 200 ? -1.853 31.484 9.953 1 98.62 200 PHE B O 1
ATOM 5859 N N . GLY B 1 201 ? -1.72 29.438 9.18 1 98.19 201 GLY B N 1
ATOM 5860 C CA . GLY B 1 201 ? -0.649 29.031 10.078 1 98.19 201 GLY B CA 1
ATOM 5861 C C . GLY B 1 201 ? 0.004 27.719 9.664 1 98.19 201 GLY B C 1
ATOM 5862 O O . GLY B 1 201 ? -0.535 26.984 8.836 1 98.19 201 GLY B O 1
ATOM 5863 N N . GLU B 1 202 ? 1.182 27.469 10.164 1 96.56 202 GLU B N 1
ATOM 5864 C CA . GLU B 1 202 ? 2.004 26.312 9.828 1 96.56 202 GLU B CA 1
ATOM 5865 C C . GLU B 1 202 ? 2.346 25.5 11.078 1 96.56 202 GLU B C 1
ATOM 5867 O O . GLU B 1 202 ? 2.559 26.062 12.148 1 96.56 202 GLU B O 1
ATOM 5872 N N . SER B 1 203 ? 2.375 24.156 10.922 1 94.5 203 SER B N 1
ATOM 5873 C CA . SER B 1 203 ? 2.697 23.266 12.023 1 94.5 203 SER B CA 1
ATOM 5874 C C . SER B 1 203 ? 1.765 23.469 13.211 1 94.5 203 SER B C 1
ATOM 5876 O O . SER B 1 203 ? 0.541 23.453 13.055 1 94.5 203 SER B O 1
ATOM 5878 N N . SER B 1 204 ? 2.324 23.859 14.398 1 94.31 204 SER B N 1
ATOM 5879 C CA . SER B 1 204 ? 1.466 24.094 15.555 1 94.31 204 SER B CA 1
ATOM 5880 C C . SER B 1 204 ? 0.504 25.25 15.312 1 94.31 204 SER B C 1
ATOM 5882 O O . SER B 1 204 ? -0.607 25.266 15.852 1 94.31 204 SER B O 1
ATOM 5884 N N . GLY B 1 205 ? 0.886 26.219 14.477 1 97.25 205 GLY B N 1
ATOM 5885 C CA . GLY B 1 205 ? -0.051 27.25 14.078 1 97.25 205 GLY B CA 1
ATOM 5886 C C . GLY B 1 205 ? -1.215 26.719 13.258 1 97.25 205 GLY B C 1
ATOM 5887 O O . GLY B 1 205 ? -2.363 27.125 13.477 1 97.25 205 GLY B O 1
ATOM 5888 N N . GLY B 1 206 ? -0.859 25.859 12.297 1 97.31 206 GLY B N 1
ATOM 5889 C CA . GLY B 1 206 ? -1.912 25.188 11.555 1 97.31 206 GLY B CA 1
ATOM 5890 C C . GLY B 1 206 ? -2.777 24.297 12.422 1 97.31 206 GLY B C 1
ATOM 5891 O O . GLY B 1 206 ? -3.996 24.234 12.242 1 97.31 206 GLY B O 1
ATOM 5892 N N . MET B 1 207 ? -2.191 23.625 13.312 1 96.12 207 MET B N 1
ATOM 5893 C CA . MET B 1 207 ? -2.932 22.781 14.25 1 96.12 207 MET B CA 1
ATOM 5894 C C . MET B 1 207 ? -3.873 23.609 15.109 1 96.12 207 MET B C 1
ATOM 5896 O O . MET B 1 207 ? -5 23.203 15.383 1 96.12 207 MET B O 1
ATOM 5900 N N . SER B 1 208 ? -3.404 24.75 15.508 1 97.12 208 SER B N 1
ATOM 5901 C CA . SER B 1 208 ? -4.246 25.688 16.25 1 97.12 208 SER B CA 1
ATOM 5902 C C . SER B 1 208 ? -5.496 26.047 15.469 1 97.12 208 SER B C 1
ATOM 5904 O O . SER B 1 208 ? -6.605 26.047 16 1 97.12 208 SER B O 1
ATOM 5906 N N . ILE 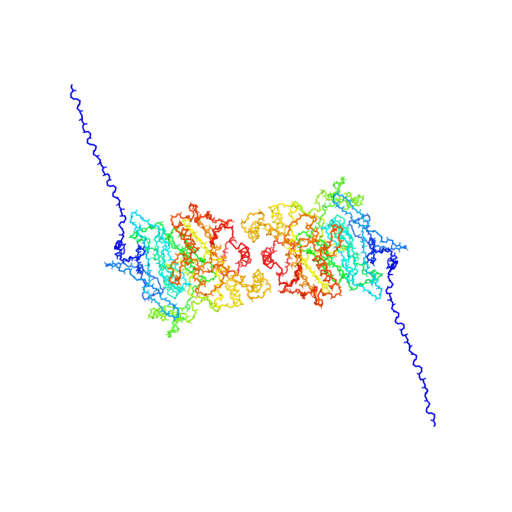B 1 209 ? -5.305 26.328 14.266 1 96.88 209 ILE B N 1
ATOM 5907 C CA . ILE B 1 209 ? -6.418 26.719 13.406 1 96.88 209 ILE B CA 1
ATOM 5908 C C . ILE B 1 209 ? -7.418 25.578 13.297 1 96.88 209 ILE B C 1
ATOM 5910 O O . ILE B 1 209 ? -8.633 25.781 13.383 1 96.88 209 ILE B O 1
ATOM 5914 N N . ASN B 1 210 ? -6.84 24.438 13.078 1 94.44 210 ASN B N 1
ATOM 5915 C CA . ASN B 1 210 ? -7.703 23.266 13.031 1 94.44 210 ASN B CA 1
ATOM 5916 C C . ASN B 1 210 ? -8.508 23.109 14.312 1 94.44 210 ASN B C 1
ATOM 5918 O O . ASN B 1 210 ? -9.711 22.828 14.266 1 94.44 210 ASN B O 1
ATOM 5922 N N . LEU B 1 211 ? -7.938 23.281 15.438 1 94.25 211 LEU B N 1
ATOM 5923 C CA . LEU B 1 211 ? -8.609 23.172 16.734 1 94.25 211 LEU B CA 1
ATOM 5924 C C . LEU B 1 211 ? -9.625 24.297 16.906 1 94.25 211 LEU B C 1
ATOM 5926 O O . LEU B 1 211 ? -10.688 24.094 17.5 1 94.25 211 LEU B O 1
ATOM 5930 N N . HIS B 1 212 ? -9.336 25.469 16.406 1 95.19 212 HIS B N 1
ATOM 5931 C CA . HIS B 1 212 ? -10.289 26.578 16.438 1 95.19 212 HIS B CA 1
ATOM 5932 C C . HIS B 1 212 ? -11.562 26.219 15.664 1 95.19 212 HIS B C 1
ATOM 5934 O O . HIS B 1 212 ? -12.664 26.547 16.109 1 95.19 212 HIS B O 1
ATOM 5940 N N . LEU B 1 213 ? -11.414 25.547 14.555 1 93.31 213 LEU B N 1
ATOM 5941 C CA . LEU B 1 213 ? -12.555 25.141 13.742 1 93.31 213 LEU B CA 1
ATOM 5942 C C . LEU B 1 213 ? -13.445 24.172 14.508 1 93.31 213 LEU B C 1
ATOM 5944 O O . LEU B 1 213 ? -14.648 24.094 14.242 1 93.31 213 LEU B O 1
ATOM 5948 N N . LEU B 1 214 ? -12.875 23.531 15.492 1 91.44 214 LEU B N 1
ATOM 5949 C CA . LEU B 1 214 ? -13.586 22.484 16.219 1 91.44 214 LEU B CA 1
ATOM 5950 C C . LEU B 1 214 ? -13.93 22.938 17.625 1 91.44 214 LEU B C 1
ATOM 5952 O O . LEU B 1 214 ? -14.578 22.203 18.375 1 91.44 214 LEU B O 1
ATOM 5956 N N . SER B 1 215 ? -13.555 24.109 17.969 1 92.38 215 SER B N 1
ATOM 5957 C CA . SER B 1 215 ? -13.68 24.594 19.344 1 92.38 215 SER B CA 1
ATOM 5958 C C . SER B 1 215 ? -15.133 24.938 19.672 1 92.38 215 SER B C 1
ATOM 5960 O O . SER B 1 215 ? -15.984 24.984 18.781 1 92.38 215 SER B O 1
ATOM 5962 N N . LEU B 1 216 ? -15.367 25.188 20.922 1 88.38 216 LEU B N 1
ATOM 5963 C CA . LEU B 1 216 ? -16.688 25.562 21.438 1 88.38 216 LEU B CA 1
ATOM 5964 C C . LEU B 1 216 ? -16.922 27.062 21.281 1 88.38 216 LEU B C 1
ATOM 5966 O O . LEU B 1 216 ? -18.016 27.547 21.594 1 88.38 216 LEU B O 1
ATOM 5970 N N . TYR B 1 217 ? -15.977 27.719 20.766 1 91.69 217 TYR B N 1
ATOM 5971 C CA . TYR B 1 217 ? -16.078 29.172 20.672 1 91.69 217 TYR B CA 1
ATOM 5972 C C . TYR B 1 217 ? -16.844 29.578 19.406 1 91.69 217 TYR B C 1
ATOM 5974 O O . TYR B 1 217 ? -17.047 28.766 18.516 1 91.69 217 TYR B O 1
ATOM 5982 N N . GLU B 1 218 ? -17.281 30.828 19.391 1 89.88 218 GLU B N 1
ATOM 5983 C CA . GLU B 1 218 ? -17.984 31.406 18.25 1 89.88 218 GLU B CA 1
ATOM 5984 C C . GLU B 1 218 ? -17.094 31.469 17.016 1 89.88 218 GLU B C 1
ATOM 5986 O O . GLU B 1 218 ? -15.867 31.422 17.125 1 89.88 218 GLU B O 1
ATOM 5991 N N . PRO B 1 219 ? -17.703 31.547 15.828 1 92 219 PRO B N 1
ATOM 5992 C CA . PRO B 1 219 ? -16.875 31.766 14.633 1 92 219 PRO B CA 1
ATOM 5993 C C . PRO B 1 219 ? -16.203 33.156 14.633 1 92 219 PRO B C 1
ATOM 5995 O O . PRO B 1 219 ? -16.875 34.156 14.844 1 92 219 PRO B O 1
ATOM 5998 N N . LEU B 1 220 ? -14.938 33.156 14.461 1 94.88 220 LEU B N 1
ATOM 5999 C CA . LEU B 1 220 ? -14.18 34.406 14.555 1 94.88 220 LEU B CA 1
ATOM 6000 C C . LEU B 1 220 ? -13.484 34.719 13.234 1 94.88 220 LEU B C 1
ATOM 6002 O O . LEU B 1 220 ? -12.852 35.781 13.102 1 94.88 220 LEU B O 1
ATOM 6006 N N . PHE B 1 221 ? -13.625 33.875 12.281 1 96.38 221 PHE B N 1
ATOM 6007 C CA . PHE B 1 221 ? -13.055 34.062 10.953 1 96.38 221 PHE B CA 1
ATOM 6008 C C . PHE B 1 221 ? -13.883 33.312 9.906 1 96.38 221 PHE B C 1
ATOM 6010 O O . PHE B 1 221 ? -14.688 32.438 10.242 1 96.38 221 PHE B O 1
ATOM 6017 N N . GLN B 1 222 ? -13.695 33.656 8.648 1 95.5 222 GLN B N 1
ATOM 6018 C CA . GLN B 1 222 ? -14.516 33.125 7.566 1 95.5 222 GLN B CA 1
ATOM 6019 C C . GLN B 1 222 ? -13.734 32.094 6.758 1 95.5 222 GLN B C 1
ATOM 6021 O O . GLN B 1 222 ? -14.336 31.219 6.113 1 95.5 222 GLN B O 1
ATOM 6026 N N . LYS B 1 223 ? -12.406 32.188 6.75 1 97.56 223 LYS B N 1
ATOM 6027 C CA . LYS B 1 223 ? -11.578 31.297 5.945 1 97.56 223 LYS B CA 1
ATOM 6028 C C . LYS B 1 223 ? -10.328 30.859 6.711 1 97.56 223 LYS B C 1
ATOM 6030 O O . LYS B 1 223 ? -9.875 31.562 7.621 1 97.56 223 LYS B O 1
ATOM 6035 N N . ALA B 1 224 ? -9.836 29.656 6.375 1 97.69 224 ALA B N 1
ATOM 6036 C CA . ALA B 1 224 ? -8.68 29.109 7.082 1 97.69 224 ALA B CA 1
ATOM 6037 C C . ALA B 1 224 ? -7.715 28.438 6.117 1 97.69 224 ALA B C 1
ATOM 6039 O O . ALA B 1 224 ? -8.141 27.75 5.188 1 97.69 224 ALA B O 1
ATOM 6040 N N . ILE B 1 225 ? -6.438 28.688 6.258 1 98.69 225 ILE B N 1
ATOM 6041 C CA . ILE B 1 225 ? -5.371 27.969 5.562 1 98.69 225 ILE B CA 1
ATOM 6042 C C . ILE B 1 225 ? -4.512 27.219 6.578 1 98.69 225 ILE B C 1
ATOM 6044 O O . ILE B 1 225 ? -3.824 27.828 7.398 1 98.69 225 ILE B O 1
ATOM 6048 N N . ILE B 1 226 ? -4.578 25.922 6.492 1 98.19 226 ILE B N 1
ATOM 6049 C CA . ILE B 1 226 ? -3.875 25.047 7.43 1 98.19 226 ILE B CA 1
ATOM 6050 C C . ILE B 1 226 ? -2.66 24.422 6.742 1 98.19 226 ILE B C 1
ATOM 6052 O O . ILE B 1 226 ? -2.801 23.547 5.887 1 98.19 226 ILE B O 1
ATOM 6056 N N . GLN B 1 227 ? -1.478 24.875 7.156 1 98.25 227 GLN B N 1
ATOM 6057 C CA . GLN B 1 227 ? -0.227 24.422 6.562 1 98.25 227 GLN B CA 1
ATOM 6058 C C . GLN B 1 227 ? 0.474 23.406 7.473 1 98.25 227 GLN B C 1
ATOM 6060 O O . GLN B 1 227 ? 0.989 23.781 8.531 1 98.25 227 GLN B O 1
ATOM 6065 N N . SER B 1 228 ? 0.487 22.156 7.051 1 96.75 228 SER B N 1
ATOM 6066 C CA . SER B 1 228 ? 1.127 21.078 7.801 1 96.75 228 SER B CA 1
ATOM 6067 C C . SER B 1 228 ? 0.653 21.062 9.25 1 96.75 228 SER B C 1
ATOM 6069 O O . SER B 1 228 ? 1.469 21.031 10.18 1 96.75 228 SER B O 1
ATOM 6071 N N . GLY B 1 229 ? -0.691 21.141 9.438 1 95.62 229 GLY B N 1
ATOM 6072 C CA . GLY B 1 229 ? -1.179 21.312 10.797 1 95.62 229 GLY B CA 1
ATOM 6073 C C . GLY B 1 229 ? -2.443 20.516 11.078 1 95.62 229 GLY B C 1
ATOM 6074 O O . GLY B 1 229 ? -3.443 21.078 11.531 1 95.62 229 GLY B O 1
ATOM 6075 N N . PRO B 1 230 ? -2.342 19.25 10.852 1 93.19 230 PRO B N 1
ATOM 6076 C CA . PRO B 1 230 ? -3.527 18.469 11.203 1 93.19 230 PRO B CA 1
ATOM 6077 C C . PRO B 1 230 ? -3.705 18.312 12.719 1 93.19 230 PRO B C 1
ATOM 6079 O O . PRO B 1 230 ? -2.748 17.984 13.422 1 93.19 230 PRO B O 1
ATOM 6082 N N . ALA B 1 231 ? -4.93 18.438 13.211 1 90.75 231 ALA B N 1
ATOM 6083 C CA . ALA B 1 231 ? -5.207 18.422 14.641 1 90.75 231 ALA B CA 1
ATOM 6084 C C . ALA B 1 231 ? -5.191 17 15.195 1 90.75 231 ALA B C 1
ATOM 6086 O O . ALA B 1 231 ? -5.164 16.797 16.406 1 90.75 231 ALA B O 1
ATOM 6087 N N . VAL B 1 232 ? -5.164 16.016 14.289 1 88.25 232 VAL B N 1
ATOM 6088 C CA . VAL B 1 232 ? -5.246 14.641 14.766 1 88.25 232 VAL B CA 1
ATOM 6089 C C . VAL B 1 232 ? -3.883 13.961 14.625 1 88.25 2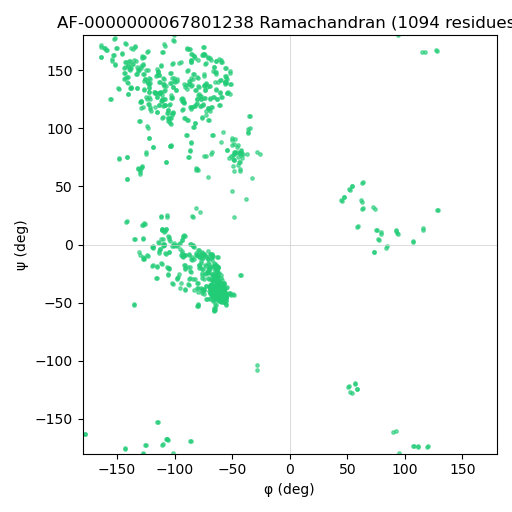32 VAL B C 1
ATOM 6091 O O . VAL B 1 232 ? -3.787 12.734 14.664 1 88.25 232 VAL B O 1
ATOM 6094 N N . SER B 1 233 ? -2.898 14.727 14.391 1 88.62 233 SER B N 1
ATOM 6095 C CA . SER B 1 233 ? -1.554 14.164 14.477 1 88.62 233 SER B CA 1
ATOM 6096 C C . SER B 1 233 ? -1.315 13.508 15.836 1 88.62 233 SER B C 1
ATOM 6098 O O . SER B 1 233 ? -1.792 14 16.859 1 88.62 233 SER B O 1
ATOM 6100 N N . PRO B 1 234 ? -0.564 12.43 15.898 1 81.06 234 PRO B N 1
ATOM 6101 C CA . PRO B 1 234 ? -0.404 11.672 17.141 1 81.06 234 PRO B CA 1
ATOM 6102 C C . PRO B 1 234 ? 0.275 12.477 18.25 1 81.06 234 PRO B C 1
ATOM 6104 O O . PRO B 1 234 ? 0.169 12.133 19.422 1 81.06 234 PRO B O 1
ATOM 6107 N N . TRP B 1 235 ? 0.819 13.609 17.984 1 73.94 235 TRP B N 1
ATOM 6108 C CA . TRP B 1 235 ? 1.572 14.312 19.016 1 73.94 235 TRP B CA 1
ATOM 6109 C C . TRP B 1 235 ? 0.818 15.555 19.484 1 73.94 235 TRP B C 1
ATOM 6111 O O . TRP B 1 235 ? 1.276 16.266 20.391 1 73.94 235 TRP B O 1
ATOM 6121 N N . VAL B 1 236 ? -0.285 15.914 19.031 1 76.31 236 VAL B N 1
ATOM 6122 C CA . VAL B 1 236 ? -0.866 17.234 19.234 1 76.31 236 VAL B CA 1
ATOM 6123 C C . VAL B 1 236 ? -1.815 17.203 20.438 1 76.31 236 VAL B C 1
ATOM 6125 O O . VAL B 1 236 ? -1.942 18.188 21.156 1 76.31 236 VAL B O 1
ATOM 6128 N N . LEU B 1 237 ? -2.521 16.219 20.781 1 80.88 237 LEU B N 1
ATOM 6129 C CA . LEU B 1 237 ? -3.564 16.281 21.812 1 80.88 237 LEU B CA 1
ATOM 6130 C C . LEU B 1 237 ? -3.271 15.297 22.938 1 80.88 237 LEU B C 1
ATOM 6132 O O . LEU B 1 237 ? -3.098 14.102 22.688 1 80.88 237 LEU B O 1
ATOM 6136 N N . GLY B 1 238 ? -3.119 16.031 24.109 1 80.69 238 GLY B N 1
ATOM 6137 C CA . GLY B 1 238 ? -2.875 15.227 25.297 1 80.69 238 GLY B CA 1
ATOM 6138 C C . GLY B 1 238 ? -4.039 15.234 26.266 1 80.69 238 GLY B C 1
ATOM 6139 O O . GLY B 1 238 ? -5.148 15.641 25.906 1 80.69 238 GLY B O 1
ATOM 6140 N N . GLU B 1 239 ? -3.807 14.672 27.391 1 84.69 239 GLU B N 1
ATOM 6141 C CA . GLU B 1 239 ? -4.742 14.656 28.5 1 84.69 239 GLU B CA 1
ATOM 6142 C C . GLU B 1 239 ? -4.227 15.5 29.672 1 84.69 239 GLU B C 1
ATOM 6144 O O . GLU B 1 239 ? -3.021 15.734 29.781 1 84.69 239 GLU B O 1
ATOM 6149 N N . PRO B 1 240 ? -5.219 15.984 30.469 1 92.12 240 PRO B N 1
ATOM 6150 C CA . PRO B 1 240 ? -4.766 16.734 31.641 1 92.12 240 PRO B CA 1
ATOM 6151 C C . PRO B 1 240 ? -3.816 15.93 32.531 1 92.12 240 PRO B C 1
ATOM 6153 O O . PRO B 1 240 ? -4.012 14.727 32.688 1 92.12 240 PRO B O 1
ATOM 6156 N N . ASP B 1 241 ? -2.785 16.609 33 1 92.25 241 ASP B N 1
ATOM 6157 C CA . ASP B 1 241 ? -1.795 16 33.906 1 92.25 241 ASP B CA 1
ATOM 6158 C C . ASP B 1 241 ? -1.568 16.859 35.125 1 92.25 241 ASP B C 1
ATOM 6160 O O . ASP B 1 241 ? -0.746 17.781 35.125 1 92.25 241 ASP B O 1
ATOM 6164 N N . ASN B 1 242 ? -2.076 16.422 36.188 1 94.38 242 ASN B N 1
ATOM 6165 C CA . ASN B 1 242 ? -2.049 17.188 37.438 1 94.38 242 ASN B CA 1
ATOM 6166 C C . ASN B 1 242 ? -0.672 17.156 38.094 1 94.38 242 ASN B C 1
ATOM 6168 O O . ASN B 1 242 ? -0.393 17.922 39 1 94.38 242 ASN B O 1
ATOM 6172 N N . THR B 1 243 ? 0.203 16.375 37.562 1 93.5 243 THR B N 1
ATOM 6173 C CA . THR B 1 243 ? 1.514 16.25 38.188 1 93.5 243 THR B CA 1
ATOM 6174 C C . THR B 1 243 ? 2.449 17.359 37.719 1 93.5 243 THR B C 1
ATOM 6176 O O . THR B 1 243 ? 3.49 17.609 38.344 1 93.5 243 THR B O 1
ATOM 6179 N N . VAL B 1 244 ? 2.105 18.062 36.688 1 94 244 VAL B N 1
ATOM 6180 C CA . VAL B 1 244 ? 3.018 19 36.031 1 94 244 VAL B CA 1
ATOM 6181 C C . VAL B 1 244 ? 3.377 20.125 37 1 94 244 VAL B C 1
ATOM 6183 O O . VAL B 1 244 ? 4.559 20.391 37.25 1 94 244 VAL B O 1
ATOM 6186 N N . PRO B 1 245 ? 2.439 20.812 37.625 1 96.19 245 PRO B N 1
ATOM 6187 C CA . PRO B 1 245 ? 2.811 21.891 38.531 1 96.19 245 PRO B CA 1
ATOM 6188 C C . PRO B 1 245 ? 3.562 21.406 39.781 1 96.19 245 PRO B C 1
ATOM 6190 O O . PRO B 1 245 ? 4.426 22.109 40.281 1 96.19 245 PRO B O 1
ATOM 6193 N N . ILE B 1 246 ? 3.248 20.172 40.188 1 96.62 246 ILE B N 1
ATOM 6194 C CA . ILE B 1 246 ? 3.916 19.578 41.344 1 96.62 246 ILE B CA 1
ATOM 6195 C C . ILE B 1 246 ? 5.383 19.312 41 1 96.62 246 ILE B C 1
ATOM 6197 O O . ILE B 1 246 ? 6.273 19.641 41.781 1 96.62 246 ILE B O 1
ATOM 6201 N N . ARG B 1 247 ? 5.605 18.812 39.844 1 95.12 247 ARG B N 1
ATOM 6202 C CA . ARG B 1 247 ? 6.961 18.531 39.375 1 95.12 247 ARG B CA 1
ATOM 6203 C C . ARG B 1 247 ? 7.766 19.812 39.219 1 95.12 247 ARG B C 1
ATOM 6205 O O . ARG B 1 247 ? 8.945 19.875 39.562 1 95.12 247 ARG B O 1
ATOM 6212 N N . LEU B 1 248 ? 7.18 20.797 38.688 1 96.06 248 LEU B N 1
ATOM 6213 C CA . LEU B 1 248 ? 7.855 22.078 38.5 1 96.06 248 LEU B CA 1
ATOM 6214 C C . LEU B 1 248 ? 8.195 22.703 39.844 1 96.06 248 LEU B C 1
ATOM 6216 O O . LEU B 1 248 ? 9.312 23.188 40.062 1 96.06 248 LEU B O 1
ATOM 6220 N N . ALA B 1 249 ? 7.254 22.719 40.75 1 97.94 249 ALA B N 1
ATOM 6221 C CA . ALA B 1 249 ? 7.496 23.25 42.094 1 97.94 249 ALA B CA 1
ATOM 6222 C C . ALA B 1 249 ? 8.633 22.516 42.781 1 97.94 249 ALA B C 1
ATOM 6224 O O . ALA B 1 249 ? 9.516 23.141 43.375 1 97.94 249 ALA B O 1
ATOM 6225 N N . ARG B 1 250 ? 8.539 21.219 42.625 1 97.38 250 ARG B N 1
ATOM 6226 C CA . ARG B 1 250 ? 9.57 20.391 43.25 1 97.38 250 ARG B CA 1
ATOM 6227 C C . ARG B 1 250 ? 10.945 20.703 42.656 1 97.38 250 ARG B C 1
ATOM 6229 O O . ARG B 1 250 ? 11.938 20.75 43.375 1 97.38 250 ARG B O 1
ATOM 6236 N N . GLY B 1 251 ? 10.992 20.922 41.406 1 96.62 251 GLY B N 1
ATOM 6237 C CA . GLY B 1 251 ? 12.242 21.266 40.75 1 96.62 251 GLY B CA 1
ATOM 6238 C C . GLY B 1 251 ? 12.844 22.562 41.25 1 96.62 251 GLY B C 1
ATOM 6239 O O . GLY B 1 251 ? 14.047 22.781 41.094 1 96.62 251 GLY B O 1
ATOM 6240 N N . LEU B 1 252 ? 12.062 23.422 41.875 1 97.19 252 LEU B N 1
ATOM 6241 C CA . LEU B 1 252 ? 12.516 24.703 42.406 1 97.19 252 LEU B CA 1
ATOM 6242 C C . LEU B 1 252 ? 12.672 24.656 43.906 1 97.19 252 LEU B C 1
ATOM 6244 O O . LEU B 1 252 ? 12.898 25.688 44.562 1 97.19 252 LEU B O 1
ATOM 6248 N N . GLY B 1 253 ? 12.453 23.484 44.5 1 96.75 253 GLY B N 1
ATOM 6249 C CA . GLY B 1 253 ? 12.688 23.266 45.906 1 96.75 253 GLY B CA 1
ATOM 6250 C C . GLY B 1 253 ? 11.453 23.484 46.75 1 96.75 253 GLY B C 1
ATOM 6251 O O . GLY B 1 253 ? 11.539 23.578 47.969 1 96.75 253 GLY B O 1
ATOM 6252 N N . PHE B 1 254 ? 10.352 23.625 46.156 1 97.81 254 PHE B N 1
ATOM 6253 C CA . PHE B 1 254 ? 9.094 23.75 46.875 1 97.81 254 PHE B CA 1
ATOM 6254 C C . PHE B 1 254 ? 8.312 22.453 46.844 1 97.81 254 PHE B C 1
ATOM 6256 O O . PHE B 1 254 ? 7.801 22.047 45.812 1 97.81 254 PHE B O 1
ATOM 6263 N N . PHE B 1 255 ? 8.141 21.797 47.969 1 97.38 255 PHE B N 1
ATOM 6264 C CA . PHE B 1 255 ? 7.531 20.484 48.062 1 97.38 255 PHE B CA 1
ATOM 6265 C C . PHE B 1 255 ? 6.086 20.578 48.531 1 97.38 255 PHE B C 1
ATOM 6267 O O . PHE B 1 255 ? 5.816 21.062 49.625 1 97.38 255 PHE B O 1
ATOM 6274 N N . THR B 1 256 ? 5.172 20.234 47.688 1 97.44 256 THR B N 1
ATOM 6275 C CA . THR B 1 256 ? 3.746 20.188 47.969 1 97.44 256 THR B CA 1
ATOM 6276 C C . THR B 1 256 ? 3.049 19.156 47.094 1 97.44 256 THR B C 1
ATOM 6278 O O . THR B 1 256 ? 3.57 18.75 46.062 1 97.44 256 THR B O 1
ATOM 6281 N N . GLU B 1 257 ? 1.924 18.656 47.594 1 96.06 257 GLU B N 1
ATOM 6282 C CA . GLU B 1 257 ? 1.067 17.766 46.812 1 96.06 257 GLU B CA 1
ATOM 6283 C C . GLU B 1 257 ? -0.231 18.469 46.438 1 96.06 257 GLU B C 1
ATOM 6285 O O . GLU B 1 257 ? -1.052 17.906 45.688 1 96.06 257 GLU B O 1
ATOM 6290 N N . ASP B 1 258 ? -0.34 19.656 46.875 1 96.75 258 ASP B N 1
ATOM 6291 C CA . ASP B 1 258 ? -1.519 20.453 46.562 1 96.75 258 ASP B CA 1
ATOM 6292 C C . ASP B 1 258 ? -1.306 21.281 45.281 1 96.75 258 ASP B C 1
ATOM 6294 O O . ASP B 1 258 ? -0.399 22.109 45.219 1 96.75 258 ASP B O 1
ATOM 6298 N N . ILE B 1 259 ? -2.168 21.078 44.344 1 96.75 259 ILE B N 1
ATOM 6299 C CA . ILE B 1 259 ? -2.041 21.688 43.031 1 96.75 259 ILE B CA 1
ATOM 6300 C C . ILE B 1 259 ? -2.143 23.203 43.156 1 96.75 259 ILE B C 1
ATOM 6302 O O . ILE B 1 259 ? -1.368 23.938 42.531 1 96.75 259 ILE B O 1
ATOM 6306 N N . SER B 1 260 ? -3.043 23.688 43.969 1 96.44 260 SER B N 1
ATOM 6307 C CA . SER B 1 260 ? -3.25 25.125 44.125 1 96.44 260 SER B CA 1
ATOM 6308 C C . SER B 1 260 ? -2.037 25.781 44.75 1 96.44 260 SER B C 1
ATOM 6310 O O . SER B 1 260 ? -1.65 26.891 44.375 1 96.44 260 SER B O 1
ATOM 6312 N N . GLU B 1 261 ? -1.451 25.094 45.688 1 97.19 261 GLU B N 1
ATOM 6313 C CA . GLU B 1 261 ? -0.246 25.609 46.344 1 97.19 261 GLU B CA 1
ATOM 6314 C C . GLU B 1 261 ? 0.914 25.688 45.344 1 97.19 261 GLU B C 1
ATOM 6316 O O . GLU B 1 261 ? 1.663 26.672 45.344 1 97.19 261 GLU B O 1
ATOM 6321 N N . ALA B 1 262 ? 0.996 24.656 44.594 1 97.81 262 ALA B N 1
ATOM 6322 C CA . ALA B 1 262 ? 2.051 24.641 43.594 1 97.81 262 ALA B CA 1
ATOM 6323 C C . ALA B 1 262 ? 1.88 25.781 42.594 1 97.81 262 ALA B C 1
ATOM 6325 O O . ALA B 1 262 ? 2.846 26.469 42.25 1 97.81 262 ALA B O 1
ATOM 6326 N N . LEU B 1 263 ? 0.676 25.969 42.156 1 97.44 263 LEU B N 1
ATOM 6327 C CA . LEU B 1 263 ? 0.386 27.016 41.188 1 97.44 263 LEU B CA 1
ATOM 6328 C C . LEU B 1 263 ? 0.688 28.391 41.75 1 97.44 263 LEU B C 1
ATOM 6330 O O . LEU B 1 263 ? 1.252 29.25 41.062 1 97.44 263 LEU B O 1
ATOM 6334 N N . THR B 1 264 ? 0.308 28.625 42.938 1 97.31 264 THR B N 1
ATOM 6335 C CA . THR B 1 264 ? 0.573 29.891 43.625 1 97.31 264 THR B CA 1
ATOM 6336 C C . THR B 1 264 ? 2.074 30.141 43.719 1 97.31 264 THR B C 1
ATOM 6338 O O . THR B 1 264 ? 2.543 31.25 43.406 1 97.31 264 THR B O 1
ATOM 6341 N N . PHE B 1 265 ? 2.748 29.188 44.156 1 97.88 265 PHE B N 1
ATOM 6342 C CA . PHE B 1 265 ? 4.199 29.281 44.25 1 97.88 265 PHE B CA 1
ATOM 6343 C C . PHE B 1 265 ? 4.812 29.594 42.875 1 97.88 265 PHE B C 1
ATOM 6345 O O . PHE B 1 265 ? 5.609 30.516 42.75 1 97.88 265 PHE B O 1
ATOM 6352 N N . LEU B 1 266 ? 4.434 28.859 41.875 1 97.88 266 LEU B N 1
ATOM 6353 C CA . LEU B 1 266 ? 4.992 28.984 40.531 1 97.88 266 LEU B CA 1
ATOM 6354 C C . LEU B 1 266 ? 4.688 30.359 39.969 1 97.88 266 LEU B C 1
ATOM 6356 O O . LEU B 1 266 ? 5.477 30.906 39.188 1 97.88 266 LEU B O 1
ATOM 6360 N N . SER B 1 267 ? 3.553 30.953 40.312 1 97.38 267 SER B N 1
ATOM 6361 C CA . SER B 1 267 ? 3.176 32.281 39.812 1 97.38 267 SER B CA 1
ATOM 6362 C C . SER B 1 267 ? 4.145 33.344 40.281 1 97.38 267 SER B C 1
ATOM 6364 O O . SER B 1 267 ? 4.238 34.406 39.688 1 97.38 267 SER B O 1
ATOM 6366 N N . SER B 1 268 ? 4.859 33 41.312 1 97 268 SER B N 1
ATOM 6367 C CA . SER B 1 268 ? 5.781 34 41.875 1 97 268 SER B CA 1
ATOM 6368 C C . SER B 1 268 ? 7.176 33.844 41.281 1 97 268 SER B C 1
ATOM 6370 O O . SER B 1 268 ? 8.055 34.656 41.562 1 97 268 SER B O 1
ATOM 6372 N N . ILE B 1 269 ? 7.371 32.844 40.5 1 97.44 269 ILE B N 1
ATOM 6373 C CA . ILE B 1 269 ? 8.688 32.531 39.969 1 97.44 269 ILE B CA 1
ATOM 6374 C C . ILE B 1 269 ? 8.922 33.344 38.688 1 97.44 269 ILE B C 1
ATOM 6376 O O . ILE B 1 269 ? 8 33.531 37.906 1 97.44 269 ILE B O 1
ATOM 6380 N N . ASN B 1 270 ? 10.172 33.781 38.531 1 97.25 270 ASN B N 1
ATOM 6381 C CA . ASN B 1 270 ? 10.562 34.438 37.281 1 97.25 270 ASN B CA 1
ATOM 6382 C C . ASN B 1 270 ? 10.219 33.562 36.062 1 97.25 270 ASN B C 1
ATOM 6384 O O . ASN B 1 270 ? 10.594 32.406 36 1 97.25 270 ASN B O 1
ATOM 6388 N N . PRO B 1 271 ? 9.562 34.188 35.062 1 97.31 271 PRO B N 1
ATOM 6389 C CA . PRO B 1 271 ? 9.141 33.406 33.906 1 97.31 271 PRO B CA 1
ATOM 6390 C C . PRO B 1 271 ? 10.312 32.719 33.188 1 97.31 271 PRO B C 1
ATOM 6392 O O . PRO B 1 271 ? 10.172 31.594 32.719 1 97.31 271 PRO B O 1
ATOM 6395 N N . HIS B 1 272 ? 11.43 33.344 33.125 1 97.56 272 HIS B N 1
ATOM 6396 C CA . HIS B 1 272 ? 12.594 32.75 32.469 1 97.56 272 HIS B CA 1
ATOM 6397 C C . HIS B 1 272 ? 13.078 31.5 33.188 1 97.56 272 HIS B C 1
ATOM 6399 O O . HIS B 1 272 ? 13.414 30.5 32.531 1 97.56 272 HIS B O 1
ATOM 6405 N N . LYS B 1 273 ? 13.086 31.594 34.438 1 96.25 273 LYS B N 1
ATOM 6406 C CA . LYS B 1 273 ? 13.5 30.438 35.25 1 96.25 273 LYS B CA 1
ATOM 6407 C C . LYS B 1 273 ? 12.531 29.266 35.031 1 96.25 273 LYS B C 1
ATOM 6409 O O . LYS B 1 273 ? 12.953 28.109 35 1 96.25 273 LYS B O 1
ATOM 6414 N N . LEU B 1 274 ? 11.336 29.594 34.969 1 95.81 274 LEU B N 1
ATOM 6415 C CA . LEU B 1 274 ? 10.312 28.562 34.844 1 95.81 274 LEU B CA 1
ATOM 6416 C C . LEU B 1 274 ? 10.422 27.859 33.5 1 95.81 274 LEU B C 1
ATOM 6418 O O . LEU B 1 274 ? 10.312 26.641 33.406 1 95.81 274 LEU B O 1
ATOM 6422 N N . VAL B 1 275 ? 10.609 28.625 32.375 1 95.06 275 VAL B N 1
ATOM 6423 C CA . VAL B 1 275 ? 10.703 28.016 31.078 1 95.06 275 VAL B CA 1
ATOM 6424 C C . VAL B 1 275 ? 11.992 27.203 30.969 1 95.06 275 VAL B C 1
ATOM 6426 O O . VAL B 1 275 ? 12.039 26.188 30.281 1 95.06 275 VAL B O 1
ATOM 6429 N N . GLU B 1 276 ? 13.039 27.609 31.578 1 93.69 276 GLU B N 1
ATOM 6430 C CA . GLU B 1 276 ? 14.289 26.859 31.609 1 93.69 276 GLU B CA 1
ATOM 6431 C C . GLU B 1 276 ? 14.109 25.531 32.344 1 93.69 276 GLU B C 1
ATOM 6433 O O . GLU B 1 276 ? 14.609 24.5 31.906 1 93.69 276 GLU B O 1
ATOM 6438 N N . LEU B 1 277 ? 13.461 25.641 33.469 1 93.44 277 LEU B N 1
ATOM 6439 C CA . LEU B 1 277 ? 13.227 24.438 34.25 1 93.44 277 LEU B CA 1
ATOM 6440 C C . LEU B 1 277 ? 12.367 23.453 33.5 1 93.44 277 LEU B C 1
ATOM 6442 O O . LEU B 1 277 ? 12.656 22.25 33.5 1 93.44 277 LEU B O 1
ATOM 6446 N N . ALA B 1 278 ? 11.297 23.922 32.906 1 92 278 ALA B N 1
ATOM 6447 C CA . ALA B 1 278 ? 10.414 23.031 32.156 1 92 278 ALA B CA 1
ATOM 6448 C C . ALA B 1 278 ? 11.172 22.328 31.047 1 92 278 ALA B C 1
ATOM 6450 O O . ALA B 1 278 ? 10.945 21.141 30.781 1 92 278 ALA B O 1
ATOM 6451 N N . HIS B 1 279 ? 12.016 23.078 30.359 1 88.25 279 HIS B N 1
ATOM 6452 C CA . HIS B 1 279 ? 12.867 22.516 29.312 1 88.25 279 HIS B CA 1
ATOM 6453 C C . HIS B 1 279 ? 13.805 21.453 29.891 1 88.25 279 HIS B C 1
ATOM 6455 O O . HIS B 1 279 ? 13.969 20.375 29.297 1 88.25 279 HIS B O 1
ATOM 6461 N N . GLY B 1 280 ? 14.391 21.734 30.969 1 85.44 280 GLY B N 1
ATOM 6462 C CA . GLY B 1 280 ? 15.312 20.812 31.609 1 85.44 280 GLY B CA 1
ATOM 6463 C C . GLY B 1 280 ? 14.656 19.531 32.094 1 85.44 280 GLY B C 1
ATOM 6464 O O . GLY B 1 280 ? 15.281 18.453 32.062 1 85.44 280 GLY B O 1
ATOM 6465 N N . LEU B 1 281 ? 13.391 19.625 32.469 1 85.75 281 LEU B N 1
ATOM 6466 C CA . LEU B 1 281 ? 12.648 18.469 32.938 1 85.75 281 LEU B CA 1
ATOM 6467 C C . LEU B 1 281 ? 12.023 17.703 31.781 1 85.75 281 LEU B C 1
ATOM 6469 O O . LEU B 1 281 ? 11.258 16.766 31.984 1 85.75 281 LEU B O 1
ATOM 6473 N N . LYS B 1 282 ? 12.242 18.172 30.531 1 79.75 282 LYS B N 1
ATOM 6474 C CA . LYS B 1 282 ? 11.773 17.547 29.297 1 79.75 282 LYS B CA 1
ATOM 6475 C C . LYS B 1 282 ? 10.25 17.516 29.234 1 79.75 282 LYS B C 1
ATOM 6477 O O . LYS B 1 282 ? 9.664 16.547 28.766 1 79.75 282 LYS B O 1
ATOM 6482 N N . LEU B 1 283 ? 9.688 18.438 29.797 1 75.25 283 LEU B N 1
ATOM 6483 C CA . LEU B 1 283 ? 8.234 18.547 29.766 1 75.25 283 LEU B CA 1
ATOM 6484 C C . LEU B 1 283 ? 7.758 19.141 28.453 1 75.25 283 LEU B C 1
ATOM 6486 O O . LEU B 1 283 ? 6.566 19.109 28.125 1 75.25 283 LEU B O 1
ATOM 6490 N N . THR B 1 284 ? 8.766 19.547 27.625 1 58.84 284 THR B N 1
ATOM 6491 C CA . THR B 1 284 ? 8.461 20.219 26.359 1 58.84 284 THR B CA 1
ATOM 6492 C C . THR B 1 284 ? 9.164 19.531 25.203 1 58.84 284 THR B C 1
ATOM 6494 O O . THR B 1 284 ? 9.211 20.062 24.094 1 58.84 284 THR B O 1
ATOM 6497 N N . ASN B 1 285 ? 9.594 18.391 25.406 1 59.16 285 ASN B N 1
ATOM 6498 C CA . ASN B 1 285 ? 10.445 17.812 24.359 1 59.16 285 ASN B CA 1
ATOM 6499 C C . ASN B 1 285 ? 9.633 16.984 23.375 1 59.16 285 ASN B C 1
ATOM 6501 O O . ASN B 1 285 ? 8.797 16.172 23.781 1 59.16 285 ASN B O 1
ATOM 6505 N N . PHE B 1 286 ? 9.75 17.312 22.094 1 56.97 286 PHE B N 1
ATOM 6506 C CA . PHE B 1 286 ? 9.047 16.609 21.031 1 56.97 286 PHE B CA 1
ATOM 6507 C C . PHE B 1 286 ? 9.945 15.562 20.391 1 56.97 286 PHE B C 1
ATOM 6509 O O . PHE B 1 286 ? 9.461 14.57 19.828 1 56.97 286 PHE B O 1
ATOM 6516 N N . MET B 1 287 ? 11.188 15.711 20.375 1 52.16 287 MET B N 1
ATOM 6517 C CA . MET B 1 287 ? 11.977 14.945 19.406 1 52.16 287 MET B CA 1
ATOM 6518 C C . MET B 1 287 ? 12.617 13.734 20.078 1 52.16 287 MET B C 1
ATOM 6520 O O . MET B 1 287 ? 13.43 13.031 19.469 1 52.16 287 MET B O 1
ATOM 6524 N N . THR B 1 288 ? 12.32 13.594 21.391 1 49.53 288 THR B N 1
ATOM 6525 C CA . THR B 1 288 ? 13.039 12.438 21.906 1 49.53 288 THR B CA 1
ATOM 6526 C C . THR B 1 288 ? 12.078 11.289 22.203 1 49.53 288 THR B C 1
ATOM 6528 O O . THR B 1 288 ? 10.906 11.516 22.5 1 49.53 288 THR B O 1
ATOM 6531 N N . LEU B 1 289 ? 12.43 10.039 21.719 1 47.94 289 LEU B N 1
ATOM 6532 C CA . LEU B 1 289 ? 11.727 8.766 21.891 1 47.94 289 LEU B CA 1
ATOM 6533 C C . LEU B 1 289 ? 11.234 8.609 23.312 1 47.94 289 LEU B C 1
ATOM 6535 O O . LEU B 1 289 ? 10.242 7.91 23.562 1 47.94 289 LEU B O 1
ATOM 6539 N N . GLU B 1 290 ? 11.914 9.266 24.281 1 48.91 290 GLU B N 1
ATOM 6540 C CA . GLU B 1 290 ? 11.766 8.867 25.688 1 48.91 290 GLU B CA 1
ATOM 6541 C C . GLU B 1 290 ? 10.656 9.656 26.375 1 48.91 290 GLU B C 1
ATOM 6543 O O . GLU B 1 290 ? 10.211 9.281 27.453 1 48.91 290 GLU B O 1
ATOM 6548 N N . SER B 1 291 ? 10.258 10.797 25.766 1 53.94 291 SER B N 1
ATOM 6549 C CA . SER B 1 291 ? 9.312 11.547 26.594 1 53.94 291 SER B CA 1
ATOM 6550 C C . SER B 1 291 ? 8.203 12.164 25.734 1 53.94 291 SER B C 1
ATOM 6552 O O . SER B 1 291 ? 8.43 12.523 24.578 1 53.94 291 SER B O 1
ATOM 6554 N N . THR B 1 292 ? 6.973 11.906 26.172 1 60.91 292 THR B N 1
ATOM 6555 C CA . THR B 1 292 ? 5.809 12.578 25.609 1 60.91 292 THR B CA 1
ATOM 6556 C C . THR B 1 292 ? 5.68 13.992 26.156 1 60.91 292 THR B C 1
ATOM 6558 O O . THR B 1 292 ? 5.688 14.195 27.359 1 60.91 292 THR B O 1
ATOM 6561 N N . PRO B 1 293 ? 5.746 14.914 25.203 1 67 293 PRO B N 1
ATOM 6562 C CA . PRO B 1 293 ? 5.527 16.266 25.734 1 67 293 PRO B CA 1
ATOM 6563 C C . PRO B 1 293 ? 4.219 16.391 26.5 1 67 293 PRO B C 1
ATOM 6565 O O . PRO B 1 293 ? 3.23 15.734 26.156 1 67 293 PRO B O 1
ATOM 6568 N N . VAL B 1 294 ? 4.391 17.25 27.609 1 76.56 294 VAL B N 1
ATOM 6569 C CA . VAL B 1 294 ? 3.205 17.344 28.453 1 76.56 294 VAL B CA 1
ATOM 6570 C C . VAL B 1 294 ? 2.613 18.75 28.359 1 76.56 294 VAL B C 1
ATOM 6572 O O . VAL B 1 294 ? 1.561 19.031 28.938 1 76.56 294 VAL B O 1
ATOM 6575 N N . THR B 1 295 ? 3.246 19.672 27.641 1 86.25 295 THR B N 1
ATOM 6576 C CA . THR B 1 295 ? 2.688 21 27.469 1 86.25 295 THR B CA 1
ATOM 6577 C C . THR B 1 295 ? 2.162 21.172 26.047 1 86.25 295 THR B C 1
ATOM 6579 O O . THR B 1 295 ? 2.746 21.906 25.25 1 86.25 295 THR B O 1
ATOM 6582 N N . LEU B 1 296 ? 1.096 20.516 25.766 1 88.44 296 LEU B N 1
ATOM 6583 C CA . LEU B 1 296 ? 0.392 20.484 24.484 1 88.44 296 LEU B CA 1
ATOM 6584 C C . LEU B 1 296 ? -1.085 20.828 24.672 1 88.44 296 LEU B C 1
ATOM 6586 O O . LEU B 1 296 ? -1.596 20.797 25.797 1 88.44 296 LEU B O 1
ATOM 6590 N N . PRO B 1 297 ? -1.724 21.203 23.547 1 93.62 297 PRO B N 1
ATOM 6591 C CA . PRO B 1 297 ? -3.184 21.25 23.656 1 93.62 297 PRO B CA 1
ATOM 6592 C C . PRO B 1 297 ? -3.779 19.969 24.203 1 93.62 297 PRO B C 1
ATOM 6594 O O . PRO B 1 297 ? -3.197 18.891 24.031 1 93.62 297 PRO B O 1
ATOM 6597 N N . CYS B 1 298 ? -4.875 20.109 24.922 1 92.5 298 CYS B N 1
ATOM 6598 C CA . CYS B 1 298 ? -5.449 18.922 25.547 1 92.5 298 CYS B CA 1
ATOM 6599 C C . CYS B 1 298 ? -6.969 18.922 25.422 1 92.5 298 CYS B C 1
ATOM 6601 O O . CYS B 1 298 ? -7.566 19.938 25.094 1 92.5 298 CYS B O 1
ATOM 6603 N N . VAL B 1 299 ? -7.508 17.781 25.531 1 92 299 VAL B N 1
ATOM 6604 C CA . VAL B 1 299 ? -8.945 17.656 25.766 1 92 299 VAL B CA 1
ATOM 6605 C C . VAL B 1 299 ? -9.258 17.984 27.234 1 92 299 VAL B C 1
ATOM 6607 O O . VAL B 1 299 ? -8.977 17.188 28.125 1 92 299 VAL B O 1
ATOM 6610 N N . GLU B 1 300 ? -9.883 19.109 27.438 1 95 300 GLU B N 1
ATOM 6611 C CA . GLU B 1 300 ? -10.141 19.594 28.797 1 95 300 GLU B CA 1
ATOM 6612 C C . GLU B 1 300 ? -11.258 18.797 29.469 1 95 300 GLU B C 1
ATOM 6614 O O . GLU B 1 300 ? -12.203 18.359 28.797 1 95 300 GLU B O 1
ATOM 6619 N N . LYS B 1 301 ? -11.102 18.656 30.797 1 94.12 301 LYS B N 1
ATOM 6620 C CA . LYS B 1 301 ? -12.211 18.109 31.562 1 94.12 301 LYS B CA 1
ATOM 6621 C C . LYS B 1 301 ? -13.328 19.125 31.734 1 94.12 301 LYS B C 1
ATOM 6623 O O . LYS B 1 301 ? -13.062 20.312 31.938 1 94.12 301 LYS B O 1
ATOM 6628 N N . ASN B 1 302 ? -14.508 18.609 31.547 1 92.38 302 ASN B N 1
ATOM 6629 C CA . ASN B 1 302 ? -15.648 19.516 31.703 1 92.38 302 ASN B CA 1
ATOM 6630 C C . ASN B 1 302 ? -15.852 19.906 33.156 1 92.38 302 ASN B C 1
ATOM 6632 O O . ASN B 1 302 ? -16.297 19.094 33.969 1 92.38 302 ASN B O 1
ATOM 6636 N N . ILE B 1 303 ? -15.523 21.109 33.469 1 93.25 303 ILE B N 1
ATOM 6637 C CA . ILE B 1 303 ? -15.688 21.672 34.812 1 93.25 303 ILE B CA 1
ATOM 6638 C C . ILE B 1 303 ? -16.75 22.766 34.781 1 93.25 303 ILE B C 1
ATOM 6640 O O . ILE B 1 303 ? -16.656 23.703 34 1 93.25 303 ILE B O 1
ATOM 6644 N N . GLU B 1 304 ? -17.703 22.75 35.688 1 93.12 304 GLU B N 1
ATOM 6645 C CA . GLU B 1 304 ? -18.781 23.719 35.75 1 93.12 304 GLU B CA 1
ATOM 6646 C C . GLU B 1 304 ? -18.25 25.125 36.031 1 93.12 304 GLU B C 1
ATOM 6648 O O . GLU B 1 304 ? -17.391 25.312 36.875 1 93.12 304 GLU B O 1
ATOM 6653 N N . GLY B 1 305 ? -18.734 26.062 35.281 1 92.69 305 GLY B N 1
ATOM 6654 C CA . GLY B 1 305 ? -18.391 27.453 35.5 1 92.69 305 GLY B CA 1
ATOM 6655 C C . GLY B 1 305 ? -17.078 27.875 34.844 1 92.69 305 GLY B C 1
ATOM 6656 O O . GLY B 1 305 ? -16.672 29.016 34.969 1 92.69 305 GLY B O 1
ATOM 6657 N N . VAL B 1 306 ? -16.438 26.953 34.25 1 94 306 VAL B N 1
ATOM 6658 C CA . VAL B 1 306 ? -15.156 27.219 33.594 1 94 306 VAL B CA 1
ATOM 6659 C C . VAL B 1 306 ? -15.32 27.203 32.094 1 94 306 VAL B C 1
ATOM 6661 O O . VAL B 1 306 ? -16.031 26.359 31.531 1 94 306 VAL B O 1
ATOM 6664 N N . GLU B 1 307 ? -14.688 28.188 31.406 1 93.06 307 GLU B N 1
ATOM 6665 C CA . GLU B 1 307 ? -14.68 28.203 29.938 1 93.06 307 GLU B CA 1
ATOM 6666 C C . GLU B 1 307 ? -13.672 27.203 29.391 1 93.06 307 GLU B C 1
ATOM 6668 O O . GLU B 1 307 ? -12.523 27.156 29.828 1 93.06 307 GLU B O 1
ATOM 6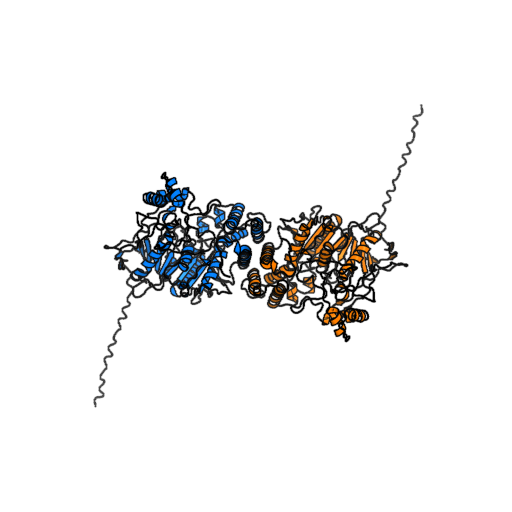673 N N . HIS B 1 308 ? -14.172 26.344 28.469 1 95.31 308 HIS B N 1
ATOM 6674 C CA . HIS B 1 308 ? -13.312 25.328 27.859 1 95.31 308 HIS B CA 1
ATOM 6675 C C . HIS B 1 308 ? -13.164 25.562 26.359 1 95.31 308 HIS B C 1
ATOM 6677 O O . HIS B 1 308 ? -14.094 26.047 25.719 1 95.31 308 HIS B O 1
ATOM 6683 N N . PHE B 1 309 ? -11.969 25.25 25.906 1 95.5 309 PHE B N 1
ATOM 6684 C CA . PHE B 1 309 ? -11.719 25.375 24.469 1 95.5 309 PHE B CA 1
ATOM 6685 C C . PHE B 1 309 ? -12.281 24.172 23.719 1 95.5 309 PHE B C 1
ATOM 6687 O O . PHE B 1 309 ? -12.984 24.328 22.719 1 95.5 309 PHE B O 1
ATOM 6694 N N . ILE B 1 310 ? -11.914 22.969 24.125 1 93.44 310 ILE B N 1
ATOM 6695 C CA . ILE B 1 310 ? -12.43 21.703 23.578 1 93.44 310 ILE B CA 1
ATOM 6696 C C . ILE B 1 310 ? -12.57 20.688 24.719 1 93.44 310 ILE B C 1
ATOM 6698 O O . ILE B 1 310 ? -11.719 20.625 25.609 1 93.44 310 ILE B O 1
ATOM 6702 N N . THR B 1 311 ? -13.656 19.828 24.672 1 92.31 311 THR B N 1
ATOM 6703 C CA . THR B 1 311 ? -13.883 18.844 25.734 1 92.31 311 THR B CA 1
ATOM 6704 C C . THR B 1 311 ? -14.055 17.453 25.156 1 92.31 311 THR B C 1
ATOM 6706 O O . THR B 1 311 ? -14.398 16.516 25.875 1 92.31 311 THR B O 1
ATOM 6709 N N . GLU B 1 312 ? -13.875 17.375 23.828 1 88.81 312 GLU B N 1
ATOM 6710 C CA . GLU B 1 312 ? -13.93 16.094 23.125 1 88.81 312 GLU B CA 1
ATOM 6711 C C . GLU B 1 312 ? -12.805 15.984 22.094 1 88.81 312 GLU B C 1
ATOM 6713 O O . GLU B 1 312 ? -12.281 17 21.625 1 88.81 312 GLU B O 1
ATOM 6718 N N . TYR B 1 313 ? -12.453 14.75 21.797 1 87.38 313 TYR B N 1
ATOM 6719 C CA . TYR B 1 313 ? -11.461 14.547 20.75 1 87.38 313 TYR B CA 1
ATOM 6720 C C . TYR B 1 313 ? -11.977 15.039 19.406 1 87.38 313 TYR B C 1
ATOM 6722 O O . TYR B 1 313 ? -13.156 14.883 19.094 1 87.38 313 TYR B O 1
ATOM 6730 N N . PRO B 1 314 ? -11.062 15.523 18.625 1 86.88 314 PRO B N 1
ATOM 6731 C CA . PRO B 1 314 ? -11.438 16.172 17.359 1 86.88 314 PRO B CA 1
ATOM 6732 C C . PRO B 1 314 ? -12.305 15.281 16.469 1 86.88 314 PRO B C 1
ATOM 6734 O O . PRO B 1 314 ? -13.258 15.758 15.859 1 86.88 314 PRO B O 1
ATOM 6737 N N . MET B 1 315 ? -12.07 14.031 16.438 1 85.5 315 MET B N 1
ATOM 6738 C CA . MET B 1 315 ? -12.781 13.133 15.531 1 85.5 315 MET B CA 1
ATOM 6739 C C . MET B 1 315 ? -14.203 12.883 16.031 1 85.5 315 MET B C 1
ATOM 6741 O O . MET B 1 315 ? -15.047 12.375 15.289 1 85.5 315 MET B O 1
ATOM 6745 N N . ASN B 1 316 ? -14.477 13.344 17.234 1 85.81 316 ASN B N 1
ATOM 6746 C CA . ASN B 1 316 ? -15.789 13.102 17.828 1 85.81 316 ASN B CA 1
ATOM 6747 C C . ASN B 1 316 ? -16.625 14.375 17.875 1 85.81 316 ASN B C 1
ATOM 6749 O O . ASN B 1 316 ? -17.812 14.336 18.25 1 85.81 316 ASN B O 1
ATOM 6753 N N . ILE B 1 317 ? -16.047 15.406 17.547 1 86 317 ILE B N 1
ATOM 6754 C CA . ILE B 1 317 ? -16.719 16.703 17.688 1 86 317 ILE B CA 1
ATOM 6755 C C . ILE B 1 317 ? -17.688 16.906 16.516 1 86 317 ILE B C 1
ATOM 6757 O O . ILE B 1 317 ? -17.328 16.656 15.367 1 86 317 ILE B O 1
ATOM 6761 N N . LYS B 1 318 ? -18.906 17.25 17.016 1 80.12 318 LYS B N 1
ATOM 6762 C CA . LYS B 1 318 ? -19.906 17.672 16.031 1 80.12 318 LYS B CA 1
ATOM 6763 C C . LYS B 1 318 ? -20.078 19.188 16.047 1 80.12 318 LYS B C 1
ATOM 6765 O O . LYS B 1 318 ? -20.078 19.812 17.109 1 80.12 318 LYS B O 1
ATOM 6770 N N . SER B 1 319 ? -19.516 19.859 15.031 1 72.12 319 SER B N 1
ATOM 6771 C CA . SER B 1 319 ? -19.594 21.312 14.984 1 72.12 319 SER B CA 1
ATOM 6772 C C . SER B 1 319 ? -20.453 21.797 13.82 1 72.12 319 SER B C 1
ATOM 6774 O O . SER B 1 319 ? -20.297 21.328 12.688 1 72.12 319 SER B O 1
ATOM 6776 N N . THR B 1 320 ? -21.359 22.672 14.164 1 66.75 320 THR B N 1
ATOM 6777 C CA . THR B 1 320 ? -22.219 23.219 13.117 1 66.75 320 THR B CA 1
ATOM 6778 C C . THR B 1 320 ? -21.625 24.516 12.57 1 66.75 320 THR B C 1
ATOM 6780 O O . THR B 1 320 ? -22.109 25.047 11.57 1 66.75 320 THR B O 1
ATOM 6783 N N . LYS B 1 321 ? -20.641 25.016 13.203 1 75.38 321 LYS B N 1
ATOM 6784 C CA . LYS B 1 321 ? -20.109 26.312 12.789 1 75.38 321 LYS B CA 1
ATOM 6785 C C . LYS B 1 321 ? -19.359 26.219 11.469 1 75.38 321 LYS B C 1
ATOM 6787 O O . LYS B 1 321 ? -19.156 27.219 10.773 1 75.38 321 LYS B O 1
ATOM 6792 N N . LEU B 1 322 ? -19.094 25.109 10.992 1 80.5 322 LEU B N 1
ATOM 6793 C CA . LEU B 1 322 ? -18.219 24.875 9.844 1 80.5 322 LEU B CA 1
ATOM 6794 C C . LEU B 1 322 ? -18.969 25.094 8.539 1 80.5 322 LEU B C 1
ATOM 6796 O O . LEU B 1 322 ? -18.359 25.234 7.477 1 80.5 322 LEU B O 1
ATOM 6800 N N . ARG B 1 323 ? -20.172 25.281 8.578 1 80.44 323 ARG B N 1
ATOM 6801 C CA . ARG B 1 323 ? -20.984 25.359 7.367 1 80.44 323 ARG B CA 1
ATOM 6802 C C . ARG B 1 323 ? -20.609 26.578 6.531 1 80.44 323 ARG B C 1
ATOM 6804 O O . ARG B 1 323 ? -20.844 26.609 5.32 1 80.44 323 ARG B O 1
ATOM 6811 N N . THR B 1 324 ? -20 27.547 7.117 1 82.12 324 THR B N 1
ATOM 6812 C CA . THR B 1 324 ? -19.719 28.766 6.367 1 82.12 324 THR B CA 1
ATOM 6813 C C . THR B 1 324 ? -18.219 28.969 6.18 1 82.12 324 THR B C 1
ATOM 6815 O O . THR B 1 324 ? -17.797 29.969 5.605 1 82.12 324 THR B O 1
ATOM 6818 N N . VAL B 1 325 ? -17.438 28.094 6.625 1 90.31 325 VAL B N 1
ATOM 6819 C CA . VAL B 1 325 ? -15.992 28.312 6.598 1 90.31 325 VAL B CA 1
ATOM 6820 C C . VAL B 1 325 ? -15.375 27.609 5.395 1 90.31 325 VAL B C 1
ATOM 6822 O O . VAL B 1 325 ? -15.758 26.469 5.074 1 90.31 325 VAL B O 1
ATOM 6825 N N . GLN B 1 326 ? -14.516 28.297 4.652 1 95.38 326 GLN B N 1
ATOM 6826 C CA . GLN B 1 326 ? -13.719 27.719 3.566 1 95.38 326 GLN B CA 1
ATOM 6827 C C . GLN B 1 326 ? -12.297 27.438 4.023 1 95.38 326 GLN B C 1
ATOM 6829 O O . GLN B 1 326 ? -11.719 28.203 4.797 1 95.38 326 GLN B O 1
ATOM 6834 N N . VAL B 1 327 ? -11.773 26.25 3.539 1 97.44 327 VAL B N 1
ATOM 6835 C CA . VAL B 1 327 ? -10.508 25.812 4.121 1 97.44 327 VAL B CA 1
ATOM 6836 C C . VAL B 1 327 ? -9.547 25.406 3.008 1 97.44 327 VAL B C 1
ATOM 6838 O O . VAL B 1 327 ? -9.945 24.797 2.023 1 97.44 327 VAL B O 1
ATOM 6841 N N . ILE B 1 328 ? -8.312 25.844 3.086 1 98.31 328 ILE B N 1
ATOM 6842 C CA . ILE B 1 328 ? -7.176 25.219 2.402 1 98.31 328 ILE B CA 1
ATOM 6843 C C . ILE B 1 328 ? -6.367 24.391 3.393 1 98.31 328 ILE B C 1
ATOM 6845 O O . ILE B 1 328 ? -6.047 24.859 4.488 1 98.31 328 ILE B O 1
ATOM 6849 N N . LEU B 1 329 ? -6.164 23.141 3.061 1 97.31 329 LEU B N 1
ATOM 6850 C CA . LEU B 1 329 ? -5.328 22.234 3.848 1 97.31 329 LEU B CA 1
ATOM 6851 C C . LEU B 1 329 ? -4.191 21.672 3 1 97.31 329 LEU B C 1
ATOM 6853 O O . LEU B 1 329 ? -4.402 21.297 1.849 1 97.31 329 LEU B O 1
ATOM 6857 N N . GLY B 1 330 ? -2.973 21.656 3.566 1 96.69 330 GLY B N 1
ATOM 6858 C CA . GLY B 1 330 ? -1.906 21.078 2.77 1 96.69 330 GLY B CA 1
ATOM 6859 C C . GLY B 1 330 ? -0.674 20.734 3.582 1 96.69 330 GLY B C 1
ATOM 6860 O O . GLY B 1 330 ? -0.645 20.938 4.797 1 96.69 330 GLY B O 1
ATOM 6861 N N . ASN B 1 331 ? 0.257 20 2.891 1 95.5 331 ASN B N 1
ATOM 6862 C CA . ASN B 1 331 ? 1.521 19.516 3.43 1 95.5 331 ASN B CA 1
ATOM 6863 C C . ASN B 1 331 ? 2.668 19.719 2.445 1 95.5 331 ASN B C 1
ATOM 6865 O O . ASN B 1 331 ? 2.447 20.141 1.307 1 95.5 331 ASN B O 1
ATOM 6869 N N . SER B 1 332 ? 3.879 19.516 3.004 1 96.25 332 SER B N 1
ATOM 6870 C CA . SER B 1 332 ? 5.039 19.438 2.123 1 96.25 332 SER B CA 1
ATOM 6871 C C . SER B 1 332 ? 5.238 18.031 1.588 1 96.25 332 SER B C 1
ATOM 6873 O O . SER B 1 332 ? 4.77 17.062 2.191 1 96.25 332 SER B O 1
ATOM 6875 N N . ALA B 1 333 ? 5.938 17.953 0.518 1 95.62 333 ALA B N 1
ATOM 6876 C CA . ALA B 1 333 ? 6.113 16.672 -0.159 1 95.62 333 ALA B CA 1
ATOM 6877 C C . ALA B 1 333 ? 6.898 15.703 0.712 1 95.62 333 ALA B C 1
ATOM 6879 O O . ALA B 1 333 ? 6.66 14.492 0.668 1 95.62 333 ALA B O 1
ATOM 6880 N N . ASN B 1 334 ? 7.863 16.188 1.463 1 93.94 334 ASN B N 1
ATOM 6881 C CA . ASN B 1 334 ? 8.719 15.383 2.334 1 93.94 334 ASN B CA 1
ATOM 6882 C C . ASN B 1 334 ? 8.758 15.945 3.752 1 93.94 334 ASN B C 1
ATOM 6884 O O . ASN B 1 334 ? 9.828 16.297 4.254 1 93.94 334 ASN B O 1
ATOM 6888 N N . GLU B 1 335 ? 7.652 15.883 4.414 1 94 335 GLU B N 1
ATOM 6889 C CA . GLU B 1 335 ? 7.406 16.562 5.68 1 94 335 GLU B CA 1
ATOM 6890 C C . GLU B 1 335 ? 8.523 16.281 6.684 1 94 335 GLU B C 1
ATOM 6892 O O . GLU B 1 335 ? 9.031 17.203 7.324 1 94 335 GLU B O 1
ATOM 6897 N N . MET B 1 336 ? 8.992 15.039 6.812 1 89.69 336 MET B N 1
ATOM 6898 C CA . MET B 1 336 ? 9.766 14.664 7.992 1 89.69 336 MET B CA 1
ATOM 6899 C C . MET B 1 336 ? 11.219 14.414 7.633 1 89.69 336 MET B C 1
ATOM 6901 O O . MET B 1 336 ? 11.984 13.891 8.445 1 89.69 336 MET B O 1
ATOM 6905 N N . HIS B 1 337 ? 11.633 14.797 6.496 1 85.62 337 HIS B N 1
ATOM 6906 C CA . HIS B 1 337 ? 13.016 14.57 6.102 1 85.62 337 HIS B CA 1
ATOM 6907 C C . HIS B 1 337 ? 13.977 15.328 7.012 1 85.62 337 HIS B C 1
ATOM 6909 O O . HIS B 1 337 ? 15.148 14.953 7.141 1 85.62 337 HIS B O 1
ATOM 6915 N N . MET B 1 338 ? 13.555 16.266 7.699 1 74.38 338 MET B N 1
ATOM 6916 C CA . MET B 1 338 ? 14.383 17.078 8.578 1 74.38 338 MET B CA 1
ATOM 6917 C C . MET B 1 338 ? 14.836 16.281 9.805 1 74.38 338 MET B C 1
ATOM 6919 O O . MET B 1 338 ? 15.773 16.688 10.492 1 74.38 338 MET B O 1
ATOM 6923 N N . GLY B 1 339 ? 14.195 15.156 9.938 1 76.5 339 GLY B N 1
ATOM 6924 C CA . GLY B 1 339 ? 14.578 14.297 11.047 1 76.5 339 GLY B CA 1
ATOM 6925 C C . GLY B 1 339 ? 16 13.789 10.953 1 76.5 339 GLY B C 1
ATOM 6926 O O . GLY B 1 339 ? 16.609 13.438 11.961 1 76.5 339 GLY B O 1
ATOM 6927 N N . TYR B 1 340 ? 16.531 13.805 9.758 1 71.88 340 TYR B N 1
ATOM 6928 C CA . TYR B 1 340 ? 17.875 13.281 9.562 1 71.88 340 TYR B CA 1
ATOM 6929 C C . TYR B 1 340 ? 18.938 14.289 10.016 1 71.88 340 TYR B C 1
ATOM 6931 O O . TYR B 1 340 ? 20.125 13.977 10.062 1 71.88 340 TYR B O 1
ATOM 6939 N N . ALA B 1 341 ? 18.484 15.531 10.344 1 72.44 341 ALA B N 1
ATOM 6940 C CA . ALA B 1 341 ? 19.391 16.5 10.945 1 72.44 341 ALA B CA 1
ATOM 6941 C C . ALA B 1 341 ? 19.906 16 12.289 1 72.44 341 ALA B C 1
ATOM 6943 O O . ALA B 1 341 ? 21 16.391 12.727 1 72.44 341 ALA B O 1
ATOM 6944 N N . ILE B 1 342 ? 19.156 15.125 12.922 1 70.88 342 ILE B N 1
ATOM 6945 C CA . ILE B 1 342 ? 19.547 14.734 14.273 1 70.88 342 ILE B CA 1
ATOM 6946 C C . ILE B 1 342 ? 19.562 13.211 14.391 1 70.88 342 ILE B C 1
ATOM 6948 O O . ILE B 1 342 ? 19.953 12.664 15.422 1 70.88 342 ILE B O 1
ATOM 6952 N N . ASN B 1 343 ? 19.062 12.516 13.383 1 74.88 343 ASN B N 1
ATOM 6953 C CA . ASN B 1 343 ? 18.969 11.062 13.453 1 74.88 343 ASN B CA 1
ATOM 6954 C C . ASN B 1 343 ? 19.688 10.398 12.273 1 74.88 343 ASN B C 1
ATOM 6956 O O . ASN B 1 343 ? 19.641 10.906 11.148 1 74.88 343 ASN B O 1
ATOM 6960 N N . GLU B 1 344 ? 20.297 9.344 12.688 1 83.12 344 GLU B N 1
ATOM 6961 C CA . GLU B 1 344 ? 20.672 8.43 11.609 1 83.12 344 GLU B CA 1
ATOM 6962 C C . GLU B 1 344 ? 19.453 7.691 11.078 1 83.12 344 GLU B C 1
ATOM 6964 O O . GLU B 1 344 ? 18.391 7.684 11.711 1 83.12 344 GLU B O 1
ATOM 6969 N N . VAL B 1 345 ? 19.625 7.129 9.938 1 86.62 345 VAL B N 1
ATOM 6970 C CA . VAL B 1 345 ? 18.5 6.523 9.234 1 86.62 345 VAL B CA 1
ATOM 6971 C C . VAL B 1 345 ? 17.875 5.434 10.109 1 86.62 345 VAL B C 1
ATOM 6973 O O . VAL B 1 345 ? 16.656 5.375 10.258 1 86.62 345 VAL B O 1
ATOM 6976 N N . GLU B 1 346 ? 18.641 4.574 10.734 1 87.81 346 GLU B N 1
ATOM 6977 C CA . GLU B 1 346 ? 18.156 3.492 11.578 1 87.81 346 GLU B CA 1
ATOM 6978 C C . GLU B 1 346 ? 17.391 4.035 12.789 1 87.81 346 GLU B C 1
ATOM 6980 O O . GLU B 1 346 ? 16.344 3.514 13.156 1 87.81 346 GLU B O 1
ATOM 6985 N N . GLY B 1 347 ? 17.953 5.012 13.367 1 87.12 347 GLY B N 1
ATOM 6986 C CA . GLY B 1 347 ? 17.297 5.633 14.508 1 87.12 347 GLY B CA 1
ATOM 6987 C C . GLY B 1 347 ? 15.969 6.281 14.164 1 87.12 347 GLY B C 1
ATOM 6988 O O . GLY B 1 347 ? 15.016 6.215 14.938 1 87.12 347 GLY B O 1
ATOM 6989 N N . PHE B 1 348 ? 15.945 6.863 13.023 1 88.38 348 PHE B N 1
ATOM 6990 C CA . PHE B 1 348 ? 14.727 7.547 12.602 1 88.38 348 PHE B CA 1
ATOM 6991 C C . PHE B 1 348 ? 13.617 6.543 12.32 1 88.38 348 PHE B C 1
ATOM 6993 O O . PHE B 1 348 ? 12.445 6.816 12.586 1 88.38 348 PHE B O 1
ATOM 7000 N N . LEU B 1 349 ? 13.977 5.375 11.758 1 91.81 349 LEU B N 1
ATOM 7001 C CA . LEU B 1 349 ? 12.992 4.309 11.578 1 91.81 349 LEU B CA 1
ATOM 7002 C C . LEU B 1 349 ? 12.406 3.883 12.922 1 91.81 349 LEU B C 1
ATOM 7004 O O . LEU B 1 349 ? 11.188 3.777 13.07 1 91.81 349 LEU B O 1
ATOM 7008 N N . GLU B 1 350 ? 13.25 3.648 13.852 1 88.94 350 GLU B N 1
ATOM 7009 C CA . GLU B 1 350 ? 12.797 3.213 15.164 1 88.94 350 GLU B CA 1
ATOM 7010 C C . GLU B 1 350 ? 11.93 4.277 15.828 1 88.94 350 GLU B C 1
ATOM 7012 O O . GLU B 1 350 ? 10.938 3.957 16.484 1 88.94 350 GLU B O 1
ATOM 7017 N N . TYR B 1 351 ? 12.336 5.504 15.688 1 84.94 351 TYR B N 1
ATOM 7018 C CA . TYR B 1 351 ? 11.547 6.621 16.188 1 84.94 351 TYR B CA 1
ATOM 7019 C C . TYR B 1 351 ? 10.133 6.59 15.625 1 84.94 351 TYR B C 1
ATOM 7021 O O . TYR B 1 351 ? 9.156 6.723 16.359 1 84.94 351 TYR B O 1
ATOM 7029 N N . SER B 1 352 ? 10.039 6.383 14.398 1 88.75 352 SER B N 1
ATOM 7030 C CA . SER B 1 352 ? 8.75 6.391 13.703 1 88.75 352 SER B CA 1
ATOM 7031 C C . SER B 1 352 ? 7.891 5.203 14.117 1 88.75 352 SER B C 1
ATOM 7033 O O . SER B 1 352 ? 6.684 5.348 14.32 1 88.75 352 SER B O 1
ATOM 7035 N N . LEU B 1 353 ? 8.539 4.066 14.266 1 90.62 353 LEU B N 1
ATOM 7036 C CA . LEU B 1 353 ? 7.789 2.877 14.656 1 90.62 353 LEU B CA 1
ATOM 7037 C C . LEU B 1 353 ? 7.332 2.98 16.109 1 90.62 353 LEU B C 1
ATOM 7039 O O . LEU B 1 353 ? 6.273 2.457 16.469 1 90.62 353 LEU B O 1
ATOM 7043 N N . ASN B 1 354 ? 8.055 3.664 16.906 1 87.19 354 ASN B N 1
ATOM 7044 C CA . ASN B 1 354 ? 7.699 3.822 18.312 1 87.19 354 ASN B CA 1
ATOM 7045 C C . ASN B 1 354 ? 6.434 4.66 18.469 1 87.19 354 ASN B C 1
ATOM 7047 O O . ASN B 1 354 ? 5.703 4.5 19.453 1 87.19 354 ASN B O 1
ATOM 7051 N N . VAL B 1 355 ? 6.211 5.551 17.578 1 85.5 355 VAL B N 1
ATOM 7052 C CA . VAL B 1 355 ? 4.996 6.355 17.625 1 85.5 355 VAL B CA 1
ATOM 7053 C C . VAL B 1 355 ? 3.771 5.449 17.516 1 85.5 355 VAL B C 1
ATOM 7055 O O . VAL B 1 355 ? 2.746 5.703 18.156 1 85.5 355 VAL B O 1
ATOM 7058 N N . ILE B 1 356 ? 3.906 4.379 16.766 1 88.81 356 ILE B N 1
ATOM 7059 C CA . ILE B 1 356 ? 2.807 3.432 16.594 1 88.81 356 ILE B CA 1
ATOM 7060 C C . ILE B 1 356 ? 2.479 2.777 17.938 1 88.81 356 ILE B C 1
ATOM 7062 O O . ILE B 1 356 ? 1.308 2.619 18.281 1 88.81 356 ILE B O 1
ATOM 7066 N N . ARG B 1 357 ? 3.473 2.553 18.688 1 85.5 357 ARG B N 1
ATOM 7067 C CA . ARG B 1 357 ? 3.307 1.94 20 1 85.5 357 ARG B CA 1
ATOM 7068 C C . ARG B 1 357 ? 2.566 2.873 20.953 1 85.5 357 ARG B C 1
ATOM 7070 O O . ARG B 1 357 ? 1.849 2.418 21.844 1 85.5 357 ARG B O 1
ATOM 7077 N N . THR B 1 358 ? 2.67 4.117 20.688 1 77.56 358 THR B N 1
ATOM 7078 C CA . THR B 1 358 ? 2.064 5.109 21.562 1 77.56 358 THR B CA 1
ATOM 7079 C C . THR B 1 358 ? 0.618 5.383 21.156 1 77.56 358 THR B C 1
ATOM 7081 O O . THR B 1 358 ? -0.242 5.594 22.016 1 77.56 358 THR B O 1
ATOM 7084 N N . VAL B 1 359 ? 0.366 5.316 19.906 1 82.44 359 VAL B N 1
ATOM 7085 C CA . VAL B 1 359 ? -0.938 5.715 19.391 1 82.44 359 VAL B CA 1
ATOM 7086 C C . VAL B 1 359 ? -1.895 4.523 19.438 1 82.44 359 VAL B C 1
ATOM 7088 O O . VAL B 1 359 ? -3.105 4.699 19.578 1 82.44 359 VAL B O 1
ATOM 7091 N N . PHE B 1 360 ? -1.317 3.291 19.312 1 87.25 360 PHE B N 1
ATOM 7092 C CA . PHE B 1 360 ? -2.141 2.088 19.297 1 87.25 360 PHE B CA 1
ATOM 7093 C C . PHE B 1 360 ? -1.813 1.19 20.484 1 87.25 360 PHE B C 1
ATOM 7095 O O . PHE B 1 360 ? -0.644 0.91 20.75 1 87.25 360 PHE B O 1
ATOM 7102 N N . ASP B 1 361 ? -2.812 0.777 21.188 1 89.69 361 ASP B N 1
ATOM 7103 C CA . ASP B 1 361 ? -2.662 -0.26 22.203 1 89.69 361 ASP B CA 1
ATOM 7104 C C . ASP B 1 361 ? -2.797 -1.652 21.594 1 89.69 361 ASP B C 1
ATOM 7106 O O . ASP B 1 361 ? -3.838 -2.297 21.719 1 89.69 361 ASP B O 1
ATOM 7110 N N . LEU B 1 362 ? -1.766 -2.092 21.031 1 91.75 362 LEU B N 1
ATOM 7111 C CA . LEU B 1 362 ? -1.82 -3.275 20.172 1 91.75 362 LEU B CA 1
ATOM 7112 C C . LEU B 1 362 ? -1.553 -4.539 20.984 1 91.75 362 LEU B C 1
ATOM 7114 O O . LEU B 1 362 ? -1.775 -5.652 20.5 1 91.75 362 LEU B O 1
ATOM 7118 N N . GLY B 1 363 ? -1.144 -4.461 22.234 1 92 363 GLY B N 1
ATOM 7119 C CA . GLY B 1 363 ? -0.883 -5.637 23.047 1 92 363 GLY B CA 1
ATOM 7120 C C . GLY B 1 363 ? 0.033 -6.637 22.359 1 92 363 GLY B C 1
ATOM 7121 O O . GLY B 1 363 ? 1.115 -6.277 21.891 1 92 363 GLY B O 1
ATOM 7122 N N . ASP B 1 364 ? -0.454 -7.844 22.203 1 90.62 364 ASP B N 1
ATOM 7123 C CA . ASP B 1 364 ? 0.345 -8.938 21.656 1 90.62 364 ASP B CA 1
ATOM 7124 C C . ASP B 1 364 ? 0.51 -8.812 20.156 1 90.62 364 ASP B C 1
ATOM 7126 O O . ASP B 1 364 ? 1.386 -9.445 19.562 1 90.62 364 ASP B O 1
ATOM 7130 N N . ALA B 1 365 ? -0.238 -7.934 19.578 1 90.19 365 ALA B N 1
ATOM 7131 C CA . ALA B 1 365 ? -0.225 -7.809 18.125 1 90.19 365 ALA B CA 1
ATOM 7132 C C . ALA B 1 365 ? 0.779 -6.754 17.672 1 90.19 365 ALA B C 1
ATOM 7134 O O . ALA B 1 365 ? 0.918 -6.492 16.469 1 90.19 365 ALA B O 1
ATOM 7135 N N . VAL B 1 366 ? 1.594 -6.199 18.594 1 93.69 366 VAL B N 1
ATOM 7136 C CA . VAL B 1 366 ? 2.424 -5.035 18.297 1 93.69 366 VAL B CA 1
ATOM 7137 C C . VAL B 1 366 ? 3.5 -5.414 17.281 1 93.69 366 VAL B C 1
ATOM 7139 O O . VAL B 1 366 ? 3.736 -4.684 16.312 1 93.69 366 VAL B O 1
ATOM 7142 N N . GLU B 1 367 ? 4.113 -6.523 17.484 1 93.25 367 GLU B N 1
ATOM 7143 C CA . GLU B 1 367 ? 5.203 -6.91 16.578 1 93.25 367 GLU B CA 1
ATOM 7144 C C . GLU B 1 367 ? 4.688 -7.184 15.172 1 93.25 367 GLU B C 1
ATOM 7146 O O . GLU B 1 367 ? 5.32 -6.789 14.188 1 93.25 367 GLU B O 1
ATOM 7151 N N . GLU B 1 368 ? 3.58 -7.82 15.094 1 93.31 368 GLU B N 1
ATOM 7152 C CA . GLU B 1 368 ? 2.977 -8.102 13.789 1 93.31 368 GLU B CA 1
ATOM 7153 C C . GLU B 1 368 ? 2.574 -6.809 13.078 1 93.31 368 GLU B C 1
ATOM 7155 O O . GLU B 1 368 ? 2.779 -6.672 11.875 1 93.31 368 GLU B O 1
ATOM 7160 N N . ALA B 1 369 ? 2.004 -5.949 13.812 1 95.31 369 ALA B N 1
ATOM 7161 C CA . ALA B 1 369 ? 1.582 -4.672 13.25 1 95.31 369 ALA B CA 1
ATOM 7162 C C . ALA B 1 369 ? 2.781 -3.875 12.742 1 95.31 369 ALA B C 1
ATOM 7164 O O . ALA B 1 369 ? 2.727 -3.277 11.664 1 95.31 369 ALA B O 1
ATOM 7165 N N . LEU B 1 370 ? 3.854 -3.873 13.508 1 96.19 370 LEU B N 1
ATOM 7166 C CA . LEU B 1 370 ? 5.059 -3.154 13.109 1 96.19 370 LEU B CA 1
ATOM 7167 C C . LEU B 1 370 ? 5.695 -3.801 11.883 1 96.19 370 LEU B C 1
ATOM 7169 O O . LEU B 1 370 ? 6.223 -3.104 11.016 1 96.19 370 LEU B O 1
ATOM 7173 N N . ASP B 1 371 ? 5.645 -5.09 11.812 1 95 371 ASP B N 1
ATOM 7174 C CA . ASP B 1 371 ? 6.164 -5.797 10.648 1 95 371 ASP B CA 1
ATOM 7175 C C . ASP B 1 371 ? 5.375 -5.438 9.391 1 95 371 ASP B C 1
ATOM 7177 O O . ASP B 1 371 ? 5.957 -5.273 8.312 1 95 371 ASP B O 1
ATOM 7181 N N . ASP B 1 372 ? 4.031 -5.344 9.539 1 95.88 372 ASP B N 1
ATOM 7182 C CA . ASP B 1 372 ? 3.201 -4.938 8.406 1 95.88 372 ASP B CA 1
ATOM 7183 C C . ASP B 1 372 ? 3.631 -3.572 7.871 1 95.88 372 ASP B C 1
ATOM 7185 O O . ASP B 1 372 ? 3.727 -3.379 6.656 1 95.88 372 ASP B O 1
ATOM 7189 N N . ILE B 1 373 ? 3.916 -2.697 8.773 1 97.81 373 ILE B N 1
ATOM 7190 C CA . ILE B 1 373 ? 4.316 -1.344 8.406 1 97.81 373 ILE B CA 1
ATOM 7191 C C . ILE B 1 373 ? 5.695 -1.371 7.754 1 97.81 373 ILE B C 1
ATOM 7193 O O . ILE B 1 373 ? 5.902 -0.764 6.699 1 97.81 373 ILE B O 1
ATOM 7197 N N . LYS B 1 374 ? 6.637 -2.086 8.344 1 97.12 374 LYS B N 1
ATOM 7198 C CA . LYS B 1 374 ? 7.98 -2.186 7.789 1 97.12 374 LYS B CA 1
ATOM 7199 C C . LYS B 1 374 ? 7.957 -2.812 6.398 1 97.12 374 LYS B C 1
ATOM 7201 O O . LYS B 1 374 ? 8.633 -2.334 5.484 1 97.12 374 LYS B O 1
ATOM 7206 N N . HIS B 1 375 ? 7.207 -3.873 6.262 1 97.12 375 HIS B N 1
ATOM 7207 C CA . HIS B 1 375 ? 7.094 -4.539 4.969 1 97.12 375 HIS B CA 1
ATOM 7208 C C . HIS B 1 375 ? 6.555 -3.586 3.908 1 97.12 375 HIS B C 1
ATOM 7210 O O . HIS B 1 375 ? 7 -3.613 2.758 1 97.12 375 HIS B O 1
ATOM 7216 N N . PHE B 1 376 ? 5.613 -2.805 4.238 1 98.12 376 PHE B N 1
ATOM 7217 C CA . PHE B 1 376 ? 5.031 -1.88 3.275 1 98.12 376 PHE B CA 1
ATOM 7218 C C . PHE B 1 376 ? 6.074 -0.885 2.779 1 98.12 376 PHE B C 1
ATOM 7220 O O . PHE B 1 376 ? 6.176 -0.633 1.576 1 98.12 376 PHE B O 1
ATOM 7227 N N . TYR B 1 377 ? 6.832 -0.376 3.672 1 98.19 377 TYR B N 1
ATOM 7228 C CA . TYR B 1 377 ? 7.676 0.754 3.299 1 98.19 377 TYR B CA 1
ATOM 7229 C C . TYR B 1 377 ? 9.039 0.28 2.814 1 98.19 377 TYR B C 1
ATOM 7231 O O . TYR B 1 377 ? 9.609 0.854 1.881 1 98.19 377 TYR B O 1
ATOM 7239 N N . ILE B 1 378 ? 9.641 -0.816 3.48 1 97.38 378 ILE B N 1
ATOM 7240 C CA . ILE B 1 378 ? 11.023 -1.103 3.111 1 97.38 378 ILE B CA 1
ATOM 7241 C C . ILE B 1 378 ? 11.195 -2.604 2.895 1 97.38 378 ILE B C 1
ATOM 7243 O O . ILE B 1 378 ? 12.305 -3.076 2.639 1 97.38 378 ILE B O 1
ATOM 7247 N N . GLY B 1 379 ? 10.117 -3.307 2.979 1 96.81 379 GLY B N 1
ATOM 7248 C CA . GLY B 1 379 ? 10.242 -4.75 2.844 1 96.81 379 GLY B CA 1
ATOM 7249 C C . GLY B 1 379 ? 11.164 -5.367 3.877 1 96.81 379 GLY B C 1
ATOM 7250 O O . GLY B 1 379 ? 11 -5.137 5.078 1 96.81 379 GLY B O 1
ATOM 7251 N N . ASP B 1 380 ? 12.148 -6.07 3.371 1 96.25 380 ASP B N 1
ATOM 7252 C CA . ASP B 1 380 ? 13.125 -6.691 4.25 1 96.25 380 ASP B CA 1
ATOM 7253 C C . ASP B 1 380 ? 14.484 -5.988 4.152 1 96.25 380 ASP B C 1
ATOM 7255 O O . ASP B 1 380 ? 15.492 -6.516 4.613 1 96.25 380 ASP B O 1
ATOM 7259 N N . GLU B 1 381 ? 14.453 -4.824 3.48 1 95.81 381 GLU B N 1
ATOM 7260 C CA . GLU B 1 381 ? 15.703 -4.074 3.379 1 95.81 381 GLU B CA 1
ATOM 7261 C C . GLU B 1 381 ? 16.156 -3.578 4.746 1 95.81 381 GLU B C 1
ATOM 7263 O O . GLU B 1 381 ? 15.336 -3.326 5.629 1 95.81 381 GLU B O 1
ATOM 7268 N N . LYS B 1 382 ? 17.438 -3.416 4.828 1 93.44 382 LYS B N 1
ATOM 7269 C CA . LYS B 1 382 ? 17.984 -2.795 6.031 1 93.44 382 LYS B CA 1
ATOM 7270 C C . LYS B 1 382 ? 17.844 -1.276 5.973 1 93.44 382 LYS B C 1
ATOM 7272 O O . LYS B 1 382 ? 17.969 -0.676 4.906 1 93.44 382 LYS B O 1
ATOM 7277 N N . ALA B 1 383 ? 17.578 -0.702 7.176 1 93.56 383 ALA B N 1
ATOM 7278 C CA . ALA B 1 383 ? 17.531 0.757 7.246 1 93.56 383 ALA B CA 1
ATOM 7279 C C . ALA B 1 383 ? 18.891 1.358 6.906 1 93.56 383 ALA B C 1
ATOM 7281 O O . ALA B 1 383 ? 19.922 0.948 7.461 1 93.56 383 ALA B O 1
ATOM 7282 N N . GLY B 1 384 ? 18.953 2.236 5.969 1 92.62 384 GLY B N 1
ATOM 7283 C CA . GLY B 1 384 ? 20.156 2.912 5.516 1 92.62 384 GLY B CA 1
ATOM 7284 C C . GLY B 1 384 ? 19.891 3.926 4.418 1 92.62 384 GLY B C 1
ATOM 7285 O O . GLY B 1 384 ? 18.766 4.367 4.23 1 92.62 384 GLY B O 1
ATOM 7286 N N . GLU B 1 385 ? 20.906 4.316 3.727 1 90.69 385 GLU B N 1
ATOM 7287 C CA . GLU B 1 385 ? 20.812 5.363 2.709 1 90.69 385 GLU B CA 1
ATOM 7288 C C . GLU B 1 385 ? 19.844 4.969 1.594 1 90.69 385 GLU B C 1
ATOM 7290 O O . GLU B 1 385 ? 19.125 5.816 1.062 1 90.69 385 GLU B O 1
ATOM 7295 N N . SER B 1 386 ? 19.797 3.68 1.339 1 92.12 386 SER B N 1
ATOM 7296 C CA . SER B 1 386 ? 18.984 3.211 0.223 1 92.12 386 SER B CA 1
ATOM 7297 C C . SER B 1 386 ? 17.5 3.244 0.569 1 92.12 386 SER B C 1
ATOM 7299 O O . SER B 1 386 ? 16.641 3.215 -0.321 1 92.12 386 SER B O 1
ATOM 7301 N N . THR B 1 387 ? 17.172 3.25 1.845 1 94.75 387 THR B N 1
ATOM 7302 C CA . THR B 1 387 ? 15.773 3.238 2.266 1 94.75 387 THR B CA 1
ATOM 7303 C C . THR B 1 387 ? 15.383 4.574 2.898 1 94.75 387 THR B C 1
ATOM 7305 O O . THR B 1 387 ? 14.336 4.688 3.527 1 94.75 387 THR B O 1
ATOM 7308 N N . LYS B 1 388 ? 16.188 5.559 2.752 1 92.88 388 LYS B N 1
ATOM 7309 C CA . LYS B 1 388 ? 16.016 6.852 3.408 1 92.88 388 LYS B CA 1
ATOM 7310 C C . LYS B 1 388 ? 14.711 7.516 2.984 1 92.88 388 LYS B C 1
ATOM 7312 O O . LYS B 1 388 ? 14 8.086 3.814 1 92.88 388 LYS B O 1
ATOM 7317 N N . VAL B 1 389 ? 14.352 7.48 1.765 1 93.19 389 VAL B N 1
ATOM 7318 C CA . VAL B 1 389 ? 13.156 8.117 1.234 1 93.19 389 VAL B CA 1
ATOM 7319 C C . VAL B 1 389 ? 11.914 7.438 1.81 1 93.19 389 VAL B C 1
ATOM 7321 O O . VAL B 1 389 ? 10.977 8.109 2.254 1 93.19 389 VAL B O 1
ATOM 7324 N N . GLU B 1 390 ? 11.945 6.098 1.809 1 96.06 390 GLU B N 1
ATOM 7325 C CA . GLU B 1 390 ? 10.797 5.34 2.309 1 96.06 390 GLU B CA 1
ATOM 7326 C C . GLU B 1 390 ? 10.594 5.566 3.805 1 96.06 390 GLU B C 1
ATOM 7328 O O . GLU B 1 390 ? 9.461 5.652 4.277 1 96.06 390 GLU B O 1
ATOM 7333 N N . ILE B 1 391 ? 11.695 5.641 4.5 1 95.19 391 ILE B N 1
ATOM 7334 C CA . ILE B 1 391 ? 11.609 5.867 5.941 1 95.19 391 ILE B CA 1
ATOM 7335 C C . ILE B 1 391 ? 11.117 7.285 6.211 1 95.19 391 ILE B C 1
ATOM 7337 O O . ILE B 1 391 ? 10.328 7.508 7.137 1 95.19 391 ILE B O 1
ATOM 7341 N N . THR B 1 392 ? 11.492 8.297 5.406 1 94.56 392 THR B N 1
ATOM 7342 C CA . THR B 1 392 ? 10.953 9.648 5.469 1 94.56 392 THR B CA 1
ATOM 7343 C C . THR B 1 392 ? 9.445 9.641 5.211 1 94.56 392 THR B C 1
ATOM 7345 O O . THR B 1 392 ? 8.688 10.305 5.914 1 94.56 392 THR B O 1
ATOM 7348 N N . ASN B 1 393 ? 9.055 8.875 4.215 1 96.44 393 ASN B N 1
ATOM 7349 C CA . ASN B 1 393 ? 7.633 8.75 3.9 1 96.44 393 ASN B CA 1
ATOM 7350 C C . ASN B 1 393 ? 6.844 8.18 5.082 1 96.44 393 ASN B C 1
ATOM 7352 O O . ASN B 1 393 ? 5.754 8.664 5.391 1 96.44 393 ASN B O 1
ATOM 7356 N N . LEU B 1 394 ? 7.422 7.133 5.68 1 96.81 394 LEU B N 1
ATOM 7357 C CA . LEU B 1 394 ? 6.77 6.531 6.836 1 96.81 394 LEU B CA 1
ATOM 7358 C C . LEU B 1 394 ? 6.512 7.578 7.918 1 96.81 394 LEU B C 1
ATOM 7360 O O . LEU B 1 394 ? 5.379 7.73 8.383 1 96.81 394 LEU B O 1
ATOM 7364 N N . ALA B 1 395 ? 7.496 8.297 8.281 1 93.44 395 ALA B N 1
ATOM 7365 C CA . ALA B 1 395 ? 7.363 9.312 9.312 1 93.44 395 ALA B CA 1
ATOM 7366 C C . ALA B 1 395 ? 6.383 10.398 8.891 1 93.44 395 ALA B C 1
ATOM 7368 O O . ALA B 1 395 ? 5.516 10.805 9.672 1 93.44 395 ALA B O 1
ATOM 7369 N N . SER B 1 396 ? 6.492 10.898 7.645 1 95.5 396 SER B N 1
ATOM 7370 C CA . SER B 1 396 ? 5.617 11.945 7.121 1 95.5 396 SER B CA 1
ATOM 7371 C C . SER B 1 396 ? 4.16 11.5 7.133 1 95.5 396 SER B C 1
ATOM 7373 O O . SER B 1 396 ? 3.264 12.305 7.41 1 95.5 396 SER B O 1
ATOM 7375 N N . ASP B 1 397 ? 3.967 10.227 6.797 1 96.75 397 ASP B N 1
ATOM 7376 C CA . ASP B 1 397 ? 2.605 9.703 6.703 1 96.75 397 ASP B CA 1
ATOM 7377 C C . ASP B 1 397 ? 1.956 9.609 8.086 1 96.75 397 ASP B C 1
ATOM 7379 O O . ASP B 1 397 ? 0.775 9.93 8.242 1 96.75 397 ASP B O 1
ATOM 7383 N N . ILE B 1 398 ? 2.703 9.242 9.086 1 93.06 398 ILE B N 1
ATOM 7384 C CA . ILE B 1 398 ? 2.17 9.062 10.43 1 93.06 398 ILE B CA 1
ATOM 7385 C C . ILE B 1 398 ? 1.866 10.422 11.055 1 93.06 398 ILE B C 1
ATOM 7387 O O . ILE B 1 398 ? 0.827 10.602 11.695 1 93.06 398 ILE B O 1
ATOM 7391 N N . TYR B 1 399 ? 2.652 11.344 10.758 1 91.12 399 TYR B N 1
ATOM 7392 C CA . TYR B 1 399 ? 2.576 12.594 11.508 1 91.12 399 TYR B CA 1
ATOM 7393 C C . TYR B 1 399 ? 1.752 13.633 10.758 1 91.12 399 TYR B C 1
ATOM 7395 O O . TYR B 1 399 ? 1.121 14.492 11.367 1 91.12 399 TYR B O 1
ATOM 7403 N N . PHE B 1 400 ? 1.762 13.531 9.422 1 95.06 400 PHE B N 1
ATOM 7404 C CA . PHE B 1 400 ? 1.209 14.695 8.734 1 95.06 400 PHE B CA 1
ATOM 7405 C C . PHE B 1 400 ? 0.279 14.258 7.605 1 95.06 400 PHE B C 1
ATOM 7407 O O . PHE B 1 400 ? -0.881 14.672 7.559 1 95.06 400 PHE B O 1
ATOM 7414 N N . ASN B 1 401 ? 0.737 13.391 6.742 1 97.06 401 ASN B N 1
ATOM 7415 C CA . ASN B 1 401 ? -0.013 13.125 5.52 1 97.06 401 ASN B CA 1
ATOM 7416 C C . ASN B 1 401 ? -1.353 12.453 5.82 1 97.06 401 ASN B C 1
ATOM 7418 O O . ASN B 1 401 ? -2.402 12.945 5.398 1 97.06 401 ASN B O 1
ATOM 7422 N N . HIS B 1 402 ? -1.309 11.352 6.539 1 96.44 402 HIS B N 1
ATOM 7423 C CA . HIS B 1 402 ? -2.553 10.648 6.812 1 96.44 402 HIS B CA 1
ATOM 7424 C C . HIS B 1 402 ? -3.451 11.453 7.75 1 96.44 402 HIS B C 1
ATOM 7426 O O . HIS B 1 402 ? -4.66 11.547 7.523 1 96.44 402 HIS B O 1
ATOM 7432 N N . PRO B 1 403 ? -2.887 12.086 8.781 1 94.44 403 PRO B N 1
ATOM 7433 C CA . PRO B 1 403 ? -3.725 12.953 9.617 1 94.44 403 PRO B CA 1
ATOM 7434 C C . PRO B 1 403 ? -4.375 14.086 8.828 1 94.44 403 PRO B C 1
ATOM 7436 O O . PRO B 1 403 ? -5.516 14.461 9.102 1 94.44 403 PRO B O 1
ATOM 7439 N N . THR B 1 404 ? -3.648 14.672 7.91 1 96.5 404 THR B N 1
ATOM 7440 C CA . THR B 1 404 ? -4.219 15.727 7.078 1 96.5 404 THR B CA 1
ATOM 7441 C C . THR B 1 404 ? -5.395 15.195 6.262 1 96.5 404 THR B C 1
ATOM 7443 O O . THR B 1 404 ? -6.434 15.852 6.172 1 96.5 404 THR B O 1
ATOM 7446 N N . GLU B 1 405 ? -5.215 14.047 5.707 1 95.31 405 GLU B N 1
ATOM 7447 C CA . GLU B 1 405 ? -6.316 13.43 4.973 1 95.31 405 GLU B CA 1
ATOM 7448 C C . GLU B 1 405 ? -7.516 13.18 5.883 1 95.31 405 GLU B C 1
ATOM 7450 O O . GLU B 1 405 ? -8.648 13.484 5.516 1 95.31 405 GLU B O 1
ATOM 7455 N N . LYS B 1 406 ? -7.301 12.672 7.031 1 93 406 LYS B N 1
ATOM 7456 C CA . LYS B 1 406 ? -8.383 12.383 7.969 1 93 406 LYS B CA 1
ATOM 7457 C C . LYS B 1 406 ? -9.102 13.656 8.383 1 93 406 LYS B C 1
ATOM 7459 O O . LYS B 1 406 ? -10.328 13.664 8.531 1 93 406 LYS B O 1
ATOM 7464 N N . MET B 1 407 ? -8.336 14.656 8.562 1 93.06 407 MET B N 1
ATOM 7465 C CA . MET B 1 407 ? -8.969 15.922 8.945 1 93.06 407 MET B CA 1
ATOM 7466 C C . MET B 1 407 ? -9.781 16.484 7.789 1 93.06 407 MET B C 1
ATOM 7468 O O . MET B 1 407 ? -10.852 17.062 8.008 1 93.06 407 MET B O 1
ATOM 7472 N N . ALA B 1 408 ? -9.25 16.406 6.59 1 94.94 408 ALA B N 1
ATOM 7473 C CA . ALA B 1 408 ? -10.016 16.844 5.426 1 94.94 408 ALA B CA 1
ATOM 7474 C C . ALA B 1 408 ? -11.352 16.109 5.344 1 94.94 408 ALA B C 1
ATOM 7476 O O . ALA B 1 408 ? -12.398 16.734 5.152 1 94.94 408 ALA B O 1
ATOM 7477 N N . ASP B 1 409 ? -11.312 14.797 5.555 1 92.25 409 ASP B N 1
ATOM 7478 C CA . ASP B 1 409 ? -12.531 13.984 5.555 1 92.25 409 ASP B CA 1
ATOM 7479 C C . ASP B 1 409 ? -13.492 14.438 6.645 1 92.25 409 ASP B C 1
ATOM 7481 O O . ASP B 1 409 ? -14.695 14.586 6.402 1 92.25 409 ASP B O 1
ATOM 7485 N N . ARG B 1 410 ? -12.938 14.602 7.773 1 90.56 410 ARG B N 1
ATOM 7486 C CA . ARG B 1 410 ? -13.742 14.969 8.93 1 90.56 410 ARG B CA 1
ATOM 7487 C C . ARG B 1 410 ? -14.422 16.328 8.727 1 90.56 410 ARG B C 1
ATOM 7489 O O . ARG B 1 410 ? -15.602 16.484 9.039 1 90.56 410 ARG B O 1
ATOM 7496 N N . LEU B 1 411 ? -13.68 17.266 8.258 1 92.38 411 LEU B N 1
ATOM 7497 C CA . LEU B 1 411 ? -14.227 18.609 8.031 1 92.38 411 LEU B CA 1
ATOM 7498 C C . LEU B 1 411 ? -15.344 18.562 6.996 1 92.38 411 LEU B C 1
ATOM 7500 O O . LEU B 1 411 ? -16.359 19.234 7.148 1 92.38 411 LEU B O 1
ATOM 7504 N N . LEU B 1 412 ? -15.164 17.797 5.977 1 91.62 412 LEU B N 1
ATOM 7505 C CA . LEU B 1 412 ? -16.219 17.609 4.988 1 91.62 412 LEU B CA 1
ATOM 7506 C C . LEU B 1 412 ? -17.453 16.984 5.625 1 91.62 412 LEU B C 1
ATOM 7508 O O . LEU B 1 412 ? -18.578 17.422 5.371 1 91.62 412 LEU B O 1
ATOM 7512 N N . GLU B 1 413 ? -17.234 16.016 6.371 1 89.38 413 GLU B N 1
ATOM 7513 C CA . GLU B 1 413 ? -18.312 15.281 7.016 1 89.38 413 GLU B CA 1
ATOM 7514 C C . GLU B 1 413 ? -19.172 16.203 7.887 1 89.38 413 GLU B C 1
ATOM 7516 O O . GLU B 1 413 ? -20.391 16.062 7.941 1 89.38 413 GLU B O 1
ATOM 7521 N N . ILE B 1 414 ? -18.516 17.031 8.531 1 88.19 414 ILE B N 1
ATOM 7522 C CA . ILE B 1 414 ? -19.266 17.844 9.492 1 88.19 414 ILE B CA 1
ATOM 7523 C C . ILE B 1 414 ? -19.688 19.156 8.844 1 88.19 414 ILE B C 1
ATOM 7525 O O . ILE B 1 414 ? -20.188 20.047 9.516 1 88.19 414 ILE B O 1
ATOM 7529 N N . GLY B 1 415 ? -19.406 19.359 7.52 1 87 415 GLY B N 1
ATOM 7530 C CA . GLY B 1 415 ? -20.156 20.359 6.781 1 87 415 GLY B CA 1
ATOM 7531 C C . GLY B 1 415 ? -19.297 21.516 6.297 1 87 415 GLY B C 1
ATOM 7532 O O . GLY B 1 415 ? -19.812 22.562 5.926 1 87 415 GLY B O 1
ATOM 7533 N N . ALA B 1 416 ? -17.984 21.438 6.301 1 87.94 416 ALA B N 1
ATOM 7534 C CA . ALA B 1 416 ? -17.203 22.516 5.707 1 87.94 416 ALA B CA 1
ATOM 7535 C C . ALA B 1 416 ? -17.672 22.828 4.293 1 87.94 416 ALA B C 1
ATOM 7537 O O . ALA B 1 416 ? -18 21.906 3.525 1 87.94 416 ALA B O 1
ATOM 7538 N N . ARG B 1 417 ? -17.734 24.109 4 1 86.81 417 ARG B N 1
ATOM 7539 C CA . ARG B 1 417 ? -18.297 24.547 2.727 1 86.81 417 ARG B CA 1
ATOM 7540 C C . ARG B 1 417 ? -17.422 24.078 1.559 1 86.81 417 ARG B C 1
ATOM 7542 O O . ARG B 1 417 ? -17.938 23.516 0.591 1 86.81 417 ARG B O 1
ATOM 7549 N N . THR B 1 418 ? -16.172 24.453 1.622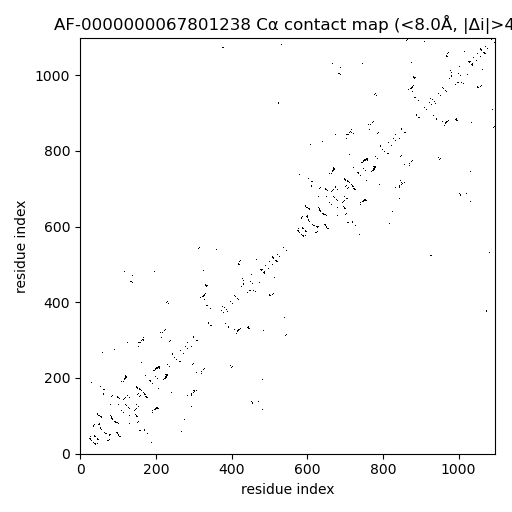 1 94.75 418 THR B N 1
ATOM 7550 C CA . THR B 1 418 ? -15.203 24.078 0.591 1 94.75 418 THR B CA 1
ATOM 7551 C C . THR B 1 418 ? -13.852 23.75 1.21 1 94.75 418 THR B C 1
ATOM 7553 O O . THR B 1 418 ? -13.406 24.422 2.146 1 94.75 418 THR B O 1
ATOM 7556 N N . ILE B 1 419 ? -13.227 22.734 0.692 1 97.19 419 ILE B N 1
ATOM 7557 C CA . ILE B 1 419 ? -11.883 22.375 1.127 1 97.19 419 ILE B CA 1
ATOM 7558 C C . ILE B 1 419 ? -10.977 22.203 -0.09 1 97.19 419 ILE B C 1
ATOM 7560 O O . ILE B 1 419 ? -11.289 21.422 -0.995 1 97.19 419 ILE B O 1
ATOM 7564 N N . TYR B 1 420 ? -9.914 22.938 -0.143 1 98.5 420 TYR B N 1
ATOM 7565 C CA . TYR B 1 420 ? -8.852 22.781 -1.134 1 98.5 420 TYR B CA 1
ATOM 7566 C C . TYR B 1 420 ? -7.633 22.094 -0.528 1 98.5 420 TYR B C 1
ATOM 7568 O O . TYR B 1 420 ? -7.25 22.391 0.607 1 98.5 420 TYR B O 1
ATOM 7576 N N . ARG B 1 421 ? -7.031 21.188 -1.299 1 98.31 421 ARG B N 1
ATOM 7577 C CA . ARG B 1 421 ? -5.836 20.484 -0.845 1 98.31 421 ARG B CA 1
ATOM 7578 C C . ARG B 1 421 ? -4.625 20.875 -1.687 1 98.31 421 ARG B C 1
ATOM 7580 O O . ARG B 1 421 ? -4.738 21.047 -2.9 1 98.31 421 ARG B O 1
ATOM 7587 N N . TYR B 1 422 ? -3.445 20.922 -1.073 1 98.5 422 TYR B N 1
ATOM 7588 C CA . TYR B 1 422 ? -2.227 21.172 -1.838 1 98.5 422 TYR B CA 1
ATOM 7589 C C . TYR B 1 422 ? -1.064 20.359 -1.289 1 98.5 422 TYR B C 1
ATOM 7591 O O . TYR B 1 422 ? -1.112 19.891 -0.151 1 98.5 422 TYR B O 1
ATOM 7599 N N . ILE B 1 423 ? -0.091 20.109 -2.078 1 98.31 423 ILE B N 1
ATOM 7600 C CA . ILE B 1 423 ? 1.23 19.609 -1.71 1 98.31 423 ILE B CA 1
ATOM 7601 C C . ILE B 1 423 ? 2.301 20.594 -2.205 1 98.31 423 ILE B C 1
ATOM 7603 O O . ILE B 1 423 ? 2.34 20.922 -3.391 1 98.31 423 ILE B O 1
ATOM 7607 N N . PHE B 1 424 ? 3.076 21.094 -1.272 1 98.38 424 PHE B N 1
ATOM 7608 C CA . PHE B 1 424 ? 4.207 21.922 -1.656 1 98.38 424 PHE B CA 1
ATOM 7609 C C . PHE B 1 424 ? 5.434 21.078 -1.962 1 98.38 424 PHE B C 1
ATOM 7611 O O . PHE B 1 424 ? 5.969 20.406 -1.074 1 98.38 424 PHE B O 1
ATOM 7618 N N . THR B 1 425 ? 5.895 21.109 -3.162 1 97.31 425 THR B N 1
ATOM 7619 C CA . THR B 1 425 ? 6.965 20.25 -3.633 1 97.31 425 THR B CA 1
ATOM 7620 C C . THR B 1 425 ? 8.172 21.062 -4.078 1 97.31 425 THR B C 1
ATOM 7622 O O . THR B 1 425 ? 9.297 20.562 -4.117 1 97.31 425 THR B O 1
ATOM 7625 N N . TYR B 1 426 ? 8.023 22.328 -4.336 1 97.44 426 TYR B N 1
ATOM 7626 C CA . TYR B 1 426 ? 9.047 23.188 -4.93 1 97.44 426 TYR B CA 1
ATOM 7627 C C . TYR B 1 426 ? 10.289 23.234 -4.047 1 97.44 426 TYR B C 1
ATOM 7629 O O . TYR B 1 426 ? 10.188 23.375 -2.828 1 97.44 426 TYR B O 1
ATOM 7637 N N . SER B 1 427 ? 11.367 23.031 -4.672 1 95 427 SER B N 1
ATOM 7638 C CA . SER B 1 427 ? 12.664 23.094 -4.004 1 95 427 SER B CA 1
ATOM 7639 C C . SER B 1 427 ? 13.578 24.125 -4.656 1 95 427 SER B C 1
ATOM 7641 O O . SER B 1 427 ? 14.328 23.797 -5.582 1 95 427 SER B O 1
ATOM 7643 N N . GLY B 1 428 ? 13.523 25.344 -4.141 1 94.19 428 GLY B N 1
ATOM 7644 C CA . GLY B 1 428 ? 14.391 26.422 -4.594 1 94.19 428 GLY B CA 1
ATOM 7645 C C . GLY B 1 428 ? 15.359 26.891 -3.531 1 94.19 428 GLY B C 1
ATOM 7646 O O . GLY B 1 428 ? 15.773 26.125 -2.668 1 94.19 428 GLY B O 1
ATOM 7647 N N . ASP B 1 429 ? 15.742 28.109 -3.645 1 92.94 429 ASP B N 1
ATOM 7648 C CA . ASP B 1 429 ? 16.797 28.641 -2.787 1 92.94 429 ASP B CA 1
ATOM 7649 C C . ASP B 1 429 ? 16.203 29.266 -1.525 1 92.94 429 ASP B C 1
ATOM 7651 O O . ASP B 1 429 ? 16.938 29.828 -0.707 1 92.94 429 ASP B O 1
ATOM 7655 N N . ARG B 1 430 ? 14.875 29.094 -1.319 1 94.56 430 ARG B N 1
ATOM 7656 C CA . ARG B 1 430 ? 14.258 29.734 -0.162 1 94.56 430 ARG B CA 1
ATOM 7657 C C . ARG B 1 430 ? 13.5 28.719 0.688 1 94.56 430 ARG B C 1
ATOM 7659 O O . ARG B 1 430 ? 12.57 29.078 1.409 1 94.56 430 ARG B O 1
ATOM 7666 N N . ASN B 1 431 ? 13.859 27.469 0.456 1 93.38 431 ASN B N 1
ATOM 7667 C CA . ASN B 1 431 ? 13.367 26.438 1.37 1 93.38 431 ASN B CA 1
ATOM 7668 C C . ASN B 1 431 ? 13.977 26.578 2.76 1 93.38 431 ASN B C 1
ATOM 7670 O O . ASN B 1 431 ? 15.039 26.031 3.037 1 93.38 431 ASN B O 1
ATOM 7674 N N . VAL B 1 432 ? 13.305 27.25 3.619 1 90.5 432 VAL B N 1
ATOM 7675 C CA . VAL B 1 432 ? 13.867 27.844 4.824 1 90.5 432 VAL B CA 1
ATOM 7676 C C . VAL B 1 432 ? 14.344 26.75 5.773 1 90.5 432 VAL B C 1
ATOM 7678 O O . VAL B 1 432 ? 15.43 26.844 6.352 1 90.5 432 VAL B O 1
ATOM 7681 N N . ILE B 1 433 ? 13.586 25.703 5.957 1 88.31 433 ILE B N 1
ATOM 7682 C CA . ILE B 1 433 ? 13.953 24.688 6.934 1 88.31 433 ILE B CA 1
ATOM 7683 C C . ILE B 1 433 ? 15.078 23.812 6.379 1 88.31 433 ILE B C 1
ATOM 7685 O O . ILE B 1 433 ? 16 23.438 7.109 1 88.31 433 ILE B O 1
ATOM 7689 N N . LYS B 1 434 ? 15.023 23.422 5.078 1 87.69 434 LYS B N 1
ATOM 7690 C CA . LYS B 1 434 ? 16.141 22.719 4.461 1 87.69 434 LYS B CA 1
ATOM 7691 C C . LYS B 1 434 ? 17.453 23.469 4.66 1 87.69 434 LYS B C 1
ATOM 7693 O O . LYS B 1 434 ? 18.484 22.859 4.965 1 87.69 434 LYS B O 1
ATOM 7698 N N . LEU B 1 435 ? 17.391 24.781 4.516 1 86.5 435 LEU B N 1
ATOM 7699 C CA . LEU B 1 435 ? 18.578 25.609 4.656 1 86.5 435 LEU B CA 1
ATOM 7700 C C . LEU B 1 435 ? 19 25.703 6.117 1 86.5 435 LEU B C 1
ATOM 7702 O O . LEU B 1 435 ? 20.188 25.547 6.434 1 86.5 435 LEU B O 1
ATOM 7706 N N . ARG B 1 436 ? 18.078 25.953 6.984 1 85.5 436 ARG B N 1
ATOM 7707 C CA . ARG B 1 436 ? 18.359 26.125 8.406 1 85.5 436 ARG B CA 1
ATOM 7708 C C . ARG B 1 436 ? 18.984 24.859 9 1 85.5 436 ARG B C 1
ATOM 7710 O O . ARG B 1 436 ? 19.906 24.938 9.812 1 85.5 436 ARG B O 1
ATOM 7717 N N . LEU B 1 437 ? 18.438 23.719 8.578 1 85.94 437 LEU B N 1
ATOM 7718 C CA . LEU B 1 437 ? 18.875 22.469 9.172 1 85.94 437 LEU B CA 1
ATOM 7719 C C . LEU B 1 437 ? 19.922 21.781 8.289 1 85.94 437 LEU B C 1
ATOM 7721 O O . LEU B 1 437 ? 20.406 20.703 8.625 1 85.94 437 LEU B O 1
ATOM 7725 N N . ASN B 1 438 ? 20.25 22.328 7.207 1 85.94 438 ASN B N 1
ATOM 7726 C CA . ASN B 1 438 ? 21.25 21.828 6.273 1 85.94 438 ASN B CA 1
ATOM 7727 C C . ASN B 1 438 ? 20.969 20.391 5.859 1 85.94 438 ASN B C 1
ATOM 7729 O O . ASN B 1 438 ? 21.812 19.516 5.992 1 85.94 438 ASN B O 1
ATOM 7733 N N . VAL B 1 439 ? 19.719 20.172 5.438 1 84.75 439 VAL B N 1
ATOM 7734 C CA . VAL B 1 439 ? 19.344 18.844 4.977 1 84.75 439 VAL B CA 1
ATOM 7735 C C . VAL B 1 439 ? 19.125 18.859 3.467 1 84.75 439 VAL B C 1
ATOM 7737 O O . VAL B 1 439 ? 18.609 19.844 2.918 1 84.75 439 VAL B O 1
ATOM 7740 N N . ASN B 1 440 ? 19.547 17.719 2.863 1 82.88 440 ASN B N 1
ATOM 7741 C CA . ASN B 1 440 ? 19.406 17.562 1.418 1 82.88 440 ASN B CA 1
ATOM 7742 C C . ASN B 1 440 ? 18.25 16.641 1.058 1 82.88 440 ASN B C 1
ATOM 7744 O O . ASN B 1 440 ? 18.438 15.43 0.925 1 82.88 440 ASN B O 1
ATOM 7748 N N . ALA B 1 441 ? 17.125 17.125 0.997 1 80.31 441 ALA B N 1
ATOM 7749 C CA . ALA B 1 441 ? 15.945 16.359 0.614 1 80.31 441 ALA B CA 1
ATOM 7750 C C . ALA B 1 441 ? 15.562 16.625 -0.839 1 80.31 441 ALA B C 1
ATOM 7752 O O . ALA B 1 441 ? 15.766 17.734 -1.351 1 80.31 441 ALA B O 1
ATOM 7753 N N . THR B 1 442 ? 15.094 15.477 -1.426 1 79.75 442 THR B N 1
ATOM 7754 C CA . THR B 1 442 ? 14.438 15.68 -2.713 1 79.75 442 THR B CA 1
ATOM 7755 C C . THR B 1 442 ? 13.07 16.328 -2.525 1 79.75 442 THR B C 1
ATOM 7757 O O . THR B 1 442 ? 12.25 15.844 -1.748 1 79.75 442 THR B O 1
ATOM 7760 N N . GLY B 1 443 ? 12.906 17.625 -2.971 1 87.12 443 GLY B N 1
ATOM 7761 C CA . GLY B 1 443 ? 11.656 18.344 -2.791 1 87.12 443 GLY B CA 1
ATOM 7762 C C . GLY B 1 443 ? 11.617 19.172 -1.515 1 87.12 443 GLY B C 1
ATOM 7763 O O . GLY B 1 443 ? 12.656 19.453 -0.918 1 87.12 443 GLY B O 1
ATOM 7764 N N . ALA B 1 444 ? 10.477 19.516 -1.071 1 95.31 444 ALA B N 1
ATOM 7765 C CA . ALA B 1 444 ? 10.312 20.422 0.062 1 95.31 444 ALA B CA 1
ATOM 7766 C C . ALA B 1 444 ? 10.07 19.656 1.354 1 95.31 444 ALA B C 1
ATOM 7768 O O . ALA B 1 444 ? 9.414 18.609 1.35 1 95.31 444 ALA B O 1
ATOM 7769 N N . VAL B 1 445 ? 10.664 20.141 2.451 1 94.31 445 VAL B N 1
ATOM 7770 C CA . VAL B 1 445 ? 10.398 19.594 3.777 1 94.31 445 VAL B CA 1
ATOM 7771 C C . VAL B 1 445 ? 9.406 20.5 4.52 1 94.31 445 VAL B C 1
ATOM 7773 O O . VAL B 1 445 ? 8.922 21.484 3.965 1 94.31 445 VAL B O 1
ATOM 7776 N N . ARG B 1 446 ? 9.109 20.109 5.684 1 92.94 446 ARG B N 1
ATOM 7777 C CA . ARG B 1 446 ? 8.133 20.828 6.492 1 92.94 446 ARG B CA 1
ATOM 7778 C C . ARG B 1 446 ? 8.508 22.297 6.629 1 92.94 446 ARG B C 1
ATOM 7780 O O . ARG B 1 446 ? 9.664 22.625 6.898 1 92.94 446 ARG B O 1
ATOM 7787 N N . ALA B 1 447 ? 7.531 23.188 6.363 1 94.06 447 ALA B N 1
ATOM 7788 C CA . ALA B 1 447 ? 7.598 24.625 6.598 1 94.06 447 ALA B CA 1
ATOM 7789 C C . ALA B 1 447 ? 8.438 25.312 5.527 1 94.06 447 ALA B C 1
ATOM 7791 O O . ALA B 1 447 ? 8.617 26.531 5.562 1 94.06 447 ALA B O 1
ATOM 7792 N N . ASP B 1 448 ? 8.891 24.609 4.547 1 94.75 448 ASP B N 1
ATOM 7793 C CA . ASP B 1 448 ? 9.727 25.219 3.514 1 94.75 448 ASP B CA 1
ATOM 7794 C C . ASP B 1 448 ? 8.961 26.297 2.76 1 94.75 448 ASP B C 1
ATOM 7796 O O . ASP B 1 448 ? 9.555 27.281 2.295 1 94.75 448 ASP B O 1
ATOM 7800 N N . GLU B 1 449 ? 7.703 26.172 2.602 1 95.94 449 GLU B N 1
ATOM 7801 C CA . GLU B 1 449 ? 6.906 27.109 1.815 1 95.94 449 GLU B CA 1
ATOM 7802 C C . GLU B 1 449 ? 6.891 28.484 2.457 1 95.94 449 GLU B C 1
ATOM 7804 O O . GLU B 1 449 ? 6.559 29.484 1.802 1 95.94 449 GLU B O 1
ATOM 7809 N N . LEU B 1 450 ? 7.273 28.578 3.73 1 96.62 450 LEU B N 1
ATOM 7810 C CA . LEU B 1 450 ? 7.242 29.859 4.434 1 96.62 450 LEU B CA 1
ATOM 7811 C C . LEU B 1 450 ? 8.25 30.828 3.828 1 96.62 450 LEU B C 1
ATOM 7813 O O . LEU B 1 450 ? 8.047 32.031 3.863 1 96.62 450 LEU B O 1
ATOM 7817 N N . GLY B 1 451 ? 9.297 30.266 3.232 1 96 451 GLY B N 1
ATOM 7818 C CA . GLY B 1 451 ? 10.281 31.125 2.59 1 96 451 GLY B CA 1
ATOM 7819 C C . GLY B 1 451 ? 9.766 31.781 1.33 1 96 451 GLY B C 1
ATOM 7820 O O . GLY B 1 451 ? 10.406 32.688 0.799 1 96 451 GLY B O 1
ATOM 7821 N N . TYR B 1 452 ? 8.617 31.422 0.932 1 97.25 452 TYR B N 1
ATOM 7822 C CA . TYR B 1 452 ? 8.008 31.984 -0.271 1 97.25 452 TYR B CA 1
ATOM 7823 C C . TYR B 1 452 ? 6.773 32.812 0.073 1 97.25 452 TYR B C 1
ATOM 7825 O O . TYR B 1 452 ? 6.199 33.469 -0.794 1 97.25 452 TYR B O 1
ATOM 7833 N N . LEU B 1 453 ? 6.383 32.781 1.285 1 97.69 453 LEU B N 1
ATOM 7834 C CA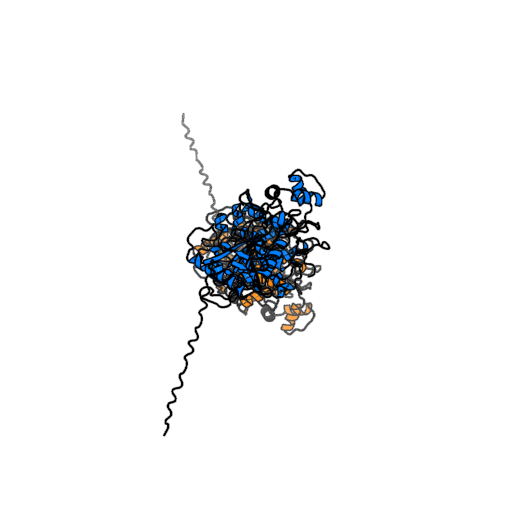 . LEU B 1 453 ? 5.258 33.562 1.772 1 97.69 453 LEU B CA 1
ATOM 7835 C C . LEU B 1 453 ? 5.746 34.812 2.52 1 97.69 453 LEU B C 1
ATOM 7837 O O . LEU B 1 453 ? 5.078 35.844 2.512 1 97.69 453 LEU B O 1
ATOM 7841 N N . PHE B 1 454 ? 6.863 34.688 3.201 1 96.88 454 PHE B N 1
ATOM 7842 C CA . PHE B 1 454 ? 7.426 35.719 4.031 1 96.88 454 PHE B CA 1
ATOM 7843 C C . PHE B 1 454 ? 8.883 36 3.66 1 96.88 454 PHE B C 1
ATOM 7845 O O . PHE B 1 454 ? 9.602 35.094 3.246 1 96.88 454 PHE B O 1
ATOM 7852 N N . ASP B 1 455 ? 9.258 37.188 3.789 1 93.56 455 ASP B N 1
ATOM 7853 C CA . ASP B 1 455 ? 10.648 37.562 3.584 1 93.56 455 ASP B CA 1
ATOM 7854 C C . ASP B 1 455 ? 11.438 37.469 4.891 1 93.56 455 ASP B C 1
ATOM 7856 O O . ASP B 1 455 ? 11.5 38.438 5.648 1 93.56 455 ASP B O 1
ATOM 7860 N N . SER B 1 456 ? 12.055 36.344 5.07 1 87.56 456 SER B N 1
ATOM 7861 C CA . SER B 1 456 ? 12.766 36.062 6.312 1 87.56 456 SER B CA 1
ATOM 7862 C C . SER B 1 456 ? 14.172 36.656 6.289 1 87.56 456 SER B C 1
ATOM 7864 O O . SER B 1 456 ? 14.836 36.656 5.254 1 87.56 456 SER B O 1
ATOM 7866 N N . ASP B 1 457 ? 14.57 37.062 7.477 1 80 457 ASP B N 1
ATOM 7867 C CA . ASP B 1 457 ? 15.898 37.656 7.613 1 80 457 ASP B CA 1
ATOM 7868 C C . ASP B 1 457 ? 16.984 36.594 7.418 1 80 457 ASP B C 1
ATOM 7870 O O . ASP B 1 457 ? 18.125 36.938 7.105 1 80 457 ASP B O 1
ATOM 7874 N N . GLU B 1 458 ? 16.562 35.469 7.598 1 82.12 458 GLU B N 1
ATOM 7875 C CA . GLU B 1 458 ? 17.516 34.375 7.469 1 82.12 458 GLU B CA 1
ATOM 7876 C C . GLU B 1 458 ? 17.859 34.125 6.004 1 82.12 458 GLU B C 1
ATOM 7878 O O . GLU B 1 458 ? 18.891 33.5 5.707 1 82.12 458 GLU B O 1
ATOM 7883 N N . LEU B 1 459 ? 17.047 34.625 5.113 1 85.75 459 LEU B N 1
ATOM 7884 C CA . LEU B 1 459 ? 17.234 34.406 3.686 1 85.75 459 LEU B CA 1
ATOM 7885 C C . LEU B 1 459 ? 17.828 35.625 3.002 1 85.75 459 LEU B C 1
ATOM 7887 O O . LEU B 1 459 ? 17.094 36.5 2.523 1 85.75 459 LEU B O 1
ATOM 7891 N N . THR B 1 460 ? 19.109 35.875 2.949 1 78.19 460 THR B N 1
ATOM 7892 C CA . THR B 1 460 ? 19.781 37.125 2.564 1 78.19 460 THR B CA 1
ATOM 7893 C C . THR B 1 460 ? 20.125 37.094 1.08 1 78.19 460 THR B C 1
ATOM 7895 O O . THR B 1 460 ? 20.359 38.156 0.479 1 78.19 460 THR B O 1
ATOM 7898 N N . GLY B 1 461 ? 20.031 36.125 0.39 1 80.38 461 GLY B N 1
ATOM 7899 C CA . GLY B 1 461 ? 20.453 36.094 -1.002 1 80.38 461 GLY B CA 1
ATOM 7900 C C . GLY B 1 461 ? 19.406 36.656 -1.952 1 80.38 461 GLY B C 1
ATOM 7901 O O . GLY B 1 461 ? 18.266 36.938 -1.552 1 80.38 461 GLY B O 1
ATOM 7902 N N . ASP B 1 462 ? 19.906 37.031 -3.16 1 91.25 462 ASP B N 1
ATOM 7903 C CA . ASP B 1 462 ? 19 37.5 -4.203 1 91.25 462 ASP B CA 1
ATOM 7904 C C . ASP B 1 462 ? 17.922 36.469 -4.508 1 91.25 462 ASP B C 1
ATOM 7906 O O . ASP B 1 462 ? 18.188 35.25 -4.449 1 91.25 462 ASP B O 1
ATOM 7910 N N . ILE B 1 463 ? 16.766 37 -4.699 1 95.38 463 ILE B N 1
ATOM 7911 C CA . ILE B 1 463 ? 15.688 36.094 -5.105 1 95.38 463 ILE B CA 1
ATOM 7912 C C . ILE B 1 463 ? 15.859 35.719 -6.574 1 95.38 463 ILE B C 1
ATOM 7914 O O . ILE B 1 463 ? 15.875 36.594 -7.453 1 95.38 463 ILE B O 1
ATOM 7918 N N . THR B 1 464 ? 15.992 34.438 -6.871 1 96.5 464 THR B N 1
ATOM 7919 C CA . THR B 1 464 ? 16.109 33.969 -8.25 1 96.5 464 THR B CA 1
ATOM 7920 C C . THR B 1 464 ? 14.789 34.156 -9 1 96.5 464 THR B C 1
ATOM 7922 O O . THR B 1 464 ? 13.727 34.25 -8.375 1 96.5 464 THR B O 1
ATOM 7925 N N . PRO B 1 465 ? 14.859 34.156 -10.359 1 97.25 465 PRO B N 1
ATOM 7926 C CA . PRO B 1 465 ? 13.617 34.281 -11.125 1 97.25 465 PRO B CA 1
ATOM 7927 C C . PRO B 1 465 ? 12.641 33.156 -10.844 1 97.25 465 PRO B C 1
ATOM 7929 O O . PRO B 1 465 ? 11.43 33.375 -10.773 1 97.25 465 PRO B O 1
ATOM 7932 N N . GLU B 1 466 ? 13.156 31.984 -10.703 1 97.06 466 GLU B N 1
ATOM 7933 C CA . GLU B 1 466 ? 12.305 30.844 -10.406 1 97.06 466 GLU B CA 1
ATOM 7934 C C . GLU B 1 466 ? 11.633 30.984 -9.047 1 97.06 466 GLU B C 1
ATOM 7936 O O . GLU B 1 466 ? 10.445 30.688 -8.898 1 97.06 466 GLU B O 1
ATOM 7941 N N . ASP B 1 467 ? 12.391 31.469 -8.102 1 97.44 467 ASP B N 1
ATOM 7942 C CA . ASP B 1 467 ? 11.844 31.672 -6.766 1 97.44 467 ASP B CA 1
ATOM 7943 C C . ASP B 1 467 ? 10.812 32.812 -6.766 1 97.44 467 ASP B C 1
ATOM 7945 O O . ASP B 1 467 ? 9.828 32.75 -6.031 1 97.44 467 ASP B O 1
ATOM 7949 N N . GLN B 1 468 ? 11.078 33.781 -7.559 1 97.81 468 GLN B N 1
ATOM 7950 C CA . GLN B 1 468 ? 10.125 34.906 -7.648 1 97.81 468 GLN B CA 1
ATOM 7951 C C . GLN B 1 468 ? 8.789 34.406 -8.211 1 97.81 468 GLN B C 1
ATOM 7953 O O . GLN B 1 468 ? 7.727 34.844 -7.754 1 97.81 468 GLN B O 1
ATOM 7958 N N . ILE B 1 469 ? 8.898 33.562 -9.188 1 98.12 469 ILE B N 1
ATOM 7959 C CA . ILE B 1 469 ? 7.68 33 -9.758 1 98.12 469 ILE B CA 1
ATOM 7960 C C . ILE B 1 469 ? 6.902 32.25 -8.672 1 98.12 469 ILE B C 1
ATOM 7962 O O . ILE B 1 469 ? 5.688 32.406 -8.555 1 98.12 469 ILE B O 1
ATOM 7966 N N . MET B 1 470 ? 7.559 31.469 -7.902 1 98.06 470 MET B N 1
ATOM 7967 C CA . MET B 1 470 ? 6.895 30.734 -6.836 1 98.06 470 MET B CA 1
ATOM 7968 C C . MET B 1 470 ? 6.324 31.688 -5.785 1 98.06 470 MET B C 1
ATOM 7970 O O . MET B 1 470 ? 5.207 31.484 -5.305 1 98.06 470 MET B O 1
ATOM 7974 N N . ILE B 1 471 ? 7.074 32.75 -5.41 1 98.19 471 ILE B N 1
ATOM 7975 C CA . ILE B 1 471 ? 6.586 33.75 -4.469 1 98.19 471 ILE B CA 1
ATOM 7976 C C . ILE B 1 471 ? 5.289 34.344 -5 1 98.19 471 ILE B C 1
ATOM 7978 O O . ILE B 1 471 ? 4.289 34.406 -4.281 1 98.19 471 ILE B O 1
ATOM 7982 N N . ASP B 1 472 ? 5.328 34.719 -6.25 1 98.44 472 ASP B N 1
ATOM 7983 C CA . ASP B 1 472 ? 4.164 35.344 -6.855 1 98.44 472 ASP B CA 1
ATOM 7984 C C . ASP B 1 472 ? 2.973 34.406 -6.898 1 98.44 472 ASP B C 1
ATOM 7986 O O . ASP B 1 472 ? 1.842 34.781 -6.609 1 98.44 472 ASP B O 1
ATOM 7990 N N . ARG B 1 473 ? 3.227 33.156 -7.227 1 98.31 473 ARG B N 1
ATOM 7991 C CA . ARG B 1 473 ? 2.172 32.156 -7.336 1 98.31 473 ARG B CA 1
ATOM 7992 C C . ARG B 1 473 ? 1.524 31.906 -5.98 1 98.31 473 ARG B C 1
ATOM 7994 O O . ARG B 1 473 ? 0.308 32.031 -5.832 1 98.31 473 ARG B O 1
ATOM 8001 N N . ILE B 1 474 ? 2.318 31.547 -5.043 1 98.56 474 ILE B N 1
ATOM 8002 C CA . ILE B 1 474 ? 1.76 31.094 -3.771 1 98.56 474 ILE B CA 1
ATOM 8003 C C . ILE B 1 474 ? 1.093 32.25 -3.055 1 98.56 474 ILE B C 1
ATOM 8005 O O . ILE B 1 474 ? 0.043 32.094 -2.428 1 98.56 474 ILE B O 1
ATOM 8009 N N . THR B 1 475 ? 1.627 33.5 -3.1 1 98.69 475 THR B N 1
ATOM 8010 C CA . THR B 1 475 ? 1.002 34.625 -2.455 1 98.69 475 THR B CA 1
ATOM 8011 C C . THR B 1 475 ? -0.301 35 -3.158 1 98.69 475 THR B C 1
ATOM 8013 O O . THR B 1 475 ? -1.276 35.375 -2.506 1 98.69 475 THR B O 1
ATOM 8016 N N . MET B 1 476 ? -0.318 34.875 -4.445 1 98.62 476 MET B N 1
ATOM 8017 C CA . MET B 1 476 ? -1.563 35.125 -5.156 1 98.62 476 MET B CA 1
ATOM 8018 C C . MET B 1 476 ? -2.633 34.125 -4.789 1 98.62 476 MET B C 1
ATOM 8020 O O . MET B 1 476 ? -3.793 34.469 -4.582 1 98.62 476 MET B O 1
ATOM 8024 N N . LEU B 1 477 ? -2.264 32.844 -4.77 1 98.81 477 LEU B N 1
ATOM 8025 C CA . LEU B 1 477 ? -3.211 31.812 -4.387 1 98.81 477 LEU B CA 1
ATOM 8026 C C . LEU B 1 477 ? -3.777 32.062 -2.996 1 98.81 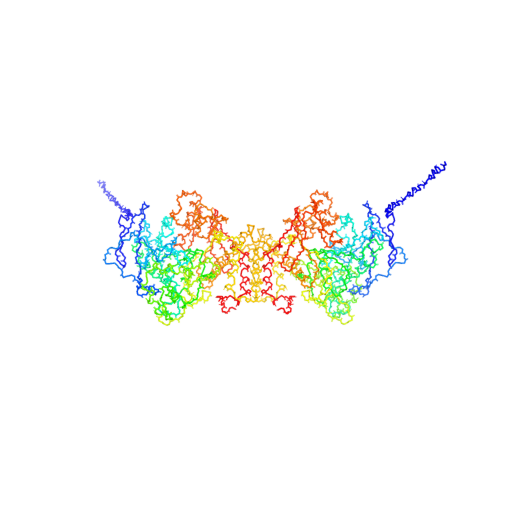477 LEU B C 1
ATOM 8028 O O . LEU B 1 477 ? -4.992 32.031 -2.797 1 98.81 477 LEU B O 1
ATOM 8032 N N . TRP B 1 478 ? -2.953 32.344 -2.027 1 98.88 478 TRP B N 1
ATOM 8033 C CA . TRP B 1 478 ? -3.354 32.562 -0.645 1 98.88 478 TRP B CA 1
ATOM 8034 C C . TRP B 1 478 ? -4.23 33.812 -0.542 1 98.88 478 TRP B C 1
ATOM 8036 O O . TRP B 1 478 ? -5.262 33.812 0.14 1 98.88 478 TRP B O 1
ATOM 8046 N N . THR B 1 479 ? -3.875 34.875 -1.259 1 98.75 479 THR B N 1
ATOM 8047 C CA . THR B 1 479 ? -4.609 36.125 -1.128 1 98.75 479 THR B CA 1
ATOM 8048 C C . THR B 1 479 ? -5.898 36.094 -1.943 1 98.75 479 THR B C 1
ATOM 8050 O O . THR B 1 479 ? -6.906 36.688 -1.553 1 98.75 479 THR B O 1
ATOM 8053 N N . ASN B 1 480 ? -5.922 35.406 -3.107 1 98.75 480 ASN B N 1
ATOM 8054 C CA . ASN B 1 480 ? -7.188 35.125 -3.789 1 98.75 480 ASN B CA 1
ATOM 8055 C C . ASN B 1 480 ? -8.172 34.406 -2.883 1 98.75 480 ASN B C 1
ATOM 8057 O O . ASN B 1 480 ? -9.359 34.75 -2.854 1 98.75 480 ASN B O 1
ATOM 8061 N N . PHE B 1 481 ? -7.629 33.469 -2.236 1 98.75 481 PHE B N 1
ATOM 8062 C CA . PHE B 1 481 ? -8.484 32.75 -1.31 1 98.75 481 PHE B CA 1
ATOM 8063 C C . PHE B 1 481 ? -9.031 33.688 -0.233 1 98.75 481 PHE B C 1
ATOM 8065 O O . PHE B 1 481 ? -10.211 33.594 0.118 1 98.75 481 PHE B O 1
ATOM 8072 N N . ALA B 1 482 ? -8.219 34.5 0.316 1 98.62 482 ALA B N 1
ATOM 8073 C CA . ALA B 1 482 ? -8.633 35.438 1.338 1 98.62 482 ALA B CA 1
ATOM 8074 C C . ALA B 1 482 ? -9.711 36.406 0.8 1 98.62 482 ALA B C 1
ATOM 8076 O O . ALA B 1 482 ? -10.648 36.75 1.514 1 98.62 482 ALA B O 1
ATOM 8077 N N . LYS B 1 483 ? -9.594 36.781 -0.432 1 98 483 LYS B N 1
ATOM 8078 C CA . LYS B 1 483 ? -10.492 37.781 -1.04 1 98 483 LYS B CA 1
ATOM 8079 C C . LYS B 1 483 ? -11.789 37.125 -1.505 1 98 483 LYS B C 1
ATOM 8081 O O . LYS B 1 483 ? -12.867 37.688 -1.317 1 98 483 LYS B O 1
ATOM 8086 N N . TYR B 1 484 ? -11.664 35.875 -2.086 1 97.31 484 TYR B N 1
ATOM 8087 C CA . TYR B 1 484 ? -12.781 35.344 -2.863 1 97.31 484 TYR B CA 1
ATOM 8088 C C . TYR B 1 484 ? -13.242 34 -2.328 1 97.31 484 TYR B C 1
ATOM 8090 O O . TYR B 1 484 ? -14.289 33.5 -2.73 1 97.31 484 TYR B O 1
ATOM 8098 N N . GLY B 1 485 ? -12.516 33.438 -1.448 1 96.94 485 GLY B N 1
ATOM 8099 C CA . GLY B 1 485 ? -12.805 32.094 -1.041 1 96.94 485 GLY B CA 1
ATOM 8100 C C . GLY B 1 485 ? -12.422 31.062 -2.088 1 96.94 485 GLY B C 1
ATOM 8101 O O . GLY B 1 485 ? -12.523 29.859 -1.848 1 96.94 485 GLY B O 1
ATOM 8102 N N . ASN B 1 486 ? -12.031 31.531 -3.195 1 97.88 486 ASN B N 1
ATOM 8103 C CA . ASN B 1 486 ? -11.523 30.75 -4.328 1 97.88 486 ASN B CA 1
ATOM 8104 C C . ASN B 1 486 ? -10.102 31.172 -4.695 1 97.88 486 ASN B C 1
ATOM 8106 O O . ASN B 1 486 ? -9.875 32.281 -5.164 1 97.88 486 ASN B O 1
ATOM 8110 N N . PRO B 1 487 ? -9.094 30.219 -4.547 1 98.5 487 PRO B N 1
ATOM 8111 C CA . PRO B 1 487 ? -7.711 30.594 -4.82 1 98.5 487 PRO B CA 1
ATOM 8112 C C . PRO B 1 487 ? -7.449 30.844 -6.305 1 98.5 487 PRO B C 1
ATOM 8114 O O . PRO B 1 487 ? -6.453 31.469 -6.664 1 98.5 487 PRO B O 1
ATOM 8117 N N . THR B 1 488 ? -8.328 30.328 -7.141 1 98.44 488 THR B N 1
ATOM 8118 C CA . THR B 1 488 ? -8.18 30.516 -8.578 1 98.44 488 THR B CA 1
ATOM 8119 C C . THR B 1 488 ? -9.508 30.969 -9.195 1 98.44 488 THR B C 1
ATOM 8121 O O . THR B 1 488 ? -10.055 30.281 -10.062 1 98.44 488 THR B O 1
ATOM 8124 N N . PRO B 1 489 ? -9.961 32.125 -8.859 1 97.5 489 PRO B N 1
ATOM 8125 C CA . PRO B 1 489 ? -11.219 32.625 -9.438 1 97.5 489 PRO B CA 1
ATOM 8126 C C . PRO B 1 489 ? -11.156 32.719 -10.961 1 97.5 489 PRO B C 1
ATOM 8128 O O . PRO B 1 489 ? -12.188 32.656 -11.633 1 97.5 489 PRO B O 1
ATOM 8131 N N . ALA B 1 490 ? -9.984 32.969 -11.469 1 96.5 490 ALA B N 1
ATOM 8132 C CA . ALA B 1 490 ? -9.703 32.938 -12.898 1 96.5 490 ALA B CA 1
ATOM 8133 C C . ALA B 1 490 ? -8.312 32.375 -13.172 1 96.5 490 ALA B C 1
ATOM 8135 O O . ALA B 1 490 ? -7.426 32.469 -12.32 1 96.5 490 ALA B O 1
ATOM 8136 N N . THR B 1 491 ? -8.18 31.812 -14.32 1 96.62 491 THR B N 1
ATOM 8137 C CA . THR B 1 491 ? -6.844 31.344 -14.695 1 96.62 491 THR B CA 1
ATOM 8138 C C . THR B 1 491 ? -6.039 32.469 -15.328 1 96.62 491 THR B C 1
ATOM 8140 O O . THR B 1 491 ? -6.609 33.469 -15.797 1 96.62 491 THR B O 1
ATOM 8143 N N . SER B 1 492 ? -4.742 32.375 -15.289 1 96.88 492 SER B N 1
ATOM 8144 C CA . SER B 1 492 ? -3.787 33.344 -15.859 1 96.88 492 SER B CA 1
ATOM 8145 C C . SER B 1 492 ? -2.484 32.625 -16.234 1 96.88 492 SER B C 1
ATOM 8147 O O . SER B 1 492 ? -2.348 31.422 -16.062 1 96.88 492 SER B O 1
ATOM 8149 N N . GLU B 1 493 ? -1.577 33.375 -16.812 1 96.5 493 GLU B N 1
ATOM 8150 C CA . GLU B 1 493 ? -0.262 32.812 -17.109 1 96.5 493 GLU B CA 1
ATOM 8151 C C . GLU B 1 493 ? 0.455 32.375 -15.852 1 96.5 493 GLU B C 1
ATOM 8153 O O . GLU B 1 493 ? 1.133 31.328 -15.844 1 96.5 493 GLU B O 1
ATOM 8158 N N . LEU B 1 494 ? 0.26 33.094 -14.773 1 96.94 494 LEU B N 1
ATOM 8159 C CA . LEU B 1 494 ? 0.891 32.75 -13.5 1 96.94 494 LEU B CA 1
ATOM 8160 C C . LEU B 1 494 ? 0.197 31.578 -12.828 1 96.94 494 LEU B C 1
ATOM 8162 O O . LEU B 1 494 ? 0.849 30.766 -12.188 1 96.94 494 LEU B O 1
ATOM 8166 N N . LEU B 1 495 ? -1.104 31.547 -12.922 1 98.19 495 LEU B N 1
ATOM 8167 C CA . LEU B 1 495 ? -1.928 30.453 -12.398 1 98.19 495 LEU B CA 1
ATOM 8168 C C . LEU B 1 495 ? -2.699 29.766 -13.523 1 98.19 495 LEU B C 1
ATOM 8170 O O . LEU B 1 495 ? -3.902 30 -13.68 1 98.19 495 LEU B O 1
ATOM 8174 N N . PRO B 1 496 ? -2.049 28.828 -14.195 1 97.5 496 PRO B N 1
ATOM 8175 C CA . PRO B 1 496 ? -2.637 28.281 -15.422 1 97.5 496 PRO B CA 1
ATOM 8176 C C . PRO B 1 496 ? -3.643 27.156 -15.148 1 97.5 496 PRO B C 1
ATOM 8178 O O . PRO B 1 496 ? -4.266 26.641 -16.078 1 97.5 496 PRO B O 1
ATOM 8181 N N . VAL B 1 497 ? -3.844 26.797 -13.93 1 97.38 497 VAL B N 1
ATOM 8182 C CA . VAL B 1 497 ? -4.711 25.672 -13.617 1 97.38 497 VAL B CA 1
ATOM 8183 C C . VAL B 1 497 ? -5.793 26.109 -12.633 1 97.38 497 VAL B C 1
ATOM 8185 O O . VAL B 1 497 ? -5.527 26.891 -11.711 1 97.38 497 VAL B O 1
ATOM 8188 N N . LYS B 1 498 ? -6.992 25.578 -12.812 1 97.94 498 LYS B N 1
ATOM 8189 C CA . LYS B 1 498 ? -8.055 25.781 -11.836 1 97.94 498 LYS B CA 1
ATOM 8190 C C . LYS B 1 498 ? -7.898 24.828 -10.648 1 97.94 498 LYS B C 1
ATOM 8192 O O . LYS B 1 498 ? -7.785 23.609 -10.828 1 97.94 498 LYS B O 1
ATOM 8197 N N . TRP B 1 499 ? -7.848 25.344 -9.469 1 98.38 499 TRP B N 1
ATOM 8198 C CA . TRP B 1 499 ? -7.766 24.578 -8.234 1 98.38 499 TRP B CA 1
ATOM 8199 C C . TRP B 1 499 ? -9.148 24.094 -7.805 1 98.38 499 TRP B C 1
ATOM 8201 O O . TRP B 1 499 ? -9.938 24.859 -7.246 1 98.38 499 TRP B O 1
ATOM 8211 N N . GLU B 1 500 ? -9.445 22.812 -7.996 1 97.5 500 GLU B N 1
ATOM 8212 C CA . GLU B 1 500 ? -10.75 22.25 -7.668 1 97.5 500 GLU B CA 1
ATOM 8213 C C . GLU B 1 500 ? -10.805 21.781 -6.219 1 97.5 500 GLU B C 1
ATOM 8215 O O . GLU B 1 500 ? -9.828 21.203 -5.715 1 97.5 500 GLU B O 1
ATOM 8220 N N . PRO B 1 501 ? -11.906 22.047 -5.527 1 97.75 501 PRO B N 1
ATOM 8221 C CA . PRO B 1 501 ? -12.047 21.547 -4.152 1 97.75 501 PRO B CA 1
ATOM 8222 C C . PRO B 1 501 ? -12.242 20.047 -4.082 1 97.75 501 PRO B C 1
ATOM 8224 O O . PRO B 1 501 ? -12.625 19.422 -5.078 1 97.75 501 PRO B O 1
ATOM 8227 N N . ILE B 1 502 ? -11.984 19.5 -2.941 1 97.75 502 ILE B N 1
ATOM 8228 C CA . ILE B 1 502 ? -12.172 18.062 -2.754 1 97.75 502 ILE B CA 1
ATOM 8229 C C . ILE B 1 502 ? -13.633 17.766 -2.441 1 97.75 502 ILE B C 1
ATOM 8231 O O . ILE B 1 502 ? -14.398 18.672 -2.092 1 97.75 502 ILE B O 1
ATOM 8235 N N . THR B 1 503 ? -14.039 16.5 -2.605 1 96 503 THR B N 1
ATOM 8236 C CA . THR B 1 503 ? -15.336 15.977 -2.209 1 96 503 THR B CA 1
ATOM 8237 C C . THR B 1 503 ? -15.172 14.734 -1.33 1 96 503 THR B C 1
ATOM 8239 O O . THR B 1 503 ? -14.047 14.344 -1.013 1 96 503 THR B O 1
ATOM 8242 N N . MET B 1 504 ? -16.297 14.211 -0.941 1 90.94 504 MET B N 1
ATOM 8243 C CA . MET B 1 504 ? -16.266 13 -0.118 1 90.94 504 MET B CA 1
ATOM 8244 C C . MET B 1 504 ? -15.68 11.828 -0.9 1 90.94 504 MET B C 1
ATOM 8246 O O . MET B 1 504 ? -15.148 10.883 -0.31 1 90.94 504 MET B O 1
ATOM 8250 N N . THR B 1 505 ? -15.656 11.906 -2.205 1 90.31 505 THR B N 1
ATOM 8251 C CA . THR B 1 505 ? -15.266 10.75 -3.006 1 90.31 505 THR B CA 1
ATOM 8252 C C . THR B 1 505 ? -13.977 11.031 -3.771 1 90.31 505 THR B C 1
ATOM 8254 O O . THR B 1 505 ? -13.234 10.109 -4.113 1 90.31 505 THR B O 1
ATOM 8257 N N . THR B 1 506 ? -13.734 12.312 -4.102 1 94.44 506 THR B N 1
ATOM 8258 C CA . THR B 1 506 ? -12.555 12.688 -4.871 1 94.44 506 THR B CA 1
ATOM 8259 C C . THR B 1 506 ? -11.727 13.727 -4.121 1 94.44 506 THR B C 1
ATOM 8261 O O . THR B 1 506 ? -12.273 14.656 -3.527 1 94.44 506 THR B O 1
ATOM 8264 N N . GLN B 1 507 ? -10.398 13.555 -4.164 1 95.88 507 GLN B N 1
ATOM 8265 C CA . GLN B 1 507 ? -9.539 14.445 -3.395 1 95.88 507 GLN B CA 1
ATOM 8266 C C . GLN B 1 507 ? -8.414 15 -4.258 1 95.88 507 GLN B C 1
ATOM 8268 O O . GLN B 1 507 ? -7.234 14.82 -3.951 1 95.88 507 GLN B O 1
ATOM 8273 N N . PRO B 1 508 ? -8.797 15.766 -5.309 1 97.81 508 PRO B N 1
ATOM 8274 C CA . PRO B 1 508 ? -7.723 16.406 -6.074 1 97.81 508 PRO B CA 1
ATOM 8275 C C . PRO B 1 508 ? -6.871 17.344 -5.219 1 97.81 508 PRO B C 1
ATOM 8277 O O . PRO B 1 508 ? -7.316 17.797 -4.156 1 97.81 508 PRO B O 1
ATOM 8280 N N . TYR B 1 509 ? -5.648 17.609 -5.621 1 98.25 509 TYR B N 1
ATOM 8281 C CA . TYR B 1 509 ? -4.781 18.547 -4.906 1 98.25 509 TYR B CA 1
ATOM 8282 C C . TYR B 1 509 ? -3.924 19.344 -5.875 1 98.25 509 TYR B C 1
ATOM 8284 O O . TYR B 1 509 ? -3.59 18.875 -6.961 1 98.25 509 TYR B O 1
ATOM 8292 N N . LEU B 1 510 ? -3.652 20.547 -5.496 1 98.62 510 LEU B N 1
ATOM 8293 C CA . LEU B 1 510 ? -2.721 21.375 -6.258 1 98.62 510 LEU B CA 1
ATOM 8294 C C . LEU B 1 510 ? -1.278 21.047 -5.883 1 98.62 510 LEU B C 1
ATOM 8296 O O . LEU B 1 510 ? -0.899 21.156 -4.715 1 98.62 510 LEU B O 1
ATOM 8300 N N . ASN B 1 511 ? -0.506 20.609 -6.828 1 98.25 511 ASN B N 1
ATOM 8301 C CA . ASN B 1 511 ? 0.927 20.406 -6.637 1 98.25 511 ASN B CA 1
ATOM 8302 C C . ASN B 1 511 ? 1.717 21.672 -6.957 1 98.25 511 ASN B C 1
ATOM 8304 O O . ASN B 1 511 ? 1.818 22.062 -8.117 1 98.25 511 ASN B O 1
ATOM 8308 N N . LEU B 1 512 ? 2.199 22.297 -5.875 1 98.25 512 LEU B N 1
ATOM 8309 C CA . LEU B 1 512 ? 2.988 23.516 -6.023 1 98.25 512 LEU B CA 1
ATOM 8310 C C . LEU B 1 512 ? 4.457 23.188 -6.262 1 98.25 512 LEU B C 1
ATOM 8312 O O . LEU B 1 512 ? 5.254 23.156 -5.316 1 98.25 512 LEU B O 1
ATOM 8316 N N . ASP B 1 513 ? 4.82 23.016 -7.441 1 97.44 513 ASP B N 1
ATOM 8317 C CA . ASP B 1 513 ? 6.18 22.766 -7.918 1 97.44 513 ASP B CA 1
ATOM 8318 C C . ASP B 1 513 ? 6.574 23.781 -8.992 1 97.44 513 ASP B C 1
ATOM 8320 O O . ASP B 1 513 ? 5.918 24.812 -9.148 1 97.44 513 ASP B O 1
ATOM 8324 N N . SER B 1 514 ? 7.73 23.547 -9.594 1 96.38 514 SER B N 1
ATOM 8325 C CA . SER B 1 514 ? 8.109 24.453 -10.672 1 96.38 514 SER B CA 1
ATOM 8326 C C . SER B 1 514 ? 6.965 24.656 -11.656 1 96.38 514 SER B C 1
ATOM 8328 O O . SER B 1 514 ? 6.703 25.781 -12.102 1 96.38 514 SER B O 1
ATOM 8330 N N . ASP B 1 515 ? 6.324 23.562 -11.977 1 95.56 515 ASP B N 1
ATOM 8331 C CA . ASP B 1 515 ? 5.062 23.609 -12.711 1 95.56 515 ASP B CA 1
ATOM 8332 C C . ASP B 1 515 ? 3.877 23.391 -11.773 1 95.56 515 ASP B C 1
ATOM 8334 O O . ASP B 1 515 ? 3.932 22.547 -10.875 1 95.56 515 ASP B O 1
ATOM 8338 N N . LEU B 1 516 ? 2.863 24.234 -11.984 1 97.06 516 LEU B N 1
ATOM 8339 C CA . LEU B 1 516 ? 1.634 24.109 -11.211 1 97.06 516 LEU B CA 1
ATOM 8340 C C . LEU B 1 516 ? 0.697 23.078 -11.852 1 97.06 516 LEU B C 1
ATOM 8342 O O . LEU B 1 516 ? 0.289 23.25 -13 1 97.06 516 LEU B O 1
ATOM 8346 N N . THR B 1 517 ? 0.371 21.984 -11.117 1 97.62 517 THR B N 1
ATOM 8347 C CA . THR B 1 517 ? -0.503 20.969 -11.68 1 97.62 517 THR B CA 1
ATOM 8348 C C . THR B 1 517 ? -1.591 20.578 -10.688 1 97.62 517 THR B C 1
ATOM 8350 O O . THR B 1 517 ? -1.396 20.672 -9.469 1 97.62 517 THR B O 1
ATOM 8353 N N . LEU B 1 518 ? -2.814 20.234 -11.203 1 97.88 518 LEU B N 1
ATOM 8354 C CA . LEU B 1 518 ? -3.859 19.609 -10.398 1 97.88 518 LEU B CA 1
ATOM 8355 C C . LEU B 1 518 ? -3.787 18.078 -10.516 1 97.88 518 LEU B C 1
ATOM 8357 O O . LEU B 1 518 ? -3.982 17.531 -11.602 1 97.88 518 LEU B O 1
ATOM 8361 N N . GLU B 1 519 ? -3.508 17.438 -9.445 1 96.81 519 GLU B N 1
ATOM 8362 C CA . GLU B 1 519 ? -3.365 15.992 -9.438 1 96.81 519 GLU B CA 1
ATOM 8363 C C . GLU B 1 519 ? -4.52 15.32 -8.703 1 96.81 519 GLU B C 1
ATOM 8365 O O . GLU B 1 519 ? -5.309 15.992 -8.031 1 96.81 519 GLU B O 1
ATOM 8370 N N . ALA B 1 520 ? -4.68 14.039 -8.859 1 95.38 520 ALA B N 1
ATOM 8371 C CA . ALA B 1 520 ? -5.93 13.359 -8.539 1 95.38 520 ALA B CA 1
ATOM 8372 C C . ALA B 1 520 ? -6.047 13.102 -7.039 1 95.38 520 ALA B C 1
ATOM 8374 O O . ALA B 1 520 ? -7.094 13.352 -6.438 1 95.38 520 ALA B O 1
ATOM 8375 N N . ARG B 1 521 ? -5.047 12.484 -6.395 1 95.94 521 ARG B N 1
ATOM 8376 C CA . ARG B 1 521 ? -5.082 12.125 -4.984 1 95.94 521 ARG B CA 1
ATOM 8377 C C . ARG B 1 521 ? -3.674 12.023 -4.406 1 95.94 521 ARG B C 1
ATOM 8379 O O . ARG B 1 521 ? -2.836 11.281 -4.922 1 95.94 521 ARG B O 1
ATOM 8386 N N . PRO B 1 522 ? -3.445 12.766 -3.344 1 96.06 522 PRO B N 1
ATOM 8387 C CA . PRO B 1 522 ? -2.08 12.758 -2.811 1 96.06 522 PRO B CA 1
ATOM 8388 C C . PRO B 1 522 ? -1.705 11.422 -2.174 1 96.06 522 PRO B C 1
ATOM 8390 O O . PRO B 1 522 ? -2.482 10.867 -1.392 1 96.06 522 PRO B O 1
ATOM 8393 N N . PHE B 1 523 ? -0.472 10.945 -2.482 1 97.12 523 PHE B N 1
ATOM 8394 C CA . PHE B 1 523 ? 0.133 9.797 -1.826 1 97.12 523 PHE B CA 1
ATOM 8395 C C . PHE B 1 523 ? -0.857 8.641 -1.741 1 97.12 523 PHE B C 1
ATOM 8397 O O . PHE B 1 523 ? -0.976 7.988 -0.699 1 97.12 523 PHE B O 1
ATOM 8404 N N . HIS B 1 524 ? -1.651 8.383 -2.812 1 97.19 524 HIS B N 1
ATOM 8405 C CA . HIS B 1 524 ? -2.861 7.566 -2.766 1 97.19 524 HIS B CA 1
ATOM 8406 C C . HIS B 1 524 ? -2.562 6.168 -2.234 1 97.19 524 HIS B C 1
ATOM 8408 O O . HIS B 1 524 ? -3.305 5.648 -1.399 1 97.19 524 HIS B O 1
ATOM 8414 N N . ALA B 1 525 ? -1.446 5.504 -2.645 1 98.06 525 ALA B N 1
ATOM 8415 C CA . ALA B 1 525 ? -1.15 4.145 -2.201 1 98.06 525 ALA B CA 1
ATOM 8416 C C . ALA B 1 525 ? -0.852 4.109 -0.705 1 98.06 525 ALA B C 1
ATOM 8418 O O . ALA B 1 525 ? -1.396 3.275 0.024 1 98.06 525 ALA B O 1
ATOM 8419 N N . ARG B 1 526 ? 0.003 5.012 -0.246 1 98.31 526 ARG B N 1
ATOM 8420 C CA . ARG B 1 526 ? 0.394 5.051 1.159 1 98.31 526 ARG B CA 1
ATOM 8421 C C . ARG B 1 526 ? -0.791 5.422 2.047 1 98.31 526 ARG B C 1
ATOM 8423 O O . ARG B 1 526 ? -0.966 4.852 3.125 1 98.31 526 ARG B O 1
ATOM 8430 N N . MET B 1 527 ? -1.66 6.379 1.612 1 97.75 527 MET B N 1
ATOM 8431 C CA . MET B 1 527 ? -2.854 6.754 2.367 1 97.75 527 MET B CA 1
ATOM 8432 C C . MET B 1 527 ? -3.836 5.59 2.443 1 97.75 527 MET B C 1
ATOM 8434 O O . MET B 1 527 ? -4.441 5.352 3.49 1 97.75 527 MET B O 1
ATOM 8438 N N . ALA B 1 528 ? -3.986 4.859 1.327 1 97.94 528 ALA B N 1
ATOM 8439 C CA . ALA B 1 528 ? -4.879 3.703 1.326 1 97.94 528 ALA B CA 1
ATOM 8440 C C . ALA B 1 528 ? -4.395 2.633 2.301 1 97.94 528 ALA B C 1
ATOM 8442 O O . ALA B 1 528 ? -5.199 2.004 2.992 1 97.94 528 ALA B O 1
ATOM 8443 N N . PHE B 1 529 ? -3.07 2.365 2.334 1 98.25 529 PHE B N 1
ATOM 8444 C CA . PHE B 1 529 ? -2.5 1.43 3.295 1 98.25 529 PHE B CA 1
ATOM 8445 C C . PHE B 1 529 ? -2.861 1.83 4.723 1 98.25 529 PHE B C 1
ATOM 8447 O O . PHE B 1 529 ? -3.322 1 5.508 1 98.25 529 PHE B O 1
ATOM 8454 N N . TRP B 1 530 ? -2.668 3.109 5.039 1 97.31 530 TRP B N 1
ATOM 8455 C CA . TRP B 1 530 ? -2.936 3.58 6.395 1 97.31 530 TRP B CA 1
ATOM 8456 C C . TRP B 1 530 ? -4.43 3.553 6.695 1 97.31 530 TRP B C 1
ATOM 8458 O O . TRP B 1 530 ? -4.836 3.305 7.832 1 97.31 530 TRP B O 1
ATOM 8468 N N . ASP B 1 531 ? -5.324 3.836 5.711 1 96 531 ASP B N 1
ATOM 8469 C CA . ASP B 1 531 ? -6.766 3.734 5.918 1 96 531 ASP B CA 1
ATOM 8470 C C . ASP B 1 531 ? -7.16 2.33 6.367 1 96 531 ASP B C 1
ATOM 8472 O O . ASP B 1 531 ? -7.898 2.168 7.34 1 96 531 ASP B O 1
ATOM 8476 N N . ILE B 1 532 ? -6.617 1.345 5.703 1 96.44 532 ILE B N 1
ATOM 8477 C CA . ILE B 1 532 ? -6.973 -0.032 6.031 1 96.44 532 ILE B CA 1
ATOM 8478 C C . ILE B 1 532 ? -6.305 -0.439 7.344 1 96.44 532 ILE B C 1
ATOM 8480 O O . ILE B 1 532 ? -6.887 -1.18 8.141 1 96.44 532 ILE B O 1
ATOM 8484 N N . PHE B 1 533 ? -5.074 -0.035 7.566 1 96.56 533 PHE B N 1
ATOM 8485 C CA . PHE B 1 533 ? -4.395 -0.324 8.828 1 96.56 533 PHE B CA 1
ATOM 8486 C C . PHE B 1 533 ? -5.199 0.205 10.008 1 96.56 533 PHE B C 1
ATOM 8488 O O . PHE B 1 533 ? -5.387 -0.499 11 1 96.56 533 PHE B O 1
ATOM 8495 N N . ARG B 1 534 ? -5.664 1.428 9.867 1 93.12 534 ARG B N 1
ATOM 8496 C CA . ARG B 1 534 ? -6.449 2.035 10.938 1 93.12 534 ARG B CA 1
ATOM 8497 C C . ARG B 1 534 ? -7.773 1.305 11.125 1 93.12 534 ARG B C 1
ATOM 8499 O O . ARG B 1 534 ? -8.242 1.142 12.25 1 93.12 534 ARG B O 1
ATOM 8506 N N . LYS B 1 535 ? -8.445 0.915 10.047 1 92.94 535 LYS B N 1
ATOM 8507 C CA . LYS B 1 535 ? -9.672 0.136 10.148 1 92.94 535 LYS B CA 1
ATOM 8508 C C . LYS B 1 535 ? -9.43 -1.184 10.875 1 92.94 535 LYS B C 1
ATOM 8510 O O . LYS B 1 535 ? -10.234 -1.593 11.711 1 92.94 535 LYS B O 1
ATOM 8515 N N . LEU B 1 536 ? -8.32 -1.827 10.508 1 94.31 536 LEU B N 1
ATOM 8516 C CA . LEU B 1 536 ? -7.973 -3.111 11.102 1 94.31 536 LEU B CA 1
ATOM 8517 C C . LEU B 1 536 ? -7.754 -2.973 12.609 1 94.31 536 LEU B C 1
ATOM 8519 O O . LEU B 1 536 ? -8.148 -3.85 13.383 1 94.31 536 LEU B O 1
ATOM 8523 N N . HIS B 1 537 ? -7.18 -1.854 13.008 1 92.81 537 HIS B N 1
ATOM 8524 C CA . HIS B 1 537 ? -6.801 -1.669 14.406 1 92.81 537 HIS B CA 1
ATOM 8525 C C . HIS B 1 537 ? -7.656 -0.593 15.07 1 92.81 537 HIS B C 1
ATOM 8527 O O . HIS B 1 537 ? -7.191 0.102 15.977 1 92.81 537 HIS B O 1
ATOM 8533 N N . ARG B 1 538 ? -8.82 -0.328 14.594 1 88.5 538 ARG B N 1
ATOM 8534 C CA . ARG B 1 538 ? -9.68 0.762 15.031 1 88.5 538 ARG B CA 1
ATOM 8535 C C . ARG B 1 538 ? -9.969 0.668 16.531 1 88.5 538 ARG B C 1
ATOM 8537 O O . ARG B 1 538 ? -10.078 1.689 17.203 1 88.5 538 ARG B O 1
ATOM 8544 N N . ASN B 1 539 ? -10.047 -0.538 17.047 1 87 539 ASN B N 1
ATOM 8545 C CA . ASN B 1 539 ? -10.375 -0.727 18.453 1 87 539 ASN B CA 1
ATOM 8546 C C . ASN B 1 539 ? -9.156 -0.513 19.344 1 87 539 ASN B C 1
ATOM 8548 O O . ASN B 1 539 ? -9.289 -0.389 20.562 1 87 539 ASN B O 1
ATOM 8552 N N . GLU B 1 540 ? -8.047 -0.396 18.719 1 87.31 540 GLU B N 1
ATOM 8553 C CA . GLU B 1 540 ? -6.812 -0.273 19.484 1 87.31 540 GLU B CA 1
ATOM 8554 C C . GLU B 1 540 ? -6.293 1.162 19.469 1 87.31 540 GLU B C 1
ATOM 8556 O O . GLU B 1 540 ? -5.332 1.488 20.156 1 87.31 540 GLU B O 1
ATOM 8561 N N . HIS B 1 541 ? -6.918 2.021 18.688 1 83.31 541 HIS B N 1
ATOM 8562 C CA . HIS B 1 541 ? -6.465 3.406 18.609 1 83.31 541 HIS B CA 1
ATOM 8563 C C . HIS B 1 541 ? -6.844 4.176 19.875 1 83.31 541 HIS B C 1
ATOM 8565 O O . HIS B 1 541 ? -8.008 4.191 20.266 1 83.31 541 HIS B O 1
ATOM 8571 N N . ARG B 1 542 ? -5.938 4.734 20.422 1 73.44 542 ARG B N 1
ATOM 8572 C CA . ARG B 1 542 ? -6.125 5.359 21.719 1 73.44 542 ARG B CA 1
ATOM 8573 C C . ARG B 1 542 ? -7.09 6.535 21.641 1 73.44 542 ARG B C 1
ATOM 8575 O O . ARG B 1 542 ? -7.836 6.809 22.578 1 73.44 542 ARG B O 1
ATOM 8582 N N . TRP B 1 543 ? -7.086 7.215 20.562 1 63.16 543 TRP B N 1
ATOM 8583 C CA . TRP B 1 543 ? -7.879 8.438 20.516 1 63.16 543 TRP B CA 1
ATOM 8584 C C . TRP B 1 543 ? -9.078 8.281 19.578 1 63.16 543 TRP B C 1
ATOM 8586 O O . TRP B 1 543 ? -9.883 9.203 19.438 1 63.16 543 TRP B O 1
ATOM 8596 N N . ASN B 1 544 ? -9.086 7.168 18.594 1 55.69 544 ASN B N 1
ATOM 8597 C CA . ASN B 1 544 ? -10.172 7.031 17.625 1 55.69 544 ASN B CA 1
ATOM 8598 C C . ASN B 1 544 ? -11.414 6.43 18.266 1 55.69 544 ASN B C 1
ATOM 8600 O O . ASN B 1 544 ? -11.773 5.285 18 1 55.69 544 ASN B O 1
ATOM 8604 N N . GLN B 1 545 ? -11.688 6.559 19.469 1 48.28 545 GLN B N 1
ATOM 8605 C CA . GLN B 1 545 ? -12.984 5.969 19.766 1 48.28 545 GLN B CA 1
ATOM 8606 C C . GLN B 1 545 ? -14.039 6.426 18.766 1 48.28 545 GLN B C 1
ATOM 8608 O O . GLN B 1 545 ? -14.461 7.586 18.766 1 48.28 545 GLN B O 1
ATOM 8613 N N . ILE B 1 546 ? -13.766 6.008 17.469 1 42.47 546 ILE B N 1
ATOM 8614 C CA . ILE B 1 546 ? -14.992 6.18 16.703 1 42.47 546 ILE B CA 1
ATOM 8615 C C . ILE B 1 546 ? -16.172 5.539 17.438 1 42.47 546 ILE B C 1
ATOM 8617 O O . ILE B 1 546 ? -16.188 4.328 17.672 1 42.47 546 ILE B O 1
ATOM 8621 N N . SER B 1 547 ? -16.828 6.148 18.328 1 35.25 547 SER B N 1
ATOM 8622 C CA . SER B 1 547 ? -18.078 5.578 18.797 1 35.25 547 SER B CA 1
ATOM 8623 C C . SER B 1 547 ? -18.75 4.734 17.719 1 35.25 547 SER B C 1
ATOM 8625 O O . SER B 1 547 ? -19.078 3.57 17.938 1 35.25 547 SER B O 1
ATOM 8627 N N . GLY B 1 548 ? -19.875 5.293 17.016 1 31.48 548 GLY B N 1
ATOM 8628 C CA . GLY B 1 548 ? -21.062 4.75 16.375 1 31.48 548 GLY B CA 1
ATOM 8629 C C . GLY B 1 548 ? -20.781 4.086 15.047 1 31.48 548 GLY B C 1
ATOM 8630 O O . GLY B 1 548 ? -21.703 3.709 14.328 1 31.48 548 GLY B O 1
ATOM 8631 N N . MET B 1 549 ? -19.625 4.023 14.258 1 28.36 549 MET B N 1
ATOM 8632 C CA . MET B 1 549 ? -20.078 3.322 13.062 1 28.36 549 MET B CA 1
ATOM 8633 C C . MET B 1 549 ? -20.094 1.813 13.281 1 28.36 549 MET B C 1
ATOM 8635 O O . MET B 1 549 ? -19.203 1.27 13.922 1 28.36 549 MET B O 1
#

pLDDT: mean 89.5, std 15.83, range [16.67, 98.94]

Organism: Spodoptera frugiperda (NCBI:txid7108)

Nearest PDB structures (foldseek):
  8axc-assembly3_C  TM=8.544E-01  e=3.052E-37  Mus musculus
  8axc-assembly4_D  TM=8.427E-01  e=2.881E-37  Mus musculus
  8axc-assembly1_A  TM=8.360E-01  e=3.426E-37  Mus musculus
  5a7g-assembly1_A  TM=8.440E-01  e=2.743E-36  Homo sapiens
  8axc-assembly2_B  TM=8.328E-01  e=4.355E-36  Mus musculus

Radius of gyration: 39.62 Å; Cα contacts (8 Å, |Δi|>4): 2418; chains: 2; bounding box: 116×157×88 Å

Secondary structure (DSSP, 8-state):
-------------------------SS-EEEETTEEEE-EE-TTS-EEEEEEE-EE--TT-TTS--EE----SS-EE-B-----SEEETTEEE--S---EEEEEE-TT--SSSPEEEEEEE--STTTS--TTTT-B-HHHHTTS-EEEEE----HHHHH---SSGGG-S-HHHHHHHHHHHHHHHHGGGGTEEEEEEEEEEETHHHHHHHHHHHSSSPP--SEEEEES--TTSTTT-B---THHHHHHHHHTT---S-HHHHHHHHHTS-HHHHHHHHHHTTSS-SS-TT---SSS-B-----TT---S-SS-GGG---SGGGG-EEEEEEETTTTGGGGGT--HHHHHHHHHHHHHHHB--GGGHHHHHHHHHHHHHTTPPSSGGGHHHHHHHHHIIIIIHHHHHHHHHHHHTT-SEEEEEEE---STT-HHHHHHT---SS--TTTTHHHHSB-TT--SPPPHHHHHHHHHHHHHHHHHHHHS-S-SS--SSS-S--PPP-SS---EEEESSSEEEES-TTHHHHHHHHHHHHHTGGGBSS------/-------------------------SS-EEEETTEEEE-EE-TTS-EEEEEEE-EE--TT-TTS--EE----SS-EE-B-----SEEETTEEE--S---EEEEEE-TT--SSSPEEEEEEE--STTTS--TTTT-B-HHHHTTS-EEEEE----HHHHH---SSGGG-S-HHHHHHHHHHHHHHHHGGGGTEEEEEEEEEEETHHHHHHHHHHHSSSPP--SEEEEES--TTSTTT-B---THHHHHHHHHTT---S-HHHHHHHHHTS-HHHHHHHHHHTTSS-SS-TT---SSS-B-----TT---S-SS-GGG---SGGGG-EEEEEEETTTTGGGGGT--HHHHHHHHHHHHHHHB--GGGHHHHHHHHHHHHHTTPPSSGGGHHHHHHHHHIIIIIHHHHHHHHHHHHTT-SEEEEEEE---STT-HHHHHHT---SS--TTTTHHHHSB-TT--SPPPHHHHHHHHHHHHHHHHHHHHS-S-SS--SSS-S--PPP-SS---EEEESSSEEEES-TTHHHHHHHHHHHHHTGGGBSS------

Foldseek 3Di:
DCPPPVPPPPPPPPPPPPPPPLPQCPWQWFQWPQGIETFDADPVRKTKFEFAAQWAADLQFLQAAIGGDNHDPDYHYRYDAFAAWAADPRATGTDSSHFGKMKIAHSVFDLVAAFAEEEEQEDDLQHDDFQCQLFAQVLLVVVGYMYMGGYFHGFSSQAQDALDQRRQGRNRLVSVVSVLVSCLRTVSRRRHDQQQYEYEYFACRLQSVLLQLQWPDADSHQEYERELHFVVFLQAEDAHDLCVLQVLCVLVPHHDPDSVVSSSVVSVDDSRVSNSSCVVVVLRPDLDLPDRRNRHHYQGDDDPPHDDTHNAFRLPGQDQNQQRYFYEYEYAPQAQLLNVLPDAQQRLLVSLLSSVVVQFQCVPCSVVLSLLLCCVQPNPDDGHPVSSSSSSVSNCCNGGVLSSVVSLLSSVVSHHNFYAYAYQFADDLQQPSCVVSVGDDRGHYGPRCSSLSHPHPVRPDDQDPLSVLLSNLVSQLVSCCSVPVASPPDADPSRNDGGHTAHNVWHWHWYRYSDTDIGTDPPVVSSVSVVVSCVVRVVGGPRNPPPDD/DDPCPVPPPPPPPPPPPPPPPLPQCPWQWFQWPQGIETFDADPVRKTKFEFAAQWAADLQFLQFAIGGDNHDPDYHYRYDAFAAWAADPRATGTDSSHFGKMKIAHSVFDLVQAFAEEEEQEDDLQHDDFQCQLFAQVLLVVVGYMYMGGYFHGFSSQAQDALDQRRQGRNRLVSVVSVLVSCLRTVSRRRHDQQQYEYEYFACRLQSVLLQLQWPDADSHQEYERELHFVVFLQAEDAHDLCVLQVLCVLVPHHDPDSVVSSSVVSVDDSRVSNSSCVVVVLRPDLDLPDRRNRHHYQGDDDPPHDDTHNAFRLPGQDLNQQRYFYEYEYAPQAQLLNVLPDAQQRLLVSLLSSVVVQFQCVPCSVVLSLLLCCVQPNPDDGHPVSSSSSSVSNCCNGGVLSSVVSLLSSVVSHHNFYAYAYAFADDLQQPSCVVSVGDDRGHYGPRCSSLSHPHPVRPDDQDPLSVLLSNLVSQQVSCCSVPVASPPDADPSRNDGGHTAHNVWHWHWYRYSDTDIGTDPPVVSSVSVVVSCVVRVVGGPRNPPPDD

Solvent-accessible surface area (backbone atoms only — not comparable to full-atom values): 57512 Å² total; per-residue (Å²): 130,90,83,73,75,79,79,79,78,76,77,78,75,75,73,76,71,71,72,73,64,77,68,65,70,84,69,46,64,34,66,39,90,44,29,38,40,31,37,38,75,46,95,88,58,30,35,35,31,22,38,42,65,40,36,41,62,37,66,76,39,50,47,26,73,62,44,72,44,91,54,42,94,50,75,40,78,18,78,53,71,68,30,29,45,23,64,51,96,88,36,64,44,59,37,78,88,19,38,21,31,30,42,39,30,38,57,76,42,29,84,87,41,55,21,34,29,37,36,41,35,52,32,44,74,48,39,38,65,26,40,67,69,64,36,43,55,60,65,39,34,77,62,66,28,29,43,32,24,36,34,43,47,22,25,70,42,6,10,38,23,20,84,38,85,72,30,42,40,35,30,21,58,51,40,45,52,46,44,42,52,43,44,56,68,31,31,47,49,64,8,29,32,61,86,30,28,20,38,34,21,36,36,43,12,3,20,47,51,46,45,57,69,64,29,73,62,77,88,75,57,40,31,37,36,27,33,50,17,40,58,67,16,79,82,43,64,46,66,56,45,68,57,53,49,36,52,54,27,43,74,74,72,43,85,61,91,46,61,67,60,23,46,50,54,53,38,70,48,57,62,53,58,50,48,50,49,40,54,73,71,40,36,64,33,78,84,46,92,85,40,73,53,61,27,37,44,42,44,27,68,90,48,91,96,50,92,67,59,38,68,56,54,77,93,65,58,86,44,77,77,30,51,72,28,33,35,38,42,34,38,37,66,31,38,39,53,63,52,56,67,82,30,54,55,52,56,44,46,52,51,46,54,49,50,50,60,70,45,29,64,47,74,90,46,41,66,60,53,50,46,45,52,41,23,33,56,50,33,62,54,71,73,32,84,91,38,41,67,40,48,28,47,52,40,19,36,60,52,38,52,42,22,37,52,51,45,55,52,50,42,49,72,48,35,36,61,43,39,34,36,38,34,38,34,47,67,62,93,42,32,44,42,40,59,76,56,69,48,91,60,84,45,14,33,47,68,14,68,47,41,42,45,18,56,31,83,86,61,77,68,84,79,47,73,71,50,46,50,49,25,54,40,54,31,45,32,55,44,30,26,46,70,65,71,34,50,40,82,60,69,43,92,81,42,74,52,73,73,57,59,41,55,99,86,42,47,29,25,36,37,44,36,95,61,73,44,76,43,45,39,77,65,24,40,65,45,30,42,50,53,49,52,46,62,60,42,39,90,26,32,71,77,49,67,70,76,82,126,135,87,83,77,76,79,78,79,78,76,76,76,77,75,73,76,70,72,72,74,63,77,68,67,71,85,69,42,63,33,66,38,88,44,29,37,40,33,37,39,76,44,96,88,56,30,34,34,32,22,38,43,64,41,35,41,62,38,66,77,40,52,46,25,74,62,44,74,44,92,54,40,97,53,76,39,77,18,77,52,69,68,29,28,44,23,64,53,96,88,37,66,45,59,36,79,88,20,38,20,32,30,41,38,31,39,55,77,42,28,84,88,42,54,21,33,30,37,37,41,35,52,33,44,74,49,38,41,67,27,40,67,68,64,37,43,55,60,64,40,35,75,63,66,29,28,43,32,24,37,33,42,47,22,24,68,42,6,10,41,24,22,84,38,84,73,29,42,40,34,30,20,58,50,40,46,52,47,46,41,51,44,43,56,70,31,31,48,48,65,8,27,32,64,86,29,27,20,39,34,19,35,36,44,12,2,20,48,51,46,45,58,67,63,28,74,62,77,88,76,55,40,32,38,36,26,34,50,17,40,58,66,15,78,82,45,62,46,67,56,44,68,57,53,51,37,51,54,26,41,74,74,72,44,85,60,90,49,63,69,58,23,46,51,55,54,37,71,47,60,62,53,59,51,47,52,48,41,53,74,70,39,36,64,34,78,85,46,90,85,40,73,52,60,28,38,45,41,44,27,68,91,49,90,95,50,92,67,60,38,68,54,54,76,91,67,57,84,43,77,75,29,52,69,29,34,35,37,42,35,38,36,66,30,38,39,52,63,51,55,66,82,30,53,55,53,55,46,46,52,49,46,55,47,49,50,61,71,47,29,66,46,74,88,47,41,65,58,53,50,48,45,52,41,23,33,56,48,33,61,54,71,71,31,85,91,37,41,66,41,47,28,46,52,40,19,36,60,50,39,52,45,23,37,52,51,45,54,52,48,41,50,72,49,36,37,61,44,40,34,36,37,35,39,33,46,68,63,94,42,33,43,43,41,61,74,56,69,49,92,62,86,45,13,33,46,69,14,67,48,40,44,46,19,54,32,81,86,62,78,68,84,80,46,74,69,50,47,50,50,25,53,39,55,31,45,32,55,44,31,26,46,70,66,72,35,50,40,83,62,70,43,91,80,42,74,53,72,72,57,59,41,57,99,86,41,46,29,25,37,37,44,36,95,62,72,44,77,43,44,40,76,63,24,40,65,43,30,42,50,54,49,50,45,62,59,43,40,90,27,31,72,77,50,68,70,74,84,127

InterPro domains:
  IPR002018 Carboxylesterase, type B [PF00135] (27-530)
  IPR019826 Carboxylesterase type B, active site [PS00122] (190-205)
  IPR029058 Alpha/Beta hydrolase fold [G3DSA:3.40.50.1820] (24-543)
  IPR029058 Alpha/Beta hydrolase fold [SSF53474] (28-531)

Sequence (1098 aa):
MLKNLDMLSVLLLVSLCGVVLGQYRVDPLVSTNRGLIRGLLSNEGYAKFLGIPYAVVDKNNPFGPSVPHPGFDEIFEAYESNACPQITFESPIGTIDCLTLNVYVPSTATSQHQLPVMVWIHGGYFILGSGDSVGSPEFLLKNEVIVVTINFRLGVFGFMCLDHPEVSGNQGLKDQVLALRWINENIEAFGGDPTQITVFGESSGGMSINLHLLSLYEPLFQKAIIQSGPAVSPWVLGEPDNTVPIRLARGLGFFTEDISEALTFLSSINPHKLVELAHGLKLTNFMTLESTPVTLPCVEKNIEGVEHFITEYPMNIKSTKLRTVQVILGNSANEMHMGYAINEVEGFLEYSLNVIRTVFDLGDAVEEALDDIKHFYIGDEKAGESTKVEITNLASDIYFNHPTEKMADRLLEIGARTIYRYIFTYSGDRNVIKLRLNVNATGAVRADELGYLFDSDELTGDITPEDQIMIDRITMLWTNFAKYGNPTPATSELLPVKWEPITMTTQPYLNLDSDLTLEARPFHARMAFWDIFRKLHRNEHRWNQISGMMLKNLDMLSVLLLVSLCGVVLGQYRVDPLVSTNRGLIRGLLSNEGYAKFLGIPYAVVDKNNPFGPSVPHPGFDEIFEAYESNACPQITFESPIGTIDCLTLNVYVPSTATSQHQLPVMVWIHGGYFILGSGDSVGSPEFLLKNEVIVVTINFRLGVFGFMCLDHPEVSGNQGLKDQVLALRWINENIEAFGGDPTQITVFGESSGGMSINLHLLSLYEPLFQKAIIQSGPAVSPWVLGEPDNTVPIRLARGLGFFTEDISEALTFLSSINPHKLVELAHGLKLTNFMTLESTPVTLPCVEKNIEGVEHFITEYPMNIKSTKLRTVQVILGNSANEMHMGYAINEVEGFLEYSLNVIRTVFDLGDAVEEALDDIKHFYIGDEKAGESTKVEITNLASDIYFNHPTEKMADRLLEIGARTIYRYIFTYSGDRNVIKLRLNVNATGAVRADELGYLFDSDELTGDITPEDQIMIDRITMLWTNFAKYGNPTPATSELLPVKWEPITMTTQPYLNLDSDLTLEARPFHARMAFWDIFRKLHRNEHRWNQISGM